Protein AF-A0A926F1U9-F1 (afdb_monomer)

Foldseek 3Di:
DDDDDPDDPPVPDDPPDDDDDDDPPDDDDDPLWFLEKEFEFEWPDPDLFAAPDPDDDDDGDDQAAKKKKWAPWDWDPDDQQGFTDDHTHIWMWGWDDDPRGTMTITSDYGHFDKMKMKPRRPQDFDPDVRRWTKGFQDLEAEPVSLSCQMWMWFIFGADDDDPPDPDPPGHRNDYARTYTFGFKAKEKEQEDEPPQCLQQVDPLFDGKDWQKKKWFLLDQQFFRMKTFGFGDAFALLLDDPLDPPVCNVSRPRGGGRPDIHGDPGGHRMGMYRYADPRMHMDIGGADPDQDDSVPGWIWMWTQILQAIFIDIWDPPAALVPAQKAFADPVGDGDSVDRQRYDNSVVSCQRNQQWDADCPTSRRHRGTGGYYTYIYGYTYLLRGQRAANEDAELSSLLSNLSSCVSSVHQDAHEYEHRYDQQEYEHELNSLVSQQVSVVVRHRYEYEHAPPRHAYEDHDQSSALVSCQDPSYFYAHPVRHTAAHAYEYDAPDEHEAPDAQALSHSHQEYEYAYEYEYADYDDQVRLLRHAYAYPALYEYEYNHLEEEHNHYEYEENYEYYYDQSHEYEHQEEYEYYYDPPYPANEDQHYEYEYNYEYEFAAEDEYPPPGNYFYEAQYEYEHPYLRGEYEGAYFAPDDPDDPTFREYEAEDLNYYYAYHDDPGAGEYEYEYEDFADPDESEDDHPPHAHQYYEYEYDNQDLDPGREHHYEYADEHQEYEYYDAHYAYDYPPPDHHAEYHYEQNYAYEDAHWDFYQWYHYPPDIAGGWTFGHDPDSDSDDDGDIDHPPDPDDPDPDPDDDDDD

Secondary structure (DSSP, 8-state):
-------SS-TT-------------S-S----S-S-EEEEEETT-SSSS-----SSS-----TT-EEEEEEEE-B-SSSSS--B-S--EEEEEEEEEETTEEEEE-SS---SEEEEEEESTTS-----TT---EEE--SEE-HHHHTT--EEEPEEEEPPP-TT-SS--SSTTPEEEEEEEE-SEEEEEEEEEETTHHHHTSTTSPPP-EEEEEEE-SSS-EESEEEEE--SSPPGGGSBTTB-TTSGGGGTTEE---EEEE-S-EESEEEE--EETTEEEEEE---SS----TT---EEEEEETTEEEEEE--TT--GGG-SEEEB-TTSSB-SS----SHHHHHHHHHHTTSEE-SS-SSSTTSEE--EEEEEEEEEGGG-B-TTEEESSHHHHHHHHHHHHHTT--SEEEEEE--BTTEEEE-HHHHHHHHHHHHTT-EEEEE--TTT-EEEE-STTS-HHHHTSTT--EE-TT--B-PEEEEE-TTSEEEE-S---TT-SEEEEEESSEEEE-----HHHHTT-EEEE-TT-EEEE-SSEEEESEEEE-TT-EEE--TT-EEEE-SEEEE---TT---S--TT-EEEE-SEEEESSEE-PPTT---EEEESSEEEE-STT-EEEESEE----TTS----EEEE-STT-EEEE--SSSB-EEEEEE--S--SSEEEE--SS---SEEEEEE-S--SSTT--EEEEESS--SEEEEEESEEEEEE--SS---EEEE-TT-EEBSS--EEEEEEEETTEEEEEEEEE-B--SS----PEEEETT----TTS--------

Structure (mmCIF, N/CA/C/O backbone):
data_AF-A0A926F1U9-F1
#
_entry.id   AF-A0A926F1U9-F1
#
loop_
_atom_site.group_PDB
_atom_site.id
_atom_site.type_symbol
_atom_site.label_atom_id
_atom_site.label_alt_id
_atom_site.label_comp_id
_atom_site.label_asym_id
_atom_site.label_entity_id
_atom_site.label_seq_id
_atom_site.pdbx_PDB_ins_code
_atom_site.Cartn_x
_atom_site.Cartn_y
_atom_site.Cartn_z
_atom_site.occupancy
_atom_site.B_iso_or_equiv
_atom_site.auth_seq_id
_atom_site.auth_comp_id
_atom_site.auth_asym_id
_atom_site.auth_atom_id
_atom_site.pdbx_PDB_model_num
ATOM 1 N N . MET A 1 1 ? -15.123 -8.268 -37.821 1.00 22.34 1 MET A N 1
ATOM 2 C CA . MET A 1 1 ? -14.239 -8.517 -36.659 1.00 22.34 1 MET A CA 1
ATOM 3 C C . MET A 1 1 ? -14.011 -7.196 -35.948 1.00 22.34 1 MET A C 1
ATOM 5 O O . MET A 1 1 ? -13.869 -6.186 -36.620 1.00 22.34 1 MET A O 1
ATOM 9 N N . LYS A 1 2 ? -14.105 -7.194 -34.615 1.00 19.97 2 LYS A N 1
ATOM 10 C CA . LYS A 1 2 ? -14.099 -5.996 -33.763 1.00 19.97 2 LYS A CA 1
ATOM 11 C C . LYS A 1 2 ? -12.686 -5.401 -33.692 1.00 19.97 2 LYS A C 1
ATOM 13 O O . LYS A 1 2 ? -11.794 -6.048 -33.156 1.00 19.97 2 LYS A O 1
ATOM 18 N N . THR A 1 3 ? -12.511 -4.185 -34.198 1.00 22.20 3 THR A N 1
ATOM 19 C CA . THR A 1 3 ? -11.358 -3.314 -33.938 1.00 22.20 3 THR A CA 1
ATOM 20 C C . THR A 1 3 ? -11.268 -3.055 -32.436 1.00 22.20 3 THR A C 1
ATOM 22 O O . THR A 1 3 ? -12.198 -2.532 -31.823 1.00 22.20 3 THR A O 1
ATOM 25 N N . LYS A 1 4 ? -10.170 -3.489 -31.821 1.00 24.67 4 LYS A N 1
ATOM 26 C CA . LYS A 1 4 ? -9.893 -3.345 -30.392 1.00 24.67 4 LYS A CA 1
ATOM 27 C C . LYS A 1 4 ? -8.600 -2.534 -30.255 1.00 24.67 4 LYS A C 1
ATOM 29 O O . LYS A 1 4 ? -7.585 -2.949 -30.794 1.00 24.67 4 LYS A O 1
ATOM 34 N N . TYR A 1 5 ? -8.692 -1.438 -29.495 1.00 25.11 5 TYR A N 1
ATOM 35 C CA . TYR A 1 5 ? -7.615 -0.596 -28.942 1.00 25.11 5 TYR A CA 1
ATOM 36 C C . TYR A 1 5 ? -6.998 0.500 -29.834 1.00 25.11 5 TYR A C 1
ATOM 38 O O . TYR A 1 5 ? -5.871 0.379 -30.289 1.00 25.11 5 TYR A O 1
ATOM 46 N N . LEU A 1 6 ? -7.694 1.640 -29.937 1.00 25.38 6 LEU A N 1
ATOM 47 C CA . LEU A 1 6 ? -7.049 2.960 -29.848 1.00 25.38 6 LEU A CA 1
ATOM 48 C C . LEU A 1 6 ? -7.058 3.367 -28.359 1.00 25.38 6 LEU A C 1
ATOM 50 O O . LEU A 1 6 ? -8.098 3.281 -27.705 1.00 25.38 6 LEU A O 1
ATOM 54 N N . LEU A 1 7 ? -5.896 3.703 -27.795 1.00 32.50 7 LEU A N 1
ATOM 55 C CA . LEU A 1 7 ? -5.699 3.991 -26.364 1.00 32.50 7 LEU A CA 1
ATOM 56 C C . LEU A 1 7 ? -6.335 5.332 -25.916 1.00 32.50 7 LEU A C 1
ATOM 58 O O . LEU A 1 7 ? -6.249 6.311 -26.652 1.00 32.50 7 LEU A O 1
ATOM 62 N N . PRO A 1 8 ? -6.863 5.429 -24.674 1.00 24.23 8 PRO A N 1
ATOM 63 C CA . PRO A 1 8 ? -7.375 6.661 -24.068 1.00 24.23 8 PRO A CA 1
ATOM 64 C C . PRO A 1 8 ? -6.384 7.303 -23.065 1.00 24.23 8 PRO A C 1
ATOM 66 O O . PRO A 1 8 ? -6.744 7.523 -21.913 1.00 24.23 8 PRO A O 1
ATOM 69 N N . VAL A 1 9 ? -5.127 7.579 -23.456 1.00 26.19 9 VAL A N 1
ATOM 70 C CA . VAL A 1 9 ? -4.147 8.322 -22.604 1.00 26.19 9 VAL A CA 1
ATOM 71 C C . VAL A 1 9 ? -3.348 9.396 -23.381 1.00 26.19 9 VAL A C 1
ATOM 73 O O . VAL A 1 9 ? -2.421 10.005 -22.868 1.00 26.19 9 VAL A O 1
ATOM 76 N N . LEU A 1 10 ? -3.767 9.733 -24.602 1.00 30.61 10 LEU A N 1
ATOM 77 C CA . LEU A 1 10 ? -3.365 10.958 -25.315 1.00 30.61 10 LEU A CA 1
ATOM 78 C C . LEU A 1 10 ? -4.591 11.872 -25.467 1.00 30.61 10 LEU A C 1
ATOM 80 O O . LEU A 1 10 ? -4.971 12.286 -26.557 1.00 30.61 10 LEU A O 1
ATOM 84 N N . ALA A 1 11 ? -5.267 12.152 -24.351 1.00 24.62 11 ALA A N 1
ATOM 85 C CA . ALA A 1 11 ? -6.354 13.124 -24.317 1.00 24.62 11 ALA A CA 1
ATOM 86 C C . ALA A 1 11 ? -5.760 14.540 -24.413 1.00 24.62 11 ALA A C 1
ATOM 88 O O . ALA A 1 11 ? -5.504 15.191 -23.406 1.00 24.62 11 ALA A O 1
ATOM 89 N N . GLY A 1 12 ? -5.473 14.986 -25.637 1.00 24.75 12 GLY A N 1
ATOM 90 C CA . GLY A 1 12 ? -4.988 16.343 -25.898 1.00 24.75 12 GLY A CA 1
ATOM 91 C C . GLY A 1 12 ? -4.547 16.636 -27.332 1.00 24.75 12 GLY A C 1
ATOM 92 O O . GLY A 1 12 ? -4.402 17.802 -27.676 1.00 24.75 12 GLY A O 1
ATOM 93 N N . LEU A 1 13 ? -4.364 15.628 -28.189 1.00 28.86 13 LEU A N 1
ATOM 94 C CA . LEU A 1 13 ? -3.944 15.841 -29.576 1.00 28.86 13 LEU A CA 1
ATOM 95 C C . LEU A 1 13 ? -5.006 15.265 -30.506 1.00 28.86 13 LEU A C 1
ATOM 97 O O . LEU A 1 13 ? -5.148 14.053 -30.642 1.00 28.86 13 LEU A O 1
ATOM 101 N N . ALA A 1 14 ? -5.801 16.153 -31.097 1.00 24.64 14 ALA A N 1
ATOM 102 C CA . ALA A 1 14 ? -6.729 15.794 -32.151 1.00 24.64 14 ALA A CA 1
ATOM 103 C C . ALA A 1 14 ? -5.938 15.166 -33.310 1.00 24.64 14 ALA A C 1
ATOM 105 O O . ALA A 1 14 ? -5.190 15.854 -34.001 1.00 24.64 14 ALA A O 1
ATOM 106 N N . LEU A 1 15 ? -6.108 13.859 -33.524 1.00 28.20 15 LEU A N 1
ATOM 107 C CA . LEU A 1 15 ? -5.896 13.248 -34.831 1.00 28.20 15 LEU A CA 1
ATOM 108 C C . LEU A 1 15 ? -6.886 13.944 -35.768 1.00 28.20 15 LEU A C 1
ATOM 110 O O . LEU A 1 15 ? -8.079 13.647 -35.726 1.00 28.20 15 LEU A O 1
ATOM 114 N N . ALA A 1 16 ? -6.420 14.936 -36.528 1.00 25.41 16 ALA A N 1
ATOM 115 C CA . ALA A 1 16 ? -7.222 15.575 -37.558 1.00 25.41 16 ALA A CA 1
ATOM 116 C C . ALA A 1 16 ? -7.579 14.499 -38.590 1.00 25.41 16 ALA A C 1
ATOM 118 O O . ALA A 1 16 ? -6.766 14.096 -39.417 1.00 25.41 16 ALA A O 1
ATOM 119 N N . SER A 1 17 ? -8.787 13.962 -38.460 1.00 25.89 17 SER A N 1
ATOM 120 C CA . SER A 1 17 ? -9.386 13.067 -39.429 1.00 25.89 17 SER A CA 1
ATOM 121 C C . SER A 1 17 ? -9.550 13.807 -40.754 1.00 25.89 17 SER A C 1
ATOM 123 O O . SER A 1 17 ? -10.155 14.877 -40.783 1.00 25.89 17 SER A O 1
ATOM 125 N N . CYS A 1 18 ? -8.999 13.205 -41.808 1.00 26.70 18 CYS A N 1
ATOM 126 C CA . CYS A 1 18 ? -9.353 13.333 -43.223 1.00 26.70 18 CYS A CA 1
ATOM 127 C C . CYS A 1 18 ? -10.647 14.126 -43.486 1.00 26.70 18 CYS A C 1
ATOM 129 O O . CYS A 1 18 ? -11.728 13.648 -43.150 1.00 26.70 18 CYS A O 1
ATOM 131 N N . ASN A 1 19 ? -10.535 15.276 -44.152 1.00 26.28 19 ASN A N 1
ATOM 132 C CA . ASN A 1 19 ? -11.652 15.934 -44.820 1.00 26.28 19 ASN A CA 1
ATOM 133 C C . ASN A 1 19 ? -11.210 16.321 -46.234 1.00 26.28 19 ASN A C 1
ATOM 135 O O . ASN A 1 19 ? -10.621 17.381 -46.395 1.00 26.28 19 ASN A O 1
ATOM 139 N N . THR A 1 20 ? -11.558 15.502 -47.224 1.00 27.61 20 THR A N 1
ATOM 140 C CA . THR A 1 20 ? -11.947 15.950 -48.572 1.00 27.61 20 THR A CA 1
ATOM 141 C C . THR A 1 20 ? -12.699 14.806 -49.255 1.00 27.61 20 THR A C 1
ATOM 143 O O . THR A 1 20 ? -12.123 13.841 -49.750 1.00 27.61 20 THR A O 1
ATOM 146 N N . GLU A 1 21 ? -14.031 14.888 -49.218 1.00 28.94 21 GLU A N 1
ATOM 147 C CA . GLU A 1 21 ? -14.873 14.266 -50.236 1.00 28.94 21 GLU A CA 1
ATOM 148 C C . GLU A 1 21 ? -14.605 15.014 -51.548 1.00 28.94 21 GLU A C 1
ATOM 150 O O . GLU A 1 21 ? -14.962 16.184 -51.644 1.00 28.94 21 GLU A O 1
ATOM 155 N N . ASP A 1 22 ? -13.987 14.361 -52.534 1.00 29.52 22 ASP A N 1
ATOM 156 C CA . ASP A 1 22 ? -14.018 14.825 -53.923 1.00 29.52 22 ASP A CA 1
ATOM 157 C C . ASP A 1 22 ? -14.629 13.747 -54.833 1.00 29.52 22 ASP A C 1
ATOM 159 O O . ASP A 1 22 ? -14.384 12.541 -54.724 1.00 29.52 22 ASP A O 1
ATOM 163 N N . ASP A 1 23 ? -15.521 14.236 -55.685 1.00 26.66 23 ASP A N 1
ATOM 164 C CA . ASP A 1 23 ? -16.615 13.563 -56.375 1.00 26.66 23 ASP A CA 1
ATOM 165 C C . ASP A 1 23 ? -16.130 12.715 -57.574 1.00 26.66 23 ASP A C 1
ATOM 167 O O . ASP A 1 23 ? -15.757 13.234 -58.627 1.00 26.66 23 ASP A O 1
ATOM 171 N N . PHE A 1 24 ? -16.152 11.382 -57.449 1.00 31.17 24 PHE A N 1
ATOM 172 C CA . PHE A 1 24 ? -15.875 10.455 -58.558 1.00 31.17 24 PHE A CA 1
ATOM 173 C C . PHE A 1 24 ? -17.135 10.224 -59.411 1.00 31.17 24 PHE A C 1
ATOM 175 O O . PHE A 1 24 ? -17.800 9.188 -59.317 1.00 31.17 24 PHE A O 1
ATOM 182 N N . SER A 1 25 ? -17.451 11.161 -60.306 1.00 31.47 25 SER A N 1
ATOM 183 C CA . SER A 1 25 ? -18.409 10.924 -61.396 1.00 31.47 25 SER A CA 1
ATOM 184 C C . SER A 1 25 ? -17.703 10.341 -62.631 1.00 31.47 25 SER A C 1
ATOM 186 O O . SER A 1 25 ? -17.497 10.993 -63.648 1.00 31.47 25 SER A O 1
ATOM 188 N N . GLY A 1 26 ? -17.319 9.065 -62.550 1.00 28.59 26 GLY A N 1
ATOM 189 C CA . GLY A 1 26 ? -16.744 8.329 -63.679 1.00 28.59 26 GLY A CA 1
ATOM 190 C C . GLY A 1 26 ? -16.717 6.828 -63.416 1.00 28.59 26 GLY A C 1
ATOM 191 O O . GLY A 1 26 ? -16.069 6.358 -62.490 1.00 28.59 26 GLY A O 1
ATOM 192 N N . THR A 1 27 ? -17.467 6.070 -64.208 1.00 35.28 27 THR A N 1
ATOM 193 C CA . THR A 1 27 ? -17.723 4.631 -64.068 1.00 35.28 27 THR A CA 1
ATOM 194 C C . THR A 1 27 ? -16.455 3.764 -64.072 1.00 35.28 27 THR A C 1
ATOM 196 O O . THR A 1 27 ? -15.927 3.459 -65.137 1.00 35.28 27 THR A O 1
ATOM 199 N N . SER A 1 28 ? -16.030 3.292 -62.896 1.00 29.72 28 SER A N 1
ATOM 200 C CA . SER A 1 28 ? -15.285 2.035 -62.699 1.00 29.72 28 SER A CA 1
ATOM 201 C C . SER A 1 28 ? -15.412 1.592 -61.226 1.00 29.72 28 SER A C 1
ATOM 203 O O . SER A 1 28 ? -15.611 2.448 -60.360 1.00 29.72 28 SER A O 1
ATOM 205 N N . PRO A 1 29 ? -15.409 0.285 -60.898 1.00 34.69 29 PRO A N 1
ATOM 206 C CA . PRO A 1 29 ? -15.807 -0.198 -59.579 1.00 34.69 29 PRO A CA 1
ATOM 207 C C . PRO A 1 29 ? -14.842 0.266 -58.479 1.00 34.69 29 PRO A C 1
ATOM 209 O O . PRO A 1 29 ? -13.628 0.107 -58.578 1.00 34.69 29 PRO A O 1
ATOM 212 N N . LYS A 1 30 ? -15.436 0.816 -57.413 1.00 36.34 30 LYS A N 1
ATOM 213 C CA . LYS A 1 30 ? -14.805 1.255 -56.164 1.00 36.34 30 LYS A CA 1
ATOM 214 C C . LYS A 1 30 ? -13.971 0.131 -55.535 1.00 36.34 30 LYS A C 1
ATOM 216 O O . LYS A 1 30 ? -14.519 -0.721 -54.838 1.00 36.34 30 LYS A O 1
ATOM 221 N N . ASN A 1 31 ? -12.654 0.168 -55.712 1.00 38.78 31 ASN A N 1
ATOM 222 C CA . ASN A 1 31 ? -11.746 -0.348 -54.694 1.00 38.78 31 ASN A CA 1
ATOM 223 C C . ASN A 1 31 ? -11.507 0.798 -53.707 1.00 38.78 31 ASN A C 1
ATOM 225 O O . ASN A 1 31 ? -10.979 1.835 -54.085 1.00 38.78 31 ASN A O 1
ATOM 229 N N . ASN A 1 32 ? -11.932 0.627 -52.455 1.00 45.81 32 ASN A N 1
ATOM 230 C CA . ASN A 1 32 ? -11.875 1.642 -51.390 1.00 45.81 32 ASN A CA 1
ATOM 231 C C . ASN A 1 32 ? -10.440 1.967 -50.903 1.00 45.81 32 ASN A C 1
ATOM 233 O O . ASN A 1 32 ? -10.274 2.423 -49.776 1.00 45.81 32 ASN A O 1
ATOM 237 N N . TYR A 1 33 ? -9.408 1.686 -51.700 1.00 50.62 33 TYR A N 1
ATOM 238 C CA . TYR A 1 33 ? -8.004 1.889 -51.350 1.00 50.62 33 TYR A CA 1
ATOM 239 C C . TYR A 1 33 ? -7.366 2.888 -52.312 1.00 50.62 33 TYR A C 1
ATOM 241 O O . TYR A 1 33 ? -7.624 2.849 -53.514 1.00 50.62 33 TYR A O 1
ATOM 249 N N . SER A 1 34 ? -6.520 3.762 -51.770 1.00 56.34 34 SER A N 1
ATOM 250 C CA . SER A 1 34 ? -5.629 4.614 -52.550 1.00 56.34 34 SER A CA 1
ATOM 251 C C . SER A 1 34 ? -4.808 3.753 -53.515 1.00 56.34 34 SER A C 1
ATOM 253 O O . SER A 1 34 ? -4.370 2.665 -53.135 1.00 56.34 34 SER A O 1
ATOM 255 N N . PRO A 1 35 ? -4.576 4.207 -54.755 1.00 60.00 35 PRO A N 1
ATOM 256 C CA . PRO A 1 35 ? -3.856 3.432 -55.765 1.00 60.00 35 PRO A CA 1
ATOM 257 C C . PRO A 1 35 ? -2.332 3.382 -55.531 1.00 60.00 35 PRO A C 1
ATOM 259 O O . PRO A 1 35 ? -1.623 2.808 -56.349 1.00 60.00 35 PRO A O 1
ATOM 262 N N . ILE A 1 36 ? -1.807 3.969 -54.447 1.00 65.81 36 ILE A N 1
ATOM 263 C CA . ILE A 1 36 ? -0.395 3.840 -54.052 1.00 65.81 36 ILE A CA 1
ATOM 264 C C . ILE A 1 36 ? -0.235 2.676 -53.070 1.00 65.81 36 ILE A C 1
ATOM 266 O O . ILE A 1 36 ? -0.935 2.607 -52.055 1.00 65.81 36 ILE A O 1
ATOM 270 N N . THR A 1 37 ? 0.727 1.794 -53.347 1.00 71.38 37 THR A N 1
ATOM 271 C CA . THR A 1 37 ? 1.109 0.691 -52.458 1.00 71.38 37 THR A CA 1
ATOM 272 C C . THR A 1 37 ? 2.603 0.707 -52.163 1.00 71.38 37 THR A C 1
ATOM 274 O O . THR A 1 37 ? 3.392 1.233 -52.947 1.00 71.38 37 THR A O 1
ATOM 277 N N . PHE A 1 38 ? 2.996 0.108 -51.039 1.00 72.94 38 PHE A N 1
ATOM 278 C CA . PHE A 1 38 ? 4.399 0.030 -50.637 1.00 72.94 38 PHE A CA 1
ATOM 279 C C . PHE A 1 38 ? 4.835 -1.402 -50.356 1.00 72.94 38 PHE A C 1
ATOM 281 O O . PHE A 1 38 ? 4.128 -2.169 -49.694 1.00 72.94 38 PHE A O 1
ATOM 288 N N . SER A 1 39 ? 6.047 -1.716 -50.801 1.00 71.88 39 SER A N 1
ATOM 289 C CA . SER A 1 39 ? 6.828 -2.862 -50.348 1.00 71.88 39 SER A CA 1
ATOM 290 C C . SER A 1 39 ? 7.917 -2.348 -49.414 1.00 71.88 39 SER A C 1
ATOM 292 O O . SER A 1 39 ? 8.691 -1.466 -49.777 1.00 71.88 39 SER A O 1
ATOM 294 N N . VAL A 1 40 ? 7.929 -2.846 -48.178 1.00 70.00 40 VAL A N 1
ATOM 295 C CA . VAL A 1 40 ? 8.737 -2.275 -47.093 1.00 70.00 40 VAL A CA 1
ATOM 296 C C . VAL A 1 40 ? 9.648 -3.341 -46.498 1.00 70.00 40 VAL A C 1
ATOM 298 O O . VAL A 1 40 ? 9.205 -4.458 -46.222 1.00 70.00 40 VAL A O 1
ATOM 301 N N . SER A 1 41 ? 10.911 -2.989 -46.256 1.00 65.75 41 SER A N 1
ATOM 302 C CA . SER A 1 41 ? 11.910 -3.876 -45.644 1.00 65.75 41 SER A CA 1
ATOM 303 C C . SER A 1 41 ? 12.683 -3.168 -44.532 1.00 65.75 41 SER A C 1
ATOM 305 O O . SER A 1 41 ? 13.098 -2.022 -44.705 1.00 65.75 41 SER A O 1
ATOM 307 N N . ARG A 1 42 ? 12.934 -3.847 -43.404 1.00 64.62 42 ARG A N 1
ATOM 308 C CA . ARG A 1 42 ? 13.927 -3.378 -42.421 1.00 64.62 42 ARG A CA 1
ATOM 309 C C . ARG A 1 42 ? 15.327 -3.796 -42.863 1.00 64.62 42 ARG A C 1
ATOM 311 O O . ARG A 1 42 ? 15.494 -4.789 -43.571 1.00 64.62 42 ARG A O 1
ATOM 318 N N . ASP A 1 43 ? 16.314 -3.035 -42.415 1.00 55.97 43 ASP A N 1
ATOM 319 C CA . ASP A 1 43 ? 17.733 -3.334 -42.591 1.00 55.97 43 ASP A CA 1
ATOM 320 C C . ASP A 1 43 ? 18.122 -4.725 -42.029 1.00 55.97 43 ASP A C 1
ATOM 322 O O . ASP A 1 43 ? 17.727 -5.064 -40.910 1.00 55.97 43 ASP A O 1
ATOM 326 N N . GLY A 1 44 ? 18.880 -5.521 -42.801 1.00 49.38 44 GLY A N 1
ATOM 327 C CA . GLY A 1 44 ? 19.383 -6.855 -42.418 1.00 49.38 44 GLY A CA 1
ATOM 328 C C . GLY A 1 44 ? 18.535 -8.077 -42.821 1.00 49.38 44 GLY A C 1
ATOM 329 O O . GLY A 1 44 ? 18.790 -9.178 -42.334 1.00 49.38 44 GLY A O 1
ATOM 330 N N . ALA A 1 45 ? 17.523 -7.923 -43.680 1.00 49.16 45 ALA A N 1
ATOM 331 C CA . ALA A 1 45 ? 16.765 -9.055 -44.222 1.00 49.16 45 ALA A CA 1
ATOM 332 C C . ALA A 1 45 ? 17.450 -9.661 -45.460 1.00 49.16 45 ALA A C 1
ATOM 334 O O . ALA A 1 45 ? 17.854 -8.934 -46.359 1.00 49.16 45 ALA A O 1
ATOM 335 N N . VAL A 1 46 ? 17.538 -10.996 -45.509 1.00 42.19 46 VAL A N 1
ATOM 336 C CA . VAL A 1 46 ? 18.332 -11.774 -46.491 1.00 42.19 46 VAL A CA 1
ATOM 337 C C . VAL A 1 46 ? 17.783 -11.704 -47.934 1.00 42.19 46 VAL A C 1
ATOM 339 O O . VAL A 1 46 ? 18.402 -12.224 -48.852 1.00 42.19 46 VAL A O 1
ATOM 342 N N . ASP A 1 47 ? 16.654 -11.029 -48.162 1.00 47.97 47 ASP A N 1
ATOM 343 C CA . ASP A 1 47 ? 16.160 -10.658 -49.494 1.00 47.97 47 ASP A CA 1
ATOM 344 C C . ASP A 1 47 ? 15.349 -9.346 -49.389 1.00 47.97 47 ASP A C 1
ATOM 346 O O . ASP A 1 47 ? 14.587 -9.181 -48.427 1.00 47.97 47 ASP A O 1
ATOM 350 N N . PRO A 1 48 ? 15.436 -8.417 -50.363 1.00 45.97 48 PRO A N 1
ATOM 351 C CA . PRO A 1 48 ? 14.801 -7.093 -50.305 1.00 45.97 48 PRO A CA 1
ATOM 352 C C . PRO A 1 48 ? 13.281 -7.119 -50.552 1.00 45.97 48 PRO A C 1
ATOM 354 O O . PRO A 1 48 ? 12.681 -6.107 -50.910 1.00 45.97 48 PRO A O 1
ATOM 357 N N . LEU A 1 49 ? 12.631 -8.275 -50.410 1.00 47.44 49 LEU A N 1
ATOM 358 C CA . LEU A 1 49 ? 11.229 -8.467 -50.756 1.00 47.44 49 LEU A CA 1
ATOM 359 C C . LEU A 1 49 ? 10.517 -9.303 -49.701 1.00 47.44 49 LEU A C 1
ATOM 361 O O . LEU A 1 49 ? 11.023 -10.300 -49.191 1.00 47.44 49 LEU A O 1
ATOM 365 N N . THR A 1 50 ? 9.305 -8.869 -49.388 1.00 51.12 50 THR A N 1
ATOM 366 C CA . THR A 1 50 ? 8.389 -9.474 -48.435 1.00 51.12 50 THR A CA 1
ATOM 367 C C . THR A 1 50 ? 8.165 -10.962 -48.706 1.00 51.12 50 THR A C 1
ATOM 369 O O . THR A 1 50 ? 7.288 -11.353 -49.468 1.00 51.12 50 THR A O 1
ATOM 372 N N . ARG A 1 51 ? 8.913 -11.818 -48.002 1.00 38.12 51 ARG A N 1
ATOM 373 C CA . ARG A 1 51 ? 8.496 -13.186 -47.688 1.00 38.12 51 ARG A CA 1
ATOM 374 C C . ARG A 1 51 ? 8.172 -13.272 -46.207 1.00 38.12 51 ARG A C 1
ATOM 376 O O . ARG A 1 51 ? 9.031 -13.068 -45.352 1.00 38.12 51 ARG A O 1
ATOM 383 N N . ALA A 1 52 ? 6.926 -13.620 -45.905 1.00 34.88 52 ALA A N 1
ATOM 384 C CA . ALA A 1 52 ? 6.555 -14.152 -44.603 1.00 34.88 52 ALA A CA 1
ATOM 385 C C . ALA A 1 52 ? 7.146 -15.568 -44.471 1.00 34.88 52 ALA A C 1
ATOM 387 O O . ALA A 1 52 ? 6.432 -16.559 -44.593 1.00 34.88 52 ALA A O 1
ATOM 388 N N . THR A 1 53 ? 8.463 -15.691 -44.302 1.00 29.61 53 THR A N 1
ATOM 389 C CA . THR A 1 53 ? 9.085 -16.988 -44.011 1.00 29.61 53 THR A CA 1
ATOM 390 C C . THR A 1 53 ? 9.144 -17.176 -42.504 1.00 29.61 53 THR A C 1
ATOM 392 O O . THR A 1 53 ? 9.993 -16.622 -41.813 1.00 29.61 53 THR A O 1
ATOM 395 N N . ILE A 1 54 ? 8.199 -17.964 -41.995 1.00 33.69 54 ILE A N 1
ATOM 396 C CA . ILE A 1 54 ? 8.274 -18.574 -40.670 1.00 33.69 54 ILE A CA 1
ATOM 397 C C . ILE A 1 54 ? 9.268 -19.734 -40.789 1.00 33.69 54 ILE A C 1
ATOM 399 O O . ILE A 1 54 ? 8.867 -20.857 -41.058 1.00 33.69 54 ILE A O 1
ATOM 403 N N . ASP A 1 55 ? 10.561 -19.442 -40.682 1.00 27.53 55 ASP A N 1
ATOM 404 C CA . ASP A 1 55 ? 11.565 -20.394 -40.195 1.00 27.53 55 ASP A CA 1
ATOM 405 C C . ASP A 1 55 ? 12.868 -19.639 -39.901 1.00 27.53 55 ASP A C 1
ATOM 407 O O . ASP A 1 55 ? 13.500 -19.089 -40.798 1.00 27.53 55 ASP A O 1
ATOM 411 N N . GLY A 1 56 ? 13.263 -19.583 -38.625 1.00 33.91 56 GLY A N 1
ATOM 412 C CA . GLY A 1 56 ? 14.552 -19.017 -38.208 1.00 33.91 56 GLY A CA 1
ATOM 413 C C . GLY A 1 56 ? 14.605 -17.487 -38.052 1.00 33.91 56 GLY A C 1
ATOM 414 O O . GLY A 1 56 ? 15.216 -16.775 -38.838 1.00 33.91 56 GLY A O 1
ATOM 415 N N . SER A 1 57 ? 14.076 -16.992 -36.931 1.00 34.84 57 SER A N 1
ATOM 416 C CA . SER A 1 57 ? 14.494 -15.765 -36.212 1.00 34.84 57 SER A CA 1
ATOM 417 C C . SER A 1 57 ? 14.359 -14.353 -36.820 1.00 34.84 57 SER A C 1
ATOM 419 O O . SER A 1 57 ? 14.685 -13.415 -36.096 1.00 34.84 57 SER A O 1
ATOM 421 N N . VAL A 1 58 ? 13.815 -14.123 -38.023 1.00 39.34 58 VAL A N 1
ATOM 422 C CA . VAL A 1 58 ? 13.478 -12.741 -38.457 1.00 39.34 58 VAL A CA 1
ATOM 423 C C . VAL A 1 58 ? 12.164 -12.684 -39.247 1.00 39.34 58 VAL A C 1
ATOM 425 O O . VAL A 1 58 ? 12.133 -12.948 -40.444 1.00 39.34 58 VAL A O 1
ATOM 428 N N . VAL A 1 59 ? 11.067 -12.292 -38.589 1.00 43.28 59 VAL A N 1
ATOM 429 C CA . VAL A 1 59 ? 9.858 -11.797 -39.274 1.00 43.28 59 VAL A CA 1
ATOM 430 C C . VAL A 1 59 ? 10.022 -10.286 -39.442 1.00 43.28 59 VAL A C 1
ATOM 432 O O . VAL A 1 59 ? 10.196 -9.578 -38.453 1.00 43.28 59 VAL A O 1
ATOM 435 N N . ASN A 1 60 ? 10.017 -9.799 -40.687 1.00 57.03 60 ASN A N 1
ATOM 436 C CA . ASN A 1 60 ? 10.273 -8.385 -40.990 1.00 57.03 60 ASN A CA 1
ATOM 437 C C . ASN A 1 60 ? 9.040 -7.505 -40.697 1.00 57.03 60 ASN A C 1
ATOM 439 O O . ASN A 1 60 ? 9.161 -6.468 -40.048 1.00 57.03 60 ASN A O 1
ATOM 443 N N . PHE A 1 61 ? 7.860 -7.952 -41.138 1.00 62.91 61 PHE A N 1
ATOM 444 C CA . PHE A 1 61 ? 6.547 -7.348 -40.880 1.00 62.91 61 PHE A CA 1
ATOM 445 C C . PHE A 1 61 ? 5.453 -8.424 -40.973 1.00 62.91 61 PHE A C 1
ATOM 447 O O . PHE A 1 61 ? 5.625 -9.409 -41.698 1.00 62.91 61 PHE A O 1
ATOM 454 N N . ASP A 1 62 ? 4.330 -8.232 -40.283 1.00 64.44 62 ASP A N 1
ATOM 455 C CA . ASP A 1 62 ? 3.136 -9.079 -40.368 1.00 64.44 62 ASP A CA 1
ATOM 456 C C . ASP A 1 62 ? 1.881 -8.310 -40.841 1.00 64.44 62 ASP A C 1
ATOM 458 O O . ASP A 1 62 ? 1.892 -7.096 -41.024 1.00 64.44 62 ASP A O 1
ATOM 462 N N . MET A 1 63 ? 0.771 -9.019 -41.089 1.00 67.94 63 MET A N 1
ATOM 463 C CA . MET A 1 63 ? -0.490 -8.407 -41.560 1.00 67.94 63 MET A CA 1
ATOM 464 C C . MET A 1 63 ? -1.190 -7.521 -40.510 1.00 67.94 63 MET A C 1
ATOM 466 O O . MET A 1 63 ? -2.170 -6.849 -40.826 1.00 67.94 63 MET A O 1
ATOM 470 N N . THR A 1 64 ? -0.744 -7.549 -39.255 1.00 66.31 64 THR A N 1
ATOM 471 C CA . THR A 1 64 ? -1.246 -6.687 -38.178 1.00 66.31 64 THR A CA 1
ATOM 472 C C . THR A 1 64 ? -0.428 -5.409 -38.015 1.00 66.31 64 THR A C 1
ATOM 474 O O . THR A 1 64 ? -0.913 -4.471 -37.379 1.00 66.31 64 THR A O 1
ATOM 477 N N . ASP A 1 65 ? 0.751 -5.333 -38.639 1.00 70.81 65 ASP A N 1
ATOM 478 C CA . ASP A 1 65 ? 1.577 -4.134 -38.664 1.00 70.81 65 ASP A CA 1
ATOM 479 C C . ASP A 1 65 ? 0.922 -2.990 -39.448 1.00 70.81 65 ASP A C 1
ATOM 481 O O . ASP A 1 65 ? 0.239 -3.165 -40.467 1.00 70.81 65 ASP A O 1
ATOM 485 N N . VAL A 1 66 ? 1.179 -1.776 -38.963 1.00 74.44 66 VAL A N 1
ATOM 486 C CA . VAL A 1 66 ? 0.658 -0.530 -39.521 1.00 74.44 66 VAL A CA 1
ATOM 487 C C . VAL A 1 66 ? 1.796 0.481 -39.646 1.00 74.44 66 VAL A C 1
ATOM 489 O O . VAL A 1 66 ? 2.584 0.653 -38.713 1.00 74.44 66 VAL A O 1
ATOM 492 N N . ILE A 1 67 ? 1.867 1.168 -40.787 1.00 76.56 67 ILE A N 1
ATOM 493 C CA . ILE A 1 67 ? 2.873 2.196 -41.097 1.00 76.56 67 ILE A CA 1
ATOM 494 C C . ILE A 1 67 ? 2.172 3.543 -41.296 1.00 76.56 67 ILE A C 1
ATOM 496 O O . ILE A 1 67 ? 1.086 3.603 -41.872 1.00 76.56 67 ILE A O 1
ATOM 500 N N . SER A 1 68 ? 2.782 4.621 -40.805 1.00 77.81 68 SER A N 1
ATOM 501 C CA . SER A 1 68 ? 2.296 5.990 -41.006 1.00 77.81 68 SER A CA 1
ATOM 502 C C . SER A 1 68 ? 3.112 6.672 -42.093 1.00 77.81 68 SER A C 1
ATOM 504 O O . SER A 1 68 ? 4.330 6.506 -42.128 1.00 77.81 68 SER A O 1
ATOM 506 N N . MET A 1 69 ? 2.469 7.463 -42.947 1.00 78.94 69 MET A N 1
ATOM 507 C CA . MET A 1 69 ? 3.139 8.257 -43.970 1.00 78.94 69 MET A CA 1
ATOM 508 C C . MET A 1 69 ? 2.746 9.720 -43.875 1.00 78.94 69 MET A C 1
ATOM 510 O O . MET A 1 69 ? 1.578 10.055 -44.046 1.00 78.94 69 MET A O 1
ATOM 514 N N . PHE A 1 70 ? 3.740 10.584 -43.726 1.00 77.56 70 PHE A N 1
ATOM 515 C CA . PHE A 1 70 ? 3.577 12.027 -43.861 1.00 77.56 70 PHE A CA 1
ATOM 516 C C . PHE A 1 70 ? 3.852 12.386 -45.308 1.00 77.56 70 PHE A C 1
ATOM 518 O O . PHE A 1 70 ? 4.920 12.044 -45.801 1.00 77.56 70 PHE A O 1
ATOM 525 N N . HIS A 1 71 ? 2.905 13.018 -45.997 1.00 76.62 71 HIS A N 1
ATOM 526 C CA . HIS A 1 71 ? 2.972 13.241 -47.443 1.00 76.62 71 HIS A CA 1
ATOM 527 C C . HIS A 1 71 ? 2.466 14.624 -47.856 1.00 76.62 71 HIS A C 1
ATOM 529 O O . HIS A 1 71 ? 1.812 15.316 -47.080 1.00 76.62 71 HIS A O 1
ATOM 535 N N . GLY A 1 72 ? 2.731 15.020 -49.104 1.00 69.75 72 GLY A N 1
ATOM 536 C CA . GLY A 1 72 ? 2.339 16.333 -49.630 1.00 69.75 72 GLY A CA 1
ATOM 537 C C . GLY A 1 72 ? 3.247 17.481 -49.184 1.00 69.75 72 GLY A C 1
ATOM 538 O O . GLY A 1 72 ? 2.852 18.642 -49.247 1.00 69.75 72 GLY A O 1
ATOM 539 N N . MET A 1 73 ? 4.455 17.178 -48.707 1.00 74.06 73 MET A N 1
ATOM 540 C CA . MET A 1 73 ? 5.389 18.194 -48.224 1.00 74.06 73 MET A CA 1
ATOM 541 C C . MET A 1 73 ? 6.122 18.887 -49.378 1.00 74.06 73 MET A C 1
ATOM 543 O O . MET A 1 73 ? 6.514 18.249 -50.359 1.00 74.06 73 MET A O 1
ATOM 547 N N . THR A 1 74 ? 6.388 20.185 -49.221 1.00 69.06 74 THR A N 1
ATOM 548 C CA . THR A 1 74 ? 7.261 20.966 -50.110 1.00 69.06 74 THR A CA 1
ATOM 549 C C . THR A 1 74 ? 8.542 21.381 -49.392 1.00 69.06 74 THR A C 1
ATOM 551 O O . THR A 1 74 ? 8.514 21.815 -48.238 1.00 69.06 74 THR A O 1
ATOM 554 N N . MET A 1 75 ? 9.674 21.290 -50.090 1.00 63.16 75 MET A N 1
ATOM 555 C CA . MET A 1 75 ? 10.992 21.683 -49.581 1.00 63.16 75 MET A CA 1
ATOM 556 C C . MET A 1 75 ? 11.330 23.098 -50.048 1.00 63.16 75 MET A C 1
ATOM 558 O O . MET A 1 75 ? 11.200 23.399 -51.235 1.00 63.16 75 MET A O 1
ATOM 562 N N . GLY A 1 76 ? 11.767 23.970 -49.137 1.00 57.44 76 GLY A N 1
ATOM 563 C CA . GLY A 1 76 ? 12.262 25.295 -49.512 1.00 57.44 76 GLY A CA 1
ATOM 564 C C . GLY A 1 76 ? 13.562 25.199 -50.321 1.00 57.44 76 GLY A C 1
ATOM 565 O O . GLY A 1 76 ? 14.551 24.657 -49.838 1.00 57.44 76 GLY A O 1
ATOM 566 N N . ASN A 1 77 ? 13.586 25.740 -51.542 1.00 47.53 77 ASN A N 1
ATOM 567 C CA . ASN A 1 77 ? 14.816 25.866 -52.331 1.00 47.53 77 ASN A CA 1
ATOM 568 C C . ASN A 1 77 ? 15.630 27.075 -51.831 1.00 47.53 77 ASN A C 1
ATOM 570 O O . ASN A 1 77 ? 15.192 28.208 -52.031 1.00 47.53 77 ASN A O 1
ATOM 574 N N . GLY A 1 78 ? 16.822 26.864 -51.249 1.00 45.78 78 GLY A N 1
ATOM 575 C CA . GLY A 1 78 ? 17.845 27.928 -51.196 1.00 45.78 78 GLY A CA 1
ATOM 576 C C . GLY A 1 78 ? 18.648 28.176 -49.909 1.00 45.78 78 GLY A C 1
ATOM 577 O O . GLY A 1 78 ? 19.303 29.211 -49.842 1.00 45.78 78 GLY A O 1
ATOM 578 N N . SER A 1 79 ? 18.667 27.288 -48.914 1.00 40.78 79 SER A N 1
ATOM 579 C CA . SER A 1 79 ? 19.573 27.390 -47.747 1.00 40.78 79 SER A CA 1
ATOM 580 C C . SER A 1 79 ? 20.038 25.982 -47.343 1.00 40.78 79 SER A C 1
ATOM 582 O O . SER A 1 79 ? 19.296 25.042 -47.628 1.00 40.78 79 SER A O 1
ATOM 584 N N . PRO A 1 80 ? 21.214 25.780 -46.704 1.00 44.53 80 PRO A N 1
ATOM 585 C CA . PRO A 1 80 ? 21.596 24.472 -46.146 1.00 44.53 80 PRO A CA 1
ATOM 586 C C . PRO A 1 80 ? 20.527 23.875 -45.211 1.00 44.53 80 PRO A C 1
ATOM 588 O O . PRO A 1 80 ? 20.457 22.658 -45.071 1.00 44.53 80 PRO A O 1
ATOM 591 N N . ASP A 1 81 ? 19.649 24.721 -44.663 1.00 45.56 81 ASP A N 1
ATOM 592 C CA . ASP A 1 81 ? 18.473 24.333 -43.888 1.00 45.56 81 ASP A CA 1
ATOM 593 C C . ASP A 1 81 ? 17.265 24.073 -44.802 1.00 45.56 81 ASP A C 1
ATOM 595 O O . ASP A 1 81 ? 16.434 24.946 -45.080 1.00 45.56 81 ASP A O 1
ATOM 599 N N . TYR A 1 82 ? 17.165 22.836 -45.273 1.00 52.16 82 TYR A N 1
ATOM 600 C CA . TYR A 1 82 ? 15.996 22.289 -45.951 1.00 52.16 82 TYR A CA 1
ATOM 601 C C . TYR A 1 82 ? 14.786 22.245 -44.994 1.00 52.16 82 TYR A C 1
ATOM 603 O O . TYR A 1 82 ? 14.552 21.258 -44.301 1.00 52.16 82 TYR A O 1
ATOM 611 N N . SER A 1 83 ? 14.006 23.329 -44.936 1.00 54.06 83 SER A N 1
ATOM 612 C CA . SER A 1 83 ? 12.785 23.417 -44.118 1.00 54.06 83 SER A CA 1
ATOM 613 C C . SER A 1 83 ? 11.540 22.963 -44.889 1.00 54.06 83 SER A C 1
ATOM 615 O O . SER A 1 83 ? 11.398 23.218 -46.092 1.00 54.06 83 SER A O 1
ATOM 617 N N . ILE A 1 84 ? 10.628 22.276 -44.194 1.00 57.38 84 ILE A N 1
ATOM 618 C CA . ILE A 1 84 ? 9.323 21.871 -44.731 1.00 57.38 84 ILE A CA 1
ATOM 619 C C . ILE A 1 84 ? 8.425 23.115 -44.733 1.00 57.38 84 ILE A C 1
ATOM 621 O O . ILE A 1 84 ? 8.199 23.737 -43.699 1.00 57.38 84 ILE A O 1
ATOM 625 N N . THR A 1 85 ? 7.949 23.511 -45.913 1.00 53.88 85 THR A N 1
ATOM 626 C CA . THR A 1 85 ? 7.308 24.824 -46.144 1.00 53.88 85 THR A CA 1
ATOM 627 C C . THR A 1 85 ? 5.779 24.775 -46.255 1.00 53.88 85 THR A C 1
ATOM 629 O O . THR A 1 85 ? 5.148 25.830 -46.284 1.00 53.88 85 THR A O 1
ATOM 632 N N . ALA A 1 86 ? 5.169 23.583 -46.287 1.00 55.22 86 ALA A N 1
ATOM 633 C CA . ALA A 1 86 ? 3.718 23.394 -46.405 1.00 55.22 86 ALA A CA 1
ATOM 634 C C . ALA A 1 86 ? 3.189 22.256 -45.513 1.00 55.22 86 ALA A C 1
ATOM 636 O O . ALA A 1 86 ? 3.936 21.359 -45.117 1.00 55.22 86 ALA A O 1
ATOM 637 N N . VAL A 1 87 ? 1.885 22.306 -45.212 1.00 55.69 87 VAL A N 1
ATOM 638 C CA . VAL A 1 87 ? 1.163 21.332 -44.376 1.00 55.69 87 VAL A CA 1
ATOM 639 C C . VAL A 1 87 ? 1.069 19.992 -45.110 1.00 55.69 87 VAL A C 1
ATOM 641 O O . VAL A 1 87 ? 0.330 19.873 -46.083 1.00 55.69 87 VAL A O 1
ATOM 644 N N . GLY A 1 88 ? 1.819 18.993 -44.641 1.00 59.00 88 GLY A N 1
ATOM 645 C CA . GLY A 1 88 ? 1.647 17.604 -45.063 1.00 59.00 88 GLY A CA 1
ATOM 646 C C . GLY A 1 88 ? 0.488 16.922 -44.330 1.00 59.00 88 GLY A C 1
ATOM 647 O O . GLY A 1 88 ? 0.163 17.275 -43.196 1.00 59.00 88 GLY A O 1
ATOM 648 N N . GLU A 1 89 ? -0.122 15.929 -44.966 1.00 66.88 89 GLU A N 1
ATOM 649 C CA . GLU A 1 89 ? -1.165 15.077 -44.383 1.00 66.88 89 GLU A CA 1
ATOM 650 C C . GLU A 1 89 ? -0.573 13.740 -43.922 1.00 66.88 89 GLU A C 1
ATOM 652 O O . GLU A 1 89 ? 0.496 13.334 -44.384 1.00 66.88 89 GLU A O 1
ATOM 657 N N . ASN A 1 90 ? -1.259 13.065 -42.993 1.00 71.69 90 ASN A N 1
ATOM 658 C CA . ASN A 1 90 ? -0.860 11.743 -42.522 1.00 71.69 90 ASN A CA 1
ATOM 659 C C . ASN A 1 90 ? -1.799 10.655 -43.058 1.00 71.69 90 ASN A C 1
ATOM 661 O O . ASN A 1 90 ? -3.004 10.694 -42.804 1.00 71.69 90 ASN A O 1
ATOM 665 N N . ALA A 1 91 ? -1.232 9.641 -43.705 1.00 73.50 91 ALA A N 1
ATOM 666 C CA . ALA A 1 91 ? -1.940 8.456 -44.170 1.00 73.50 91 ALA A CA 1
ATOM 667 C C . ALA A 1 91 ? -1.482 7.208 -43.406 1.00 73.50 91 ALA A C 1
ATOM 669 O O . ALA A 1 91 ? -0.296 7.012 -43.146 1.00 73.50 91 ALA A O 1
ATOM 670 N N . ILE A 1 92 ? -2.433 6.335 -43.073 1.00 75.75 92 ILE A N 1
ATOM 671 C CA . ILE A 1 92 ? -2.177 5.085 -42.352 1.00 75.75 92 ILE A CA 1
ATOM 672 C C . ILE A 1 92 ? -2.274 3.907 -43.319 1.00 75.75 92 ILE A C 1
ATOM 674 O O . ILE A 1 92 ? -3.299 3.732 -43.984 1.00 75.75 92 ILE A O 1
ATOM 678 N N . PHE A 1 93 ? -1.233 3.082 -43.365 1.00 75.31 93 PHE A N 1
ATOM 679 C CA . PHE A 1 93 ? -1.138 1.906 -44.221 1.00 75.31 93 PHE A CA 1
ATOM 680 C C . PHE A 1 93 ? -1.188 0.626 -43.403 1.00 75.31 93 PHE A C 1
ATOM 682 O O . PHE A 1 93 ? -0.500 0.506 -42.393 1.00 75.31 93 PHE A O 1
ATOM 689 N N . LYS A 1 94 ? -1.966 -0.351 -43.864 1.00 74.94 94 LYS A N 1
ATOM 690 C CA . LYS A 1 94 ? -2.099 -1.671 -43.239 1.00 74.94 94 LYS A CA 1
ATOM 691 C C . LYS A 1 94 ? -1.498 -2.737 -44.142 1.00 74.94 94 LYS A C 1
ATOM 693 O O . LYS A 1 94 ? -1.645 -2.647 -45.363 1.00 74.94 94 LYS A O 1
ATOM 698 N N . GLY A 1 95 ? -0.839 -3.722 -43.542 1.00 72.62 95 GLY A N 1
ATOM 699 C CA . GLY A 1 95 ? -0.305 -4.868 -44.269 1.00 72.62 95 GLY A CA 1
ATOM 700 C C . GLY A 1 95 ? -1.418 -5.763 -44.824 1.00 72.62 95 GLY A C 1
ATOM 701 O O . GLY A 1 95 ? -2.325 -6.169 -44.101 1.00 72.62 95 GLY A O 1
ATOM 702 N N . GLU A 1 96 ? -1.340 -6.103 -46.107 1.00 69.00 96 GLU A N 1
ATOM 703 C CA . GLU A 1 96 ? -2.216 -7.064 -46.778 1.00 69.00 96 GLU A CA 1
ATOM 704 C C . GLU A 1 96 ? -1.373 -8.102 -47.525 1.00 69.00 96 GLU A C 1
ATOM 706 O O . GLU A 1 96 ? -0.425 -7.757 -48.231 1.00 69.00 96 GLU A O 1
ATOM 711 N N . GLY A 1 97 ? -1.717 -9.384 -47.384 1.00 63.94 97 GLY A N 1
ATOM 712 C CA . GLY A 1 97 ? -1.110 -10.446 -48.186 1.00 63.94 97 GLY A CA 1
ATOM 713 C C . GLY A 1 97 ? -1.655 -10.426 -49.616 1.00 63.94 97 GLY A C 1
ATOM 714 O O . GLY A 1 97 ? -2.855 -10.612 -49.814 1.00 63.94 97 GLY A O 1
ATOM 715 N N . VAL A 1 98 ? -0.786 -10.226 -50.606 1.00 60.31 98 VAL A N 1
ATOM 716 C CA . VAL A 1 98 ? -1.107 -10.254 -52.041 1.00 60.31 98 VAL A CA 1
ATOM 717 C C . VAL A 1 98 ? -0.069 -11.129 -52.745 1.00 60.31 98 VAL A C 1
ATOM 719 O O . VAL A 1 98 ? 1.126 -10.897 -52.604 1.00 60.31 98 VAL A O 1
ATOM 722 N N . ASP A 1 99 ? -0.512 -12.166 -53.461 1.00 55.19 99 ASP A N 1
ATOM 723 C CA . ASP A 1 99 ? 0.340 -13.043 -54.286 1.00 55.19 99 ASP A CA 1
ATOM 724 C C . ASP A 1 99 ? 1.581 -13.635 -53.577 1.00 55.19 99 ASP A C 1
ATOM 726 O O . ASP A 1 99 ? 2.629 -13.853 -54.179 1.00 55.19 99 ASP A O 1
ATOM 730 N N . GLY A 1 100 ? 1.466 -13.926 -52.276 1.00 53.09 100 GLY A N 1
ATOM 731 C CA . GLY A 1 100 ? 2.559 -14.485 -51.467 1.00 53.09 100 GLY A CA 1
ATOM 732 C C . GLY A 1 100 ? 3.542 -13.451 -50.904 1.00 53.09 100 GLY A C 1
ATOM 733 O O . GLY A 1 100 ? 4.479 -13.843 -50.208 1.00 53.09 100 GLY A O 1
ATOM 734 N N . ALA A 1 101 ? 3.300 -12.159 -51.144 1.00 57.97 101 ALA A N 1
ATOM 735 C CA . ALA A 1 101 ? 4.031 -11.026 -50.585 1.00 57.97 101 ALA A CA 1
ATOM 736 C C . ALA A 1 101 ? 3.141 -10.191 -49.644 1.00 57.97 101 ALA A C 1
ATOM 738 O O . ALA A 1 101 ? 1.917 -10.171 -49.762 1.00 57.97 101 ALA A O 1
ATOM 739 N N . LEU A 1 102 ? 3.755 -9.498 -48.685 1.00 66.06 102 LEU A N 1
ATOM 740 C CA . LEU A 1 102 ? 3.084 -8.504 -47.841 1.00 66.06 102 LEU A CA 1
ATOM 741 C C . LEU A 1 102 ? 3.221 -7.127 -48.504 1.00 66.06 102 LEU A C 1
ATOM 743 O O . LEU A 1 102 ? 4.332 -6.709 -48.825 1.00 66.06 102 LEU A O 1
ATOM 747 N N . VAL A 1 103 ? 2.104 -6.433 -48.709 1.00 70.75 103 VAL A N 1
ATOM 748 C CA . VAL A 1 103 ? 2.049 -5.091 -49.306 1.00 70.75 103 VAL A CA 1
ATOM 749 C C . VAL A 1 103 ? 1.262 -4.171 -48.382 1.00 70.75 103 VAL A C 1
ATOM 751 O O . VAL A 1 103 ? 0.214 -4.551 -47.864 1.00 70.75 103 VAL A O 1
ATOM 754 N N . PHE A 1 104 ? 1.742 -2.949 -48.181 1.00 74.88 104 PHE A N 1
ATOM 755 C CA . PHE A 1 104 ? 1.068 -1.952 -47.355 1.00 74.88 104 PHE A CA 1
ATOM 756 C C . PHE A 1 104 ? 0.125 -1.095 -48.208 1.00 74.88 104 PHE A C 1
ATOM 758 O O . PHE A 1 104 ? 0.556 -0.474 -49.182 1.00 74.88 104 PHE A O 1
ATOM 765 N N . LYS A 1 105 ? -1.164 -1.049 -47.837 1.00 71.50 105 LYS A N 1
ATOM 766 C CA . LYS A 1 105 ? -2.207 -0.260 -48.524 1.00 71.50 105 LYS A CA 1
ATOM 767 C C . LYS A 1 105 ? -2.903 0.716 -47.582 1.00 71.50 105 LYS A C 1
ATOM 769 O O . LYS A 1 105 ? -3.081 0.422 -46.401 1.00 71.50 105 LYS A O 1
ATOM 774 N N . THR A 1 106 ? -3.355 1.852 -48.112 1.00 70.19 106 THR A N 1
ATOM 775 C CA . THR A 1 106 ? -4.141 2.851 -47.370 1.00 70.19 106 THR A CA 1
ATOM 776 C C . THR A 1 106 ? -5.484 3.120 -48.044 1.00 70.19 106 THR A C 1
ATOM 778 O O . THR A 1 106 ? -5.632 2.930 -49.247 1.00 70.19 106 THR A O 1
ATOM 781 N N . GLN A 1 107 ? -6.467 3.571 -47.268 1.00 65.00 107 GLN A N 1
ATOM 782 C CA . GLN A 1 107 ? -7.738 4.097 -47.781 1.00 65.00 107 GLN A CA 1
ATOM 783 C C . GLN A 1 107 ? -7.718 5.630 -47.910 1.00 65.00 107 GLN A C 1
ATOM 785 O O . GLN A 1 107 ? -8.638 6.204 -48.482 1.00 65.00 107 GLN A O 1
ATOM 790 N N . SER A 1 108 ? -6.671 6.289 -47.398 1.00 61.84 108 SER A N 1
ATOM 791 C CA . SER A 1 108 ? -6.486 7.741 -47.461 1.00 61.84 108 SER A CA 1
ATOM 792 C C . SER A 1 108 ? -5.858 8.161 -48.786 1.00 61.84 108 SER A C 1
ATOM 794 O O . SER A 1 108 ? -4.927 7.514 -49.268 1.00 61.84 108 SER A O 1
ATOM 796 N N . MET A 1 109 ? -6.318 9.269 -49.367 1.00 66.75 109 MET A N 1
ATOM 797 C CA . MET A 1 109 ? -5.601 9.875 -50.485 1.00 66.75 109 MET A CA 1
ATOM 798 C C . MET A 1 109 ? -4.216 10.336 -50.031 1.00 66.75 109 MET A C 1
ATOM 800 O O . MET A 1 109 ? -4.056 10.897 -48.955 1.00 66.75 109 MET A O 1
ATOM 804 N N . VAL A 1 110 ? -3.217 10.072 -50.868 1.00 70.81 110 VAL A N 1
ATOM 805 C CA . VAL A 1 110 ? -1.836 10.508 -50.657 1.00 70.81 110 VAL A CA 1
ATOM 806 C C . VAL A 1 110 ? -1.572 11.654 -51.612 1.00 70.81 110 VAL A C 1
ATOM 808 O O . VAL A 1 110 ? -1.702 11.457 -52.812 1.00 70.81 110 VAL A O 1
ATOM 811 N N . ASN A 1 111 ? -1.200 12.825 -51.112 1.00 72.31 111 ASN A N 1
ATOM 812 C CA . ASN A 1 111 ? -0.893 13.990 -51.944 1.00 72.31 111 ASN A CA 1
ATOM 813 C C . ASN A 1 111 ? 0.498 13.871 -52.596 1.00 72.31 111 ASN A C 1
ATOM 815 O O . ASN A 1 111 ? 1.429 13.383 -51.944 1.00 72.31 111 ASN A O 1
ATOM 819 N N . PRO A 1 112 ? 0.665 14.340 -53.848 1.00 72.12 112 PRO A N 1
ATOM 820 C CA . PRO A 1 112 ? 1.968 14.385 -54.506 1.00 72.12 112 PRO A CA 1
ATOM 821 C C . PRO A 1 112 ? 2.915 15.366 -53.798 1.00 72.12 112 PRO A C 1
ATOM 823 O O . PRO A 1 112 ? 2.472 16.320 -53.159 1.00 72.12 112 PRO A O 1
ATOM 826 N N . GLY A 1 113 ? 4.222 15.147 -53.929 1.00 75.69 113 GLY A N 1
ATOM 827 C CA . GLY A 1 113 ? 5.268 15.912 -53.245 1.00 75.69 113 GLY A CA 1
ATOM 828 C C . GLY A 1 113 ? 6.202 15.014 -52.437 1.00 75.69 113 GLY A C 1
ATOM 829 O O . GLY A 1 113 ? 6.325 13.822 -52.717 1.00 75.69 113 GLY A O 1
ATOM 830 N N . LYS A 1 114 ? 6.868 15.577 -51.424 1.00 77.94 114 LYS A N 1
ATOM 831 C CA . LYS A 1 114 ? 7.748 14.801 -50.543 1.00 77.94 114 LYS A CA 1
ATOM 832 C C . LYS A 1 114 ? 6.947 14.008 -49.511 1.00 77.94 114 LYS A C 1
ATOM 834 O O . LYS A 1 114 ? 5.938 14.502 -48.994 1.00 77.94 114 LYS A O 1
ATOM 839 N N . ALA A 1 115 ? 7.423 12.809 -49.180 1.00 78.25 115 ALA A N 1
ATOM 840 C CA . ALA A 1 115 ? 6.820 11.943 -48.175 1.00 78.25 115 ALA A CA 1
ATOM 841 C C . ALA A 1 115 ? 7.851 11.193 -47.311 1.00 78.25 115 ALA A C 1
ATOM 843 O O . ALA A 1 115 ? 8.969 10.953 -47.747 1.00 78.25 115 ALA A O 1
ATOM 844 N N . ILE A 1 116 ? 7.484 10.814 -46.086 1.00 79.31 116 ILE A N 1
ATOM 845 C CA . ILE A 1 116 ? 8.305 9.990 -45.180 1.00 79.31 116 ILE A CA 1
ATOM 846 C C . ILE A 1 116 ? 7.410 8.929 -44.537 1.00 79.31 116 ILE A C 1
ATOM 848 O O . ILE A 1 116 ? 6.352 9.259 -43.997 1.00 79.31 116 ILE A O 1
ATOM 852 N N . LEU A 1 117 ? 7.843 7.668 -44.574 1.00 80.56 117 LEU A N 1
ATOM 853 C CA . LEU A 1 117 ? 7.213 6.550 -43.870 1.00 80.56 117 LEU A CA 1
ATOM 854 C C . LEU A 1 117 ? 7.865 6.348 -42.507 1.00 80.56 117 LEU A C 1
ATOM 856 O O . LEU A 1 117 ? 9.085 6.423 -42.383 1.00 80.56 117 LEU A O 1
ATOM 860 N N . VAL A 1 118 ? 7.063 6.032 -41.493 1.00 77.06 118 VAL A N 1
ATOM 861 C CA . VAL A 1 118 ? 7.540 5.677 -40.154 1.00 77.06 118 VAL A CA 1
ATOM 862 C C . VAL A 1 118 ? 6.806 4.462 -39.618 1.00 77.06 118 VAL A C 1
ATOM 864 O O . VAL A 1 118 ? 5.588 4.319 -39.759 1.00 77.06 118 VAL A O 1
ATOM 867 N N . TYR A 1 119 ? 7.578 3.596 -38.970 1.00 74.06 119 TYR A N 1
ATOM 868 C CA . TYR A 1 119 ? 7.093 2.402 -38.307 1.00 74.06 119 TYR A CA 1
ATOM 869 C C . TYR A 1 119 ? 7.544 2.362 -36.836 1.00 74.06 119 TYR A C 1
ATOM 871 O O . TYR A 1 119 ? 8.719 2.624 -36.559 1.00 74.06 119 TYR A O 1
ATOM 879 N N . PRO A 1 120 ? 6.651 1.966 -35.909 1.00 67.62 120 PRO A N 1
ATOM 880 C CA . PRO A 1 120 ? 5.229 1.673 -36.131 1.00 67.62 120 PRO A CA 1
ATOM 881 C C . PRO A 1 120 ? 4.392 2.950 -36.283 1.00 67.62 120 PRO A C 1
ATOM 883 O O . PRO A 1 120 ? 4.833 4.045 -35.932 1.00 67.62 120 PRO A O 1
ATOM 886 N N . ALA A 1 121 ? 3.166 2.825 -36.790 1.00 58.03 121 ALA A N 1
ATOM 887 C CA . ALA A 1 121 ? 2.300 3.980 -37.035 1.00 58.03 121 ALA A CA 1
ATOM 888 C C . ALA A 1 121 ? 1.934 4.797 -35.779 1.00 58.03 121 ALA A C 1
ATOM 890 O O . ALA A 1 121 ? 1.605 5.974 -35.893 1.00 58.03 121 ALA A O 1
ATOM 891 N N . ASP A 1 122 ? 2.040 4.199 -34.588 1.00 52.12 122 ASP A N 1
ATOM 892 C CA . ASP A 1 122 ? 1.769 4.848 -33.296 1.00 52.12 122 ASP A CA 1
ATOM 893 C C . ASP A 1 122 ? 2.896 5.796 -32.831 1.00 52.12 122 ASP A C 1
ATOM 895 O O . ASP A 1 122 ? 2.814 6.398 -31.756 1.00 52.12 122 ASP A O 1
ATOM 899 N N . THR A 1 123 ? 3.961 5.952 -33.623 1.00 54.41 123 THR A N 1
ATOM 900 C CA . THR A 1 123 ? 5.016 6.939 -33.361 1.00 54.41 123 THR A CA 1
ATOM 901 C C . THR A 1 123 ? 4.421 8.344 -33.527 1.00 54.41 123 THR A C 1
ATOM 903 O O . THR A 1 123 ? 4.081 8.750 -34.632 1.00 54.41 123 THR A O 1
ATOM 906 N N . ALA A 1 124 ? 4.226 9.083 -32.429 1.00 48.12 124 ALA A N 1
ATOM 907 C CA . ALA A 1 124 ? 3.492 10.350 -32.447 1.00 48.12 124 ALA A CA 1
ATOM 908 C C . ALA A 1 124 ? 4.244 11.457 -33.210 1.00 48.12 124 ALA A C 1
ATOM 910 O O . ALA A 1 124 ? 5.247 11.981 -32.721 1.00 48.12 124 ALA A O 1
ATOM 911 N N . PHE A 1 125 ? 3.707 11.871 -34.357 1.00 51.72 125 PHE A N 1
ATOM 912 C CA . PHE A 1 125 ? 4.102 13.103 -35.029 1.00 51.72 125 PHE A CA 1
ATOM 913 C C . PHE A 1 125 ? 3.242 14.249 -34.514 1.00 51.72 125 PHE A C 1
ATOM 915 O O . PHE A 1 125 ? 2.032 14.281 -34.727 1.00 51.72 125 PHE A O 1
ATOM 922 N N . ASN A 1 126 ? 3.879 15.225 -33.877 1.00 49.03 126 ASN A N 1
ATOM 923 C CA . ASN A 1 126 ? 3.261 16.529 -33.700 1.00 49.03 126 ASN A CA 1
ATOM 924 C C . ASN A 1 126 ? 3.757 17.433 -34.819 1.00 49.03 126 ASN A C 1
ATOM 926 O O . ASN A 1 126 ? 4.945 17.755 -34.852 1.00 49.03 126 ASN A O 1
ATOM 930 N N . TYR A 1 127 ? 2.845 17.887 -35.679 1.00 44.06 127 TYR A N 1
ATOM 931 C CA . TYR A 1 127 ? 3.055 19.145 -36.381 1.00 44.06 127 TYR A CA 1
ATOM 932 C C . TYR A 1 127 ? 2.981 20.244 -35.321 1.00 44.06 127 TYR A C 1
ATOM 934 O O . TYR A 1 127 ? 1.905 20.684 -34.917 1.00 44.06 127 TYR A O 1
ATOM 942 N N . VAL A 1 128 ? 4.134 20.618 -34.774 1.00 43.97 128 VAL A N 1
ATOM 943 C CA . VAL A 1 128 ? 4.235 21.880 -34.043 1.00 43.97 128 VAL A CA 1
ATOM 944 C C . VAL A 1 128 ? 4.122 22.977 -35.099 1.00 43.97 128 VAL A C 1
ATOM 946 O O . VAL A 1 128 ? 4.587 22.795 -36.223 1.00 43.97 128 VAL A O 1
ATOM 949 N N . THR A 1 129 ? 3.518 24.108 -34.751 1.00 44.69 129 THR A N 1
ATOM 950 C CA . THR A 1 129 ? 3.351 25.323 -35.575 1.00 44.69 129 THR A CA 1
ATOM 951 C C . THR A 1 129 ? 4.614 25.826 -36.298 1.00 44.69 129 THR A C 1
ATOM 953 O O . THR A 1 129 ? 4.515 26.733 -37.118 1.00 44.69 129 THR A O 1
ATOM 956 N N . ASP A 1 130 ? 5.769 25.211 -36.041 1.00 50.59 130 ASP A N 1
ATOM 957 C CA . ASP A 1 130 ? 7.102 25.564 -36.519 1.00 50.59 130 ASP A CA 1
ATOM 958 C C . ASP A 1 130 ? 7.568 24.717 -37.729 1.00 50.59 130 ASP A C 1
ATOM 960 O O . ASP A 1 130 ? 8.729 24.802 -38.119 1.00 50.59 130 ASP A O 1
ATOM 964 N N . GLY A 1 131 ? 6.702 23.876 -38.318 1.00 53.12 131 GLY A N 1
ATOM 965 C CA . GLY A 1 131 ? 6.954 23.231 -39.620 1.00 53.12 131 GLY A CA 1
ATOM 966 C C . GLY A 1 131 ? 7.965 22.073 -39.628 1.00 53.12 131 GLY A C 1
ATOM 967 O O . GLY A 1 131 ? 8.566 21.809 -40.661 1.00 53.12 131 GLY A O 1
ATOM 968 N N . ASN A 1 132 ? 8.177 21.367 -38.510 1.00 57.59 132 ASN A N 1
ATOM 969 C CA . ASN A 1 132 ? 9.186 20.299 -38.405 1.00 57.59 132 ASN A CA 1
ATOM 970 C C . ASN A 1 132 ? 8.589 18.916 -38.087 1.00 57.59 132 ASN A C 1
ATOM 972 O O . ASN A 1 132 ? 7.697 18.795 -37.247 1.00 57.59 132 ASN A O 1
ATOM 976 N N . ILE A 1 133 ? 9.144 17.861 -38.698 1.00 68.19 133 ILE A N 1
ATOM 977 C CA . ILE A 1 133 ? 8.824 16.458 -38.388 1.00 68.19 133 ILE A CA 1
ATOM 978 C C . ILE A 1 133 ? 9.637 15.999 -37.174 1.00 68.19 133 ILE A C 1
ATOM 980 O O . ILE A 1 133 ? 10.857 16.155 -37.157 1.00 68.19 133 ILE A O 1
ATOM 984 N N . SER A 1 134 ? 8.982 15.402 -36.170 1.00 71.56 134 SER A N 1
ATOM 985 C CA . SER A 1 134 ? 9.663 14.835 -34.998 1.00 71.56 134 SER A CA 1
ATOM 986 C C . SER A 1 134 ? 9.223 13.406 -34.689 1.00 71.56 134 SER A C 1
ATOM 988 O O . SER A 1 134 ? 8.039 13.088 -34.751 1.00 71.56 134 SER A O 1
ATOM 990 N N . ILE A 1 135 ? 10.191 12.568 -34.316 1.00 76.69 135 ILE A N 1
ATOM 991 C CA . ILE A 1 135 ? 10.001 11.201 -33.818 1.00 76.69 135 ILE A CA 1
ATOM 992 C C . ILE A 1 135 ? 10.049 11.259 -32.295 1.00 76.69 135 ILE A C 1
ATOM 994 O O . ILE A 1 135 ? 10.952 11.887 -31.744 1.00 76.69 135 ILE A O 1
ATOM 998 N N . ARG A 1 136 ? 9.098 10.618 -31.605 1.00 77.12 136 ARG A N 1
ATOM 999 C CA . ARG A 1 136 ? 8.974 10.665 -30.139 1.00 77.12 136 ARG A CA 1
ATOM 1000 C C . ARG A 1 136 ? 8.935 9.279 -29.514 1.00 77.12 136 ARG A C 1
ATOM 1002 O O . ARG A 1 136 ? 8.347 8.361 -30.07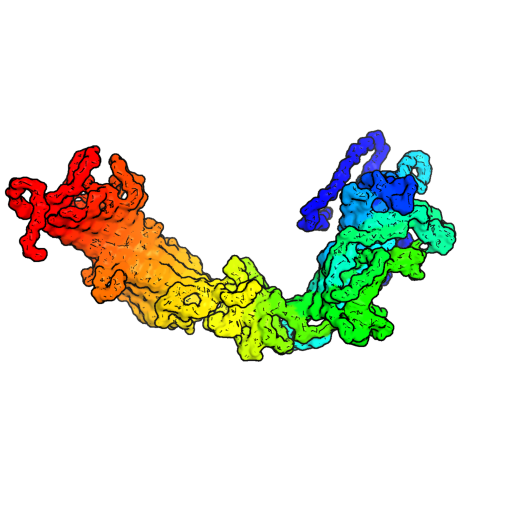6 1.00 77.12 136 ARG A O 1
ATOM 1009 N N . VAL A 1 137 ? 9.497 9.164 -28.314 1.00 77.38 137 VAL A N 1
ATOM 1010 C CA . VAL A 1 137 ? 9.421 7.965 -27.466 1.00 77.38 137 VAL A CA 1
ATOM 1011 C C . VAL A 1 137 ? 8.964 8.393 -26.068 1.00 77.38 137 VAL A C 1
ATOM 1013 O O . VAL A 1 137 ? 9.469 9.392 -25.546 1.00 77.38 137 VAL A O 1
ATOM 1016 N N . PRO A 1 138 ? 7.996 7.690 -25.450 1.00 80.38 138 PRO A N 1
ATOM 1017 C CA . PRO A 1 138 ? 7.535 8.036 -24.114 1.00 80.38 138 PRO A CA 1
ATOM 1018 C C . PRO A 1 138 ? 8.621 7.795 -23.060 1.00 80.38 138 PRO A C 1
ATOM 1020 O O . PRO A 1 138 ? 9.414 6.857 -23.147 1.00 80.38 138 PRO A O 1
ATOM 1023 N N . VAL A 1 139 ? 8.600 8.628 -22.018 1.00 86.44 139 VAL A N 1
ATOM 1024 C CA . VAL A 1 139 ? 9.478 8.499 -20.843 1.00 86.44 139 VAL A CA 1
ATOM 1025 C C . VAL A 1 139 ? 9.257 7.168 -20.126 1.00 86.44 139 VAL A C 1
ATOM 1027 O O . VAL A 1 139 ? 10.212 6.550 -19.668 1.00 86.44 139 VAL A O 1
ATOM 1030 N N . SER A 1 140 ? 8.001 6.724 -20.045 1.00 89.62 140 SER A N 1
ATOM 1031 C CA . SER A 1 140 ? 7.619 5.449 -19.445 1.00 89.62 140 SER A CA 1
ATOM 1032 C C . SER A 1 140 ? 7.236 4.447 -20.518 1.00 89.62 140 SER A C 1
ATOM 1034 O O . SER A 1 140 ? 6.317 4.675 -21.306 1.00 89.62 140 SER A O 1
ATOM 1036 N N . GLN A 1 141 ? 7.956 3.335 -20.522 1.00 86.38 141 GLN A N 1
ATOM 1037 C CA . GLN A 1 141 ? 7.894 2.302 -21.539 1.00 86.38 141 GLN A CA 1
ATOM 1038 C C . GLN A 1 141 ? 7.378 0.979 -20.952 1.00 86.38 141 GLN A C 1
ATOM 1040 O O . GLN A 1 141 ? 7.387 0.755 -19.743 1.00 86.38 141 GLN A O 1
ATOM 1045 N N . ASN A 1 142 ? 6.878 0.103 -21.811 1.00 82.88 142 ASN A N 1
ATOM 1046 C CA . ASN A 1 142 ? 6.413 -1.245 -21.511 1.00 82.88 142 ASN A CA 1
ATOM 1047 C C . ASN A 1 142 ? 6.572 -2.130 -22.762 1.00 82.88 142 ASN A C 1
ATOM 1049 O O . ASN A 1 142 ? 7.036 -1.664 -23.804 1.00 82.88 142 ASN A O 1
ATOM 1053 N N . GLU A 1 143 ? 6.167 -3.399 -22.680 1.00 75.06 143 GLU A N 1
ATOM 1054 C CA . GLU A 1 143 ? 6.291 -4.361 -23.788 1.00 75.06 143 GLU A CA 1
ATOM 1055 C C . GLU A 1 143 ? 5.687 -3.822 -25.098 1.00 75.06 143 GLU A C 1
ATOM 1057 O O . GLU A 1 143 ? 6.273 -3.954 -26.173 1.00 75.06 143 GLU A O 1
ATOM 1062 N N . LYS A 1 144 ? 4.557 -3.109 -25.008 1.00 64.88 144 LYS A N 1
ATOM 1063 C CA . LYS A 1 144 ? 3.875 -2.527 -26.170 1.00 64.88 144 LYS A CA 1
ATOM 1064 C C . LYS A 1 144 ? 4.624 -1.335 -26.751 1.00 64.88 144 LYS A C 1
ATOM 1066 O O . LYS A 1 144 ? 4.619 -1.172 -27.962 1.00 64.88 144 LYS A O 1
ATOM 1071 N N . THR A 1 145 ? 5.287 -0.521 -25.926 1.00 59.44 145 THR A N 1
ATOM 1072 C CA . THR A 1 145 ? 6.110 0.597 -26.420 1.00 59.44 145 THR A CA 1
ATOM 1073 C C . THR A 1 145 ? 7.493 0.145 -26.907 1.00 59.44 145 THR A C 1
ATOM 1075 O O . THR A 1 145 ? 8.174 0.910 -27.576 1.00 59.44 145 THR A O 1
ATOM 1078 N N . LYS A 1 146 ? 7.949 -1.075 -26.594 1.00 51.59 146 LYS A N 1
ATOM 1079 C CA . LYS A 1 146 ? 9.194 -1.649 -27.143 1.00 51.59 146 LYS A CA 1
ATOM 1080 C C . LYS A 1 146 ? 9.035 -2.176 -28.564 1.00 51.59 146 LYS A C 1
ATOM 1082 O O . LYS A 1 146 ? 9.979 -2.087 -29.347 1.00 51.59 146 LYS A O 1
ATOM 1087 N N . LEU A 1 147 ? 7.843 -2.660 -28.921 1.00 50.66 147 LEU A N 1
ATOM 1088 C CA . LEU A 1 147 ? 7.477 -2.928 -30.321 1.00 50.66 147 LEU A CA 1
ATOM 1089 C C . LEU A 1 147 ? 7.577 -1.657 -31.203 1.00 50.66 147 LEU A C 1
ATOM 1091 O O . LEU A 1 147 ? 7.487 -1.739 -32.421 1.00 50.66 147 LEU A O 1
ATOM 1095 N N . VAL A 1 148 ? 7.840 -0.496 -30.587 1.00 53.34 148 VAL A N 1
ATOM 1096 C CA . VAL A 1 148 ? 8.006 0.837 -31.177 1.00 53.34 148 VAL A CA 1
ATOM 1097 C C . VAL A 1 148 ? 9.476 1.250 -31.272 1.00 53.34 148 VAL A C 1
ATOM 1099 O O . VAL A 1 148 ? 9.773 2.426 -31.124 1.00 53.34 148 VAL A O 1
ATOM 1102 N N . GLN A 1 149 ? 10.438 0.342 -31.486 1.00 70.19 149 GLN A N 1
ATOM 1103 C CA . GLN A 1 149 ? 11.761 0.802 -31.935 1.00 70.19 149 GLN A CA 1
ATOM 1104 C C . GLN A 1 149 ? 11.536 1.557 -33.260 1.00 70.19 149 GLN A C 1
ATOM 1106 O O . GLN A 1 149 ? 11.142 0.907 -34.225 1.00 70.19 149 GLN A O 1
ATOM 1111 N N . PRO A 1 150 ? 11.702 2.893 -33.328 1.00 77.44 150 PRO A N 1
ATOM 1112 C CA . PRO A 1 150 ? 11.241 3.643 -34.481 1.00 77.44 150 PRO A CA 1
ATOM 1113 C C . PRO A 1 150 ? 12.160 3.396 -35.674 1.00 77.44 150 PRO A C 1
ATOM 1115 O O . PRO A 1 150 ? 13.392 3.463 -35.563 1.00 77.44 150 PRO A O 1
ATOM 1118 N N . TYR A 1 151 ? 11.537 3.135 -36.814 1.00 78.75 151 TYR A N 1
ATOM 1119 C CA . TYR A 1 151 ? 12.162 3.082 -38.126 1.00 78.75 151 TYR A CA 1
ATOM 1120 C C . TYR A 1 151 ? 11.547 4.167 -39.008 1.00 78.75 151 TYR A C 1
ATOM 1122 O O . TYR A 1 151 ? 10.356 4.453 -38.887 1.00 78.75 151 TYR A O 1
ATOM 1130 N N . MET A 1 152 ? 12.338 4.750 -39.902 1.00 80.31 152 MET A N 1
ATOM 1131 C CA . MET A 1 152 ? 11.866 5.742 -40.868 1.00 80.31 152 MET A CA 1
ATOM 1132 C C . MET A 1 152 ? 12.417 5.454 -42.258 1.00 80.31 152 MET A C 1
ATOM 1134 O O . MET A 1 152 ? 13.507 4.904 -42.381 1.00 80.31 152 MET A O 1
ATOM 1138 N N . SER A 1 153 ? 11.696 5.840 -43.301 1.00 78.25 153 SER A N 1
ATOM 1139 C CA . SER A 1 153 ? 12.269 5.909 -44.641 1.00 78.25 153 SER A CA 1
ATOM 1140 C C . SER A 1 153 ? 13.154 7.143 -44.780 1.00 78.25 153 SER A C 1
ATOM 1142 O O . SER A 1 153 ? 13.016 8.117 -44.035 1.00 78.25 153 SER A O 1
ATOM 1144 N N . ASP A 1 154 ? 13.996 7.139 -45.805 1.00 78.12 154 ASP A N 1
ATOM 1145 C CA . ASP A 1 154 ? 14.475 8.393 -46.375 1.00 78.12 154 ASP A CA 1
ATOM 1146 C C . ASP A 1 154 ? 13.316 9.178 -47.028 1.00 78.12 154 ASP A C 1
ATOM 1148 O O . ASP A 1 154 ? 12.177 8.697 -47.105 1.00 78.12 154 ASP A O 1
ATOM 1152 N N . VAL A 1 155 ? 13.564 10.418 -47.448 1.00 78.25 155 VAL A N 1
ATOM 1153 C CA . VAL A 1 155 ? 12.523 11.281 -48.019 1.00 78.25 155 VAL A CA 1
ATOM 1154 C C . VAL A 1 155 ? 12.164 10.799 -49.418 1.00 78.25 155 VAL A C 1
ATOM 1156 O O . VAL A 1 155 ? 12.993 10.796 -50.318 1.00 78.25 155 VAL A O 1
ATOM 1159 N N . MET A 1 156 ? 10.910 10.422 -49.615 1.00 78.62 156 MET A N 1
ATOM 1160 C CA . MET A 1 156 ? 10.390 9.907 -50.875 1.00 78.62 156 MET A CA 1
ATOM 1161 C C . MET A 1 156 ? 9.821 11.022 -51.750 1.00 78.62 156 MET A C 1
ATOM 1163 O O . MET A 1 156 ? 9.186 11.950 -51.247 1.00 78.62 156 MET A O 1
ATOM 1167 N N . ASP A 1 157 ? 9.972 10.880 -53.061 1.00 77.75 157 ASP A N 1
ATOM 1168 C CA . ASP A 1 157 ? 9.313 11.678 -54.090 1.00 77.75 157 ASP A CA 1
ATOM 1169 C C . ASP A 1 157 ? 8.061 10.969 -54.623 1.00 77.75 157 ASP A C 1
ATOM 1171 O O . ASP A 1 157 ? 8.135 9.980 -55.357 1.00 77.75 157 ASP A O 1
ATOM 1175 N N . ILE A 1 158 ? 6.886 11.500 -54.280 1.00 76.19 158 ILE A N 1
ATOM 1176 C CA . ILE A 1 158 ? 5.599 11.036 -54.804 1.00 76.19 158 ILE A CA 1
ATOM 1177 C C . ILE A 1 158 ? 5.206 11.914 -55.994 1.00 76.19 158 ILE A C 1
ATOM 1179 O O . ILE A 1 158 ? 4.895 13.098 -55.843 1.00 76.19 158 ILE A O 1
ATOM 1183 N N . ALA A 1 159 ? 5.217 11.329 -57.192 1.00 71.75 159 ALA A N 1
ATOM 1184 C CA . ALA A 1 159 ? 4.863 12.022 -58.427 1.00 71.75 159 ALA A CA 1
ATOM 1185 C C . ALA A 1 159 ? 3.352 12.319 -58.521 1.00 71.75 159 ALA A C 1
ATOM 1187 O O . ALA A 1 159 ? 2.522 11.623 -57.933 1.00 71.75 159 ALA A O 1
ATOM 1188 N N . THR A 1 160 ? 2.988 13.343 -59.300 1.00 68.19 160 THR A N 1
ATOM 1189 C CA . THR A 1 160 ? 1.591 13.650 -59.651 1.00 68.19 160 THR A CA 1
ATOM 1190 C C . THR A 1 160 ? 0.941 12.512 -60.435 1.00 68.19 160 THR A C 1
ATOM 1192 O O . THR A 1 160 ? 1.617 11.796 -61.168 1.00 68.19 160 THR A O 1
ATOM 1195 N N . TYR A 1 161 ? -0.382 12.367 -60.311 1.00 61.38 161 TYR A N 1
ATOM 1196 C CA . TYR A 1 161 ? -1.146 11.403 -61.104 1.00 61.38 161 TYR A CA 1
ATOM 1197 C C . TYR A 1 161 ? -1.001 11.663 -62.602 1.00 61.38 161 TYR A C 1
ATOM 1199 O O . TYR A 1 161 ? -1.301 12.767 -63.059 1.00 61.38 161 TYR A O 1
ATOM 1207 N N . ASP A 1 162 ? -0.631 10.631 -63.357 1.00 58.16 162 ASP A N 1
ATOM 1208 C CA . ASP A 1 162 ? -0.740 10.616 -64.811 1.00 58.16 162 ASP A CA 1
ATOM 1209 C C . ASP A 1 162 ? -1.711 9.511 -65.245 1.00 58.16 162 ASP A C 1
ATOM 1211 O O . ASP A 1 162 ? -1.350 8.344 -65.369 1.00 58.16 162 ASP A O 1
ATOM 1215 N N . GLY A 1 163 ? -2.968 9.888 -65.488 1.00 53.34 163 GLY A N 1
ATOM 1216 C CA . GLY A 1 163 ? -4.007 8.970 -65.965 1.00 53.34 163 GLY A CA 1
ATOM 1217 C C . GLY A 1 163 ? -3.858 8.533 -67.428 1.00 53.34 163 GLY A C 1
ATOM 1218 O O . GLY A 1 163 ? -4.766 7.884 -67.948 1.00 53.34 163 GLY A O 1
ATOM 1219 N N . THR A 1 164 ? -2.776 8.922 -68.114 1.00 53.62 164 THR A N 1
ATOM 1220 C CA . THR A 1 164 ? -2.533 8.628 -69.537 1.00 53.62 164 THR A CA 1
ATOM 1221 C C . THR A 1 164 ? -1.328 7.720 -69.796 1.00 53.62 164 THR A C 1
ATOM 1223 O O . THR A 1 164 ? -1.173 7.235 -70.920 1.00 53.62 164 THR A O 1
ATOM 1226 N N . ALA A 1 165 ? -0.506 7.439 -68.781 1.00 55.34 165 ALA A N 1
ATOM 1227 C CA . ALA A 1 165 ? 0.633 6.536 -68.899 1.00 55.34 165 ALA A CA 1
ATOM 1228 C C . ALA A 1 165 ? 0.172 5.070 -69.035 1.00 55.34 165 ALA A C 1
ATOM 1230 O O . ALA A 1 165 ? -0.633 4.578 -68.249 1.00 55.34 165 ALA A O 1
ATOM 1231 N N . ALA A 1 166 ? 0.683 4.364 -70.051 1.00 49.56 166 ALA A N 1
ATOM 1232 C CA . ALA A 1 166 ? 0.349 2.958 -70.317 1.00 49.56 166 ALA A CA 1
ATOM 1233 C C . ALA A 1 166 ? 0.972 1.979 -69.301 1.00 49.56 166 ALA A C 1
ATOM 1235 O O . ALA A 1 166 ? 0.492 0.857 -69.167 1.00 49.56 166 ALA A O 1
ATOM 1236 N N . ASP A 1 167 ? 1.992 2.433 -68.572 1.00 50.97 167 ASP A N 1
ATOM 1237 C CA . ASP A 1 167 ? 2.615 1.735 -67.456 1.00 50.97 167 ASP A CA 1
ATOM 1238 C C . ASP A 1 167 ? 2.550 2.650 -66.233 1.00 50.97 167 ASP A C 1
ATOM 1240 O O . ASP A 1 167 ? 2.989 3.800 -66.304 1.00 50.97 167 ASP A O 1
ATOM 1244 N N . ASN A 1 168 ? 2.048 2.134 -65.108 1.00 48.66 168 ASN A N 1
ATOM 1245 C CA . ASN A 1 168 ? 2.017 2.777 -63.786 1.00 48.66 168 ASN A CA 1
ATOM 1246 C C . ASN A 1 168 ? 3.439 3.008 -63.205 1.00 48.66 168 ASN A C 1
ATOM 1248 O O . ASN A 1 168 ? 3.746 2.609 -62.082 1.00 48.66 168 ASN A O 1
ATOM 1252 N N . SER A 1 169 ? 4.347 3.601 -63.979 1.00 49.53 169 SER A N 1
ATOM 1253 C CA . SER A 1 169 ? 5.772 3.766 -63.669 1.00 49.53 169 SER A CA 1
ATOM 1254 C C . SER A 1 169 ? 6.075 5.006 -62.811 1.00 49.53 169 SER A C 1
ATOM 1256 O O . SER A 1 169 ? 7.164 5.113 -62.241 1.00 49.53 169 SER A O 1
ATOM 1258 N N . ALA A 1 170 ? 5.106 5.913 -62.632 1.00 49.88 170 ALA A N 1
ATOM 1259 C CA . ALA A 1 170 ? 5.198 7.076 -61.747 1.00 49.88 170 ALA A CA 1
ATOM 1260 C C . ALA A 1 170 ? 3.821 7.457 -61.159 1.00 49.88 170 ALA A C 1
ATOM 1262 O O . ALA A 1 170 ? 2.825 7.497 -61.876 1.00 49.88 170 ALA A O 1
ATOM 1263 N N . GLY A 1 171 ? 3.764 7.763 -59.856 1.00 60.12 171 GLY A N 1
ATOM 1264 C CA . GLY A 1 171 ? 2.571 8.306 -59.190 1.00 60.12 171 GLY A CA 1
ATOM 1265 C C . GLY A 1 171 ? 1.549 7.255 -58.728 1.00 60.12 171 GLY A C 1
ATOM 1266 O O . GLY A 1 171 ? 1.901 6.176 -58.249 1.00 60.12 171 GLY A O 1
ATOM 1267 N N . TYR A 1 172 ? 0.260 7.590 -58.821 1.00 55.59 172 TYR A N 1
ATOM 1268 C CA . TYR A 1 172 ? -0.856 6.754 -58.358 1.00 55.59 172 TYR A CA 1
ATOM 1269 C C . TYR A 1 172 ? -0.992 5.485 -59.221 1.00 55.59 172 TYR A C 1
ATOM 1271 O O . TYR A 1 172 ? -1.374 5.562 -60.384 1.00 55.59 172 TYR A O 1
ATOM 1279 N N . GLY A 1 173 ? -0.680 4.320 -58.644 1.00 55.56 173 GLY A N 1
ATOM 1280 C CA . GLY A 1 173 ? -0.633 3.016 -59.319 1.00 55.56 173 GLY A CA 1
ATOM 1281 C C . GLY A 1 173 ? 0.723 2.306 -59.207 1.00 55.56 173 GLY A C 1
ATOM 1282 O O . GLY A 1 173 ? 0.789 1.103 -59.473 1.00 55.56 173 GLY A O 1
ATOM 1283 N N . ARG A 1 174 ? 1.792 3.026 -58.818 1.00 68.69 174 ARG A N 1
ATOM 1284 C CA . ARG A 1 174 ? 3.140 2.478 -58.584 1.00 68.69 174 ARG A CA 1
ATOM 1285 C C . ARG A 1 174 ? 3.211 1.787 -57.218 1.00 68.69 174 ARG A C 1
ATOM 1287 O O . ARG A 1 174 ? 2.694 2.296 -56.222 1.00 68.69 174 ARG A O 1
ATOM 1294 N N . ASN A 1 175 ? 3.908 0.654 -57.174 1.00 70.88 175 ASN A N 1
ATOM 1295 C CA . ASN A 1 175 ? 4.407 0.081 -55.930 1.00 70.88 175 ASN A CA 1
ATOM 1296 C C . ASN A 1 175 ? 5.791 0.672 -55.639 1.00 70.88 175 ASN A C 1
ATOM 1298 O O . ASN A 1 175 ? 6.695 0.542 -56.464 1.00 70.88 175 ASN A O 1
ATOM 1302 N N . TYR A 1 176 ? 5.944 1.339 -54.499 1.00 75.00 176 TYR A N 1
ATOM 1303 C CA . TYR A 1 176 ? 7.216 1.927 -54.082 1.00 75.00 176 TYR A CA 1
ATOM 1304 C C . TYR A 1 176 ? 7.965 0.971 -53.154 1.00 75.00 176 TYR A C 1
ATOM 1306 O O . TYR A 1 176 ? 7.393 0.450 -52.192 1.00 75.00 176 TYR A O 1
ATOM 1314 N N . ASP A 1 177 ? 9.246 0.757 -53.438 1.00 74.31 177 ASP A N 1
ATOM 1315 C CA . ASP A 1 177 ? 10.135 -0.067 -52.626 1.00 74.31 177 ASP A CA 1
ATOM 1316 C C . ASP A 1 177 ? 10.897 0.802 -51.634 1.00 74.31 177 ASP A C 1
ATOM 1318 O O . ASP A 1 177 ? 11.734 1.614 -52.026 1.00 74.31 177 ASP A O 1
ATOM 1322 N N . VAL A 1 178 ? 10.612 0.625 -50.344 1.00 75.62 178 VAL A N 1
ATOM 1323 C CA . VAL A 1 178 ? 11.097 1.536 -49.307 1.00 75.62 178 VAL A CA 1
ATOM 1324 C C . VAL A 1 178 ? 11.843 0.772 -48.214 1.00 75.62 178 VAL A C 1
ATOM 1326 O O . VAL A 1 178 ? 11.214 0.102 -47.383 1.00 75.62 178 VAL A O 1
ATOM 1329 N N . PRO A 1 179 ? 13.182 0.879 -48.157 1.00 75.00 179 PRO A N 1
ATOM 1330 C CA . PRO A 1 179 ? 13.932 0.402 -47.011 1.00 75.00 179 PRO A CA 1
ATOM 1331 C C . PRO A 1 179 ? 13.713 1.360 -45.832 1.00 75.00 179 PRO A C 1
ATOM 1333 O O . PRO A 1 179 ? 13.779 2.581 -45.983 1.00 75.00 179 PRO A O 1
ATOM 1336 N N . LEU A 1 180 ? 13.453 0.818 -44.640 1.00 76.62 180 LEU A N 1
ATOM 1337 C CA . LEU A 1 180 ? 13.359 1.626 -43.427 1.00 76.62 180 LEU A CA 1
ATOM 1338 C C . LEU A 1 180 ? 14.665 1.591 -42.634 1.00 76.62 180 LEU A C 1
ATOM 1340 O O . LEU A 1 180 ? 15.121 0.536 -42.178 1.00 76.62 180 LEU A O 1
ATOM 1344 N N . LYS A 1 181 ? 15.208 2.784 -42.407 1.00 77.38 181 LYS A N 1
ATOM 1345 C CA . LYS A 1 181 ? 16.359 3.070 -41.561 1.00 77.38 181 LYS A CA 1
ATOM 1346 C C . LYS A 1 181 ? 15.959 2.998 -40.096 1.00 77.38 181 LYS A C 1
ATOM 1348 O O . LYS A 1 181 ? 14.967 3.587 -39.663 1.00 77.38 181 LYS A O 1
ATOM 1353 N N . LYS A 1 182 ? 16.750 2.280 -39.305 1.00 79.81 182 LYS A N 1
ATOM 1354 C CA . LYS A 1 182 ? 16.596 2.225 -37.850 1.00 79.81 182 LYS A CA 1
ATOM 1355 C C . LYS A 1 182 ? 16.950 3.586 -37.249 1.00 79.81 182 LYS A C 1
ATOM 1357 O O . LYS A 1 182 ? 18.091 4.015 -37.384 1.00 79.81 182 LYS A O 1
ATOM 1362 N N . VAL A 1 183 ? 16.004 4.232 -36.565 1.00 80.75 183 VAL A N 1
ATOM 1363 C CA . VAL A 1 183 ? 16.213 5.540 -35.916 1.00 80.75 183 VAL A CA 1
ATOM 1364 C C . VAL A 1 183 ? 16.493 5.380 -34.433 1.00 80.75 183 VAL A C 1
ATOM 1366 O O . VAL A 1 183 ? 17.487 5.884 -33.927 1.00 80.75 183 VAL A O 1
ATOM 1369 N N . GLY A 1 184 ? 15.631 4.666 -33.713 1.00 80.50 184 GLY A N 1
ATOM 1370 C CA . GLY A 1 184 ? 15.826 4.469 -32.281 1.00 80.50 184 GLY A CA 1
ATOM 1371 C C . GLY A 1 184 ? 16.781 3.322 -31.998 1.00 80.50 184 GLY A C 1
ATOM 1372 O O . GLY A 1 184 ? 16.792 2.301 -32.688 1.00 80.50 184 GLY A O 1
ATOM 1373 N N . SER A 1 185 ? 17.560 3.483 -30.939 1.00 85.12 185 SER A N 1
ATOM 1374 C CA . SER A 1 185 ? 18.425 2.443 -30.406 1.00 85.12 185 SER A CA 1
ATOM 1375 C C . SER A 1 185 ? 17.691 1.601 -29.372 1.00 85.12 185 SER A C 1
ATOM 1377 O O . SER A 1 185 ? 16.859 2.110 -28.625 1.00 85.12 185 SER A O 1
ATOM 1379 N N . LEU A 1 186 ? 18.017 0.313 -29.297 1.00 85.12 186 LEU A N 1
ATOM 1380 C CA . LEU A 1 186 ? 17.471 -0.581 -28.276 1.00 85.12 186 LEU A CA 1
ATOM 1381 C C . LEU A 1 186 ? 18.553 -0.903 -27.248 1.00 85.12 186 LEU A C 1
ATOM 1383 O O . LEU A 1 186 ? 19.589 -1.462 -27.601 1.00 85.12 186 LEU A O 1
ATOM 1387 N N . LEU A 1 187 ? 18.299 -0.591 -25.982 1.00 90.56 187 LEU A N 1
ATOM 1388 C CA . LEU A 1 187 ? 19.123 -0.996 -24.852 1.00 90.56 187 LEU A CA 1
ATOM 1389 C C . LEU A 1 187 ? 18.465 -2.184 -24.146 1.00 90.56 187 LEU A C 1
ATOM 1391 O O . LEU A 1 187 ? 17.353 -2.075 -23.631 1.00 90.56 187 LEU A O 1
ATOM 1395 N N . ARG A 1 188 ? 19.164 -3.320 -24.111 1.00 90.94 188 ARG A N 1
ATOM 1396 C CA . ARG A 1 188 ? 18.782 -4.514 -23.350 1.00 90.94 188 ARG A CA 1
ATOM 1397 C C . ARG A 1 188 ? 19.721 -4.687 -22.169 1.00 90.94 188 ARG A C 1
ATOM 1399 O O . ARG A 1 188 ? 20.920 -4.903 -22.353 1.00 90.94 188 ARG A O 1
ATOM 1406 N N . ILE A 1 189 ? 19.167 -4.620 -20.967 1.00 94.56 189 ILE A N 1
ATOM 1407 C CA . ILE A 1 189 ? 19.888 -4.804 -19.712 1.00 94.56 189 ILE A CA 1
ATOM 1408 C C . ILE A 1 189 ? 19.500 -6.164 -19.139 1.00 94.56 189 ILE A C 1
ATOM 1410 O O . ILE A 1 189 ? 18.369 -6.363 -18.704 1.00 94.56 189 ILE A O 1
ATOM 1414 N N . HIS A 1 190 ? 20.448 -7.093 -19.135 1.00 94.56 190 HIS A N 1
ATOM 1415 C CA . HIS A 1 190 ? 20.325 -8.379 -18.461 1.00 94.56 190 HIS A CA 1
ATOM 1416 C C . HIS A 1 190 ? 20.625 -8.166 -16.982 1.00 94.56 190 HIS A C 1
ATOM 1418 O O . HIS A 1 190 ? 21.725 -7.747 -16.627 1.00 94.56 190 HIS A O 1
ATOM 1424 N N . ILE A 1 191 ? 19.644 -8.416 -16.128 1.00 95.81 191 ILE A N 1
ATOM 1425 C CA . ILE A 1 191 ? 19.773 -8.222 -14.689 1.00 95.81 191 ILE A CA 1
ATOM 1426 C C . ILE A 1 191 ? 20.407 -9.481 -14.101 1.00 95.81 191 ILE A C 1
ATOM 1428 O O . ILE A 1 191 ? 19.793 -10.549 -14.080 1.00 95.81 191 ILE A O 1
ATOM 1432 N N . ASP A 1 192 ? 21.637 -9.341 -13.616 1.00 93.31 192 ASP A N 1
ATOM 1433 C CA . ASP A 1 192 ? 22.338 -10.379 -12.875 1.00 93.31 192 ASP A CA 1
ATOM 1434 C C . ASP A 1 192 ? 22.304 -10.043 -11.383 1.00 93.31 192 ASP A C 1
ATOM 1436 O O . ASP A 1 192 ? 22.881 -9.053 -10.934 1.00 93.31 192 ASP A O 1
ATOM 1440 N N . ALA A 1 193 ? 21.567 -10.841 -10.617 1.00 94.19 193 ALA A N 1
ATOM 1441 C CA . ALA A 1 193 ? 21.310 -10.583 -9.209 1.00 94.19 193 ALA A CA 1
ATOM 1442 C C . ALA A 1 193 ? 22.052 -11.584 -8.326 1.00 94.19 193 ALA A C 1
ATOM 1444 O O . ALA A 1 193 ? 21.670 -12.756 -8.243 1.00 94.19 193 ALA A O 1
ATOM 1445 N N . ALA A 1 194 ? 23.079 -11.094 -7.635 1.00 93.88 194 ALA A N 1
ATOM 1446 C CA . ALA A 1 194 ? 23.763 -11.829 -6.584 1.00 93.88 194 ALA A CA 1
ATOM 1447 C C . ALA A 1 194 ? 22.852 -11.992 -5.359 1.00 93.88 194 ALA A C 1
ATOM 1449 O O . ALA A 1 194 ? 22.022 -11.126 -5.067 1.00 93.88 194 ALA A O 1
ATOM 1450 N N . ASN A 1 195 ? 23.032 -13.091 -4.623 1.00 94.12 195 ASN A N 1
ATOM 1451 C CA . ASN A 1 195 ? 22.306 -13.406 -3.391 1.00 94.12 195 ASN A CA 1
ATOM 1452 C C . ASN A 1 195 ? 20.782 -13.583 -3.560 1.00 94.12 195 ASN A C 1
ATOM 1454 O O . ASN A 1 195 ? 20.041 -13.577 -2.576 1.00 94.12 195 ASN A O 1
ATOM 1458 N N . LYS A 1 196 ? 20.274 -13.747 -4.791 1.00 93.12 196 LYS A N 1
ATOM 1459 C CA . LYS A 1 196 ? 18.834 -13.952 -5.048 1.00 93.12 196 LYS A CA 1
ATOM 1460 C C . LYS A 1 196 ? 18.307 -15.262 -4.460 1.00 93.12 196 LYS A C 1
ATOM 1462 O O . LYS A 1 196 ? 17.125 -15.373 -4.151 1.00 93.12 196 LYS A O 1
ATOM 1467 N N . GLU A 1 197 ? 19.179 -16.246 -4.276 1.00 94.12 197 GLU A N 1
ATOM 1468 C CA . GLU A 1 197 ? 18.889 -17.525 -3.634 1.00 94.12 197 GLU A CA 1
ATOM 1469 C C . GLU A 1 197 ? 18.505 -17.385 -2.156 1.00 94.12 197 GLU A C 1
ATOM 1471 O O . GLU A 1 197 ? 17.750 -18.218 -1.661 1.00 94.12 197 GLU A O 1
ATOM 1476 N N . LEU A 1 198 ? 18.928 -16.311 -1.471 1.00 94.44 198 LEU A N 1
ATOM 1477 C CA . LEU A 1 198 ? 18.478 -16.013 -0.103 1.00 94.44 198 LEU A CA 1
ATOM 1478 C C . LEU A 1 198 ? 16.965 -15.782 -0.030 1.00 94.44 198 LEU A C 1
ATOM 1480 O O . LEU A 1 198 ? 16.355 -16.044 1.002 1.00 94.44 198 LEU A O 1
ATOM 1484 N N . VAL A 1 199 ? 16.368 -15.309 -1.128 1.00 93.75 199 VAL A N 1
ATOM 1485 C CA . VAL A 1 199 ? 14.922 -15.109 -1.256 1.00 93.75 199 VAL A CA 1
ATOM 1486 C C . VAL A 1 199 ? 14.264 -16.304 -1.939 1.00 93.75 199 VAL A C 1
ATOM 1488 O O . VAL A 1 199 ? 13.290 -16.848 -1.431 1.00 93.75 199 VAL A O 1
ATOM 1491 N N . ASN A 1 200 ? 14.814 -16.758 -3.066 1.00 94.38 200 ASN A N 1
ATOM 1492 C CA . ASN A 1 200 ? 14.189 -17.795 -3.892 1.00 94.38 200 ASN A CA 1
ATOM 1493 C C . ASN A 1 200 ? 14.123 -19.176 -3.220 1.00 94.38 200 ASN A C 1
ATOM 1495 O O . ASN A 1 200 ? 13.340 -20.014 -3.658 1.00 94.38 200 ASN A O 1
ATOM 1499 N N . ASN A 1 201 ? 14.933 -19.424 -2.186 1.00 94.81 201 ASN A N 1
ATOM 1500 C CA . ASN A 1 201 ? 14.919 -20.683 -1.438 1.00 94.81 201 ASN A CA 1
ATOM 1501 C C . ASN A 1 201 ? 13.985 -20.653 -0.214 1.00 94.81 201 ASN A C 1
ATOM 1503 O O . ASN A 1 201 ? 13.915 -21.645 0.514 1.00 94.81 201 ASN A O 1
ATOM 1507 N N . ILE A 1 202 ? 13.290 -19.539 0.053 1.00 95.38 202 ILE A N 1
ATOM 1508 C CA . ILE A 1 202 ? 12.323 -19.464 1.151 1.00 95.38 202 ILE A CA 1
ATOM 1509 C C . ILE A 1 202 ? 11.071 -20.255 0.757 1.00 95.38 202 ILE A C 1
ATOM 1511 O O . ILE A 1 202 ? 10.470 -20.022 -0.289 1.00 95.38 202 ILE A O 1
ATOM 1515 N N . GLN A 1 203 ? 10.668 -21.198 1.609 1.00 92.38 203 GLN A N 1
ATOM 1516 C CA . GLN A 1 203 ? 9.482 -22.017 1.373 1.00 92.38 203 GLN A CA 1
ATOM 1517 C C . GLN A 1 203 ? 8.198 -21.170 1.403 1.00 92.38 203 GLN A C 1
ATOM 1519 O O . GLN A 1 203 ? 8.028 -20.318 2.282 1.00 92.38 203 GLN A O 1
ATOM 1524 N N . ASP A 1 204 ? 7.281 -21.462 0.475 1.00 91.38 204 ASP A N 1
ATOM 1525 C CA . ASP A 1 204 ? 5.958 -20.835 0.366 1.00 91.38 204 ASP A CA 1
ATOM 1526 C C . ASP A 1 204 ? 6.020 -19.302 0.224 1.00 91.38 204 ASP A C 1
ATOM 1528 O O . ASP A 1 204 ? 5.141 -18.603 0.715 1.00 91.38 204 ASP A O 1
ATOM 1532 N N . VAL A 1 205 ? 7.080 -18.790 -0.413 1.00 94.69 205 VAL A N 1
ATOM 1533 C CA . VAL A 1 205 ? 7.275 -17.374 -0.761 1.00 94.69 205 VAL A CA 1
ATOM 1534 C C . VAL A 1 205 ? 7.531 -17.280 -2.259 1.00 94.69 205 VAL A C 1
ATOM 1536 O O . VAL A 1 205 ? 8.289 -18.078 -2.816 1.00 94.69 205 VAL A O 1
ATOM 1539 N N . ALA A 1 206 ? 6.908 -16.315 -2.939 1.00 92.69 206 ALA A N 1
ATOM 1540 C CA . ALA A 1 206 ? 7.128 -16.155 -4.374 1.00 92.69 206 ALA A CA 1
ATOM 1541 C C . ALA A 1 206 ? 8.600 -15.777 -4.674 1.00 92.69 206 ALA A C 1
ATOM 1543 O O . ALA A 1 206 ? 9.169 -14.930 -3.979 1.00 92.69 206 ALA A O 1
ATOM 1544 N N . PRO A 1 207 ? 9.238 -16.348 -5.714 1.00 93.25 207 PRO A N 1
ATOM 1545 C CA . PRO A 1 207 ? 10.607 -15.984 -6.069 1.00 93.25 207 PRO A CA 1
ATOM 1546 C C . PRO A 1 207 ? 10.701 -14.516 -6.507 1.00 93.25 207 PRO A C 1
ATOM 1548 O O . PRO A 1 207 ? 9.708 -13.900 -6.906 1.00 93.25 207 PRO A O 1
ATOM 1551 N N . ILE A 1 208 ? 11.914 -13.959 -6.469 1.00 93.88 208 ILE A N 1
ATOM 1552 C CA . ILE A 1 208 ? 12.191 -12.617 -6.984 1.00 93.88 208 ILE A CA 1
ATOM 1553 C C . ILE A 1 208 ? 11.770 -12.535 -8.446 1.00 93.88 208 ILE A C 1
ATOM 1555 O O . ILE A 1 208 ? 12.263 -13.275 -9.301 1.00 93.88 208 ILE A O 1
ATOM 1559 N N . LYS A 1 209 ? 10.891 -11.575 -8.727 1.00 94.56 209 LYS A N 1
ATOM 1560 C CA . LYS A 1 209 ? 10.490 -11.189 -10.072 1.00 94.56 209 LYS A CA 1
ATOM 1561 C C . LYS A 1 209 ? 10.867 -9.735 -10.297 1.00 94.56 209 LYS A C 1
ATOM 1563 O O . LYS A 1 209 ? 10.405 -8.854 -9.575 1.00 94.56 209 LYS A O 1
ATOM 1568 N N . PHE A 1 210 ? 11.662 -9.481 -11.328 1.00 95.44 210 PHE A N 1
ATOM 1569 C CA . PHE A 1 210 ? 11.921 -8.127 -11.803 1.00 95.44 210 PHE A CA 1
ATOM 1570 C C . PHE A 1 210 ? 10.704 -7.617 -12.573 1.00 95.44 210 PHE A C 1
ATOM 1572 O O . PHE A 1 210 ? 10.162 -8.315 -13.429 1.00 95.44 210 PHE A O 1
ATOM 1579 N N . GLN A 1 211 ? 10.250 -6.418 -12.227 1.00 94.44 211 GLN A N 1
ATOM 1580 C CA . GLN A 1 211 ? 9.006 -5.833 -12.736 1.00 94.44 211 GLN A CA 1
ATOM 1581 C C . GLN A 1 211 ? 9.239 -4.541 -13.521 1.00 94.44 211 GLN A C 1
ATOM 1583 O O . GLN A 1 211 ? 8.359 -4.102 -14.257 1.00 94.44 211 GLN A O 1
ATOM 1588 N N . GLY A 1 212 ? 10.412 -3.925 -13.374 1.00 95.75 212 GLY A N 1
ATOM 1589 C CA . GLY A 1 212 ? 10.752 -2.727 -14.120 1.00 95.75 212 GLY A CA 1
ATOM 1590 C C . GLY A 1 212 ? 12.153 -2.211 -13.841 1.00 95.75 212 GLY A C 1
ATOM 1591 O O . GLY A 1 212 ? 12.855 -2.692 -12.950 1.00 95.75 212 GLY A O 1
ATOM 1592 N N . ILE A 1 213 ? 12.543 -1.211 -14.620 1.00 96.94 213 ILE A N 1
ATOM 1593 C CA . ILE A 1 213 ? 13.807 -0.498 -14.507 1.00 96.94 213 ILE A CA 1
ATOM 1594 C C . ILE A 1 213 ? 13.580 1.004 -14.671 1.00 96.94 213 ILE A C 1
ATOM 1596 O O . ILE A 1 213 ? 12.772 1.439 -15.492 1.00 96.94 213 ILE A O 1
ATOM 1600 N N . THR A 1 214 ? 14.336 1.793 -13.922 1.00 97.88 214 THR A N 1
ATOM 1601 C CA . THR A 1 214 ? 14.461 3.242 -14.088 1.00 97.88 214 THR A CA 1
ATOM 1602 C C . THR A 1 214 ? 15.926 3.559 -14.314 1.00 97.88 214 THR A C 1
ATOM 1604 O O . THR A 1 214 ? 16.759 3.215 -13.476 1.00 97.88 214 THR A O 1
ATOM 1607 N N . ILE A 1 215 ? 16.240 4.212 -15.429 1.00 97.50 215 ILE A N 1
ATOM 1608 C CA . ILE A 1 215 ? 17.583 4.696 -15.751 1.00 97.50 215 ILE A CA 1
ATOM 1609 C C . ILE A 1 215 ? 17.573 6.211 -15.568 1.00 97.50 215 ILE A C 1
ATOM 1611 O O . ILE A 1 215 ? 16.808 6.914 -16.225 1.00 97.50 215 ILE A O 1
ATOM 1615 N N . ASP A 1 216 ? 18.409 6.701 -14.662 1.00 97.75 216 ASP A N 1
ATOM 1616 C CA . ASP A 1 216 ? 18.582 8.107 -14.318 1.00 97.75 216 ASP A CA 1
ATOM 1617 C C . ASP A 1 216 ? 19.994 8.542 -14.719 1.00 97.75 216 ASP A C 1
ATOM 1619 O O . ASP A 1 216 ? 20.979 8.002 -14.215 1.00 97.75 216 ASP A O 1
ATOM 1623 N N . ALA A 1 217 ? 20.101 9.512 -15.626 1.00 95.12 217 ALA A N 1
ATOM 1624 C CA . ALA A 1 217 ? 21.386 10.060 -16.064 1.00 95.12 217 ALA A CA 1
ATOM 1625 C C . ALA A 1 217 ? 21.928 11.155 -15.122 1.00 95.12 217 ALA A C 1
ATOM 1627 O O . ALA A 1 217 ? 22.929 11.798 -15.428 1.00 95.12 217 ALA A O 1
ATOM 1628 N N . GLY A 1 218 ? 21.238 11.449 -14.015 1.00 93.44 218 GLY A N 1
ATOM 1629 C CA . GLY A 1 218 ? 21.565 12.510 -13.059 1.00 93.44 218 GLY A CA 1
ATOM 1630 C C . GLY A 1 218 ? 21.372 13.935 -13.596 1.00 93.44 218 GLY A C 1
ATOM 1631 O O . GLY A 1 218 ? 21.614 14.899 -12.875 1.00 93.44 218 GLY A O 1
ATOM 1632 N N . ALA A 1 219 ? 20.964 14.080 -14.860 1.00 91.12 219 ALA A N 1
ATOM 1633 C CA . ALA A 1 219 ? 20.702 15.337 -15.553 1.00 91.12 219 ALA A CA 1
ATOM 1634 C C . ALA A 1 219 ? 19.782 15.092 -16.762 1.00 91.12 219 ALA A C 1
ATOM 1636 O O . ALA A 1 219 ? 19.697 13.969 -17.252 1.00 91.12 219 ALA A O 1
ATOM 1637 N N . ASN A 1 220 ? 19.144 16.146 -17.288 1.00 93.00 220 ASN A N 1
ATOM 1638 C CA . ASN A 1 220 ? 18.265 16.080 -18.466 1.00 93.00 220 ASN A CA 1
ATOM 1639 C C . ASN A 1 220 ? 19.037 15.730 -19.747 1.00 93.00 220 ASN A C 1
ATOM 1641 O O . ASN A 1 220 ? 19.444 16.615 -20.504 1.00 93.00 220 ASN A O 1
ATOM 1645 N N . LYS A 1 221 ? 19.265 14.435 -19.968 1.00 92.56 221 LYS A N 1
ATOM 1646 C CA . LYS A 1 221 ? 20.159 13.925 -21.008 1.00 92.56 221 LYS A CA 1
ATOM 1647 C C . LYS A 1 221 ? 19.501 12.947 -21.956 1.00 92.56 221 LYS A C 1
ATOM 1649 O O . LYS A 1 221 ? 20.043 12.785 -23.028 1.00 92.56 221 LYS A O 1
ATOM 1654 N N . PHE A 1 222 ? 18.354 12.361 -21.634 1.00 92.62 222 PHE A N 1
ATOM 1655 C CA . PHE A 1 222 ? 17.657 11.489 -22.571 1.00 92.62 222 PHE A CA 1
ATOM 1656 C C . PHE A 1 222 ? 16.781 12.295 -23.532 1.00 92.62 222 PHE A C 1
ATOM 1658 O O . PHE A 1 222 ?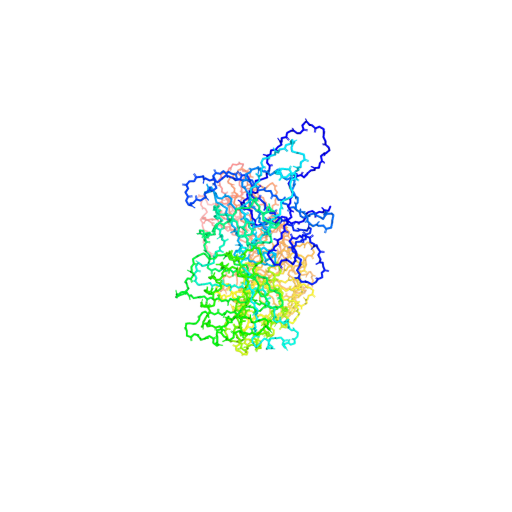 15.917 13.060 -23.093 1.00 92.62 222 PHE A O 1
ATOM 1665 N N . ASN A 1 223 ? 16.960 12.093 -24.836 1.00 89.62 223 ASN A N 1
ATOM 1666 C CA . ASN A 1 223 ? 16.064 12.654 -25.844 1.00 89.62 223 ASN A CA 1
ATOM 1667 C C . ASN A 1 223 ? 14.705 11.927 -25.818 1.00 89.62 223 ASN A C 1
ATOM 1669 O O . ASN A 1 223 ? 14.639 10.706 -25.944 1.00 89.62 223 ASN A O 1
ATOM 1673 N N . THR A 1 224 ? 13.607 12.677 -25.679 1.00 84.69 224 THR A N 1
ATOM 1674 C CA . THR A 1 224 ? 12.225 12.155 -25.831 1.00 84.69 224 THR A CA 1
ATOM 1675 C C . THR A 1 224 ? 11.623 12.480 -27.191 1.00 84.69 224 THR A C 1
ATOM 1677 O O . THR A 1 224 ? 10.576 11.948 -27.566 1.00 84.69 224 THR A O 1
ATOM 1680 N N . SER A 1 225 ? 12.305 13.340 -27.946 1.00 82.38 225 SER A N 1
ATOM 1681 C CA . SER A 1 225 ? 12.012 13.640 -29.337 1.00 82.38 225 SER A CA 1
ATOM 1682 C C . SER A 1 225 ? 13.305 13.880 -30.110 1.00 82.38 225 SER A C 1
ATOM 1684 O O . SER A 1 225 ? 14.288 14.330 -29.524 1.00 82.38 225 SER A O 1
ATOM 1686 N N . VAL A 1 226 ? 13.296 13.591 -31.407 1.00 81.94 226 VAL A N 1
ATOM 1687 C CA . VAL A 1 226 ? 14.335 14.000 -32.364 1.00 81.94 226 VAL A CA 1
ATOM 1688 C C . VAL A 1 226 ? 13.658 14.572 -33.595 1.00 81.94 226 VAL A C 1
ATOM 1690 O O . VAL A 1 226 ? 12.597 14.088 -33.996 1.00 81.94 226 VAL A O 1
ATOM 1693 N N . LYS A 1 227 ? 14.235 15.625 -34.165 1.00 79.31 227 LYS A N 1
ATOM 1694 C CA . LYS A 1 227 ? 13.712 16.265 -35.371 1.00 79.31 227 LYS A CA 1
ATOM 1695 C C . LYS A 1 227 ? 14.394 15.676 -36.602 1.00 79.31 227 LYS A C 1
ATOM 1697 O O . LYS A 1 227 ? 15.594 15.421 -36.589 1.00 79.31 227 LYS A O 1
ATOM 1702 N N . VAL A 1 228 ? 13.612 15.459 -37.653 1.00 76.06 228 VAL A N 1
ATOM 1703 C CA . VAL A 1 228 ? 14.089 14.956 -38.943 1.00 76.06 228 VAL A CA 1
ATOM 1704 C C . VAL A 1 228 ? 14.463 16.141 -39.829 1.00 76.06 228 VAL A C 1
ATOM 1706 O O . VAL A 1 228 ? 13.630 17.027 -40.035 1.00 76.06 228 VAL A O 1
ATOM 1709 N N . VAL A 1 229 ? 15.692 16.149 -40.355 1.00 73.06 229 VAL A N 1
ATOM 1710 C CA . VAL A 1 229 ? 16.182 17.167 -41.295 1.00 73.06 229 VAL A CA 1
ATOM 1711 C C . VAL A 1 229 ? 16.436 16.513 -42.659 1.00 73.06 229 VAL A C 1
ATOM 1713 O O . VAL A 1 229 ? 17.397 15.755 -42.818 1.00 73.06 229 VAL A O 1
ATOM 1716 N N . PRO A 1 230 ? 15.570 16.759 -43.658 1.00 66.06 230 PRO A N 1
ATOM 1717 C CA . PRO A 1 230 ? 15.769 16.264 -45.017 1.00 66.06 230 PRO A CA 1
ATOM 1718 C C . PRO A 1 230 ? 17.093 16.733 -45.630 1.00 66.06 230 PRO A C 1
ATOM 1720 O O . PRO A 1 230 ? 17.518 17.864 -45.414 1.00 66.06 230 PRO A O 1
ATOM 1723 N N . GLY A 1 231 ? 17.725 15.877 -46.430 1.00 62.78 231 GLY A N 1
ATOM 1724 C CA . GLY A 1 231 ? 18.953 16.196 -47.151 1.00 62.78 231 GLY A CA 1
ATOM 1725 C C . GLY A 1 231 ? 18.754 16.540 -48.622 1.00 62.78 231 GLY A C 1
ATOM 1726 O O . GLY A 1 231 ? 17.659 16.441 -49.168 1.00 62.78 231 GLY A O 1
ATOM 1727 N N . ALA A 1 232 ? 19.856 16.938 -49.266 1.00 58.00 232 ALA A N 1
ATOM 1728 C CA . ALA A 1 232 ? 19.938 17.197 -50.709 1.00 58.00 232 ALA A CA 1
ATOM 1729 C C . ALA A 1 232 ? 20.501 16.018 -51.516 1.00 58.00 232 ALA A C 1
ATOM 1731 O O . ALA A 1 232 ? 20.352 15.970 -52.736 1.00 58.00 232 ALA A O 1
ATOM 1732 N N . ALA A 1 233 ? 21.238 15.129 -50.847 1.00 65.25 233 ALA A N 1
ATOM 1733 C CA . ALA A 1 233 ? 21.944 14.025 -51.479 1.00 65.25 233 ALA A CA 1
ATOM 1734 C C . ALA A 1 233 ? 21.008 12.831 -51.681 1.00 65.25 233 ALA A C 1
ATOM 1736 O O . ALA A 1 233 ? 20.075 12.618 -50.904 1.00 65.25 233 ALA A O 1
ATOM 1737 N N . LYS A 1 234 ? 21.282 12.023 -52.705 1.00 67.06 234 LYS A N 1
ATOM 1738 C CA . LYS A 1 234 ? 20.679 10.694 -52.808 1.00 67.06 234 LYS A CA 1
ATOM 1739 C C . LYS A 1 234 ? 21.177 9.824 -51.642 1.00 67.06 234 LYS A C 1
ATOM 1741 O O . LYS A 1 234 ? 22.302 10.033 -51.182 1.00 67.06 234 LYS A O 1
ATOM 1746 N N . PRO A 1 235 ? 20.358 8.900 -51.113 1.00 67.12 235 PRO A N 1
ATOM 1747 C CA . PRO A 1 235 ? 20.853 7.923 -50.148 1.00 67.12 235 PRO A CA 1
ATOM 1748 C C . PRO A 1 235 ? 21.903 7.032 -50.822 1.00 67.12 235 PRO A C 1
ATOM 1750 O O . PRO A 1 235 ? 21.869 6.855 -52.041 1.00 67.12 235 PRO A O 1
ATOM 1753 N N . LYS A 1 236 ? 22.835 6.457 -50.053 1.00 65.31 236 LYS A N 1
ATOM 1754 C CA . LYS A 1 236 ? 23.975 5.708 -50.631 1.00 65.31 236 LYS A CA 1
ATOM 1755 C C . LYS A 1 236 ? 23.548 4.503 -51.471 1.00 65.31 236 LYS A C 1
ATOM 1757 O O . LYS A 1 236 ? 24.194 4.166 -52.458 1.00 65.31 236 LYS A O 1
ATOM 1762 N N . LEU A 1 237 ? 22.424 3.891 -51.114 1.00 62.88 237 LEU A N 1
ATOM 1763 C CA . LEU A 1 237 ? 21.764 2.829 -51.879 1.00 62.88 237 LEU A CA 1
ATOM 1764 C C . LEU A 1 237 ? 21.294 3.252 -53.289 1.00 62.88 237 LEU A C 1
ATOM 1766 O O . LEU A 1 237 ? 21.051 2.392 -54.128 1.00 62.88 237 LEU A O 1
ATOM 1770 N N . ALA A 1 238 ? 21.195 4.555 -53.567 1.00 58.53 238 ALA A N 1
ATOM 1771 C CA . ALA A 1 238 ? 20.838 5.121 -54.870 1.00 58.53 238 ALA A CA 1
ATOM 1772 C C . ALA A 1 238 ? 22.056 5.699 -55.637 1.00 58.53 238 ALA A C 1
ATOM 1774 O O . ALA A 1 238 ? 21.876 6.453 -56.600 1.00 58.53 238 ALA A O 1
ATOM 1775 N N . GLU A 1 239 ? 23.288 5.359 -55.224 1.00 62.97 239 GLU A N 1
ATOM 1776 C CA . GLU A 1 239 ? 24.554 5.715 -55.890 1.00 62.97 239 GLU A CA 1
ATOM 1777 C C . GLU A 1 239 ? 25.206 4.493 -56.584 1.00 62.97 239 GLU A C 1
ATOM 1779 O O . GLU A 1 239 ? 25.121 3.361 -56.097 1.00 62.97 239 GLU A O 1
ATOM 1784 N N . GLU A 1 240 ? 25.897 4.704 -57.717 1.00 52.47 240 GLU A N 1
ATOM 1785 C CA . GLU A 1 240 ? 26.664 3.648 -58.407 1.00 52.47 240 GLU A CA 1
ATOM 1786 C C . GLU A 1 240 ? 27.787 3.120 -57.489 1.00 52.47 240 GLU A C 1
ATOM 1788 O O . GLU A 1 240 ? 28.777 3.806 -57.233 1.00 52.47 240 GLU A O 1
ATOM 1793 N N . GLY A 1 241 ? 27.626 1.890 -56.985 1.00 53.81 241 GLY A N 1
ATOM 1794 C CA . GLY A 1 241 ? 28.551 1.240 -56.044 1.00 53.81 241 GLY A CA 1
ATOM 1795 C C . GLY A 1 241 ? 27.963 0.910 -54.664 1.00 53.81 241 GLY A C 1
ATOM 1796 O O . GLY A 1 241 ? 28.635 0.228 -53.889 1.00 53.81 241 GLY A O 1
ATOM 1797 N N . GLY A 1 242 ? 26.734 1.354 -54.364 1.00 51.53 242 GLY A N 1
ATOM 1798 C CA . GLY A 1 242 ? 26.008 1.030 -53.125 1.00 51.53 242 GLY A CA 1
ATOM 1799 C C . GLY A 1 242 ? 25.184 -0.266 -53.180 1.00 51.53 242 GLY A C 1
ATOM 1800 O O . GLY A 1 242 ? 24.989 -0.906 -52.153 1.00 51.53 242 GLY A O 1
ATOM 1801 N N . VAL A 1 243 ? 24.757 -0.683 -54.376 1.00 54.12 243 VAL A N 1
ATOM 1802 C CA . VAL A 1 243 ? 23.999 -1.918 -54.673 1.00 54.12 243 VAL A CA 1
ATOM 1803 C C . VAL A 1 243 ? 24.428 -2.480 -56.040 1.00 54.12 243 VAL A C 1
ATOM 1805 O O . VAL A 1 243 ? 25.208 -1.846 -56.756 1.00 54.12 243 VAL A O 1
ATOM 1808 N N . ALA A 1 244 ? 23.957 -3.672 -56.431 1.00 54.22 244 ALA A N 1
ATOM 1809 C CA . ALA A 1 244 ? 24.176 -4.177 -57.790 1.00 54.22 244 ALA A CA 1
ATOM 1810 C C . ALA A 1 244 ? 23.613 -3.177 -58.823 1.00 54.22 244 ALA A C 1
ATOM 1812 O O . ALA A 1 244 ? 22.499 -2.689 -58.659 1.00 54.22 244 ALA A O 1
ATOM 1813 N N . ASN A 1 245 ? 24.360 -2.882 -59.897 1.00 51.41 245 ASN A N 1
ATOM 1814 C CA . ASN A 1 245 ? 24.017 -1.840 -60.886 1.00 51.41 245 ASN A CA 1
ATOM 1815 C C . ASN A 1 245 ? 22.593 -1.936 -61.482 1.00 51.41 245 ASN A C 1
ATOM 1817 O O . ASN A 1 245 ? 22.108 -0.946 -62.017 1.00 51.41 245 ASN A O 1
ATOM 1821 N N . SER A 1 246 ? 21.930 -3.097 -61.424 1.00 54.97 246 SER A N 1
ATOM 1822 C CA . SER A 1 246 ? 20.548 -3.285 -61.891 1.00 54.97 246 SER A CA 1
ATOM 1823 C C . SER A 1 246 ? 19.478 -2.667 -60.985 1.00 54.97 246 SER A C 1
ATOM 1825 O O . SER A 1 246 ? 18.343 -2.520 -61.428 1.00 54.97 246 SER A O 1
ATOM 1827 N N . ASP A 1 247 ? 19.821 -2.313 -59.743 1.00 60.12 247 ASP A N 1
ATOM 1828 C CA . ASP A 1 247 ? 18.846 -1.978 -58.697 1.00 60.12 247 ASP A CA 1
ATOM 1829 C C . ASP A 1 247 ? 18.856 -0.483 -58.323 1.00 60.12 247 ASP A C 1
ATOM 1831 O O . ASP A 1 247 ? 18.010 -0.033 -57.555 1.00 60.12 247 ASP A O 1
ATOM 1835 N N . VAL A 1 248 ? 19.773 0.313 -58.889 1.00 62.09 248 VAL A N 1
ATOM 1836 C CA . VAL A 1 248 ? 19.916 1.757 -58.603 1.00 62.09 248 VAL A CA 1
ATOM 1837 C C . VAL A 1 248 ? 18.660 2.542 -59.007 1.00 62.09 248 VAL A C 1
ATOM 1839 O O . VAL A 1 248 ? 18.193 3.399 -58.255 1.00 62.09 248 VAL A O 1
ATOM 1842 N N . ASP A 1 249 ? 18.055 2.199 -60.148 1.00 66.81 249 ASP A N 1
ATOM 1843 C CA . ASP A 1 249 ? 16.826 2.837 -60.644 1.00 66.81 249 ASP A CA 1
ATOM 1844 C C . ASP A 1 249 ? 15.603 2.527 -59.762 1.00 66.81 249 ASP A C 1
ATOM 1846 O O . ASP A 1 249 ? 14.626 3.272 -59.763 1.00 66.81 249 ASP A O 1
ATOM 1850 N N . ARG A 1 250 ? 15.646 1.455 -58.957 1.00 68.31 250 ARG A N 1
ATOM 1851 C CA . ARG A 1 250 ? 14.554 1.073 -58.046 1.00 68.31 250 ARG A CA 1
ATOM 1852 C C . ARG A 1 250 ? 14.357 2.095 -56.925 1.00 68.31 250 ARG A C 1
ATOM 1854 O O . ARG A 1 250 ? 13.231 2.299 -56.472 1.00 68.31 250 ARG A O 1
ATOM 1861 N N . TYR A 1 251 ? 15.439 2.751 -56.509 1.00 71.50 251 TYR A N 1
ATOM 1862 C CA . TYR A 1 251 ? 15.491 3.682 -55.377 1.00 71.50 251 TYR A CA 1
ATOM 1863 C C . TYR A 1 251 ? 15.666 5.147 -55.806 1.00 71.50 251 TYR A C 1
ATOM 1865 O O . TYR A 1 251 ? 15.966 6.014 -54.987 1.00 71.50 251 TYR A O 1
ATOM 1873 N N . ASP A 1 252 ? 15.442 5.439 -57.089 1.00 69.62 252 ASP A N 1
ATOM 1874 C CA . ASP A 1 252 ? 15.542 6.772 -57.695 1.00 69.62 252 ASP A CA 1
ATOM 1875 C C . ASP A 1 252 ? 14.626 7.832 -57.059 1.00 69.62 252 ASP A C 1
ATOM 1877 O O . ASP A 1 252 ? 14.923 9.026 -57.095 1.00 69.62 252 ASP A O 1
ATOM 1881 N N . HIS A 1 253 ? 13.533 7.369 -56.459 1.00 69.19 253 HIS A N 1
ATOM 1882 C CA . HIS A 1 253 ? 12.508 8.138 -55.772 1.00 69.19 253 HIS A CA 1
ATOM 1883 C C . HIS A 1 253 ? 12.878 8.515 -54.329 1.00 69.19 253 HIS A C 1
ATOM 1885 O O . HIS A 1 253 ? 12.045 9.098 -53.638 1.00 69.19 253 HIS A O 1
ATOM 1891 N N . LEU A 1 254 ? 14.075 8.165 -53.846 1.00 72.06 254 LEU A N 1
ATOM 1892 C CA . LEU A 1 254 ? 14.530 8.453 -52.485 1.00 72.06 254 LEU A CA 1
ATOM 1893 C C . LEU A 1 254 ? 15.584 9.569 -52.463 1.00 72.06 254 LEU A C 1
ATOM 1895 O O . LEU A 1 254 ? 16.519 9.607 -53.263 1.00 72.06 254 LEU A O 1
ATOM 1899 N N . VAL A 1 255 ? 15.463 10.450 -51.477 1.00 69.44 255 VAL A N 1
ATOM 1900 C CA . VAL A 1 255 ? 16.422 11.496 -51.116 1.00 69.44 255 VAL A CA 1
ATOM 1901 C C . VAL A 1 255 ? 16.789 11.304 -49.652 1.00 69.44 255 VAL A C 1
ATOM 1903 O O . VAL A 1 255 ? 15.907 11.178 -48.805 1.00 69.44 255 VAL A O 1
ATOM 1906 N N . ASN A 1 256 ? 18.085 11.288 -49.345 1.00 67.81 256 ASN A N 1
ATOM 1907 C CA . ASN A 1 256 ? 18.578 10.987 -48.008 1.00 67.81 256 ASN A CA 1
ATOM 1908 C C . ASN A 1 256 ? 18.004 11.964 -46.973 1.00 67.81 256 ASN A C 1
ATOM 1910 O O . ASN A 1 256 ? 17.912 13.170 -47.219 1.00 67.81 256 ASN A O 1
ATOM 1914 N N . VAL A 1 257 ? 17.677 11.469 -45.784 1.00 65.56 257 VAL A N 1
ATOM 1915 C CA . VAL A 1 257 ? 17.577 12.331 -44.602 1.00 65.56 257 VAL A CA 1
ATOM 1916 C C . VAL A 1 257 ? 19.000 12.727 -44.202 1.00 65.56 257 VAL A C 1
ATOM 1918 O O . VAL A 1 257 ? 19.751 11.887 -43.711 1.00 65.56 257 VAL A O 1
ATOM 1921 N N . ALA A 1 258 ? 19.377 13.992 -44.434 1.00 57.69 258 ALA A N 1
ATOM 1922 C CA . ALA A 1 258 ? 20.739 14.472 -44.196 1.00 57.69 258 ALA A CA 1
ATOM 1923 C C . ALA A 1 258 ? 21.162 14.284 -42.741 1.00 57.69 258 ALA A C 1
ATOM 1925 O O . ALA A 1 258 ? 22.242 13.753 -42.495 1.00 57.69 258 ALA A O 1
ATOM 1926 N N . GLU A 1 259 ? 20.322 14.711 -41.793 1.00 69.19 259 GLU A N 1
ATOM 1927 C CA . GLU A 1 259 ? 20.655 14.703 -40.369 1.00 69.19 259 GLU A CA 1
ATOM 1928 C C . GLU A 1 259 ? 19.412 14.510 -39.484 1.00 69.19 259 GLU A C 1
ATOM 1930 O O . GLU A 1 259 ? 18.261 14.702 -39.891 1.00 69.19 259 GLU A O 1
ATOM 1935 N N . LEU A 1 260 ? 19.661 14.113 -38.237 1.00 77.75 260 LEU A N 1
ATOM 1936 C CA . LEU A 1 260 ? 18.703 14.247 -37.146 1.00 77.75 260 LEU A CA 1
ATOM 1937 C C . LEU A 1 260 ? 19.175 15.389 -36.252 1.00 77.75 260 LEU A C 1
ATOM 1939 O O . LEU A 1 260 ? 20.370 15.571 -36.055 1.00 77.75 260 LEU A O 1
ATOM 1943 N N . GLU A 1 261 ? 18.243 16.127 -35.672 1.00 78.19 261 GLU A N 1
ATOM 1944 C CA . GLU A 1 261 ? 18.546 17.111 -34.637 1.00 78.19 261 GLU A CA 1
ATOM 1945 C C . GLU A 1 261 ? 18.054 16.597 -33.282 1.00 78.19 261 GLU A C 1
ATOM 1947 O O . GLU A 1 261 ? 16.966 16.015 -33.169 1.00 78.19 261 GLU A O 1
ATOM 1952 N N . ASP A 1 262 ? 18.848 16.847 -32.238 1.00 76.75 262 ASP A N 1
ATOM 1953 C CA . ASP A 1 262 ? 18.423 16.652 -30.853 1.00 76.75 262 ASP A CA 1
ATOM 1954 C C . ASP A 1 262 ? 17.104 17.408 -30.616 1.00 76.75 262 ASP A C 1
ATOM 1956 O O . ASP A 1 262 ? 16.966 18.583 -30.965 1.00 76.75 262 ASP A O 1
ATOM 1960 N N . GLY A 1 263 ? 16.120 16.753 -29.999 1.00 67.06 263 GLY A N 1
ATOM 1961 C CA . GLY A 1 263 ? 14.858 17.411 -29.682 1.00 67.06 263 GLY A CA 1
ATOM 1962 C C . GLY A 1 263 ? 15.020 18.543 -28.667 1.00 67.06 263 GLY A C 1
ATOM 1963 O O . GLY A 1 263 ? 15.900 18.529 -27.806 1.00 67.06 263 GLY A O 1
ATOM 1964 N N . ALA A 1 264 ? 14.089 19.498 -28.705 1.00 64.06 264 ALA A N 1
ATOM 1965 C CA . ALA A 1 264 ? 14.074 20.645 -27.795 1.00 64.06 264 ALA A CA 1
ATOM 1966 C C . ALA A 1 264 ? 13.872 20.263 -26.311 1.00 64.06 264 ALA A C 1
ATOM 1968 O O . ALA A 1 264 ? 14.139 21.069 -25.422 1.00 64.06 264 ALA A O 1
ATOM 1969 N N . THR A 1 265 ? 13.377 19.053 -26.019 1.00 74.88 265 THR A N 1
ATOM 1970 C CA . THR A 1 265 ? 13.084 18.587 -24.655 1.00 74.88 265 THR A CA 1
ATOM 1971 C C . THR A 1 265 ? 13.856 17.310 -24.333 1.00 74.88 265 THR A C 1
ATOM 1973 O O . THR A 1 265 ? 13.655 16.272 -24.964 1.00 74.88 265 THR A O 1
ATOM 1976 N N . LYS A 1 266 ? 14.700 17.391 -23.300 1.00 88.75 266 LYS A N 1
ATOM 1977 C CA . LYS A 1 266 ? 15.443 16.267 -22.720 1.00 88.75 266 LYS A CA 1
ATOM 1978 C C . LYS A 1 266 ? 14.926 15.977 -21.318 1.00 88.75 266 LYS A C 1
ATOM 1980 O O . LYS A 1 266 ? 14.543 16.902 -20.602 1.00 88.75 266 LYS A O 1
ATOM 1985 N N . VAL A 1 267 ? 14.933 14.711 -20.921 1.00 92.62 267 VAL A N 1
ATOM 1986 C CA . VAL A 1 267 ? 14.498 14.272 -19.587 1.00 92.62 267 VAL A CA 1
ATOM 1987 C C . VAL A 1 267 ? 15.639 13.621 -18.827 1.00 92.62 267 VAL A C 1
ATOM 1989 O O . VAL A 1 267 ? 16.599 13.121 -19.415 1.00 92.62 267 VAL A O 1
ATOM 1992 N N . GLN A 1 268 ? 15.546 13.657 -17.503 1.00 95.38 268 GLN A N 1
ATOM 1993 C CA . GLN A 1 268 ? 16.546 13.064 -16.626 1.00 95.38 268 GLN A CA 1
ATOM 1994 C C . GLN A 1 268 ? 16.444 11.541 -16.554 1.00 95.38 268 GLN A C 1
ATOM 1996 O O . GLN A 1 268 ? 17.466 10.862 -16.466 1.00 95.38 268 GLN A O 1
ATOM 2001 N N . THR A 1 269 ? 15.222 11.012 -16.593 1.00 96.19 269 THR A N 1
ATOM 2002 C CA . THR A 1 269 ? 14.945 9.596 -16.369 1.00 96.19 269 THR A CA 1
ATOM 2003 C C . THR A 1 269 ? 14.166 8.992 -17.526 1.00 96.19 269 THR A C 1
ATOM 2005 O O . THR A 1 269 ? 13.337 9.660 -18.138 1.00 96.19 269 THR A O 1
ATOM 2008 N N . ILE A 1 270 ? 14.414 7.713 -17.801 1.00 93.00 270 ILE A N 1
ATOM 2009 C CA . ILE A 1 270 ? 13.541 6.853 -18.606 1.00 93.00 270 ILE A CA 1
ATOM 2010 C C . ILE A 1 270 ? 13.207 5.616 -17.775 1.00 93.00 270 ILE A C 1
ATOM 2012 O O . ILE A 1 270 ? 14.069 5.072 -17.081 1.00 93.00 270 ILE A O 1
ATOM 2016 N N . THR A 1 271 ? 11.957 5.166 -17.843 1.00 94.81 271 THR A N 1
ATOM 2017 C CA . THR A 1 271 ? 11.479 3.981 -17.128 1.00 94.81 271 THR A CA 1
ATOM 2018 C C . THR A 1 271 ? 10.926 2.940 -18.089 1.00 94.81 271 THR A C 1
ATOM 2020 O O . THR A 1 271 ? 10.405 3.273 -19.151 1.00 94.81 271 THR A O 1
ATOM 2023 N N . SER A 1 272 ? 11.024 1.665 -17.720 1.00 92.06 272 SER A N 1
ATOM 2024 C CA . SER A 1 272 ? 10.405 0.569 -18.461 1.00 92.06 272 SER A CA 1
ATOM 2025 C C . SER A 1 272 ? 9.877 -0.504 -17.519 1.00 92.06 272 SER A C 1
ATOM 2027 O O . SER A 1 272 ? 10.581 -0.919 -16.602 1.00 92.06 272 SER A O 1
ATOM 2029 N N . THR A 1 273 ? 8.652 -0.972 -17.752 1.00 94.44 273 THR A N 1
ATOM 2030 C CA . THR A 1 273 ? 8.096 -2.181 -17.117 1.00 94.44 273 THR A CA 1
ATOM 2031 C C . THR A 1 273 ? 8.244 -3.424 -17.995 1.00 94.44 273 THR A C 1
ATOM 2033 O O . THR A 1 273 ? 7.779 -4.500 -17.624 1.00 94.44 273 THR A O 1
ATOM 2036 N N . ASP A 1 274 ? 8.887 -3.298 -19.162 1.00 86.94 274 ASP A N 1
ATOM 2037 C CA . ASP A 1 274 ? 9.179 -4.443 -20.019 1.00 86.94 274 ASP A CA 1
ATOM 2038 C C . ASP A 1 274 ? 10.368 -5.231 -19.482 1.00 86.94 274 ASP A C 1
ATOM 2040 O O . ASP A 1 274 ? 11.528 -4.925 -19.783 1.00 86.94 274 ASP A O 1
ATOM 2044 N N . VAL A 1 275 ? 10.064 -6.239 -18.671 1.00 90.19 275 VAL A N 1
ATOM 2045 C CA . VAL A 1 275 ? 11.048 -7.183 -18.159 1.00 90.19 275 VAL A CA 1
ATOM 2046 C C . VAL A 1 275 ? 10.580 -8.601 -18.452 1.00 90.19 275 VAL A C 1
ATOM 2048 O O . VAL A 1 275 ? 9.585 -9.069 -17.900 1.00 90.19 275 VAL A O 1
ATOM 2051 N N . GLN A 1 276 ? 11.323 -9.288 -19.316 1.00 88.69 276 GLN A N 1
ATOM 2052 C CA . GLN A 1 276 ? 11.088 -10.682 -19.690 1.00 88.69 276 GLN A CA 1
ATOM 2053 C C . GLN A 1 276 ? 12.383 -11.461 -19.496 1.00 88.69 276 GLN A C 1
ATOM 2055 O O . GLN A 1 276 ? 13.444 -10.987 -19.893 1.00 88.69 276 GLN A O 1
ATOM 2060 N N . ASP A 1 277 ? 12.314 -12.613 -18.828 1.00 88.69 277 ASP A N 1
ATOM 2061 C CA . ASP A 1 277 ? 13.472 -13.476 -18.552 1.00 88.69 277 ASP A CA 1
ATOM 2062 C C . ASP A 1 277 ? 14.681 -12.730 -17.950 1.00 88.69 277 ASP A C 1
ATOM 2064 O O . ASP A 1 277 ? 15.836 -12.961 -18.304 1.00 88.69 277 ASP A O 1
ATOM 2068 N N . ASN A 1 278 ? 14.405 -11.816 -17.009 1.00 91.25 278 ASN A N 1
ATOM 2069 C CA . ASN A 1 278 ? 15.382 -10.926 -16.361 1.00 91.25 278 ASN A CA 1
ATOM 2070 C C . ASN A 1 278 ? 16.063 -9.917 -17.304 1.00 91.25 278 ASN A C 1
ATOM 2072 O O . ASN A 1 278 ? 17.081 -9.328 -16.944 1.00 91.25 278 ASN A O 1
ATOM 2076 N N . VAL A 1 279 ? 15.509 -9.683 -18.492 1.00 91.62 279 VAL A N 1
ATOM 2077 C CA . VAL A 1 279 ? 15.998 -8.688 -19.447 1.00 91.62 279 VAL A CA 1
ATOM 2078 C C . VAL A 1 279 ? 15.049 -7.504 -19.475 1.00 91.62 279 VAL A C 1
ATOM 2080 O O . VAL A 1 279 ? 13.931 -7.598 -19.979 1.00 91.62 279 VAL A O 1
ATOM 2083 N N . ALA A 1 280 ? 15.518 -6.370 -18.962 1.00 92.50 280 ALA A N 1
ATOM 2084 C CA . ALA A 1 280 ? 14.827 -5.101 -19.105 1.00 92.50 280 ALA A CA 1
ATOM 2085 C C . ALA A 1 280 ? 15.173 -4.472 -20.457 1.00 92.50 280 ALA A C 1
ATOM 2087 O O . ALA A 1 280 ? 16.335 -4.469 -20.872 1.00 92.50 280 ALA A O 1
ATOM 2088 N N . SER A 1 281 ? 14.177 -3.946 -21.161 1.00 88.19 281 SER A N 1
ATOM 2089 C CA . SER A 1 281 ? 14.379 -3.337 -22.478 1.00 88.19 281 SER A CA 1
ATOM 2090 C C . SER A 1 281 ? 13.877 -1.901 -22.523 1.00 88.19 281 SER A C 1
ATOM 2092 O O . SER A 1 281 ? 12.793 -1.593 -22.028 1.00 88.19 281 SER A O 1
ATOM 2094 N N . VAL A 1 282 ? 14.683 -1.032 -23.132 1.00 89.31 282 VAL A N 1
ATOM 2095 C CA . VAL A 1 282 ? 14.426 0.406 -23.241 1.00 89.31 282 VAL A CA 1
ATOM 2096 C C . VAL A 1 282 ? 14.794 0.884 -24.643 1.00 89.31 282 VAL A C 1
ATOM 2098 O O . VAL A 1 282 ? 15.894 0.618 -25.126 1.00 89.31 282 VAL A O 1
ATOM 2101 N N . THR A 1 283 ? 13.892 1.614 -25.288 1.00 86.75 283 THR A N 1
ATOM 2102 C CA . THR A 1 283 ? 14.165 2.333 -26.536 1.00 86.75 283 THR A CA 1
ATOM 2103 C C . THR A 1 283 ? 14.739 3.711 -26.212 1.00 86.75 283 THR A C 1
ATOM 2105 O O . THR A 1 283 ? 14.173 4.452 -25.406 1.00 86.75 283 THR A O 1
ATOM 2108 N N . LEU A 1 284 ? 15.852 4.060 -26.856 1.00 88.56 284 LEU A N 1
ATOM 2109 C CA . LEU A 1 284 ? 16.546 5.341 -26.738 1.00 88.56 284 LEU A CA 1
ATOM 2110 C C . LEU A 1 284 ? 16.517 6.067 -28.083 1.00 88.56 284 LEU A C 1
ATOM 2112 O O . LEU A 1 284 ? 16.724 5.448 -29.128 1.00 88.56 284 LEU A O 1
ATOM 2116 N N . LEU A 1 285 ? 16.281 7.377 -28.062 1.00 88.31 285 LEU A N 1
ATOM 2117 C CA . LEU A 1 285 ? 16.392 8.195 -29.266 1.00 88.31 285 LEU A CA 1
ATOM 2118 C C . LEU A 1 285 ? 17.841 8.660 -29.504 1.00 88.31 285 LEU A C 1
ATOM 2120 O O . LEU A 1 285 ? 18.589 8.800 -28.535 1.00 88.31 285 LEU A O 1
ATOM 2124 N N . PRO A 1 286 ? 18.219 8.897 -30.775 1.00 88.00 286 PRO A N 1
ATOM 2125 C CA . PRO A 1 286 ? 19.520 9.422 -31.191 1.00 88.00 286 PRO A CA 1
ATOM 2126 C C . PRO A 1 286 ? 20.003 10.631 -30.398 1.00 88.00 286 PRO A C 1
ATOM 2128 O O . PRO A 1 286 ? 19.218 11.545 -30.167 1.00 88.00 286 PRO A O 1
ATOM 2131 N N . HIS A 1 287 ? 21.297 10.663 -30.086 1.00 87.44 287 HIS A N 1
ATOM 2132 C CA . HIS A 1 287 ? 22.055 11.850 -29.696 1.00 87.44 287 HIS A CA 1
ATOM 2133 C C . HIS A 1 287 ? 23.000 12.253 -30.822 1.00 87.44 287 HIS A C 1
ATOM 2135 O O . HIS A 1 287 ? 23.844 11.455 -31.226 1.00 87.44 287 HIS A O 1
ATOM 2141 N N . VAL A 1 288 ? 22.870 13.487 -31.313 1.00 76.06 288 VAL A N 1
ATOM 2142 C CA . VAL A 1 288 ? 23.739 13.995 -32.394 1.00 76.06 288 VAL A CA 1
ATOM 2143 C C . VAL A 1 288 ? 24.964 14.755 -31.895 1.00 76.06 288 VAL A C 1
ATOM 2145 O O . VAL A 1 288 ? 25.971 14.824 -32.594 1.00 76.06 288 VAL A O 1
ATOM 2148 N N . ALA A 1 289 ? 24.908 15.269 -30.667 1.00 81.69 289 ALA A N 1
ATOM 2149 C CA . ALA A 1 289 ? 26.057 15.825 -29.964 1.00 81.69 289 ALA A CA 1
ATOM 2150 C C . ALA A 1 289 ? 26.525 14.868 -28.862 1.00 81.69 289 ALA A C 1
ATOM 2152 O O . ALA A 1 289 ? 25.705 14.198 -28.228 1.00 81.69 289 ALA A O 1
ATOM 2153 N N . ASP A 1 290 ? 27.834 14.856 -28.596 1.00 86.62 290 ASP A N 1
ATOM 2154 C CA . ASP A 1 290 ? 28.396 14.059 -27.509 1.00 86.62 290 ASP A CA 1
ATOM 2155 C C . ASP A 1 290 ? 27.802 14.486 -26.156 1.00 86.62 290 ASP A C 1
ATOM 2157 O O . ASP A 1 290 ? 27.792 15.656 -25.759 1.00 86.62 290 ASP A O 1
ATOM 2161 N N . VAL A 1 291 ? 27.300 13.498 -25.429 1.00 90.88 291 VAL A N 1
ATOM 2162 C CA . VAL A 1 291 ? 26.761 13.619 -24.085 1.00 90.88 291 VAL A CA 1
ATOM 2163 C C . VAL A 1 291 ? 27.899 13.623 -23.073 1.00 90.88 291 VAL A C 1
ATOM 2165 O O . VAL A 1 291 ? 28.692 12.688 -22.997 1.00 90.88 291 VAL A O 1
ATOM 2168 N N . ASP A 1 292 ? 27.917 14.658 -22.235 1.00 91.62 292 ASP A N 1
ATOM 2169 C CA . ASP A 1 292 ? 28.758 14.738 -21.041 1.00 91.62 292 ASP A CA 1
ATOM 2170 C C . ASP A 1 292 ? 27.926 14.514 -19.766 1.00 91.62 292 ASP A C 1
ATOM 2172 O O . ASP A 1 292 ? 26.917 15.200 -19.544 1.00 91.62 292 ASP A O 1
ATOM 2176 N N . LEU A 1 293 ? 28.363 13.557 -18.940 1.00 92.19 293 LEU A N 1
ATOM 2177 C CA . LEU A 1 293 ? 27.820 13.235 -17.611 1.00 92.19 293 LEU A CA 1
ATOM 2178 C C . LEU A 1 293 ? 28.813 13.557 -16.476 1.00 92.19 293 LEU A C 1
ATOM 2180 O O . LEU A 1 293 ? 28.695 13.031 -15.366 1.00 92.19 293 LEU A O 1
ATOM 2184 N N . THR A 1 294 ? 29.815 14.400 -16.722 1.00 89.56 294 THR A N 1
ATOM 2185 C CA . THR A 1 294 ? 30.762 14.837 -15.691 1.00 89.56 294 THR A CA 1
ATOM 2186 C C . THR A 1 294 ? 30.022 15.533 -14.547 1.00 89.56 294 THR A C 1
ATOM 2188 O O . THR A 1 294 ? 29.247 16.463 -14.756 1.00 89.56 294 THR A O 1
ATOM 2191 N N . GLY A 1 295 ? 30.242 15.061 -13.316 1.00 86.44 295 GLY A N 1
ATOM 2192 C CA . GLY A 1 295 ? 29.572 15.577 -12.116 1.00 86.44 295 GLY A CA 1
ATOM 2193 C C . GLY A 1 295 ? 28.119 15.117 -11.921 1.00 86.44 295 GLY A C 1
ATOM 2194 O O . GLY A 1 295 ? 27.515 15.489 -10.918 1.00 86.44 295 GLY A O 1
ATOM 2195 N N . ALA A 1 296 ? 27.557 14.304 -12.823 1.00 92.44 296 ALA A N 1
ATOM 2196 C CA . ALA A 1 296 ? 26.199 13.781 -12.686 1.00 92.44 296 ALA A CA 1
ATOM 2197 C C . ALA A 1 296 ? 26.126 12.612 -11.688 1.00 92.44 296 ALA A C 1
ATOM 2199 O O . ALA A 1 296 ? 27.023 11.768 -11.630 1.00 92.44 296 ALA A O 1
ATOM 2200 N N . THR A 1 297 ? 25.025 12.521 -10.941 1.00 93.69 297 THR A N 1
ATOM 2201 C CA . THR A 1 297 ? 24.754 11.444 -9.973 1.00 93.69 297 THR A CA 1
ATOM 2202 C C . THR A 1 297 ? 23.852 10.368 -10.578 1.00 93.69 297 THR A C 1
ATOM 2204 O O . THR A 1 297 ? 22.745 10.139 -10.087 1.00 93.69 297 THR A O 1
ATOM 2207 N N . SER A 1 298 ? 24.288 9.744 -11.676 1.00 96.06 298 SER A N 1
ATOM 2208 C CA . SER A 1 298 ? 23.476 8.744 -12.381 1.00 96.06 298 SER A CA 1
ATOM 2209 C C . SER A 1 298 ? 23.117 7.559 -11.487 1.00 96.06 298 SER A C 1
ATOM 2211 O O . SER A 1 298 ? 23.861 7.199 -10.571 1.00 96.06 298 SER A O 1
ATOM 2213 N N . ALA A 1 299 ? 21.992 6.914 -11.772 1.00 97.75 299 ALA A N 1
ATOM 2214 C CA . ALA A 1 299 ? 21.573 5.707 -11.081 1.00 97.75 299 ALA A CA 1
ATOM 2215 C C . ALA A 1 299 ? 20.719 4.807 -11.975 1.00 97.75 299 ALA A C 1
ATOM 2217 O O . ALA A 1 299 ? 20.011 5.268 -12.865 1.00 97.75 299 ALA A O 1
ATOM 2218 N N . ILE A 1 300 ? 20.736 3.510 -11.692 1.00 98.06 300 ILE A N 1
ATOM 2219 C CA . ILE A 1 300 ? 19.797 2.545 -12.255 1.00 98.06 300 ILE A CA 1
ATOM 2220 C C . ILE A 1 300 ? 19.062 1.879 -11.100 1.00 98.06 300 ILE A C 1
ATOM 2222 O O . ILE A 1 300 ? 19.685 1.323 -10.199 1.00 98.06 300 ILE A O 1
ATOM 2226 N N . THR A 1 301 ? 17.735 1.948 -11.114 1.00 98.12 301 THR A N 1
ATOM 2227 C CA . THR A 1 301 ? 16.878 1.315 -10.104 1.00 98.12 301 THR A CA 1
ATOM 2228 C C . THR A 1 301 ? 16.119 0.166 -10.742 1.00 98.12 301 THR A C 1
ATOM 2230 O O . THR A 1 301 ? 15.426 0.369 -11.735 1.00 98.12 301 THR A O 1
ATOM 2233 N N . VAL A 1 302 ? 16.244 -1.031 -10.178 1.00 97.88 302 VAL A N 1
ATOM 2234 C CA . VAL A 1 302 ? 15.515 -2.228 -10.606 1.00 97.88 302 VAL A CA 1
ATOM 2235 C C . VAL A 1 302 ? 14.373 -2.476 -9.630 1.00 97.88 302 VAL A C 1
ATOM 2237 O O . VAL A 1 302 ? 14.608 -2.678 -8.440 1.00 97.88 302 VAL A O 1
ATOM 2240 N N . GLN A 1 303 ? 13.140 -2.471 -10.131 1.00 96.44 303 GLN A N 1
ATOM 2241 C CA . GLN A 1 303 ? 11.944 -2.763 -9.347 1.00 96.44 303 GLN A CA 1
ATOM 2242 C C . GLN A 1 303 ? 11.701 -4.274 -9.290 1.00 96.44 303 GLN A C 1
ATOM 2244 O O . GLN A 1 303 ? 11.771 -4.971 -10.306 1.00 96.44 303 GLN A O 1
ATOM 2249 N N . THR A 1 304 ? 11.361 -4.768 -8.104 1.00 95.62 304 THR A N 1
ATOM 2250 C CA . THR A 1 304 ? 10.991 -6.160 -7.830 1.00 95.62 304 THR A CA 1
ATOM 2251 C C . THR A 1 304 ? 9.602 -6.235 -7.194 1.00 95.62 304 THR A C 1
ATOM 2253 O O . THR A 1 304 ? 9.016 -5.212 -6.835 1.00 95.62 304 THR A O 1
ATOM 2256 N N . ASN A 1 305 ? 9.095 -7.453 -7.000 1.00 93.12 305 ASN A N 1
ATOM 2257 C CA . ASN A 1 305 ? 7.889 -7.717 -6.211 1.00 93.12 305 ASN A CA 1
ATOM 2258 C C . ASN A 1 305 ? 8.024 -7.432 -4.700 1.00 93.12 305 ASN A C 1
ATOM 2260 O O . ASN A 1 305 ? 7.007 -7.435 -4.018 1.00 93.12 305 ASN A O 1
ATOM 2264 N N . TYR A 1 306 ? 9.227 -7.166 -4.178 1.00 94.56 306 TYR A N 1
ATOM 2265 C CA . TYR A 1 306 ? 9.469 -6.934 -2.743 1.00 94.56 306 TYR A CA 1
ATOM 2266 C C . TYR A 1 306 ? 10.157 -5.596 -2.438 1.00 94.56 306 TYR A C 1
ATOM 2268 O O . TYR A 1 306 ? 10.740 -5.436 -1.370 1.00 94.56 306 TYR A O 1
ATOM 2276 N N . GLY A 1 307 ? 10.145 -4.658 -3.388 1.00 94.38 307 GLY A N 1
ATOM 2277 C CA . GLY A 1 307 ? 10.860 -3.386 -3.281 1.00 94.38 307 GLY A CA 1
ATOM 2278 C C . GLY A 1 307 ? 11.794 -3.164 -4.464 1.00 94.38 307 GLY A C 1
ATOM 2279 O O . GLY A 1 307 ? 11.554 -3.687 -5.554 1.00 94.38 307 GLY A O 1
ATOM 2280 N N . SER A 1 308 ? 12.871 -2.409 -4.278 1.00 96.25 308 SER A N 1
ATOM 2281 C CA . SER A 1 308 ? 13.778 -2.045 -5.373 1.00 96.25 308 SER A CA 1
ATOM 2282 C C . SER A 1 308 ? 15.251 -2.151 -4.996 1.00 96.25 308 SER A C 1
ATOM 2284 O O . SER A 1 308 ? 15.619 -2.056 -3.830 1.00 96.25 308 SER A O 1
ATOM 2286 N N . VAL A 1 309 ? 16.117 -2.352 -5.988 1.00 97.00 309 VAL A N 1
ATOM 2287 C CA . VAL A 1 309 ? 17.574 -2.282 -5.810 1.00 97.00 309 VAL A CA 1
ATOM 2288 C C . VAL A 1 309 ? 18.103 -1.121 -6.640 1.00 97.00 309 VAL A C 1
ATOM 2290 O O . VAL A 1 309 ? 17.918 -1.093 -7.858 1.00 97.00 309 VAL A O 1
ATOM 2293 N N . LYS A 1 310 ? 18.771 -0.164 -5.989 1.00 96.44 310 LYS A N 1
ATOM 2294 C CA . LYS A 1 310 ? 19.372 1.002 -6.644 1.00 96.44 310 LYS A CA 1
ATOM 2295 C C . LYS A 1 310 ? 20.884 0.848 -6.761 1.00 96.44 310 LYS A C 1
ATOM 2297 O O . LYS A 1 310 ? 21.599 0.713 -5.771 1.00 96.44 310 LYS A O 1
ATOM 2302 N N . VAL A 1 311 ? 21.376 0.963 -7.985 1.00 96.12 311 VAL A N 1
ATOM 2303 C CA . VAL A 1 311 ? 22.792 1.072 -8.323 1.00 96.12 311 VAL A CA 1
ATOM 2304 C C . VAL A 1 311 ? 23.085 2.536 -8.626 1.00 96.12 311 VAL A C 1
ATOM 2306 O O . VAL A 1 311 ? 22.562 3.074 -9.595 1.00 96.12 311 VAL A O 1
ATOM 2309 N N . SER A 1 312 ? 23.892 3.193 -7.796 1.00 95.31 312 SER A N 1
ATOM 2310 C CA . SER A 1 312 ? 24.243 4.610 -7.976 1.00 95.31 312 SER A CA 1
ATOM 2311 C C . SER A 1 312 ? 25.662 4.763 -8.512 1.00 95.31 312 SER A C 1
ATOM 2313 O O . SER A 1 312 ? 26.508 3.898 -8.291 1.00 95.31 312 SER A O 1
ATOM 2315 N N . TYR A 1 313 ? 25.913 5.876 -9.194 1.00 94.12 313 TYR A N 1
ATOM 2316 C CA . TYR A 1 313 ? 27.242 6.289 -9.617 1.00 94.12 313 TYR A CA 1
ATOM 2317 C C . TYR A 1 313 ? 28.209 6.376 -8.427 1.00 94.12 313 TYR A C 1
ATOM 2319 O O . TYR A 1 313 ? 27.891 6.966 -7.394 1.00 94.12 313 TYR A O 1
ATOM 2327 N N . ASP A 1 314 ? 29.405 5.821 -8.615 1.00 92.06 314 ASP A N 1
ATOM 2328 C CA . ASP A 1 314 ? 30.536 5.925 -7.699 1.00 92.06 314 ASP A CA 1
ATOM 2329 C C . ASP A 1 314 ? 31.765 6.409 -8.482 1.00 92.06 314 ASP A C 1
ATOM 2331 O O . ASP A 1 314 ? 32.234 5.752 -9.412 1.00 92.06 314 ASP A O 1
ATOM 2335 N N . ALA A 1 315 ? 32.286 7.579 -8.105 1.00 88.00 315 ALA A N 1
ATOM 2336 C CA . ALA A 1 315 ? 33.440 8.194 -8.755 1.00 88.00 315 ALA A CA 1
ATOM 2337 C C . ALA A 1 315 ? 34.743 7.400 -8.550 1.00 88.00 315 ALA A C 1
ATOM 2339 O O . ALA A 1 315 ? 35.654 7.516 -9.367 1.00 88.00 315 ALA A O 1
ATOM 2340 N N . GLY A 1 316 ? 34.840 6.615 -7.470 1.00 86.62 316 GLY A N 1
ATOM 2341 C CA . GLY A 1 316 ? 35.993 5.763 -7.168 1.00 86.62 316 GLY A CA 1
ATOM 2342 C C . GLY A 1 316 ? 35.920 4.374 -7.804 1.00 86.62 316 GLY A C 1
ATOM 2343 O O . GLY A 1 316 ? 36.846 3.577 -7.644 1.00 86.62 316 GLY A O 1
ATOM 2344 N N . GLN A 1 317 ? 34.830 4.069 -8.510 1.00 89.00 317 GLN A N 1
ATOM 2345 C CA . GLN A 1 317 ? 34.629 2.780 -9.150 1.00 89.00 317 GLN A CA 1
ATOM 2346 C C . GLN A 1 317 ? 35.618 2.548 -10.294 1.00 89.00 317 GLN A C 1
ATOM 2348 O O . GLN A 1 317 ? 35.978 3.459 -11.040 1.00 89.00 317 GLN A O 1
ATOM 2353 N N . VAL A 1 318 ? 36.051 1.295 -10.423 1.00 85.19 318 VAL A N 1
ATOM 2354 C CA . VAL A 1 318 ? 36.966 0.835 -11.469 1.00 85.19 318 VAL A CA 1
ATOM 2355 C C . VAL A 1 318 ? 36.241 -0.121 -12.411 1.00 85.19 318 VAL A C 1
ATOM 2357 O O . VAL A 1 318 ? 35.286 -0.789 -12.016 1.00 85.19 318 VAL A O 1
ATOM 2360 N N . ALA A 1 319 ? 36.737 -0.265 -13.643 1.00 83.38 319 ALA A N 1
ATOM 2361 C CA . ALA A 1 319 ? 36.053 -1.027 -14.694 1.00 83.38 319 ALA A CA 1
ATOM 2362 C C . ALA A 1 319 ? 35.695 -2.472 -14.290 1.00 83.38 319 ALA A C 1
ATOM 2364 O O . ALA A 1 319 ? 34.599 -2.957 -14.567 1.00 83.38 319 ALA A O 1
ATOM 2365 N N . ALA A 1 320 ? 36.580 -3.149 -13.548 1.00 80.19 320 ALA A N 1
ATOM 2366 C CA . ALA A 1 320 ? 36.350 -4.516 -13.077 1.00 80.19 320 ALA A CA 1
ATOM 2367 C C . ALA A 1 320 ? 35.114 -4.653 -12.166 1.00 80.19 320 ALA A C 1
ATOM 2369 O O . ALA A 1 320 ? 34.487 -5.715 -12.143 1.00 80.19 320 ALA A O 1
ATOM 2370 N N . THR A 1 321 ? 34.747 -3.593 -11.442 1.00 84.81 321 THR A N 1
ATOM 2371 C CA . THR A 1 321 ? 33.637 -3.565 -10.479 1.00 84.81 321 THR A CA 1
ATOM 2372 C C . THR A 1 321 ? 32.474 -2.685 -10.929 1.00 84.81 321 THR A C 1
ATOM 2374 O O . THR A 1 321 ? 31.538 -2.489 -10.153 1.00 84.81 321 THR A O 1
ATOM 2377 N N . ASN A 1 322 ? 32.503 -2.172 -12.164 1.00 87.56 322 ASN A N 1
ATOM 2378 C CA . ASN A 1 322 ? 31.386 -1.435 -12.741 1.00 87.56 322 ASN A CA 1
ATOM 2379 C C . ASN A 1 322 ? 30.130 -2.329 -12.775 1.00 87.56 322 ASN A C 1
ATOM 2381 O O . ASN A 1 322 ? 30.206 -3.457 -13.266 1.00 87.56 322 ASN A O 1
ATOM 2385 N N . PRO A 1 323 ? 28.982 -1.874 -12.249 1.00 89.69 323 PRO A N 1
ATOM 2386 C CA . PRO A 1 323 ? 27.758 -2.650 -12.212 1.00 89.69 323 PRO A CA 1
ATOM 2387 C C . PRO A 1 323 ? 27.129 -2.810 -13.591 1.00 89.69 323 PRO A C 1
ATOM 2389 O O . PRO A 1 323 ? 26.395 -3.768 -13.772 1.00 89.69 323 PRO A O 1
ATOM 2392 N N . LEU A 1 324 ? 27.381 -1.909 -14.546 1.00 93.69 324 LEU A N 1
ATOM 2393 C CA . LEU A 1 324 ? 26.816 -1.979 -15.891 1.00 93.69 324 LEU A CA 1
ATOM 2394 C C . LEU A 1 324 ? 27.933 -2.254 -16.897 1.00 93.69 324 LEU A C 1
ATOM 2396 O O . LEU A 1 324 ? 28.702 -1.355 -17.222 1.00 93.69 324 LEU A O 1
ATOM 2400 N N . LYS A 1 325 ? 28.005 -3.491 -17.389 1.00 91.44 325 LYS A N 1
ATOM 2401 C CA . LYS A 1 325 ? 29.050 -3.945 -18.317 1.00 91.44 325 LYS A CA 1
ATOM 2402 C C . LYS A 1 325 ? 28.465 -4.312 -19.666 1.00 91.44 325 LYS A C 1
ATOM 2404 O O . LYS A 1 325 ? 27.335 -4.796 -19.746 1.00 91.44 325 LYS A O 1
ATOM 2409 N N . ARG A 1 326 ? 29.246 -4.149 -20.730 1.00 90.75 326 ARG A N 1
ATOM 2410 C CA . ARG A 1 326 ? 28.981 -4.778 -22.033 1.00 90.75 326 ARG A CA 1
ATOM 2411 C C . ARG A 1 326 ? 28.772 -6.291 -21.891 1.00 90.75 326 ARG A C 1
ATOM 2413 O O . ARG A 1 326 ? 29.389 -6.940 -21.049 1.00 90.75 326 ARG A O 1
ATOM 2420 N N . ARG A 1 327 ? 27.873 -6.840 -22.707 1.00 88.62 327 ARG A N 1
ATOM 2421 C CA . ARG A 1 327 ? 27.593 -8.279 -22.787 1.00 88.62 327 ARG A CA 1
ATOM 2422 C C . ARG A 1 327 ? 28.143 -8.829 -24.099 1.00 88.62 327 ARG A C 1
ATOM 2424 O O . ARG A 1 327 ? 27.794 -8.300 -25.151 1.00 88.62 327 ARG A O 1
ATOM 2431 N N . ASN A 1 328 ? 28.954 -9.877 -24.016 1.00 84.69 328 ASN A N 1
ATOM 2432 C CA . ASN A 1 328 ? 29.436 -10.643 -25.163 1.00 84.69 328 ASN A CA 1
ATOM 2433 C C . ASN A 1 328 ? 28.323 -11.521 -25.759 1.00 84.69 328 ASN A C 1
ATOM 2435 O O . ASN A 1 328 ? 27.331 -11.822 -25.090 1.00 84.69 328 ASN A O 1
ATOM 2439 N N . ASP A 1 329 ? 28.515 -11.999 -26.991 1.00 80.25 329 ASP A N 1
ATOM 2440 C CA . ASP A 1 329 ? 27.566 -12.900 -27.665 1.00 80.25 329 ASP A CA 1
ATOM 2441 C C . ASP A 1 329 ? 27.378 -14.236 -26.923 1.00 80.25 329 ASP A C 1
ATOM 2443 O O . ASP A 1 329 ? 26.290 -14.811 -26.943 1.00 80.25 329 ASP A O 1
ATOM 2447 N N . ASP A 1 330 ? 28.406 -14.698 -26.200 1.00 81.06 330 ASP A N 1
ATOM 2448 C CA . ASP A 1 330 ? 28.347 -15.880 -25.325 1.00 81.06 330 ASP A CA 1
ATOM 2449 C C . ASP A 1 330 ? 27.578 -15.636 -24.009 1.00 81.06 330 ASP A C 1
ATOM 2451 O O . ASP A 1 330 ? 27.378 -16.547 -23.205 1.00 81.06 330 ASP A O 1
ATOM 2455 N N . GLY A 1 331 ? 27.121 -14.401 -23.793 1.00 81.88 331 GLY A N 1
ATOM 2456 C CA . GLY A 1 331 ? 26.341 -13.976 -22.646 1.00 81.88 331 GLY A CA 1
ATOM 2457 C C . GLY A 1 331 ? 27.140 -13.593 -21.407 1.00 81.88 331 GLY A C 1
ATOM 2458 O O . GLY A 1 331 ? 26.519 -13.260 -20.397 1.00 81.88 331 GLY A O 1
ATOM 2459 N N . THR A 1 332 ? 28.471 -13.600 -21.474 1.00 85.31 332 THR A N 1
ATOM 2460 C CA . THR A 1 332 ? 29.351 -13.179 -20.379 1.00 85.31 332 THR A CA 1
ATOM 2461 C C . THR A 1 332 ? 29.599 -11.663 -20.380 1.00 85.31 332 THR A C 1
ATOM 2463 O O . THR A 1 332 ? 29.411 -11.001 -21.407 1.00 85.31 332 THR A O 1
ATOM 2466 N N . PRO A 1 333 ? 30.007 -11.067 -19.241 1.00 83.75 333 PRO A N 1
ATOM 2467 C CA . PRO A 1 333 ? 30.456 -9.681 -19.218 1.00 83.75 333 PRO A CA 1
ATOM 2468 C C . PRO A 1 333 ? 31.742 -9.502 -20.028 1.00 83.75 333 PRO A C 1
ATOM 2470 O O . PRO A 1 333 ? 32.732 -10.200 -19.799 1.00 83.75 333 PRO A O 1
ATOM 2473 N N . ASP A 1 334 ? 31.751 -8.517 -20.919 1.00 81.94 334 ASP A N 1
ATOM 2474 C CA . ASP A 1 334 ? 32.959 -8.092 -21.613 1.00 81.94 334 ASP A CA 1
ATOM 2475 C C . ASP A 1 334 ? 33.859 -7.318 -20.643 1.00 81.94 334 ASP A C 1
ATOM 2477 O O . ASP A 1 334 ? 33.586 -6.182 -20.251 1.00 81.94 334 ASP A O 1
ATOM 2481 N N . VAL A 1 335 ? 34.940 -7.972 -20.230 1.00 68.06 335 VAL A N 1
ATOM 2482 C CA . VAL A 1 335 ? 35.971 -7.411 -19.350 1.00 68.06 335 VAL A CA 1
ATOM 2483 C C . VAL A 1 335 ? 37.053 -6.638 -20.111 1.00 68.06 335 VAL A C 1
ATOM 2485 O O . VAL A 1 335 ? 37.910 -6.032 -19.471 1.00 68.06 335 VAL A O 1
ATOM 2488 N N . ALA A 1 336 ? 37.026 -6.635 -21.449 1.00 59.56 336 ALA A N 1
ATOM 2489 C CA . ALA A 1 336 ? 37.938 -5.839 -22.269 1.00 59.56 336 ALA A CA 1
ATOM 2490 C C . ALA A 1 336 ? 37.473 -4.375 -22.419 1.00 59.56 336 ALA A C 1
ATOM 2492 O O . ALA A 1 336 ? 38.264 -3.516 -22.812 1.00 59.56 336 ALA A O 1
ATOM 2493 N N . GLY A 1 337 ? 36.211 -4.077 -22.083 1.00 58.38 337 GLY A N 1
ATOM 2494 C CA . GLY A 1 337 ? 35.637 -2.732 -22.109 1.00 58.38 337 GLY A CA 1
ATOM 2495 C C . GLY A 1 337 ? 36.208 -1.803 -21.029 1.00 58.38 337 GLY A C 1
ATOM 2496 O O . GLY A 1 337 ? 36.235 -2.126 -19.844 1.00 58.38 337 GLY A O 1
ATOM 2497 N N . SER A 1 338 ? 36.628 -0.603 -21.431 1.00 58.66 338 SER A N 1
ATOM 2498 C CA . SER A 1 338 ? 37.215 0.448 -20.583 1.00 58.66 338 SER A CA 1
ATOM 2499 C C . SER A 1 338 ? 36.199 1.237 -19.732 1.00 58.66 338 SER A C 1
ATOM 2501 O O . SER A 1 338 ? 36.512 2.335 -19.268 1.00 58.66 338 SER A O 1
ATOM 2503 N N . GLU A 1 339 ? 34.970 0.742 -19.557 1.00 79.19 339 GLU A N 1
ATOM 2504 C CA . GLU A 1 339 ? 33.890 1.444 -18.847 1.00 79.19 339 GLU A CA 1
ATOM 2505 C C . GLU A 1 339 ? 34.180 1.466 -17.333 1.00 79.19 339 GLU A C 1
ATOM 2507 O O . GLU A 1 339 ? 33.835 0.535 -16.609 1.00 79.19 339 GLU A O 1
ATOM 2512 N N . ALA A 1 340 ? 34.830 2.525 -16.837 1.00 80.62 340 ALA A N 1
ATOM 2513 C CA . ALA A 1 340 ? 35.292 2.599 -15.447 1.00 80.62 340 ALA A CA 1
ATOM 2514 C C . ALA A 1 340 ? 34.157 2.670 -14.408 1.00 80.62 340 ALA A C 1
ATOM 2516 O O . ALA A 1 340 ? 34.309 2.141 -13.311 1.00 80.62 340 ALA A O 1
ATOM 2517 N N . ASN A 1 341 ? 33.032 3.305 -14.745 1.00 90.38 341 ASN A N 1
ATOM 2518 C CA . ASN A 1 341 ? 31.888 3.504 -13.854 1.00 90.38 341 ASN A CA 1
ATOM 2519 C C . ASN A 1 341 ? 30.572 3.669 -14.640 1.00 90.38 341 ASN A C 1
ATOM 2521 O O . ASN A 1 341 ? 30.561 3.714 -15.875 1.00 90.38 341 ASN A O 1
ATOM 2525 N N . LEU A 1 342 ? 29.462 3.811 -13.906 1.00 93.12 342 LEU A N 1
ATOM 2526 C CA . LEU A 1 342 ? 28.120 3.953 -14.477 1.00 93.12 342 LEU A CA 1
ATOM 2527 C C . LEU A 1 342 ? 27.982 5.135 -15.456 1.00 93.12 342 LEU A C 1
ATOM 2529 O O . LEU A 1 342 ? 27.360 4.973 -16.504 1.00 93.12 342 LEU A O 1
ATOM 2533 N N . ASN A 1 343 ? 28.572 6.301 -15.161 1.00 93.69 343 ASN A N 1
ATOM 2534 C CA . ASN A 1 343 ? 28.494 7.461 -16.059 1.00 93.69 343 ASN A CA 1
ATOM 2535 C C . ASN A 1 343 ? 29.221 7.175 -17.375 1.00 93.69 343 ASN A C 1
ATOM 2537 O O . ASN A 1 343 ? 28.686 7.487 -18.432 1.00 93.69 343 ASN A O 1
ATOM 2541 N N . THR A 1 344 ? 30.402 6.548 -17.332 1.00 91.62 344 THR A N 1
ATOM 2542 C CA . THR A 1 344 ? 31.142 6.169 -18.546 1.00 91.62 344 THR A CA 1
ATOM 2543 C C . THR A 1 344 ? 30.337 5.205 -19.418 1.00 91.62 344 THR A C 1
ATOM 2545 O O . THR A 1 344 ? 30.243 5.419 -20.624 1.00 91.62 344 THR A O 1
ATOM 2548 N N . ALA A 1 345 ? 29.706 4.192 -18.816 1.00 92.19 345 ALA A N 1
ATOM 2549 C CA . ALA A 1 345 ? 28.866 3.244 -19.549 1.00 92.19 345 ALA A CA 1
ATOM 2550 C C . ALA A 1 345 ? 27.628 3.922 -20.171 1.00 92.19 345 ALA A C 1
ATOM 2552 O O . ALA A 1 345 ? 27.293 3.665 -21.326 1.00 92.19 345 ALA A O 1
ATOM 2553 N N . LEU A 1 346 ? 26.960 4.823 -19.439 1.00 94.81 346 LEU A N 1
ATOM 2554 C CA . LEU A 1 346 ? 25.813 5.575 -19.963 1.00 94.81 346 LEU A CA 1
ATOM 2555 C C . LEU A 1 346 ? 26.212 6.553 -21.075 1.00 94.81 346 LEU A C 1
ATOM 2557 O O . LEU A 1 346 ? 25.500 6.633 -22.071 1.00 94.81 346 LEU A O 1
ATOM 2561 N N . VAL A 1 347 ? 27.341 7.257 -20.945 1.00 94.06 347 VAL A N 1
ATOM 2562 C CA . VAL A 1 347 ? 27.881 8.131 -22.004 1.00 94.06 347 VAL A CA 1
ATOM 2563 C C . VAL A 1 347 ? 28.145 7.332 -23.275 1.00 94.06 347 VAL A C 1
ATOM 2565 O O . VAL A 1 347 ? 27.756 7.767 -24.354 1.00 94.06 347 VAL A O 1
ATOM 2568 N N . GLU A 1 348 ? 28.750 6.149 -23.163 1.00 91.81 348 GLU A N 1
ATOM 2569 C CA . GLU A 1 348 ? 28.984 5.284 -24.317 1.00 91.81 348 GLU A CA 1
ATOM 2570 C C . GLU A 1 348 ? 27.675 4.872 -25.003 1.00 91.81 348 GLU A C 1
ATOM 2572 O O . GLU A 1 348 ? 27.564 4.970 -26.225 1.00 91.81 348 GLU A O 1
ATOM 2577 N N . ILE A 1 349 ? 26.675 4.442 -24.226 1.00 93.19 349 ILE A N 1
ATOM 2578 C CA . ILE A 1 349 ? 25.362 4.060 -24.757 1.00 93.19 349 ILE A CA 1
ATOM 2579 C C . ILE A 1 349 ? 24.710 5.251 -25.461 1.00 93.19 349 ILE A C 1
ATOM 2581 O O . ILE A 1 349 ? 24.288 5.119 -26.607 1.00 93.19 349 ILE A O 1
ATOM 2585 N N . LEU A 1 350 ? 24.640 6.409 -24.795 1.00 93.69 350 LEU A N 1
ATOM 2586 C CA . LEU A 1 350 ? 23.981 7.604 -25.321 1.00 93.69 350 LEU A CA 1
ATOM 2587 C C . LEU A 1 350 ? 24.681 8.117 -26.581 1.00 93.69 350 LEU A C 1
ATOM 2589 O O . LEU A 1 350 ? 24.015 8.312 -27.595 1.00 93.69 350 LEU A O 1
ATOM 2593 N N . ASN A 1 351 ? 26.009 8.231 -26.573 1.00 92.31 351 ASN A N 1
ATOM 2594 C CA . ASN A 1 351 ? 26.774 8.682 -27.741 1.00 92.31 351 ASN A CA 1
ATOM 2595 C C . ASN A 1 351 ? 26.781 7.645 -28.862 1.00 92.31 351 ASN A C 1
ATOM 2597 O O . ASN A 1 351 ? 26.968 7.997 -30.020 1.00 92.31 351 ASN A O 1
ATOM 2601 N N . GLY A 1 352 ? 26.568 6.366 -28.553 1.00 90.06 352 GLY A N 1
ATOM 2602 C CA . GLY A 1 352 ? 26.437 5.312 -29.551 1.00 90.06 352 GLY A CA 1
ATOM 2603 C C . GLY A 1 352 ? 25.061 5.252 -30.219 1.00 90.06 352 GLY A C 1
ATOM 2604 O O . GLY A 1 352 ? 24.895 4.467 -31.150 1.00 90.06 352 GLY A O 1
ATOM 2605 N N . THR A 1 353 ? 24.056 5.999 -29.738 1.00 89.00 353 THR A N 1
ATOM 2606 C CA . THR A 1 353 ? 22.669 5.862 -30.229 1.00 89.00 353 THR A CA 1
ATOM 2607 C C . THR A 1 353 ? 22.483 6.270 -31.692 1.00 89.00 353 THR A C 1
ATOM 2609 O O . THR A 1 353 ? 21.455 5.927 -32.280 1.00 89.00 353 THR A O 1
ATOM 2612 N N . TRP A 1 354 ? 23.453 6.985 -32.271 1.00 88.19 354 TRP A N 1
ATOM 2613 C CA . TRP A 1 354 ? 23.457 7.430 -33.663 1.00 88.19 354 TRP A CA 1
ATOM 2614 C C . TRP A 1 354 ? 24.879 7.439 -34.228 1.00 88.19 354 TRP A C 1
ATOM 2616 O O . TRP A 1 354 ? 25.628 8.405 -34.080 1.00 88.19 354 TRP A O 1
ATOM 2626 N N . LYS A 1 355 ? 25.283 6.326 -34.841 1.00 84.38 355 LYS A N 1
ATOM 2627 C CA . LYS A 1 355 ? 26.633 6.149 -35.393 1.00 84.38 355 LYS A CA 1
ATOM 2628 C C . LYS A 1 355 ? 26.583 5.484 -36.756 1.00 84.38 355 LYS A C 1
ATOM 2630 O O . LYS A 1 355 ? 25.608 4.811 -37.091 1.00 84.38 355 LYS A O 1
ATOM 2635 N N . GLU A 1 356 ? 27.656 5.684 -37.511 1.00 84.94 356 GLU A N 1
ATOM 2636 C CA . GLU A 1 356 ? 27.820 5.144 -38.853 1.00 84.94 356 GLU A CA 1
ATOM 2637 C C . GLU A 1 356 ? 27.714 3.616 -38.828 1.00 84.94 356 GLU A C 1
ATOM 2639 O O . GLU A 1 356 ? 28.433 2.929 -38.097 1.00 84.94 356 GLU A O 1
ATOM 2644 N N . ASN A 1 357 ? 26.802 3.079 -39.630 1.00 75.94 357 ASN A N 1
ATOM 2645 C CA . ASN A 1 357 ? 26.596 1.653 -39.774 1.00 75.94 357 ASN A CA 1
ATOM 2646 C C . ASN A 1 357 ? 27.563 1.102 -40.818 1.00 75.94 357 ASN A C 1
ATOM 2648 O O . ASN A 1 357 ? 27.476 1.419 -41.999 1.00 75.94 357 ASN A O 1
ATOM 2652 N N . THR A 1 358 ? 28.492 0.254 -40.396 1.00 78.62 358 THR A N 1
ATOM 2653 C CA . THR A 1 358 ? 29.534 -0.280 -41.285 1.00 78.62 358 THR A CA 1
ATOM 2654 C C . THR A 1 358 ? 29.170 -1.634 -41.895 1.00 78.62 358 THR A C 1
ATOM 2656 O O . THR A 1 358 ? 29.874 -2.109 -42.789 1.00 78.62 358 THR A O 1
ATOM 2659 N N . THR A 1 359 ? 28.075 -2.246 -41.436 1.00 68.88 359 THR A N 1
ATOM 2660 C CA . THR A 1 359 ? 27.712 -3.641 -41.726 1.00 68.88 359 THR A CA 1
ATOM 2661 C C . THR A 1 359 ? 26.373 -3.806 -42.439 1.00 68.88 359 THR A C 1
ATOM 2663 O O . THR A 1 359 ? 26.096 -4.901 -42.906 1.00 68.88 359 THR A O 1
ATOM 2666 N N . SER A 1 360 ? 25.538 -2.767 -42.494 1.00 68.69 360 SER A N 1
ATOM 2667 C CA . SER A 1 360 ? 24.260 -2.781 -43.215 1.00 68.69 360 SER A CA 1
ATOM 2668 C C . SER A 1 360 ? 24.458 -2.980 -44.717 1.00 68.69 360 SER A C 1
ATOM 2670 O O . SER A 1 360 ? 25.407 -2.441 -45.280 1.00 68.69 360 SER A O 1
ATOM 2672 N N . ASP A 1 361 ? 23.538 -3.698 -45.364 1.00 64.31 361 ASP A N 1
ATOM 2673 C CA . ASP A 1 361 ? 23.509 -3.835 -46.825 1.00 64.31 361 ASP A CA 1
ATOM 2674 C C . ASP A 1 361 ? 22.837 -2.627 -47.506 1.00 64.31 361 ASP A C 1
ATOM 2676 O O . ASP A 1 361 ? 23.208 -2.269 -48.618 1.00 64.31 361 ASP A O 1
ATOM 2680 N N . ASN A 1 362 ? 21.891 -1.959 -46.827 1.00 65.38 362 ASN A N 1
ATOM 2681 C CA . ASN A 1 362 ? 21.103 -0.851 -47.390 1.00 65.38 362 ASN A CA 1
ATOM 2682 C C . ASN A 1 362 ? 21.595 0.540 -46.949 1.00 65.38 362 ASN A C 1
ATOM 2684 O O . ASN A 1 362 ? 21.532 1.489 -47.715 1.00 65.38 362 ASN A O 1
ATOM 2688 N N . PHE A 1 363 ? 22.099 0.680 -45.724 1.00 71.38 363 PHE A N 1
ATOM 2689 C CA . PHE A 1 363 ? 22.457 1.958 -45.091 1.00 71.38 363 PHE A CA 1
ATOM 2690 C C . PHE A 1 363 ? 23.942 2.017 -44.711 1.00 71.38 363 PHE A C 1
ATOM 2692 O O . PHE A 1 363 ? 24.335 2.679 -43.745 1.00 71.38 363 PHE A O 1
ATOM 2699 N N . LYS A 1 364 ? 24.794 1.288 -45.441 1.00 74.06 364 LYS A N 1
ATOM 2700 C CA . LYS A 1 364 ? 26.234 1.253 -45.178 1.00 74.06 364 LYS A CA 1
ATOM 2701 C C . LYS A 1 364 ? 26.853 2.642 -45.281 1.00 74.06 364 LYS A C 1
ATOM 2703 O O . LYS A 1 364 ? 26.773 3.311 -46.308 1.00 74.06 364 LYS A O 1
ATOM 2708 N N . GLY A 1 365 ? 27.564 3.045 -44.241 1.00 74.00 365 GLY A N 1
ATOM 2709 C CA . GLY A 1 365 ? 28.202 4.347 -44.158 1.00 74.00 365 GLY A CA 1
ATOM 2710 C C . GLY A 1 365 ? 27.225 5.500 -43.911 1.00 74.00 365 GLY A C 1
ATOM 2711 O O . GLY A 1 365 ? 27.605 6.651 -44.122 1.00 74.00 365 GLY A O 1
ATOM 2712 N N . GLU A 1 366 ? 25.984 5.212 -43.517 1.00 77.75 366 GLU A N 1
ATOM 2713 C CA . GLU A 1 366 ? 25.041 6.181 -42.955 1.00 77.75 366 GLU A CA 1
ATOM 2714 C C . GLU A 1 366 ? 24.889 5.957 -41.449 1.00 77.75 366 GLU A C 1
ATOM 2716 O O . GLU A 1 366 ? 25.111 4.853 -40.947 1.00 77.75 366 GLU A O 1
ATOM 2721 N N . ASN A 1 367 ? 24.486 6.989 -40.706 1.00 82.50 367 ASN A N 1
ATOM 2722 C CA . ASN A 1 367 ? 24.194 6.830 -39.285 1.00 82.50 367 ASN A CA 1
ATOM 2723 C C . ASN A 1 367 ? 22.875 6.073 -39.085 1.00 82.50 367 ASN A C 1
ATOM 2725 O O . ASN A 1 367 ? 21.863 6.408 -39.698 1.00 82.50 367 ASN A O 1
ATOM 2729 N N . THR A 1 368 ? 22.877 5.075 -38.201 1.00 79.19 368 THR A N 1
ATOM 2730 C CA . THR A 1 368 ? 21.668 4.326 -37.823 1.00 79.19 368 THR A CA 1
ATOM 2731 C C . THR A 1 368 ? 21.625 4.096 -36.314 1.00 79.19 368 THR A C 1
ATOM 2733 O O . THR A 1 368 ? 22.648 4.177 -35.628 1.00 79.19 368 THR A O 1
ATOM 2736 N N . GLY A 1 369 ? 20.438 3.799 -35.783 1.00 79.56 369 GLY A N 1
ATOM 2737 C CA . GLY A 1 369 ? 20.277 3.409 -34.388 1.00 79.56 369 GLY A CA 1
ATOM 2738 C C . GLY A 1 369 ? 20.955 2.069 -34.091 1.00 79.56 369 GLY A C 1
ATOM 2739 O O . GLY A 1 369 ? 20.918 1.136 -34.892 1.00 79.56 369 GLY A O 1
ATOM 2740 N N . ALA A 1 370 ? 21.524 1.937 -32.899 1.00 81.12 370 ALA A N 1
ATOM 2741 C CA . ALA A 1 370 ? 22.286 0.769 -32.480 1.00 81.12 370 ALA A CA 1
ATOM 2742 C C . ALA A 1 370 ? 21.453 -0.235 -31.658 1.00 81.12 370 ALA A C 1
ATOM 2744 O O . ALA A 1 370 ? 20.270 -0.049 -31.345 1.00 81.12 370 ALA A O 1
ATOM 2745 N N . SER A 1 371 ? 22.078 -1.357 -31.310 1.00 82.88 371 SER A N 1
ATOM 2746 C CA . SER A 1 371 ? 21.571 -2.285 -30.302 1.00 82.88 371 SER A CA 1
ATOM 2747 C C . SER A 1 371 ? 22.633 -2.461 -29.230 1.00 82.88 371 SER A C 1
ATOM 2749 O O . SER A 1 371 ? 23.735 -2.917 -29.516 1.00 82.88 371 SER A O 1
ATOM 2751 N N . PHE A 1 372 ? 22.290 -2.138 -27.991 1.00 88.00 372 PHE A N 1
ATOM 2752 C CA . PHE A 1 372 ? 23.177 -2.273 -26.848 1.00 88.00 372 PHE A CA 1
ATOM 2753 C C . PHE A 1 372 ? 22.742 -3.453 -26.004 1.00 88.00 372 PHE A C 1
ATOM 2755 O O . PHE A 1 372 ? 21.593 -3.529 -25.568 1.00 88.00 372 PHE A O 1
ATOM 2762 N N . GLN A 1 373 ? 23.679 -4.353 -25.732 1.00 89.81 373 GLN A N 1
ATOM 2763 C CA . GLN A 1 373 ? 23.504 -5.364 -24.704 1.00 89.81 373 GLN A CA 1
ATOM 2764 C C . GLN A 1 373 ? 24.400 -5.035 -23.520 1.00 89.81 373 GLN A C 1
ATOM 2766 O O . GLN A 1 373 ? 25.599 -4.778 -23.671 1.00 89.81 373 GLN A O 1
ATOM 2771 N N . ARG A 1 374 ? 23.790 -5.008 -22.339 1.00 92.06 374 ARG A N 1
ATOM 2772 C CA . ARG A 1 374 ? 24.470 -4.795 -21.069 1.00 92.06 374 ARG A CA 1
ATOM 2773 C C . ARG A 1 374 ? 24.072 -5.871 -20.068 1.00 92.06 374 ARG A C 1
ATOM 2775 O O . ARG A 1 374 ? 22.972 -6.418 -20.154 1.00 92.06 374 ARG A O 1
ATOM 2782 N N . ILE A 1 375 ? 24.965 -6.156 -19.131 1.00 93.56 375 ILE A N 1
ATOM 2783 C CA . ILE A 1 375 ? 24.689 -6.886 -17.895 1.00 93.56 375 ILE A CA 1
ATOM 2784 C C . ILE A 1 375 ? 24.736 -5.870 -16.762 1.00 93.56 375 ILE A C 1
ATOM 2786 O O . ILE A 1 375 ? 25.720 -5.143 -16.630 1.00 93.56 375 ILE A O 1
ATOM 2790 N N . LEU A 1 376 ? 23.666 -5.816 -15.974 1.00 95.81 376 LEU A N 1
ATOM 2791 C CA . LEU A 1 376 ? 23.593 -5.041 -14.746 1.00 95.81 376 LEU A CA 1
ATOM 2792 C C . LEU A 1 376 ? 23.725 -5.985 -13.554 1.00 95.81 376 LEU A C 1
ATOM 2794 O O . LEU A 1 376 ? 22.803 -6.746 -13.269 1.00 95.81 376 LEU A O 1
ATOM 2798 N N . SER A 1 377 ? 24.847 -5.902 -12.848 1.00 93.50 377 SER A N 1
ATOM 2799 C CA . SER A 1 377 ? 25.062 -6.607 -11.591 1.00 93.50 377 SER A CA 1
ATOM 2800 C C . SER A 1 377 ? 24.391 -5.858 -10.440 1.00 93.50 377 SER A C 1
ATOM 2802 O O . SER A 1 377 ? 24.736 -4.711 -10.144 1.00 93.50 377 SER A O 1
ATOM 2804 N N . ILE A 1 378 ? 23.455 -6.524 -9.769 1.00 95.62 378 ILE A N 1
ATOM 2805 C CA . ILE A 1 378 ? 22.797 -6.048 -8.550 1.00 95.62 378 ILE A CA 1
ATOM 2806 C C . ILE A 1 378 ? 23.016 -7.033 -7.398 1.00 95.62 378 ILE A C 1
ATOM 2808 O O . ILE A 1 378 ? 23.264 -8.218 -7.610 1.00 95.62 378 ILE A O 1
ATOM 2812 N N . ASP A 1 379 ? 22.906 -6.543 -6.166 1.00 93.62 379 ASP A N 1
ATOM 2813 C CA . ASP A 1 379 ? 23.035 -7.350 -4.952 1.00 93.62 379 ASP A CA 1
ATOM 2814 C C . ASP A 1 379 ? 21.725 -7.305 -4.163 1.00 93.62 379 ASP A C 1
ATOM 2816 O O . ASP A 1 379 ? 21.307 -6.241 -3.699 1.00 93.62 379 ASP A O 1
ATOM 2820 N N . MET A 1 380 ? 21.083 -8.462 -3.998 1.00 93.81 380 MET A N 1
ATOM 2821 C CA . MET A 1 380 ? 19.796 -8.564 -3.311 1.00 93.81 380 MET A CA 1
ATOM 2822 C C . MET A 1 380 ? 19.881 -8.276 -1.809 1.00 93.81 380 MET A C 1
ATOM 2824 O O . MET A 1 380 ? 18.869 -7.929 -1.204 1.00 93.81 380 MET A O 1
ATOM 2828 N N . THR A 1 381 ? 21.070 -8.313 -1.198 1.00 92.94 381 THR A N 1
ATOM 2829 C CA . THR A 1 381 ? 21.237 -7.856 0.195 1.00 92.94 381 THR A CA 1
ATOM 2830 C C . THR A 1 381 ? 20.970 -6.353 0.343 1.00 92.94 381 THR A C 1
ATOM 2832 O O . THR A 1 381 ? 20.608 -5.880 1.422 1.00 92.94 381 THR A O 1
ATOM 2835 N N . LYS A 1 382 ? 21.044 -5.592 -0.758 1.00 93.75 382 LYS A N 1
ATOM 2836 C CA . LYS A 1 382 ? 20.728 -4.157 -0.836 1.00 93.75 382 LYS A CA 1
ATOM 2837 C C . LYS A 1 382 ? 19.294 -3.870 -1.289 1.00 93.75 382 LYS A C 1
ATOM 2839 O O . LYS A 1 382 ? 19.004 -2.749 -1.685 1.00 93.75 382 LYS A O 1
ATOM 2844 N N . LEU A 1 383 ? 18.400 -4.861 -1.245 1.00 95.62 383 LEU A N 1
ATOM 2845 C CA . LEU A 1 383 ? 16.982 -4.650 -1.536 1.00 95.62 383 LEU A CA 1
ATOM 2846 C C . LEU A 1 383 ? 16.380 -3.637 -0.555 1.00 95.62 383 LEU A C 1
ATOM 2848 O O . LEU A 1 383 ? 16.332 -3.897 0.647 1.00 95.62 383 LEU A O 1
ATOM 2852 N N . GLU A 1 384 ? 15.941 -2.497 -1.072 1.00 95.25 384 GLU A N 1
ATOM 2853 C CA . GLU A 1 384 ? 15.197 -1.482 -0.336 1.00 95.25 384 GLU A CA 1
ATOM 2854 C C . GLU A 1 384 ? 13.721 -1.862 -0.365 1.00 95.25 384 GLU A C 1
ATOM 2856 O O . GLU A 1 384 ? 13.095 -1.888 -1.428 1.00 95.25 384 GLU A O 1
ATOM 2861 N N . MET A 1 385 ? 13.185 -2.195 0.807 1.00 95.06 385 MET A N 1
ATOM 2862 C CA . MET A 1 385 ? 11.810 -2.674 0.971 1.00 95.06 385 MET A CA 1
ATOM 2863 C C . MET A 1 385 ? 10.869 -1.567 1.473 1.00 95.06 385 MET A C 1
ATOM 2865 O O . MET A 1 385 ? 9.665 -1.799 1.597 1.00 95.06 385 MET A O 1
ATOM 2869 N N . ASP A 1 386 ? 11.397 -0.374 1.770 1.00 93.00 386 ASP A N 1
ATOM 2870 C CA . ASP A 1 386 ? 10.604 0.775 2.217 1.00 93.00 386 ASP A CA 1
ATOM 2871 C C . ASP A 1 386 ? 9.649 1.240 1.112 1.00 93.00 386 ASP A C 1
ATOM 2873 O O . ASP A 1 386 ? 10.032 1.365 -0.052 1.00 93.00 386 ASP A O 1
ATOM 2877 N N . GLY A 1 387 ? 8.385 1.452 1.472 1.00 90.56 387 GLY A N 1
ATOM 2878 C CA . GLY A 1 387 ? 7.321 1.782 0.529 1.00 90.56 387 GLY A CA 1
ATOM 2879 C C . GLY A 1 387 ? 6.778 0.586 -0.262 1.00 90.56 387 GLY A C 1
ATOM 2880 O O . GLY A 1 387 ? 6.008 0.788 -1.202 1.00 90.56 387 GLY A O 1
ATOM 2881 N N . THR A 1 388 ? 7.153 -0.656 0.078 1.00 93.19 388 THR A N 1
ATOM 2882 C CA . THR A 1 388 ? 6.590 -1.847 -0.584 1.00 93.19 388 THR A CA 1
ATOM 2883 C C . THR A 1 388 ? 5.084 -1.904 -0.358 1.00 93.19 388 THR A C 1
ATOM 2885 O O . THR A 1 388 ? 4.623 -1.874 0.782 1.00 93.19 388 THR A O 1
ATOM 2888 N N . ILE A 1 389 ? 4.327 -2.005 -1.451 1.00 92.06 389 ILE A N 1
ATOM 2889 C CA . ILE A 1 389 ? 2.866 -2.075 -1.429 1.00 92.06 389 ILE A CA 1
ATOM 2890 C C . ILE A 1 389 ? 2.431 -3.531 -1.337 1.00 92.06 389 ILE A C 1
ATOM 2892 O O . ILE A 1 389 ? 2.793 -4.339 -2.189 1.00 92.06 389 ILE A O 1
ATOM 2896 N N . VAL A 1 390 ? 1.613 -3.839 -0.335 1.00 93.19 390 VAL A N 1
ATOM 2897 C CA . VAL A 1 390 ? 0.958 -5.140 -0.169 1.00 93.19 390 VAL A CA 1
ATOM 2898 C C . VAL A 1 390 ? -0.553 -4.958 -0.179 1.00 93.19 390 VAL A C 1
ATOM 2900 O O . VAL A 1 390 ? -1.087 -3.997 0.373 1.00 93.19 390 VAL A O 1
ATOM 2903 N N . THR A 1 391 ? -1.263 -5.886 -0.804 1.00 92.31 391 THR A N 1
ATOM 2904 C CA . THR A 1 391 ? -2.719 -5.822 -1.002 1.00 92.31 391 THR A CA 1
ATOM 2905 C C . THR A 1 391 ? -3.492 -6.788 -0.112 1.00 92.31 391 THR A C 1
ATOM 2907 O O . THR A 1 391 ? -4.700 -6.637 0.079 1.00 92.31 391 THR A O 1
ATOM 2910 N N . ASN A 1 392 ? -2.801 -7.777 0.455 1.00 92.62 392 ASN A N 1
ATOM 2911 C CA . ASN A 1 392 ? -3.375 -8.813 1.304 1.00 92.62 392 ASN A CA 1
ATOM 2912 C C . ASN A 1 392 ? -2.339 -9.370 2.297 1.00 92.62 392 ASN A C 1
ATOM 2914 O O . ASN A 1 392 ? -1.138 -9.111 2.194 1.00 92.62 392 ASN A O 1
ATOM 2918 N N . SER A 1 393 ? -2.808 -10.169 3.258 1.00 94.94 393 SER A N 1
ATOM 2919 C CA . SER A 1 393 ? -1.948 -10.783 4.278 1.00 94.94 393 SER A CA 1
ATOM 2920 C C . SER A 1 393 ? -0.903 -11.754 3.736 1.00 94.94 393 SER A C 1
ATOM 2922 O O . SER A 1 393 ? 0.159 -11.858 4.338 1.00 94.94 393 SER A O 1
ATOM 2924 N N . SER A 1 394 ? -1.167 -12.459 2.631 1.00 94.81 394 SER A N 1
ATOM 2925 C CA . SER A 1 394 ? -0.185 -13.388 2.055 1.00 94.81 394 SER A CA 1
ATOM 2926 C C . SER A 1 394 ? 1.034 -12.627 1.541 1.00 94.81 394 SER A C 1
ATOM 2928 O O . SER A 1 394 ? 2.162 -12.995 1.841 1.00 94.81 394 SER A O 1
ATOM 2930 N N . GLU A 1 395 ? 0.807 -11.515 0.839 1.00 94.94 395 GLU A N 1
ATOM 2931 C CA . GLU A 1 395 ? 1.881 -10.631 0.376 1.00 94.94 395 GLU A CA 1
ATOM 2932 C C . GLU A 1 395 ? 2.643 -10.004 1.548 1.00 94.94 395 GLU A C 1
ATOM 2934 O O . GLU A 1 395 ? 3.869 -9.924 1.513 1.00 94.94 395 GLU A O 1
ATOM 2939 N N . LEU A 1 396 ? 1.941 -9.610 2.618 1.00 95.62 396 LEU A N 1
ATOM 2940 C CA . LEU A 1 396 ? 2.595 -9.133 3.836 1.00 95.62 396 LEU A CA 1
ATOM 2941 C C . LEU A 1 396 ? 3.476 -10.224 4.465 1.00 95.62 396 LEU A C 1
ATOM 2943 O O . LEU A 1 396 ? 4.616 -9.944 4.821 1.00 95.62 396 LEU A O 1
ATOM 2947 N N . ILE A 1 397 ? 2.990 -11.463 4.575 1.00 96.81 397 ILE A N 1
ATOM 2948 C CA . ILE A 1 397 ? 3.770 -12.595 5.099 1.00 96.81 397 ILE A CA 1
ATOM 2949 C C . ILE A 1 397 ? 5.037 -12.819 4.266 1.00 96.81 397 ILE A C 1
ATOM 2951 O O . ILE A 1 397 ? 6.120 -12.948 4.842 1.00 96.81 397 ILE A O 1
ATOM 2955 N N . ASP A 1 398 ? 4.925 -12.814 2.937 1.00 97.06 398 ASP A N 1
ATOM 2956 C CA . ASP A 1 398 ? 6.067 -12.971 2.032 1.00 97.06 398 ASP A CA 1
ATOM 2957 C C . ASP A 1 398 ? 7.105 -11.866 2.256 1.00 97.06 398 ASP A C 1
ATOM 2959 O O . ASP A 1 398 ? 8.277 -12.154 2.503 1.00 97.06 398 ASP A O 1
ATOM 2963 N N . VAL A 1 399 ? 6.670 -10.603 2.281 1.00 96.38 399 VAL A N 1
ATOM 2964 C CA . VAL A 1 399 ? 7.529 -9.440 2.555 1.00 96.38 399 VAL A CA 1
ATOM 2965 C C . VAL A 1 399 ? 8.238 -9.569 3.907 1.00 96.38 399 VAL A C 1
ATOM 2967 O O . VAL A 1 399 ? 9.445 -9.341 3.993 1.00 96.38 399 VAL A O 1
ATOM 2970 N N . LEU A 1 400 ? 7.533 -9.981 4.965 1.00 96.50 400 LEU A N 1
ATOM 2971 C CA . LEU A 1 400 ? 8.117 -10.169 6.298 1.00 96.50 400 LEU A CA 1
ATOM 2972 C C . LEU A 1 400 ? 9.164 -11.296 6.318 1.00 96.50 400 LEU A C 1
ATOM 2974 O O . LEU A 1 400 ? 10.231 -11.146 6.923 1.00 96.50 400 LEU A O 1
ATOM 2978 N N . LYS A 1 401 ? 8.893 -12.418 5.638 1.00 96.00 401 LYS A N 1
ATOM 2979 C CA . LYS A 1 401 ? 9.849 -13.528 5.498 1.00 96.00 401 LYS A CA 1
ATOM 2980 C C . LYS A 1 401 ? 11.101 -13.084 4.737 1.00 96.00 401 LYS A C 1
ATOM 2982 O O . LYS A 1 401 ? 12.206 -13.392 5.182 1.00 96.00 401 LYS A O 1
ATOM 2987 N N . VAL A 1 402 ? 10.941 -12.331 3.647 1.00 96.06 402 VAL A N 1
ATOM 2988 C CA . VAL A 1 402 ? 12.053 -11.780 2.854 1.00 96.06 402 VAL A CA 1
ATOM 2989 C C . VAL A 1 402 ? 12.887 -10.801 3.676 1.00 96.06 402 VAL A C 1
ATOM 2991 O O . VAL A 1 402 ? 14.107 -10.947 3.734 1.00 96.06 402 VAL A O 1
ATOM 2994 N N . TYR A 1 403 ? 12.247 -9.865 4.381 1.00 95.38 403 TYR A N 1
ATOM 2995 C CA . TYR A 1 403 ? 12.926 -8.911 5.261 1.00 95.38 403 TYR A CA 1
ATOM 2996 C C . TYR A 1 403 ? 13.811 -9.629 6.289 1.00 95.38 403 TYR A C 1
ATOM 2998 O O . TYR A 1 403 ? 14.986 -9.296 6.470 1.00 95.38 403 TYR A O 1
ATOM 3006 N N . LYS A 1 404 ? 13.262 -10.673 6.923 1.00 93.31 404 LYS A N 1
ATOM 3007 C CA . LYS A 1 404 ? 13.982 -11.491 7.901 1.00 93.31 404 LYS A CA 1
ATOM 3008 C C . LYS A 1 404 ? 15.127 -12.285 7.267 1.00 93.31 404 LYS A C 1
ATOM 3010 O O . LYS A 1 404 ? 16.212 -12.325 7.840 1.00 93.31 404 LYS A O 1
ATOM 3015 N N . ALA A 1 405 ? 14.906 -12.909 6.109 1.00 93.19 405 ALA A N 1
ATOM 3016 C CA . ALA A 1 405 ? 15.925 -13.697 5.412 1.00 93.19 405 ALA A CA 1
ATOM 3017 C C . ALA A 1 405 ? 17.119 -12.844 4.958 1.00 93.19 405 ALA A C 1
ATOM 3019 O O . ALA A 1 405 ? 18.259 -13.301 5.011 1.00 93.19 405 ALA A O 1
ATOM 3020 N N . LEU A 1 406 ? 16.867 -11.590 4.577 1.00 92.81 406 LEU A N 1
ATOM 3021 C CA . LEU A 1 406 ? 17.902 -10.621 4.215 1.00 92.81 406 LEU A CA 1
ATOM 3022 C C . LEU A 1 406 ? 18.576 -9.958 5.429 1.00 92.81 406 LEU A C 1
ATOM 3024 O O . LEU A 1 406 ? 19.488 -9.154 5.245 1.00 92.81 406 LEU A O 1
ATOM 3028 N N . GLY A 1 407 ? 18.152 -10.271 6.660 1.00 90.56 407 GLY A N 1
ATOM 3029 C CA . GLY A 1 407 ? 18.750 -9.728 7.884 1.00 90.56 407 GLY A CA 1
ATOM 3030 C C . GLY A 1 407 ? 18.609 -8.210 8.016 1.00 90.56 407 GLY A C 1
ATOM 3031 O O . GLY A 1 407 ? 19.493 -7.551 8.567 1.00 90.56 407 GLY A O 1
ATOM 3032 N N . LYS A 1 408 ? 17.527 -7.645 7.473 1.00 89.88 408 LYS A N 1
ATOM 3033 C CA . LYS A 1 408 ? 17.275 -6.203 7.466 1.00 89.88 408 LYS A CA 1
ATOM 3034 C C . LYS A 1 408 ? 16.993 -5.684 8.880 1.00 89.88 408 LYS A C 1
ATOM 3036 O O . LYS A 1 408 ? 16.425 -6.382 9.718 1.00 89.88 408 LYS A O 1
ATOM 3041 N N . THR A 1 409 ? 17.442 -4.460 9.154 1.00 88.25 409 THR A N 1
ATOM 3042 C CA . THR A 1 409 ? 17.334 -3.806 10.483 1.00 88.25 409 THR A CA 1
ATOM 3043 C C . THR A 1 409 ? 16.993 -2.316 10.400 1.00 88.25 409 THR A C 1
ATOM 3045 O O . THR A 1 409 ? 16.799 -1.642 11.419 1.00 88.25 409 THR A O 1
ATOM 3048 N N . ASP A 1 410 ? 16.932 -1.792 9.181 1.00 88.56 410 ASP A N 1
ATOM 3049 C CA . ASP A 1 410 ? 16.450 -0.468 8.838 1.00 88.56 410 ASP A CA 1
ATOM 3050 C C . ASP A 1 410 ? 14.952 -0.332 9.135 1.00 88.56 410 ASP A C 1
ATOM 3052 O O . ASP A 1 410 ? 14.210 -1.315 9.216 1.00 88.56 410 ASP A O 1
ATOM 3056 N N . VAL A 1 411 ? 14.521 0.911 9.368 1.00 90.25 411 VAL A N 1
ATOM 3057 C CA . VAL A 1 411 ? 13.099 1.217 9.539 1.00 90.25 411 VAL A CA 1
ATOM 3058 C C . VAL A 1 411 ? 12.442 1.111 8.174 1.00 90.25 411 VAL A C 1
ATOM 3060 O O . VAL A 1 411 ? 12.763 1.895 7.288 1.00 90.25 411 VAL A O 1
ATOM 3063 N N . THR A 1 412 ? 11.507 0.180 8.039 1.00 93.94 412 THR A N 1
ATOM 3064 C CA . THR A 1 412 ? 10.830 -0.106 6.773 1.00 93.94 412 THR A CA 1
ATOM 3065 C C . THR A 1 412 ? 9.338 0.096 6.945 1.00 93.94 412 THR A C 1
ATOM 3067 O O . THR A 1 412 ? 8.712 -0.517 7.812 1.00 93.94 412 THR A O 1
ATOM 3070 N N . LYS A 1 413 ? 8.756 0.956 6.121 1.00 93.88 413 LYS A N 1
ATOM 3071 C CA . LYS A 1 413 ? 7.320 1.187 6.047 1.00 93.88 413 LYS A CA 1
ATOM 3072 C C . LYS A 1 413 ? 6.745 0.316 4.940 1.00 93.88 413 LYS A C 1
ATOM 3074 O O . LYS A 1 413 ? 7.184 0.392 3.796 1.00 93.88 413 LYS A O 1
ATOM 3079 N N . ILE A 1 414 ? 5.765 -0.505 5.286 1.00 94.69 414 ILE A N 1
ATOM 3080 C CA . ILE A 1 414 ? 5.021 -1.321 4.327 1.00 94.69 414 ILE A CA 1
ATOM 3081 C C . ILE A 1 414 ? 3.672 -0.656 4.081 1.00 94.69 414 ILE A C 1
ATOM 3083 O O . ILE A 1 414 ? 2.909 -0.435 5.021 1.00 94.69 414 ILE A O 1
ATOM 3087 N N . GLU A 1 415 ? 3.391 -0.326 2.825 1.00 93.06 415 GLU A N 1
ATOM 3088 C CA . GLU A 1 415 ? 2.153 0.319 2.397 1.00 93.06 415 GLU A CA 1
ATOM 3089 C C . GLU A 1 415 ? 1.032 -0.718 2.319 1.00 93.06 415 GLU A C 1
ATOM 3091 O O . GLU A 1 415 ? 1.048 -1.615 1.473 1.00 93.06 415 GLU A O 1
ATOM 3096 N N . LEU A 1 416 ? 0.038 -0.595 3.198 1.00 93.19 416 LEU A N 1
ATOM 3097 C CA . LEU A 1 416 ? -1.134 -1.463 3.174 1.00 93.19 416 LEU A CA 1
ATOM 3098 C C . LEU A 1 416 ? -2.152 -0.907 2.178 1.00 93.19 416 LEU A C 1
ATOM 3100 O O . LEU A 1 416 ? -2.739 0.139 2.427 1.00 93.19 416 LEU A O 1
ATOM 3104 N N . ASN A 1 417 ? -2.396 -1.595 1.066 1.00 90.25 417 ASN A N 1
ATOM 3105 C CA . ASN A 1 417 ? -3.338 -1.164 0.031 1.00 90.25 417 ASN A CA 1
ATOM 3106 C C . ASN A 1 417 ? -4.422 -2.221 -0.197 1.00 90.25 417 ASN A C 1
ATOM 3108 O O . ASN A 1 417 ? -4.438 -2.938 -1.199 1.00 90.25 417 ASN A O 1
ATOM 3112 N N . GLY A 1 418 ? -5.302 -2.352 0.794 1.00 86.88 418 GLY A N 1
ATOM 3113 C CA . GLY A 1 418 ? -6.382 -3.331 0.777 1.00 86.88 418 GLY A CA 1
ATOM 3114 C C . GLY A 1 418 ? -7.494 -3.002 -0.224 1.00 86.88 418 GLY A C 1
ATOM 3115 O O . GLY A 1 418 ? -7.626 -1.885 -0.724 1.00 86.88 418 GLY A O 1
ATOM 3116 N N . THR A 1 419 ? -8.358 -3.979 -0.495 1.00 88.44 419 THR A N 1
ATOM 3117 C CA . THR A 1 419 ? -9.487 -3.796 -1.422 1.00 88.44 419 THR A CA 1
ATOM 3118 C C . THR A 1 419 ? -10.548 -2.884 -0.804 1.00 88.44 419 THR A C 1
ATOM 3120 O O . THR A 1 419 ? -10.923 -3.065 0.351 1.00 88.44 419 THR A O 1
ATOM 3123 N N . ASN A 1 420 ? -11.059 -1.906 -1.564 1.00 87.12 420 ASN A N 1
ATOM 3124 C CA . ASN A 1 420 ? -12.037 -0.911 -1.089 1.00 87.12 420 ASN A CA 1
ATOM 3125 C C . ASN A 1 420 ? -11.591 -0.175 0.187 1.00 87.12 420 ASN A C 1
ATOM 3127 O O . ASN A 1 420 ? -12.417 0.174 1.031 1.00 87.12 420 ASN A O 1
ATOM 3131 N N . GLY A 1 421 ? -10.279 0.011 0.354 1.00 87.00 421 GLY A N 1
ATOM 3132 C CA . GLY A 1 421 ? -9.733 0.643 1.544 1.00 87.00 421 GLY A CA 1
ATOM 3133 C C . GLY A 1 421 ? -9.824 -0.200 2.818 1.00 87.00 421 GLY A C 1
ATOM 3134 O O . GLY A 1 421 ? -9.816 0.327 3.929 1.00 87.00 421 GLY A O 1
ATOM 3135 N N . ARG A 1 422 ? -9.957 -1.523 2.679 1.00 90.38 422 ARG A N 1
ATOM 3136 C CA . ARG A 1 422 ? -9.978 -2.490 3.778 1.00 90.38 422 ARG A CA 1
ATOM 3137 C C . ARG A 1 422 ? -8.857 -3.504 3.580 1.00 90.38 422 ARG A C 1
ATOM 3139 O O . ARG A 1 422 ? -8.884 -4.286 2.630 1.00 90.38 422 ARG A O 1
ATOM 3146 N N . PHE A 1 423 ? -7.863 -3.489 4.461 1.00 93.56 423 PHE A N 1
ATOM 3147 C CA . PHE A 1 423 ? -6.761 -4.447 4.442 1.00 93.56 423 PHE A CA 1
ATOM 3148 C C . PHE A 1 423 ? -7.071 -5.620 5.372 1.00 93.56 423 PHE A C 1
ATOM 3150 O O . PHE A 1 423 ? -7.177 -5.438 6.584 1.00 93.56 423 PHE A O 1
ATOM 3157 N N . GLU A 1 424 ? -7.224 -6.820 4.810 1.00 93.00 424 GLU A N 1
ATOM 3158 C CA . GLU A 1 424 ? -7.449 -8.038 5.592 1.00 93.00 424 GLU A CA 1
ATOM 3159 C C . GLU A 1 424 ? -6.139 -8.533 6.215 1.00 93.00 424 GLU A C 1
ATOM 3161 O O . GLU A 1 424 ? -5.197 -8.885 5.500 1.00 93.00 424 GLU A O 1
ATOM 3166 N N . LEU A 1 425 ? -6.104 -8.576 7.547 1.00 94.19 425 LEU A N 1
ATOM 3167 C CA . LEU A 1 425 ? -4.966 -8.973 8.365 1.00 94.19 425 LEU A CA 1
ATOM 3168 C C . LEU A 1 425 ? -5.241 -10.304 9.083 1.00 94.19 425 LEU A C 1
ATOM 3170 O O . LEU A 1 425 ? -6.176 -10.402 9.881 1.00 94.19 425 LEU A O 1
ATOM 3174 N N . THR A 1 426 ? -4.432 -11.325 8.802 1.00 95.56 426 THR A N 1
ATOM 3175 C CA . THR A 1 426 ? -4.529 -12.661 9.414 1.00 95.56 426 THR A CA 1
ATOM 3176 C C . THR A 1 426 ? -3.742 -12.760 10.719 1.00 95.56 426 THR A C 1
ATOM 3178 O O . THR A 1 426 ? -2.834 -11.966 10.994 1.00 95.56 426 THR A O 1
ATOM 3181 N N . GLY A 1 427 ? -4.062 -13.773 11.529 1.00 94.88 427 GLY A N 1
ATOM 3182 C CA . GLY A 1 427 ? -3.341 -14.043 12.773 1.00 94.88 427 GLY A CA 1
ATOM 3183 C C . GLY A 1 427 ? -1.872 -14.385 12.541 1.00 94.88 427 GLY A C 1
ATOM 3184 O O . GLY A 1 427 ? -1.015 -13.935 13.298 1.00 94.88 427 GLY A O 1
ATOM 3185 N N . GLU A 1 428 ? -1.584 -15.117 11.463 1.00 96.31 428 GLU A N 1
ATOM 3186 C CA . GLU A 1 428 ? -0.224 -15.484 11.056 1.00 96.31 428 GLU A CA 1
ATOM 3187 C C . GLU A 1 428 ? 0.615 -14.259 10.672 1.00 96.31 428 GLU A C 1
ATOM 3189 O O . GLU A 1 428 ? 1.754 -14.130 11.122 1.00 96.31 428 GLU A O 1
ATOM 3194 N N . ALA A 1 429 ? 0.052 -13.328 9.892 1.00 96.75 429 ALA A N 1
ATOM 3195 C CA . ALA A 1 429 ? 0.752 -12.107 9.500 1.00 96.75 429 ALA A CA 1
ATOM 3196 C C . ALA A 1 429 ? 1.119 -11.252 10.724 1.00 96.75 429 ALA A C 1
ATOM 3198 O O . ALA A 1 429 ? 2.239 -10.745 10.818 1.00 96.75 429 ALA A O 1
ATOM 3199 N N . LEU A 1 430 ? 0.202 -11.138 11.692 1.00 95.94 430 LEU A N 1
ATOM 3200 C CA . LEU A 1 430 ? 0.448 -10.452 12.962 1.00 95.94 430 LEU A CA 1
ATOM 3201 C C . LEU A 1 430 ? 1.541 -11.133 13.789 1.00 95.94 430 LEU A C 1
ATOM 3203 O O . LEU A 1 430 ? 2.453 -10.456 14.263 1.00 95.94 430 LEU A O 1
ATOM 3207 N N . ASP A 1 431 ? 1.477 -12.456 13.947 1.00 96.75 431 ASP A N 1
ATOM 3208 C CA . ASP A 1 431 ? 2.485 -13.209 14.701 1.00 96.75 431 ASP A CA 1
ATOM 3209 C C . ASP A 1 431 ? 3.873 -13.059 14.078 1.00 96.75 431 ASP A C 1
ATOM 3211 O O . ASP A 1 431 ? 4.858 -12.819 14.784 1.00 96.75 431 ASP A O 1
ATOM 3215 N N . LEU A 1 432 ? 3.956 -13.135 12.748 1.00 96.81 432 LEU A N 1
ATOM 3216 C CA . LEU A 1 432 ? 5.210 -12.972 12.030 1.00 96.81 432 LEU A CA 1
ATOM 3217 C C . LEU A 1 432 ? 5.750 -11.540 12.134 1.00 96.81 432 LEU A C 1
ATOM 3219 O O . LEU A 1 432 ? 6.955 -11.367 12.332 1.00 96.81 432 LEU A O 1
ATOM 3223 N N . LEU A 1 433 ? 4.893 -10.519 12.050 1.00 97.25 433 LEU A N 1
ATOM 3224 C CA . LEU A 1 433 ? 5.287 -9.119 12.236 1.00 97.25 433 LEU A CA 1
ATOM 3225 C C . LEU A 1 433 ? 5.859 -8.895 13.641 1.00 97.25 433 LEU A C 1
ATOM 3227 O O . LEU A 1 433 ? 6.958 -8.354 13.785 1.00 97.25 433 LEU A O 1
ATOM 3231 N N . ILE A 1 434 ? 5.154 -9.367 14.674 1.00 96.38 434 ILE A N 1
ATOM 3232 C CA . ILE A 1 434 ? 5.590 -9.265 16.072 1.00 96.38 434 ILE A CA 1
ATOM 3233 C C . ILE A 1 434 ? 6.928 -9.986 16.264 1.00 96.38 434 ILE A C 1
ATOM 3235 O O . ILE A 1 434 ? 7.851 -9.422 16.856 1.00 96.38 434 ILE A O 1
ATOM 3239 N N . ALA A 1 435 ? 7.069 -11.207 15.742 1.00 96.38 435 ALA A N 1
ATOM 3240 C CA . ALA A 1 435 ? 8.305 -11.979 15.842 1.00 96.38 435 ALA A CA 1
ATOM 3241 C C . ALA A 1 435 ? 9.477 -11.292 15.123 1.00 96.38 435 ALA A C 1
ATOM 3243 O O . ALA A 1 435 ? 10.589 -11.251 15.652 1.00 96.38 435 ALA A O 1
ATOM 3244 N N . THR A 1 436 ? 9.229 -10.718 13.945 1.00 95.56 436 THR A N 1
ATOM 3245 C CA . THR A 1 436 ? 10.237 -10.001 13.148 1.00 95.56 436 THR A CA 1
ATOM 3246 C C . THR A 1 436 ? 10.731 -8.755 13.878 1.00 95.56 436 THR A C 1
ATOM 3248 O O . THR A 1 436 ? 11.936 -8.578 14.056 1.00 95.56 436 THR A O 1
ATOM 3251 N N . ASN A 1 437 ? 9.811 -7.944 14.402 1.00 94.94 437 ASN A N 1
ATOM 3252 C CA . ASN A 1 437 ? 10.155 -6.739 15.158 1.00 94.94 437 ASN A CA 1
ATOM 3253 C C . ASN A 1 437 ? 10.761 -7.044 16.539 1.00 94.94 437 ASN A C 1
ATOM 3255 O O . ASN A 1 437 ? 11.563 -6.272 17.060 1.00 94.94 437 ASN A O 1
ATOM 3259 N N . THR A 1 438 ? 10.442 -8.196 17.134 1.00 92.75 438 THR A N 1
ATOM 3260 C CA . THR A 1 438 ? 11.118 -8.672 18.354 1.00 92.75 438 THR A CA 1
ATOM 3261 C C . THR A 1 438 ? 12.564 -9.084 18.072 1.00 92.75 438 THR A C 1
ATOM 3263 O O . THR A 1 438 ? 13.443 -8.838 18.894 1.00 92.75 438 THR A O 1
ATOM 3266 N N . GLY A 1 439 ? 12.834 -9.657 16.896 1.00 86.38 439 GLY A N 1
ATOM 3267 C CA . GLY A 1 439 ? 14.172 -10.053 16.447 1.00 86.38 439 GLY A CA 1
ATOM 3268 C C . GLY A 1 439 ? 15.090 -8.902 16.015 1.00 86.38 439 GLY A C 1
ATOM 3269 O O . GLY A 1 439 ? 16.144 -9.173 15.450 1.00 86.38 439 GLY A O 1
ATOM 3270 N N . GLY A 1 440 ? 14.711 -7.640 16.253 1.00 86.00 440 GLY A N 1
ATOM 3271 C CA . GLY A 1 440 ? 15.492 -6.453 15.880 1.00 86.00 440 GLY A CA 1
ATOM 3272 C C . GLY A 1 440 ? 15.031 -5.750 14.599 1.00 86.00 440 GLY A C 1
ATOM 3273 O O . GLY A 1 440 ? 15.563 -4.684 14.287 1.00 86.00 440 GLY A O 1
ATOM 3274 N N . GLY A 1 441 ? 14.036 -6.300 13.894 1.00 88.88 441 GLY A N 1
ATOM 3275 C CA . GLY A 1 441 ? 13.380 -5.623 12.775 1.00 88.88 441 GLY A CA 1
ATOM 3276 C C . GLY A 1 441 ? 12.650 -4.350 13.213 1.00 88.88 441 GLY A C 1
ATOM 3277 O O . GLY A 1 441 ? 12.268 -4.201 14.377 1.00 88.88 441 GLY A O 1
ATOM 3278 N N . LYS A 1 442 ? 12.470 -3.411 12.280 1.00 90.81 442 LYS A N 1
ATOM 3279 C CA . LYS A 1 442 ? 11.804 -2.122 12.538 1.00 90.81 442 LYS A CA 1
ATOM 3280 C C . LYS A 1 442 ? 10.728 -1.826 11.499 1.00 90.81 442 LYS A C 1
ATOM 3282 O O . LYS A 1 442 ? 10.703 -0.757 10.891 1.00 90.81 442 LYS A O 1
ATOM 3287 N N . ILE A 1 443 ? 9.845 -2.796 11.295 1.00 95.69 443 ILE A N 1
ATOM 3288 C CA . ILE A 1 443 ? 8.773 -2.709 10.310 1.00 95.69 443 ILE A CA 1
ATOM 3289 C C . ILE A 1 443 ? 7.596 -1.933 10.889 1.00 95.69 443 ILE A C 1
ATOM 3291 O O . ILE A 1 443 ? 7.104 -2.254 11.974 1.00 95.69 443 ILE A O 1
ATOM 3295 N N . LYS A 1 444 ? 7.128 -0.939 10.137 1.00 94.88 444 LYS A N 1
ATOM 3296 C CA . LYS A 1 444 ? 5.924 -0.159 10.425 1.00 94.88 444 LYS A CA 1
ATOM 3297 C C . LYS A 1 444 ? 4.905 -0.359 9.312 1.00 94.88 444 LYS A C 1
ATOM 3299 O O . LYS A 1 444 ? 5.271 -0.485 8.146 1.00 94.88 444 LYS A O 1
ATOM 3304 N N . LEU A 1 445 ? 3.627 -0.370 9.666 1.00 94.62 445 LEU A N 1
ATOM 3305 C CA . LEU A 1 445 ? 2.532 -0.514 8.713 1.00 94.62 445 LEU A CA 1
ATOM 3306 C C . LEU A 1 445 ? 2.002 0.874 8.359 1.00 94.62 445 LEU A C 1
ATOM 3308 O O . LEU A 1 445 ? 1.464 1.565 9.224 1.00 94.62 445 LEU A O 1
ATOM 3312 N N . ASN A 1 446 ? 2.168 1.300 7.111 1.00 92.81 446 ASN A N 1
ATOM 3313 C CA . ASN A 1 446 ? 1.635 2.578 6.666 1.00 92.81 446 ASN A CA 1
ATOM 3314 C C . ASN A 1 446 ? 0.151 2.433 6.308 1.00 92.81 446 ASN A C 1
ATOM 3316 O O . ASN A 1 446 ? -0.228 1.650 5.432 1.00 92.81 446 ASN A O 1
ATOM 3320 N N . ILE A 1 447 ? -0.684 3.194 7.012 1.00 86.56 447 ILE A N 1
ATOM 3321 C CA . ILE A 1 447 ? -2.115 3.312 6.767 1.00 86.56 447 ILE A CA 1
ATOM 3322 C C . ILE A 1 447 ? -2.457 4.766 6.449 1.00 86.56 447 ILE A C 1
ATOM 3324 O O . ILE A 1 447 ? -2.262 5.688 7.242 1.00 86.56 447 ILE A O 1
ATOM 3328 N N . ALA A 1 448 ? -3.036 4.992 5.272 1.00 70.69 448 ALA A N 1
ATOM 3329 C CA . ALA A 1 448 ? -3.627 6.279 4.965 1.00 70.69 448 ALA A CA 1
ATOM 3330 C C . ALA A 1 448 ? -4.841 6.496 5.882 1.00 70.69 448 ALA A C 1
ATOM 3332 O O . ALA A 1 448 ? -5.825 5.757 5.802 1.00 70.69 448 ALA A O 1
ATOM 3333 N N . LYS A 1 449 ? -4.780 7.546 6.714 1.00 58.00 449 LYS A N 1
ATOM 3334 C CA . LYS A 1 449 ? -5.788 7.924 7.727 1.00 58.00 449 LYS A CA 1
ATOM 3335 C C . LYS A 1 449 ? -7.242 7.909 7.223 1.00 58.00 449 LYS A C 1
ATOM 3337 O O . LYS A 1 449 ? -8.156 7.701 8.009 1.00 58.00 449 LYS A O 1
ATOM 3342 N N . ASN A 1 450 ? -7.448 8.115 5.920 1.00 55.75 450 ASN A N 1
ATOM 3343 C CA . ASN A 1 450 ? -8.768 8.284 5.306 1.00 55.75 450 ASN A CA 1
ATOM 3344 C C . ASN A 1 450 ? -9.128 7.177 4.305 1.00 55.75 450 ASN A C 1
ATOM 3346 O O . ASN A 1 450 ? -10.136 7.293 3.609 1.00 55.75 450 ASN A O 1
ATOM 3350 N N . SER A 1 451 ? -8.288 6.152 4.151 1.00 63.59 451 SER A N 1
ATOM 3351 C CA . SER A 1 451 ? -8.475 5.175 3.074 1.00 63.59 451 SER A CA 1
ATOM 3352 C C . SER A 1 451 ? -8.178 3.741 3.463 1.00 63.59 451 SER A C 1
ATOM 3354 O O . SER A 1 451 ? -8.585 2.891 2.699 1.00 63.59 451 SER A O 1
ATOM 3356 N N . ASN A 1 452 ? -7.558 3.444 4.614 1.00 77.31 452 ASN A N 1
ATOM 3357 C CA . ASN A 1 452 ? -7.241 2.062 4.993 1.00 77.31 452 ASN A CA 1
ATOM 3358 C C . ASN A 1 452 ? -7.736 1.706 6.404 1.00 77.31 452 ASN A C 1
ATOM 3360 O O . ASN A 1 452 ? -7.179 2.158 7.401 1.00 77.31 452 ASN A O 1
ATOM 3364 N N . SER A 1 453 ? -8.766 0.859 6.480 1.00 88.88 453 SER A N 1
ATOM 3365 C CA . SER A 1 453 ? -9.195 0.158 7.700 1.00 88.88 453 SER A CA 1
ATOM 3366 C C . SER A 1 453 ? -8.574 -1.239 7.757 1.00 88.88 453 SER A C 1
ATOM 3368 O O . SER A 1 453 ? -8.408 -1.884 6.721 1.00 88.88 453 SER A O 1
ATOM 3370 N N . ILE A 1 454 ? -8.267 -1.733 8.954 1.00 92.69 454 ILE A N 1
ATOM 3371 C CA . ILE A 1 454 ? -7.737 -3.081 9.178 1.00 92.69 454 ILE A CA 1
ATOM 3372 C C . ILE A 1 454 ? -8.891 -4.032 9.472 1.00 92.69 454 ILE A C 1
ATOM 3374 O O . ILE A 1 454 ? -9.581 -3.883 10.475 1.00 92.69 454 ILE A O 1
ATOM 3378 N N . VAL A 1 455 ? -9.099 -5.028 8.618 1.00 92.50 455 VAL A N 1
ATOM 3379 C CA . VAL A 1 455 ? -10.080 -6.093 8.845 1.00 92.50 455 VAL A CA 1
ATOM 3380 C C . VAL A 1 455 ? -9.360 -7.284 9.456 1.00 92.50 455 VAL A C 1
ATOM 3382 O O . VAL A 1 455 ? -8.457 -7.834 8.833 1.00 92.50 455 VAL A O 1
ATOM 3385 N N . LEU A 1 456 ? -9.759 -7.722 10.645 1.00 92.88 456 LEU A N 1
ATOM 3386 C CA . LEU A 1 456 ? -9.231 -8.958 11.221 1.00 92.88 456 LEU A CA 1
ATOM 3387 C C . LEU A 1 456 ? -9.868 -10.147 10.495 1.00 92.88 456 LEU A C 1
ATOM 3389 O O . LEU A 1 456 ? -11.088 -10.307 10.492 1.00 92.88 456 LEU A O 1
ATOM 3393 N N . ALA A 1 457 ? -9.040 -10.936 9.811 1.00 89.94 457 ALA A N 1
ATOM 3394 C CA . ALA A 1 457 ? -9.499 -11.895 8.808 1.00 89.94 457 ALA A CA 1
ATOM 3395 C C . ALA A 1 457 ? -9.902 -13.262 9.385 1.00 89.94 457 ALA A C 1
ATOM 3397 O O . ALA A 1 457 ? -10.666 -13.989 8.750 1.00 89.94 457 ALA A O 1
ATOM 3398 N N . ASP A 1 458 ? -9.394 -13.613 10.569 1.00 89.50 458 ASP A N 1
ATOM 3399 C CA . ASP A 1 458 ? -9.584 -14.912 11.215 1.00 89.50 458 ASP A CA 1
ATOM 3400 C C . ASP A 1 458 ? -9.560 -14.797 12.752 1.00 89.50 458 ASP A C 1
ATOM 3402 O O . ASP A 1 458 ? -9.117 -13.795 13.308 1.00 89.50 458 ASP A O 1
ATOM 3406 N N . ALA A 1 459 ? -9.999 -15.844 13.458 1.00 84.50 459 ALA A N 1
ATOM 3407 C CA . ALA A 1 459 ? -10.052 -15.853 14.924 1.00 84.50 459 ALA A CA 1
ATOM 3408 C C . ALA A 1 459 ? -8.670 -15.760 15.612 1.00 84.50 459 ALA A C 1
ATOM 3410 O O . ALA A 1 459 ? -8.596 -15.424 16.795 1.00 84.50 459 ALA A O 1
ATOM 3411 N N . ALA A 1 460 ? -7.575 -16.064 14.905 1.00 89.38 460 ALA A N 1
ATOM 3412 C CA . ALA A 1 460 ? -6.215 -15.931 15.423 1.00 89.38 460 ALA A CA 1
ATOM 3413 C C . ALA A 1 460 ? -5.674 -14.494 15.286 1.00 89.38 460 ALA A C 1
ATOM 3415 O O . ALA A 1 460 ? -4.720 -14.138 15.988 1.00 89.38 460 ALA A O 1
ATOM 3416 N N . ALA A 1 461 ? -6.274 -13.667 14.425 1.00 89.00 461 ALA A N 1
ATOM 3417 C CA . ALA A 1 461 ? -6.029 -12.236 14.287 1.00 89.00 461 ALA A CA 1
ATOM 3418 C C . ALA A 1 461 ? -6.705 -11.472 15.433 1.00 89.00 461 ALA A C 1
ATOM 3420 O O . ALA A 1 461 ? -7.727 -10.823 15.256 1.00 89.00 461 ALA A O 1
ATOM 3421 N N . THR A 1 462 ? -6.175 -11.581 16.649 1.00 86.06 462 THR A N 1
ATOM 3422 C CA . THR A 1 462 ? -6.815 -10.975 17.823 1.00 86.06 462 THR A CA 1
ATOM 3423 C C . THR A 1 462 ? -6.463 -9.496 17.979 1.00 86.06 462 THR A C 1
ATOM 3425 O O . THR A 1 462 ? -5.360 -9.051 17.654 1.00 86.06 462 THR A O 1
ATOM 3428 N N . LEU A 1 463 ? -7.375 -8.730 18.582 1.00 82.81 463 LEU A N 1
ATOM 3429 C CA . LEU A 1 463 ? -7.128 -7.331 18.954 1.00 82.81 463 LEU A CA 1
ATOM 3430 C C . LEU A 1 463 ? -5.941 -7.181 19.925 1.00 82.81 463 LEU A C 1
ATOM 3432 O O . LEU A 1 463 ? -5.210 -6.198 19.852 1.00 82.81 463 LEU A O 1
ATOM 3436 N N . VAL A 1 464 ? -5.684 -8.197 20.759 1.00 82.75 464 VAL A N 1
ATOM 3437 C CA . VAL A 1 464 ? -4.505 -8.265 21.641 1.00 82.75 464 VAL A CA 1
ATOM 3438 C C . VAL A 1 464 ? -3.204 -8.204 20.839 1.00 82.75 464 VAL A C 1
ATOM 3440 O O . VAL A 1 464 ? -2.289 -7.466 21.201 1.00 82.75 464 VAL A O 1
ATOM 3443 N N . LYS A 1 465 ? -3.114 -8.961 19.737 1.00 88.88 465 LYS A N 1
ATOM 3444 C CA . LYS A 1 465 ? -1.939 -8.938 18.855 1.00 88.88 465 LYS A CA 1
ATOM 3445 C C . LYS A 1 465 ? -1.811 -7.597 18.144 1.00 88.88 465 LYS A C 1
ATOM 3447 O O . LYS A 1 465 ? -0.711 -7.064 18.056 1.00 88.88 465 LYS A O 1
ATOM 3452 N N . LEU A 1 466 ? -2.928 -7.034 17.686 1.00 88.62 466 LEU A N 1
ATOM 3453 C CA . LEU A 1 466 ? -2.944 -5.737 17.010 1.00 88.62 466 LEU A CA 1
ATOM 3454 C C . LEU A 1 466 ? -2.458 -4.594 17.920 1.00 88.62 466 LEU A C 1
ATOM 3456 O O . LEU A 1 466 ? -1.739 -3.708 17.470 1.00 88.62 466 LEU A O 1
ATOM 3460 N N . ASN A 1 467 ? -2.799 -4.648 19.210 1.00 83.69 467 ASN A N 1
ATOM 3461 C CA . ASN A 1 467 ? -2.347 -3.697 20.227 1.00 83.69 467 ASN A CA 1
ATOM 3462 C C . ASN A 1 467 ? -0.938 -3.977 20.773 1.00 83.69 467 ASN A C 1
ATOM 3464 O O . ASN A 1 467 ? -0.469 -3.250 21.649 1.00 83.69 467 ASN A O 1
ATOM 3468 N N . ASN A 1 468 ? -0.241 -5.009 20.293 1.00 88.19 468 ASN A N 1
ATOM 3469 C CA . ASN A 1 468 ? 1.117 -5.293 20.738 1.00 88.19 468 ASN A CA 1
ATOM 3470 C C . ASN A 1 468 ? 2.043 -4.088 20.466 1.00 88.19 468 ASN A C 1
ATOM 3472 O O . ASN A 1 468 ? 1.951 -3.412 19.436 1.00 88.19 468 ASN A O 1
ATOM 3476 N N . GLU A 1 469 ? 2.982 -3.812 21.374 1.00 87.69 469 GLU A N 1
ATOM 3477 C CA . GLU A 1 469 ? 3.940 -2.711 21.219 1.00 87.69 469 GLU A CA 1
ATOM 3478 C C . GLU A 1 469 ? 4.752 -2.800 19.913 1.00 87.69 469 GLU A C 1
ATOM 3480 O O . GLU A 1 469 ? 5.090 -1.762 19.347 1.00 87.69 469 GLU A O 1
ATOM 3485 N N . LYS A 1 470 ? 4.975 -4.015 19.390 1.00 92.19 470 LYS A N 1
ATOM 3486 C CA . LYS A 1 470 ? 5.710 -4.294 18.149 1.00 92.19 470 LYS A CA 1
ATOM 3487 C C . LYS A 1 470 ? 4.908 -4.069 16.866 1.00 92.19 470 LYS A C 1
ATOM 3489 O O . LYS A 1 470 ? 5.498 -4.133 15.791 1.00 92.19 470 LYS A O 1
ATOM 3494 N N . VAL A 1 471 ? 3.603 -3.815 16.949 1.00 92.69 471 VAL A N 1
ATOM 3495 C CA . VAL A 1 471 ? 2.759 -3.486 15.789 1.00 92.69 471 VAL A CA 1
ATOM 3496 C C . VAL A 1 471 ? 2.542 -1.981 15.767 1.00 92.69 471 VAL A C 1
ATOM 3498 O O . VAL A 1 471 ? 1.814 -1.451 16.598 1.00 92.69 471 VAL A O 1
ATOM 3501 N N . GLU A 1 472 ? 3.203 -1.255 14.871 1.00 91.81 472 GLU A N 1
ATOM 3502 C CA . GLU A 1 472 ? 3.081 0.205 14.779 1.00 91.81 472 GLU A CA 1
ATOM 3503 C C . GLU A 1 472 ? 2.438 0.609 13.454 1.00 91.81 472 GLU A C 1
ATOM 3505 O O . GLU A 1 472 ? 2.914 0.222 12.385 1.00 91.81 472 GLU A O 1
ATOM 3510 N N . PHE A 1 473 ? 1.379 1.412 13.546 1.00 91.44 473 PHE A N 1
ATOM 3511 C CA . PHE A 1 473 ? 0.735 2.044 12.405 1.00 91.44 473 PHE A CA 1
ATOM 3512 C C . PHE A 1 473 ? 1.253 3.467 12.241 1.00 91.44 473 PHE A C 1
ATOM 3514 O O . PHE A 1 473 ? 1.310 4.227 13.211 1.00 91.44 473 PHE A O 1
ATOM 3521 N N . VAL A 1 474 ? 1.617 3.832 11.018 1.00 91.81 474 VAL A N 1
ATOM 3522 C CA . VAL A 1 474 ? 2.081 5.178 10.671 1.00 91.81 474 VAL A CA 1
ATOM 3523 C C . VAL A 1 474 ? 1.315 5.732 9.482 1.00 91.81 474 VAL A C 1
ATOM 3525 O O . VAL A 1 474 ? 0.696 4.976 8.745 1.00 91.81 474 VAL A O 1
ATOM 3528 N N . ASP A 1 475 ? 1.343 7.047 9.303 1.00 88.44 475 ASP A N 1
ATOM 3529 C CA . ASP A 1 475 ? 0.945 7.673 8.043 1.00 88.44 475 ASP A CA 1
ATOM 3530 C C . ASP A 1 475 ? 2.125 7.764 7.053 1.00 88.44 475 ASP A C 1
ATOM 3532 O O . ASP A 1 475 ? 3.262 7.389 7.360 1.00 88.44 475 ASP A O 1
ATOM 3536 N N . ALA A 1 476 ? 1.876 8.347 5.875 1.00 83.56 476 ALA A N 1
ATOM 3537 C CA . ALA A 1 476 ? 2.896 8.583 4.849 1.00 83.56 476 ALA A CA 1
ATOM 3538 C C . ALA A 1 476 ? 4.102 9.406 5.343 1.00 83.56 476 ALA A C 1
ATOM 3540 O O . ALA A 1 476 ? 5.224 9.213 4.870 1.00 83.56 476 ALA A O 1
ATOM 3541 N N . SER A 1 477 ? 3.915 10.285 6.334 1.00 84.12 477 SER A N 1
ATOM 3542 C CA . SER A 1 477 ? 5.015 11.046 6.941 1.00 84.12 477 SER A CA 1
ATOM 3543 C C . SER A 1 477 ? 5.853 10.205 7.916 1.00 84.12 477 SER A C 1
ATOM 3545 O O . SER A 1 477 ? 6.974 10.575 8.257 1.00 84.12 477 SER A O 1
ATOM 3547 N N . GLY A 1 478 ? 5.366 9.025 8.312 1.00 86.00 478 GLY A N 1
ATOM 3548 C CA . GLY A 1 478 ? 5.963 8.172 9.338 1.00 86.00 478 GLY A CA 1
ATOM 3549 C C . GLY A 1 478 ? 5.516 8.514 10.759 1.00 86.00 478 GLY A C 1
ATOM 3550 O O . GLY A 1 478 ? 6.114 8.008 11.710 1.00 86.00 478 GLY A O 1
ATOM 3551 N N . THR A 1 479 ? 4.496 9.359 10.911 1.00 89.38 479 THR A N 1
ATOM 3552 C CA . THR A 1 479 ? 3.930 9.716 12.214 1.00 89.38 479 THR A CA 1
ATOM 3553 C C . THR A 1 479 ? 3.030 8.590 12.693 1.00 89.38 479 THR A C 1
ATOM 3555 O O . THR A 1 479 ? 2.241 8.069 11.911 1.00 89.38 479 THR A O 1
ATOM 3558 N N . ALA A 1 480 ? 3.135 8.218 13.970 1.00 88.50 480 ALA A N 1
ATOM 3559 C CA . ALA A 1 480 ? 2.276 7.199 14.557 1.00 88.50 480 ALA A CA 1
ATOM 3560 C C . ALA A 1 480 ? 0.803 7.621 14.474 1.00 88.50 480 ALA A C 1
ATOM 3562 O O . ALA A 1 480 ? 0.430 8.722 14.889 1.00 88.50 480 ALA A O 1
ATOM 3563 N N . VAL A 1 481 ? -0.033 6.731 13.954 1.00 87.31 481 VAL A N 1
ATOM 3564 C CA . VAL A 1 481 ? -1.476 6.935 13.828 1.00 87.31 481 VAL A CA 1
ATOM 3565 C C . VAL A 1 481 ? -2.225 5.762 14.437 1.00 87.31 481 VAL A C 1
ATOM 3567 O O . VAL A 1 481 ? -1.681 4.677 14.630 1.00 87.31 481 VAL A O 1
ATOM 3570 N N . LYS A 1 482 ? -3.495 5.994 14.755 1.00 85.00 482 LYS A N 1
ATOM 3571 C CA . LYS A 1 482 ? -4.403 4.948 15.211 1.00 85.00 482 LYS A CA 1
ATOM 3572 C C . LYS A 1 482 ? -5.139 4.343 14.014 1.00 85.00 482 LYS A C 1
ATOM 3574 O O . LYS A 1 482 ? -5.548 5.075 13.113 1.00 85.00 482 LYS A O 1
ATOM 3579 N N . ALA A 1 483 ? -5.302 3.024 14.010 1.00 86.69 483 ALA A N 1
ATOM 3580 C CA . ALA A 1 483 ? -6.007 2.300 12.958 1.00 86.69 483 ALA A CA 1
ATOM 3581 C C . ALA A 1 483 ? -7.516 2.212 13.232 1.00 86.69 483 ALA A C 1
ATOM 3583 O O . ALA A 1 483 ? -7.937 2.052 14.377 1.00 86.69 483 ALA A O 1
ATOM 3584 N N . ASN A 1 484 ? -8.329 2.246 12.177 1.00 88.44 484 ASN A N 1
ATOM 3585 C CA . ASN A 1 484 ? -9.732 1.837 12.258 1.00 88.44 484 ASN A CA 1
ATOM 3586 C C . ASN A 1 484 ? -9.804 0.333 12.023 1.00 88.44 484 ASN A C 1
ATOM 3588 O O . ASN A 1 484 ? -9.231 -0.158 11.050 1.00 88.44 484 ASN A O 1
ATOM 3592 N N . VAL A 1 485 ? -10.476 -0.397 12.909 1.00 90.38 485 VAL A N 1
ATOM 3593 C CA . VAL A 1 485 ? -10.470 -1.862 12.911 1.00 90.38 485 VAL A CA 1
ATOM 3594 C C . VAL A 1 485 ? -11.863 -2.403 12.656 1.00 90.38 485 VAL A C 1
ATOM 3596 O O . VAL A 1 485 ? -12.845 -1.882 13.170 1.00 90.38 485 VAL A O 1
ATOM 3599 N N . ILE A 1 486 ? -11.953 -3.463 11.863 1.00 91.62 486 ILE A N 1
ATOM 3600 C CA . ILE A 1 486 ? -13.198 -4.130 11.504 1.00 91.62 486 ILE A CA 1
ATOM 3601 C C . ILE A 1 486 ? -13.074 -5.605 11.882 1.00 91.62 486 ILE A C 1
ATOM 3603 O O . ILE A 1 486 ? -12.125 -6.286 11.492 1.00 91.62 486 ILE A O 1
ATOM 3607 N N . LEU A 1 487 ? -14.045 -6.104 12.635 1.00 90.44 487 LEU A N 1
ATOM 3608 C CA . LEU A 1 487 ? -14.159 -7.507 13.003 1.00 90.44 487 LEU A CA 1
ATOM 3609 C C . LEU A 1 487 ? -15.065 -8.201 11.988 1.00 90.44 487 LEU A C 1
ATOM 3611 O O . LEU A 1 487 ? -16.252 -7.882 11.893 1.00 90.44 487 LEU A O 1
ATOM 3615 N N . LYS A 1 488 ? -14.494 -9.122 11.208 1.00 87.69 488 LYS A N 1
ATOM 3616 C CA . LYS A 1 488 ? -15.172 -9.773 10.081 1.00 87.69 488 LYS A CA 1
ATOM 3617 C C . LYS A 1 488 ? -16.390 -10.584 10.536 1.00 87.69 488 LYS A C 1
ATOM 3619 O O . LYS A 1 488 ? -16.359 -11.250 11.573 1.00 87.69 488 LYS A O 1
ATOM 3624 N N . THR A 1 489 ? -17.457 -10.545 9.739 1.00 86.38 489 THR A N 1
ATOM 3625 C CA . THR A 1 489 ? -18.685 -11.311 9.998 1.00 86.38 489 THR A CA 1
ATOM 3626 C C . THR A 1 489 ? -18.462 -12.830 9.947 1.00 86.38 489 THR A C 1
ATOM 3628 O O . THR A 1 489 ? -17.523 -13.316 9.316 1.00 86.38 489 THR A O 1
ATOM 3631 N N . GLY A 1 490 ? -19.339 -13.594 10.605 1.00 84.75 490 GLY A N 1
ATOM 3632 C CA . GLY A 1 490 ? -19.274 -15.062 10.658 1.00 84.75 490 GLY A CA 1
ATOM 3633 C C . GLY A 1 490 ? -18.221 -15.637 11.614 1.00 84.75 490 GLY A C 1
ATOM 3634 O O . GLY A 1 490 ? -18.060 -16.855 11.670 1.00 84.75 490 GLY A O 1
ATOM 3635 N N . ILE A 1 491 ? -17.524 -14.783 12.369 1.00 84.25 491 ILE A N 1
ATOM 3636 C CA . ILE A 1 491 ? -16.539 -15.164 13.384 1.00 84.25 491 ILE A CA 1
ATOM 3637 C C . ILE A 1 491 ? -17.004 -14.631 14.742 1.00 84.25 491 ILE A C 1
ATOM 3639 O O . ILE A 1 491 ? -17.428 -13.479 14.858 1.00 84.25 491 ILE A O 1
ATOM 3643 N N . ASP A 1 492 ? -16.914 -15.477 15.768 1.00 84.25 492 ASP A N 1
ATOM 3644 C CA . ASP A 1 492 ? -17.092 -15.064 17.157 1.00 84.25 492 ASP A CA 1
ATOM 3645 C C . ASP A 1 492 ? -15.779 -14.459 17.667 1.00 84.25 492 ASP A C 1
ATOM 3647 O O . ASP A 1 492 ? -14.779 -15.150 17.877 1.00 84.25 492 ASP A O 1
ATOM 3651 N N . TRP A 1 493 ? -15.783 -13.151 17.879 1.00 84.94 493 TRP A N 1
ATOM 3652 C CA . TRP A 1 493 ? -14.645 -12.397 18.377 1.00 84.94 493 TRP A CA 1
ATOM 3653 C C . TRP A 1 493 ? -14.674 -12.338 19.895 1.00 84.94 493 TRP A C 1
ATOM 3655 O O . TRP A 1 493 ? -15.724 -12.142 20.501 1.00 84.94 493 TRP A O 1
ATOM 3665 N N . THR A 1 494 ? -13.514 -12.470 20.531 1.00 80.44 494 THR A N 1
ATOM 3666 C CA . THR A 1 494 ? -13.371 -12.225 21.969 1.00 80.44 494 THR A CA 1
ATOM 3667 C C . THR A 1 494 ? -12.320 -11.152 22.203 1.00 80.44 494 THR A C 1
ATOM 3669 O O . THR A 1 494 ? -11.209 -11.230 21.682 1.00 80.44 494 THR A O 1
ATOM 3672 N N . ILE A 1 495 ? -12.680 -10.156 23.003 1.00 74.94 495 ILE A N 1
ATOM 3673 C CA . ILE A 1 495 ? -11.800 -9.099 23.484 1.00 74.94 495 ILE A CA 1
ATOM 3674 C C . ILE A 1 495 ? -11.534 -9.355 24.953 1.00 74.94 495 ILE A C 1
ATOM 3676 O O . ILE A 1 495 ? -12.405 -9.119 25.788 1.00 74.94 495 ILE A O 1
ATOM 3680 N N . ASP A 1 496 ? -10.314 -9.795 25.242 1.00 70.25 496 ASP A N 1
ATOM 3681 C CA . ASP A 1 496 ? -9.804 -9.992 26.597 1.00 70.25 496 ASP A CA 1
ATOM 3682 C C . ASP A 1 496 ? -8.643 -9.039 26.892 1.00 70.25 496 ASP A C 1
ATOM 3684 O O . ASP A 1 496 ? -7.556 -9.443 27.296 1.00 70.25 496 ASP A O 1
ATOM 3688 N N . GLN A 1 497 ? -8.838 -7.754 26.593 1.00 65.81 497 GLN A N 1
ATOM 3689 C CA . GLN A 1 497 ? -7.820 -6.732 26.804 1.00 65.81 497 GLN A CA 1
ATOM 3690 C C . GLN A 1 497 ? -8.423 -5.497 27.454 1.00 65.81 497 GLN A C 1
ATOM 3692 O O . GLN A 1 497 ? -9.471 -5.016 27.028 1.00 65.81 497 GLN A O 1
ATOM 3697 N N . THR A 1 498 ? -7.720 -4.955 28.445 1.00 63.00 498 THR A N 1
ATOM 3698 C CA . THR A 1 498 ? -7.993 -3.616 28.958 1.00 63.00 498 THR A CA 1
ATOM 3699 C C . THR A 1 498 ? -7.630 -2.600 27.882 1.00 63.00 498 THR A C 1
ATOM 3701 O O . THR A 1 498 ? -6.467 -2.491 27.496 1.00 63.00 498 THR A O 1
ATOM 3704 N N . PHE A 1 499 ? -8.622 -1.864 27.388 1.00 63.59 499 PHE A N 1
ATOM 3705 C CA . PHE A 1 499 ? -8.378 -0.691 26.561 1.00 63.59 499 PHE A CA 1
ATOM 3706 C C . PHE A 1 499 ? -7.804 0.413 27.447 1.00 63.59 499 PHE A C 1
ATOM 3708 O O . PHE A 1 499 ? -8.516 0.954 28.292 1.00 63.59 499 PHE A O 1
ATOM 3715 N N . ASP A 1 500 ? -6.512 0.691 27.297 1.00 55.06 500 ASP A N 1
ATOM 3716 C CA . ASP A 1 500 ? -5.857 1.836 27.922 1.00 55.06 500 ASP A CA 1
ATOM 3717 C C . ASP A 1 500 ? -5.830 3.040 26.953 1.00 55.06 500 ASP A C 1
ATOM 3719 O O . ASP A 1 500 ? -6.052 2.904 25.745 1.00 55.06 500 ASP A O 1
ATOM 3723 N N . GLY A 1 501 ? -5.558 4.247 27.455 1.00 50.28 501 GLY A N 1
ATOM 3724 C CA . GLY A 1 501 ? -5.488 5.466 26.646 1.00 50.28 501 GLY A CA 1
ATOM 3725 C C . GLY A 1 501 ? -4.382 5.461 25.578 1.00 50.28 501 GLY A C 1
ATOM 3726 O O . GLY A 1 501 ? -4.326 6.384 24.761 1.00 50.28 501 GLY A O 1
ATOM 3727 N N . SER A 1 502 ? -3.521 4.434 25.547 1.00 57.38 502 SER A N 1
ATOM 3728 C CA . SER A 1 502 ? -2.483 4.220 24.532 1.00 57.38 502 SER A CA 1
ATOM 3729 C C . SER A 1 502 ? -2.940 3.342 23.360 1.00 57.38 502 SER A C 1
ATOM 3731 O O . SER A 1 502 ? -2.157 3.112 22.435 1.00 57.38 502 SER A O 1
ATOM 3733 N N . ALA A 1 503 ? -4.206 2.897 23.356 1.00 66.44 503 ALA A N 1
ATOM 3734 C CA . ALA A 1 503 ? -4.761 2.043 22.314 1.00 66.44 503 ALA A CA 1
ATOM 3735 C C . ALA A 1 503 ? -4.445 2.572 20.905 1.00 66.44 503 ALA A C 1
ATOM 3737 O O . ALA A 1 503 ? -4.784 3.707 20.540 1.00 66.44 503 ALA A O 1
ATOM 3738 N N . LYS A 1 504 ? -3.816 1.709 20.095 1.00 75.62 504 LYS A N 1
ATOM 3739 C CA . LYS A 1 504 ? -3.390 1.986 18.711 1.00 75.62 504 LYS A CA 1
ATOM 3740 C C . LYS A 1 504 ? -4.556 1.951 17.714 1.00 75.62 504 LYS A C 1
ATOM 3742 O O . LYS A 1 504 ? -4.339 1.948 16.505 1.00 75.62 504 LYS A O 1
ATOM 3747 N N . MET A 1 505 ? -5.788 1.930 18.214 1.00 81.31 505 MET A N 1
ATOM 3748 C CA . MET A 1 505 ? -7.023 1.834 17.443 1.00 81.31 505 MET A CA 1
ATOM 3749 C C . MET A 1 505 ? -7.920 3.025 17.771 1.00 81.31 505 MET A C 1
ATOM 3751 O O . MET A 1 505 ? -8.013 3.418 18.935 1.00 81.31 505 MET A O 1
ATOM 3755 N N . THR A 1 506 ? -8.549 3.610 16.754 1.00 79.81 506 THR A N 1
ATOM 3756 C CA . THR A 1 506 ? -9.501 4.720 16.933 1.00 79.81 506 THR A CA 1
ATOM 3757 C C . THR A 1 506 ? -10.901 4.160 17.140 1.00 79.81 506 THR A C 1
ATOM 3759 O O . THR A 1 506 ? -11.510 4.383 18.186 1.00 79.81 506 THR A O 1
ATOM 3762 N N . ASP A 1 507 ? -11.338 3.341 16.179 1.00 83.50 507 ASP A N 1
ATOM 3763 C CA . ASP A 1 507 ? -12.692 2.804 16.095 1.00 83.50 507 ASP A CA 1
ATOM 3764 C C . ASP A 1 507 ? -12.647 1.288 15.868 1.00 83.50 507 ASP A C 1
ATOM 3766 O O . ASP A 1 507 ? -11.771 0.783 15.156 1.00 83.50 507 ASP A O 1
ATOM 3770 N N . ILE A 1 508 ? -13.607 0.561 16.441 1.00 87.00 508 ILE A N 1
ATOM 3771 C CA . ILE A 1 508 ? -13.825 -0.869 16.199 1.00 87.00 508 ILE A CA 1
ATOM 3772 C C . ILE A 1 508 ? -15.225 -1.053 15.621 1.00 87.00 508 ILE A C 1
ATOM 3774 O O . ILE A 1 508 ? -16.208 -0.882 16.335 1.00 87.00 508 ILE A 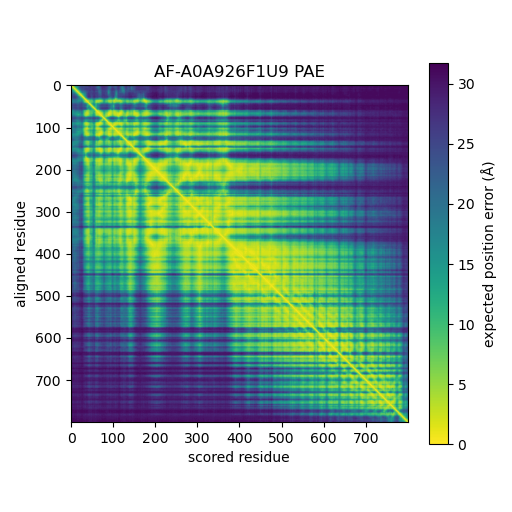O 1
ATOM 3778 N N . ALA A 1 509 ? -15.328 -1.458 14.358 1.00 89.25 509 ALA A N 1
ATOM 3779 C CA . ALA A 1 509 ? -16.580 -1.880 13.747 1.00 89.25 509 ALA A CA 1
ATOM 3780 C C . ALA A 1 509 ? -16.759 -3.399 13.895 1.00 89.25 509 ALA A C 1
ATOM 3782 O O . ALA A 1 509 ? -15.968 -4.178 13.366 1.00 89.25 509 ALA A O 1
ATOM 3783 N N . ASN A 1 510 ? -17.794 -3.842 14.603 1.00 88.75 510 ASN A N 1
ATOM 3784 C CA . ASN A 1 510 ? -18.138 -5.254 14.730 1.00 88.75 510 ASN A CA 1
ATOM 3785 C C . ASN A 1 510 ? -19.205 -5.649 13.703 1.00 88.75 510 ASN A C 1
ATOM 3787 O O . ASN A 1 510 ? -20.330 -5.172 13.799 1.00 88.75 510 ASN A O 1
ATOM 3791 N N . GLU A 1 511 ? -18.882 -6.542 12.764 1.00 88.38 511 GLU A N 1
ATOM 3792 C CA . GLU A 1 511 ? -19.838 -7.103 11.791 1.00 88.38 511 GLU A CA 1
ATOM 3793 C C . GLU A 1 511 ? -20.316 -8.528 12.176 1.00 88.38 511 GLU A C 1
ATOM 3795 O O . GLU A 1 511 ? -21.049 -9.165 11.417 1.00 88.38 511 GLU A O 1
ATOM 3800 N N . GLY A 1 512 ? -19.895 -9.060 13.335 1.00 84.19 512 GLY A N 1
ATOM 3801 C CA . GLY A 1 512 ? -20.192 -10.422 13.808 1.00 84.19 512 GLY A CA 1
ATOM 3802 C C . GLY A 1 512 ? -20.665 -10.488 15.267 1.00 84.19 512 GLY A C 1
ATOM 3803 O O . GLY A 1 512 ? -21.334 -9.578 15.760 1.00 84.19 512 GLY A O 1
ATOM 3804 N N . THR A 1 513 ? -20.322 -11.568 15.979 1.00 83.12 513 THR A N 1
ATOM 3805 C CA . THR A 1 513 ? -20.547 -11.658 17.433 1.00 83.12 513 THR A CA 1
ATOM 3806 C C . THR A 1 513 ? -19.286 -11.226 18.164 1.00 83.12 513 THR A C 1
ATOM 3808 O O . THR A 1 513 ? -18.247 -11.864 18.023 1.00 83.12 513 THR A O 1
ATOM 3811 N N . LEU A 1 514 ? -19.368 -10.203 19.005 1.00 85.19 514 LEU A N 1
ATOM 3812 C CA . LEU A 1 514 ? -18.261 -9.740 19.828 1.00 85.19 514 LEU A CA 1
ATOM 3813 C C . LEU A 1 514 ? -18.508 -10.046 21.307 1.00 85.19 514 LEU A C 1
ATOM 3815 O O . LEU A 1 514 ? -19.496 -9.596 21.872 1.00 85.19 514 LEU A O 1
ATOM 3819 N N . LYS A 1 515 ? -17.586 -10.750 21.966 1.00 84.81 515 LYS A N 1
ATOM 3820 C CA . LYS A 1 515 ? -17.566 -10.972 23.415 1.00 84.81 515 LYS A CA 1
ATOM 3821 C C . LYS A 1 515 ? -16.522 -10.082 24.096 1.00 84.81 515 LYS A C 1
ATOM 3823 O O . LYS A 1 515 ? -15.349 -10.180 23.766 1.00 84.81 515 LYS A O 1
ATOM 3828 N N . ILE A 1 516 ? -16.907 -9.283 25.091 1.00 80.00 516 ILE A N 1
ATOM 3829 C CA . ILE A 1 516 ? -15.990 -8.388 25.832 1.00 80.00 516 ILE A CA 1
ATOM 3830 C C . ILE A 1 516 ? -15.767 -8.915 27.256 1.00 80.00 516 ILE A C 1
ATOM 3832 O O . ILE A 1 516 ? -16.703 -8.948 28.056 1.00 80.00 516 ILE A O 1
ATOM 3836 N N . THR A 1 517 ? -14.548 -9.339 27.594 1.00 73.25 517 THR A N 1
ATOM 3837 C CA . THR A 1 517 ? -14.211 -9.995 28.873 1.00 73.25 517 THR A CA 1
ATOM 3838 C C . THR A 1 517 ? -13.358 -9.166 29.832 1.00 73.25 517 THR A C 1
ATOM 3840 O O . THR A 1 517 ? -13.235 -9.587 30.979 1.00 73.25 517 THR A O 1
ATOM 3843 N N . ASN A 1 518 ? -12.855 -7.983 29.453 1.00 64.50 518 ASN A N 1
ATOM 3844 C CA . ASN A 1 518 ? -12.059 -7.145 30.362 1.00 64.50 518 ASN A CA 1
ATOM 3845 C C . ASN A 1 518 ? -12.166 -5.633 30.058 1.00 64.50 518 ASN A C 1
ATOM 3847 O O . ASN A 1 518 ? -12.006 -5.247 28.907 1.00 64.50 518 ASN A O 1
ATOM 3851 N N . THR A 1 519 ? -12.411 -4.786 31.073 1.00 61.50 519 THR A N 1
ATOM 3852 C CA . THR A 1 519 ? -12.222 -3.315 31.029 1.00 61.50 519 THR A CA 1
ATOM 3853 C C . THR A 1 519 ? -12.077 -2.767 32.460 1.00 61.50 519 THR A C 1
ATOM 3855 O O . THR A 1 519 ? -13.014 -2.876 33.257 1.00 61.50 519 THR A O 1
ATOM 3858 N N . GLU A 1 520 ? -10.950 -2.146 32.805 1.00 56.25 520 GLU A N 1
ATOM 3859 C CA . GLU A 1 520 ? -10.685 -1.747 34.201 1.00 56.25 520 GLU A CA 1
ATOM 3860 C C . GLU A 1 520 ? -10.708 -0.225 34.462 1.00 56.25 520 GLU A C 1
ATOM 3862 O O . GLU A 1 520 ? -10.791 0.176 35.623 1.00 56.25 520 GLU A O 1
ATOM 3867 N N . SER A 1 521 ? -10.741 0.640 33.434 1.00 64.44 521 SER A N 1
ATOM 3868 C CA . SER A 1 521 ? -10.641 2.106 33.603 1.00 64.44 521 SER A CA 1
ATOM 3869 C C . SER A 1 521 ? -11.627 2.908 32.742 1.00 64.44 521 SER A C 1
ATOM 3871 O O . SER A 1 521 ? -11.730 2.711 31.533 1.00 64.44 521 SER A O 1
ATOM 3873 N N . ALA A 1 522 ? -12.339 3.858 33.365 1.00 57.84 522 ALA A N 1
ATOM 3874 C CA . ALA A 1 522 ? -13.288 4.749 32.689 1.00 57.84 522 ALA A CA 1
ATOM 3875 C C . ALA A 1 522 ? -12.616 5.893 31.911 1.00 57.84 522 ALA A C 1
ATOM 3877 O O . ALA A 1 522 ? -13.175 6.353 30.921 1.00 57.84 522 ALA A O 1
ATOM 3878 N N . ALA A 1 523 ? -11.434 6.352 32.339 1.00 63.12 523 ALA A N 1
ATOM 3879 C CA . ALA A 1 523 ? -10.712 7.428 31.656 1.00 63.12 523 ALA A CA 1
ATOM 3880 C C . ALA A 1 523 ? -10.163 6.963 30.299 1.00 63.12 523 ALA A C 1
ATOM 3882 O O . ALA A 1 523 ? -10.202 7.706 29.322 1.00 63.12 523 ALA A O 1
ATOM 3883 N N . ASP A 1 524 ? -9.716 5.711 30.240 1.00 61.56 524 ASP A N 1
ATOM 3884 C CA . ASP A 1 524 ? -9.139 5.109 29.045 1.00 61.56 524 ASP A CA 1
ATOM 3885 C C . ASP A 1 524 ? -10.204 4.640 28.044 1.00 61.56 524 ASP A C 1
ATOM 3887 O O . ASP A 1 524 ? -10.061 4.837 26.837 1.00 61.56 524 ASP A O 1
ATOM 3891 N N . ALA A 1 525 ? -11.326 4.107 28.543 1.00 61.59 525 ALA A N 1
ATOM 3892 C CA . ALA A 1 525 ? -12.445 3.665 27.713 1.00 61.59 525 ALA A CA 1
ATOM 3893 C C . ALA A 1 525 ? -13.041 4.796 26.852 1.00 61.59 525 ALA A C 1
ATOM 3895 O O . ALA A 1 525 ? -13.533 4.530 25.758 1.00 61.59 525 ALA A O 1
ATOM 3896 N N . LEU A 1 526 ? -12.979 6.054 27.312 1.00 66.69 526 LEU A N 1
ATOM 3897 C CA . LEU A 1 526 ? -13.477 7.236 26.588 1.00 66.69 526 LEU A CA 1
ATOM 3898 C C . LEU A 1 526 ? -12.737 7.522 25.271 1.00 66.69 526 LEU A C 1
ATOM 3900 O O . LEU A 1 526 ? -13.277 8.232 24.424 1.00 66.69 526 LEU A O 1
ATOM 3904 N N . ALA A 1 527 ? -11.521 6.996 25.093 1.00 67.12 527 ALA A N 1
ATOM 3905 C CA . ALA A 1 527 ? -10.689 7.269 23.922 1.00 67.12 527 ALA A CA 1
ATOM 3906 C C . ALA A 1 527 ? -11.017 6.399 22.696 1.00 67.12 527 ALA A C 1
ATOM 3908 O O . ALA A 1 527 ? -10.482 6.674 21.621 1.00 67.12 527 ALA A O 1
ATOM 3909 N N . MET A 1 528 ? -11.856 5.369 22.849 1.00 73.81 528 MET A N 1
ATOM 3910 C CA . MET A 1 528 ? -12.202 4.419 21.790 1.00 73.81 528 MET A CA 1
ATOM 3911 C C . MET A 1 528 ? -13.698 4.402 21.498 1.00 73.81 528 MET A C 1
ATOM 3913 O O . MET A 1 528 ? -14.524 4.498 22.411 1.00 73.81 528 MET A O 1
ATOM 3917 N N . GLU A 1 529 ? -14.034 4.219 20.222 1.00 83.06 529 GLU A N 1
ATOM 3918 C CA . GLU A 1 529 ? -15.407 4.043 19.761 1.00 83.06 529 GLU A CA 1
ATOM 3919 C C . GLU A 1 529 ? -15.661 2.609 19.292 1.00 83.06 529 GLU A C 1
ATOM 3921 O O . GLU A 1 529 ? -14.987 2.089 18.403 1.00 83.06 529 GLU A O 1
ATOM 3926 N N . LEU A 1 530 ? -16.649 1.952 19.901 1.00 85.69 530 LEU A N 1
ATOM 3927 C CA . LEU A 1 530 ? -17.149 0.658 19.450 1.00 85.69 530 LEU A CA 1
ATOM 3928 C C . LEU A 1 530 ? -18.422 0.865 18.628 1.00 85.69 530 LEU A C 1
ATOM 3930 O O . LEU A 1 530 ? -19.425 1.346 19.148 1.00 85.69 530 LEU A O 1
ATOM 3934 N N . ILE A 1 531 ? -18.403 0.443 17.369 1.00 88.06 531 ILE A N 1
ATOM 3935 C CA . ILE A 1 531 ? -19.512 0.549 16.425 1.00 88.06 531 ILE A CA 1
ATOM 3936 C C . ILE A 1 531 ? -19.991 -0.862 16.097 1.00 88.06 531 ILE A C 1
ATOM 3938 O O . ILE A 1 531 ? -19.298 -1.647 15.461 1.00 88.06 531 ILE A O 1
ATOM 3942 N N . ASN A 1 532 ? -21.195 -1.210 16.512 1.00 86.62 532 ASN A N 1
ATOM 3943 C CA . ASN A 1 532 ? -21.829 -2.458 16.130 1.00 86.62 532 ASN A CA 1
ATOM 3944 C C . ASN A 1 532 ? -22.511 -2.255 14.772 1.00 86.62 532 ASN A C 1
ATOM 3946 O O . ASN A 1 532 ? -23.428 -1.439 14.661 1.00 86.62 532 ASN A O 1
ATOM 3950 N N . ALA A 1 533 ? -22.051 -2.946 13.730 1.00 86.69 533 ALA A N 1
ATOM 3951 C CA . ALA A 1 533 ? -22.673 -2.902 12.410 1.00 86.69 533 ALA A CA 1
ATOM 3952 C C . ALA A 1 533 ? -24.075 -3.528 12.448 1.00 86.69 533 ALA A C 1
ATOM 3954 O O . ALA A 1 533 ? -24.467 -4.149 13.440 1.00 86.69 533 ALA A O 1
ATOM 3955 N N . GLU A 1 534 ? -24.843 -3.355 11.375 1.00 84.19 534 GLU A N 1
ATOM 3956 C CA . GLU A 1 534 ? -26.198 -3.900 11.297 1.00 84.19 534 GLU A CA 1
ATOM 3957 C C . GLU A 1 534 ? -26.214 -5.417 11.535 1.00 84.19 534 GLU A C 1
ATOM 3959 O O . GLU A 1 534 ? -25.381 -6.148 11.001 1.00 84.19 534 GLU A O 1
ATOM 3964 N N . ASN A 1 535 ? -27.177 -5.897 12.325 1.00 79.69 535 ASN A N 1
ATOM 3965 C CA . ASN A 1 535 ? -27.352 -7.318 12.672 1.00 79.69 535 ASN A CA 1
ATOM 3966 C C . ASN A 1 535 ? -26.193 -7.978 13.445 1.00 79.69 535 ASN A C 1
ATOM 3968 O O . ASN A 1 535 ? -26.168 -9.199 13.590 1.00 79.69 535 ASN A O 1
ATOM 3972 N N . ALA A 1 536 ? -25.238 -7.201 13.956 1.00 83.31 536 ALA A N 1
ATOM 3973 C CA . ALA A 1 536 ? -24.141 -7.720 14.763 1.00 83.31 536 ALA A CA 1
ATOM 3974 C C . ALA A 1 536 ? -24.530 -7.857 16.249 1.00 83.31 536 ALA A C 1
ATOM 3976 O O . ALA A 1 536 ? -25.346 -7.098 16.778 1.00 83.31 536 ALA A O 1
ATOM 3977 N N . THR A 1 537 ? -23.926 -8.809 16.960 1.00 82.00 537 THR A N 1
ATOM 3978 C CA . THR A 1 537 ? -24.238 -9.088 18.372 1.00 82.00 537 THR A CA 1
ATOM 3979 C C . THR A 1 537 ? -23.056 -8.726 19.262 1.00 82.00 537 THR A C 1
ATOM 3981 O O . THR A 1 537 ? -21.943 -9.176 19.022 1.00 82.00 537 THR A O 1
ATOM 3984 N N . VAL A 1 538 ? -23.286 -7.993 20.348 1.00 82.62 538 VAL A N 1
ATOM 3985 C CA . VAL A 1 538 ? -22.297 -7.785 21.415 1.00 82.62 538 VAL A CA 1
ATOM 3986 C C . VAL A 1 538 ? -22.741 -8.547 22.658 1.00 82.62 538 VAL A C 1
ATOM 3988 O O . VAL A 1 538 ? -23.880 -8.436 23.098 1.00 82.62 538 VAL A O 1
ATOM 3991 N N . LYS A 1 539 ? -21.835 -9.327 23.241 1.00 81.94 539 LYS A N 1
ATOM 3992 C CA . LYS A 1 539 ? -21.993 -10.060 24.496 1.00 81.94 539 LYS A CA 1
ATOM 3993 C C . LYS A 1 539 ? -20.948 -9.561 25.473 1.00 81.94 539 LYS A C 1
ATOM 3995 O O . LYS A 1 539 ? -19.773 -9.431 25.136 1.00 81.94 539 LYS A O 1
ATOM 4000 N N . PHE A 1 540 ? -21.328 -9.371 26.721 1.00 78.94 540 PHE A N 1
ATOM 4001 C CA . PHE A 1 540 ? -20.339 -9.151 27.765 1.00 78.94 540 PHE A CA 1
ATOM 4002 C C . PHE A 1 540 ? -19.983 -10.501 28.388 1.00 78.94 540 PHE A C 1
ATOM 4004 O O . PHE A 1 540 ? -20.815 -11.396 28.531 1.00 78.94 540 PHE A O 1
ATOM 4011 N N . GLY A 1 541 ? -18.705 -10.706 28.676 1.00 72.94 541 GLY A N 1
ATOM 4012 C CA . GLY A 1 541 ? -18.166 -11.887 29.345 1.00 72.94 541 GLY A CA 1
ATOM 4013 C C . GLY A 1 541 ? -17.572 -11.572 30.718 1.00 72.94 541 GLY A C 1
ATOM 4014 O O . GLY A 1 541 ? -17.500 -12.470 31.551 1.00 72.94 541 GLY A O 1
ATOM 4015 N N . SER A 1 542 ? -17.204 -10.311 30.969 1.00 77.31 542 SER A N 1
ATOM 4016 C CA . SER A 1 542 ? -16.705 -9.837 32.265 1.00 77.31 542 SER A CA 1
ATOM 4017 C C . SER A 1 542 ? -17.843 -9.575 33.256 1.00 77.31 542 SER A C 1
ATOM 4019 O O . SER A 1 542 ? -18.895 -9.089 32.834 1.00 77.31 542 SER A O 1
ATOM 4021 N N . PRO A 1 543 ? -17.637 -9.767 34.574 1.00 79.81 543 PRO A N 1
ATOM 4022 C CA . PRO A 1 543 ? -18.535 -9.246 35.608 1.00 79.81 543 PRO A CA 1
ATOM 4023 C C . PRO A 1 543 ? -18.706 -7.720 35.567 1.00 79.81 543 PRO A C 1
ATOM 4025 O O . PRO A 1 543 ? -19.734 -7.211 36.009 1.00 79.81 543 PRO A O 1
ATOM 4028 N N . LYS A 1 544 ? -17.720 -6.978 35.047 1.00 80.62 544 LYS A N 1
ATOM 4029 C CA . LYS A 1 544 ? -17.779 -5.518 34.911 1.00 80.62 544 LYS A CA 1
ATOM 4030 C C . LYS A 1 544 ? -17.202 -5.069 33.572 1.00 80.62 544 LYS A C 1
ATOM 4032 O O . LYS A 1 544 ? -16.075 -5.435 33.243 1.00 80.62 544 LYS A O 1
ATOM 4037 N N . VAL A 1 545 ? -17.963 -4.260 32.836 1.00 79.44 545 VAL A N 1
ATOM 4038 C CA . VAL A 1 545 ? -17.547 -3.636 31.575 1.00 79.44 545 VAL A CA 1
ATOM 4039 C C . VAL A 1 545 ? -17.808 -2.128 31.599 1.00 79.44 545 VAL A C 1
ATOM 4041 O O . VAL A 1 545 ? -18.829 -1.687 32.119 1.00 79.44 545 VAL A O 1
ATOM 4044 N N . ILE A 1 546 ? -16.896 -1.330 31.050 1.00 79.56 546 ILE A N 1
ATOM 4045 C CA . ILE A 1 546 ? -17.006 0.121 30.893 1.00 79.56 546 ILE A CA 1
ATOM 4046 C C . ILE A 1 546 ? -16.815 0.450 29.414 1.00 79.56 546 ILE A C 1
ATOM 4048 O O . ILE A 1 546 ? -15.798 0.093 28.826 1.00 79.56 546 ILE A O 1
ATOM 4052 N N . LEU A 1 547 ? -17.785 1.140 28.822 1.00 79.75 547 LEU A N 1
ATOM 4053 C CA . LEU A 1 547 ? -17.743 1.608 27.441 1.00 79.75 547 LEU A CA 1
ATOM 4054 C C . LEU A 1 547 ? -17.675 3.134 27.432 1.00 79.75 547 LEU A C 1
ATOM 4056 O O . LEU A 1 547 ? -18.494 3.797 28.071 1.00 79.75 547 LEU A O 1
ATOM 4060 N N . GLY A 1 548 ? -16.700 3.690 26.715 1.00 78.31 548 GLY A N 1
ATOM 4061 C CA . GLY A 1 548 ? -16.611 5.127 26.490 1.00 78.31 548 GLY A CA 1
ATOM 4062 C C . GLY A 1 548 ? -17.600 5.575 25.432 1.00 78.31 548 GLY A C 1
ATOM 4063 O O . GLY A 1 548 ? -18.642 6.126 25.776 1.00 78.31 548 GLY A O 1
ATOM 4064 N N . LYS A 1 549 ? -17.285 5.319 24.157 1.00 85.06 549 LYS A N 1
ATOM 4065 C CA . LYS A 1 549 ? -18.213 5.548 23.048 1.00 85.06 549 LYS A CA 1
ATOM 4066 C C . LYS A 1 549 ? -18.740 4.238 22.478 1.00 85.06 549 LYS A C 1
ATOM 4068 O O . LYS A 1 549 ? -17.965 3.318 22.212 1.00 85.06 549 LYS A O 1
ATOM 4073 N N . PHE A 1 550 ? -20.052 4.156 22.290 1.00 84.62 550 PHE A N 1
ATOM 4074 C CA . PHE A 1 550 ? -20.706 2.960 21.766 1.00 84.62 550 PHE A CA 1
ATOM 4075 C C . PHE A 1 550 ? -21.830 3.316 20.794 1.00 84.62 550 PHE A C 1
ATOM 4077 O O . PHE A 1 550 ? -22.736 4.060 21.144 1.00 84.62 550 PHE A O 1
ATOM 4084 N N . THR A 1 551 ? -21.817 2.738 19.600 1.00 87.25 551 THR A N 1
ATOM 4085 C CA . THR A 1 551 ? -22.870 2.913 18.598 1.00 87.25 551 THR A CA 1
ATOM 4086 C C . THR A 1 551 ? -23.454 1.552 18.239 1.00 87.25 551 THR A C 1
ATOM 4088 O O . THR A 1 551 ? -22.719 0.653 17.847 1.00 87.25 551 THR A O 1
ATOM 4091 N N . SER A 1 552 ? -24.771 1.386 18.346 1.00 84.44 552 SER A N 1
ATOM 4092 C CA . SER A 1 552 ? -25.487 0.185 17.901 1.00 84.44 552 SER A CA 1
ATOM 4093 C C . SER A 1 552 ? -26.378 0.519 16.712 1.00 84.44 552 SER A C 1
ATOM 4095 O O . SER A 1 552 ? -27.250 1.376 16.838 1.00 84.44 552 SER A O 1
ATOM 4097 N N . ASN A 1 553 ? -26.172 -0.155 15.578 1.00 84.44 553 ASN A N 1
ATOM 4098 C CA . ASN A 1 553 ? -26.969 0.036 14.366 1.00 84.44 553 ASN A CA 1
ATOM 4099 C C . ASN A 1 553 ? -28.224 -0.862 14.325 1.00 84.44 553 ASN A C 1
ATOM 4101 O O . ASN A 1 553 ? -28.531 -1.614 15.254 1.00 84.44 553 ASN A O 1
ATOM 4105 N N . ALA A 1 554 ? -28.992 -0.749 13.239 1.00 78.50 554 ALA A N 1
ATOM 4106 C CA . ALA A 1 554 ? -30.233 -1.489 13.043 1.00 78.50 554 ALA A CA 1
ATOM 4107 C C . ALA A 1 554 ? -30.025 -3.015 13.017 1.00 78.50 554 ALA A C 1
ATOM 4109 O O . ALA A 1 554 ? -29.067 -3.514 12.436 1.00 78.50 554 ALA A O 1
ATOM 4110 N N . GLY A 1 555 ? -30.928 -3.778 13.636 1.00 73.75 555 GLY A N 1
ATOM 4111 C CA . GLY A 1 555 ? -30.838 -5.245 13.689 1.00 73.75 555 GLY A CA 1
ATOM 4112 C C . GLY A 1 555 ? -29.833 -5.790 14.712 1.00 73.75 555 GLY A C 1
ATOM 4113 O O . GLY A 1 555 ? -29.825 -6.988 14.981 1.00 73.75 555 GLY A O 1
ATOM 4114 N N . SER A 1 556 ? -28.967 -4.939 15.268 1.00 76.31 556 SER A N 1
ATOM 4115 C CA . SER A 1 556 ? -27.916 -5.345 16.196 1.00 76.31 556 SER A CA 1
ATOM 4116 C C . SER A 1 556 ? -28.453 -5.651 17.601 1.00 76.31 556 SER A C 1
ATOM 4118 O O . SER A 1 556 ? -29.382 -4.998 18.075 1.00 76.31 556 SER A O 1
ATOM 4120 N N . GLU A 1 557 ? -27.826 -6.599 18.301 1.00 74.94 557 GLU A N 1
ATOM 4121 C CA . GLU A 1 557 ? -28.229 -7.034 19.648 1.00 74.94 557 GLU A CA 1
ATOM 4122 C C . GLU A 1 557 ? -27.112 -6.793 20.676 1.00 74.94 557 GLU A C 1
ATOM 4124 O O . GLU A 1 557 ? -25.942 -7.076 20.412 1.00 74.94 557 GLU A O 1
ATOM 4129 N N . VAL A 1 558 ? -27.464 -6.304 21.870 1.00 77.50 558 VAL A N 1
ATOM 4130 C CA . VAL A 1 558 ? -26.526 -6.101 22.988 1.00 77.50 558 VAL A CA 1
ATOM 4131 C C . VAL A 1 558 ? -26.978 -6.920 24.193 1.00 77.50 558 VAL A C 1
ATOM 4133 O O . VAL A 1 558 ? -27.921 -6.561 24.893 1.00 77.50 558 VAL A O 1
ATOM 4136 N N . ILE A 1 559 ? -26.273 -8.017 24.463 1.00 75.06 559 ILE A N 1
ATOM 4137 C CA . ILE A 1 559 ? -26.617 -8.991 25.499 1.00 75.06 559 ILE A CA 1
ATOM 4138 C C . ILE A 1 559 ? -25.742 -8.775 26.737 1.00 75.06 559 ILE A C 1
ATOM 4140 O O . ILE A 1 559 ? -24.534 -9.031 26.723 1.00 75.06 559 ILE A O 1
ATOM 4144 N N . VAL A 1 560 ? -26.373 -8.378 27.845 1.00 75.88 560 VAL A N 1
ATOM 4145 C CA . VAL A 1 560 ? -25.718 -8.198 29.153 1.00 75.88 560 VAL A CA 1
ATOM 4146 C C . VAL A 1 560 ? -26.194 -9.259 30.137 1.00 75.88 560 VAL A C 1
ATOM 4148 O O . VAL A 1 560 ? -27.334 -9.196 30.581 1.00 75.88 560 VAL A O 1
ATOM 4151 N N . ALA A 1 561 ? -25.371 -10.241 30.504 1.00 72.62 561 ALA A N 1
ATOM 4152 C CA . ALA A 1 561 ? -25.798 -11.335 31.382 1.00 72.62 561 ALA A CA 1
ATOM 4153 C C . ALA A 1 561 ? -26.090 -10.876 32.827 1.00 72.62 561 ALA A C 1
ATOM 4155 O O . ALA A 1 561 ? -25.600 -9.854 33.298 1.00 72.62 561 ALA A O 1
ATOM 4156 N N . SER A 1 562 ? -26.856 -11.686 33.562 1.00 69.69 562 SER A N 1
ATOM 4157 C CA . SER A 1 562 ? -27.326 -11.403 34.929 1.00 69.69 562 SER A CA 1
ATOM 4158 C C . SER A 1 562 ? -26.237 -11.085 35.954 1.00 69.69 562 SER A C 1
ATOM 4160 O O . SER A 1 562 ? -26.472 -10.410 36.947 1.00 69.69 562 SER A O 1
ATOM 4162 N N . SER A 1 563 ? -25.042 -11.625 35.745 1.00 73.00 563 SER A N 1
ATOM 4163 C CA . SER A 1 563 ? -23.896 -11.464 36.635 1.00 73.00 563 SER A CA 1
ATOM 4164 C C . SER A 1 563 ? -23.035 -10.248 36.290 1.00 73.00 563 SER A C 1
ATOM 4166 O O . SER A 1 563 ? -21.919 -10.146 36.794 1.00 73.00 563 SER A O 1
ATOM 4168 N N . GLN A 1 564 ? -23.487 -9.388 35.374 1.00 79.00 564 GLN A N 1
ATOM 4169 C CA . GLN A 1 564 ? -22.643 -8.378 34.746 1.00 79.00 564 GLN A CA 1
ATOM 4170 C C . GLN A 1 564 ? -23.136 -6.968 35.029 1.00 79.00 564 GLN A C 1
ATOM 4172 O O . GLN A 1 564 ? -24.336 -6.690 35.080 1.00 79.00 564 GLN A O 1
ATOM 4177 N N . THR A 1 565 ? -22.165 -6.076 35.192 1.00 81.00 565 THR A N 1
ATOM 4178 C CA . THR A 1 565 ? -22.362 -4.637 35.312 1.00 81.00 565 THR A CA 1
ATOM 4179 C C . THR A 1 565 ? -21.774 -3.945 34.089 1.00 81.00 565 THR A C 1
ATOM 4181 O O . THR A 1 565 ? -20.597 -4.143 33.797 1.00 81.00 565 THR A O 1
ATOM 4184 N N . VAL A 1 566 ? -22.553 -3.114 33.399 1.00 82.75 566 VAL A N 1
ATOM 4185 C CA . VAL A 1 566 ? -22.083 -2.303 32.263 1.00 82.75 566 VAL A CA 1
ATOM 4186 C C . VAL A 1 566 ? -22.186 -0.824 32.615 1.00 82.75 566 VAL A C 1
ATOM 4188 O O . VAL A 1 566 ? -23.238 -0.354 33.039 1.00 82.75 566 VAL A O 1
ATOM 4191 N N . GLN A 1 567 ? -21.099 -0.079 32.437 1.00 84.25 567 GLN A N 1
ATOM 4192 C CA . GLN A 1 567 ? -21.064 1.370 32.612 1.00 84.25 567 GLN A CA 1
ATOM 4193 C C . GLN A 1 567 ? -20.905 2.052 31.253 1.00 84.25 567 GLN A C 1
ATOM 4195 O O . GLN A 1 567 ? -19.948 1.777 30.535 1.00 84.25 567 GLN A O 1
ATOM 4200 N N . LEU A 1 568 ? -21.826 2.953 30.915 1.00 85.31 568 LEU A N 1
ATOM 4201 C CA . LEU A 1 568 ? -21.758 3.797 29.721 1.00 85.31 568 LEU A CA 1
ATOM 4202 C C . LEU A 1 568 ? -21.221 5.166 30.149 1.00 85.31 568 LEU A C 1
ATOM 4204 O O . LEU A 1 568 ? -21.936 5.941 30.785 1.00 85.31 568 LEU A O 1
ATOM 4208 N N . ALA A 1 569 ? -19.936 5.420 29.905 1.00 82.25 569 ALA A N 1
ATOM 4209 C CA . ALA A 1 569 ? -19.211 6.563 30.462 1.00 82.25 569 ALA A CA 1
ATOM 4210 C C . ALA A 1 569 ? -19.186 7.798 29.547 1.00 82.25 569 ALA A C 1
ATOM 4212 O O . ALA A 1 569 ? -19.065 8.913 30.050 1.00 82.25 569 ALA A O 1
ATOM 4213 N N . GLY A 1 570 ? -19.285 7.614 28.228 1.00 83.94 570 GLY A N 1
ATOM 4214 C CA . GLY A 1 570 ? -19.255 8.686 27.231 1.00 83.94 570 GLY A CA 1
ATOM 4215 C C . GLY A 1 570 ? -20.539 8.752 26.407 1.00 83.94 570 GLY A C 1
ATOM 4216 O O . GLY A 1 570 ? -21.637 8.780 26.957 1.00 83.94 570 GLY A O 1
ATOM 4217 N N . GLU A 1 571 ? -20.410 8.823 25.085 1.00 88.25 571 GLU A N 1
ATOM 4218 C CA . GLU A 1 571 ? -21.555 8.921 24.178 1.00 88.25 571 GLU A CA 1
ATOM 4219 C C . GLU A 1 571 ? -22.011 7.536 23.708 1.00 88.25 571 GLU A C 1
ATOM 4221 O O . GLU A 1 571 ? -21.216 6.740 23.214 1.00 88.25 571 GLU A O 1
ATOM 4226 N N . THR A 1 572 ? -23.298 7.236 23.850 1.00 87.06 572 THR A N 1
ATOM 4227 C CA . THR A 1 572 ? -23.906 5.996 23.368 1.00 87.06 572 THR A CA 1
ATOM 4228 C C . THR A 1 572 ? -25.009 6.300 22.364 1.00 87.06 572 THR A C 1
ATOM 4230 O O . THR A 1 572 ? -26.009 6.911 22.722 1.00 87.06 572 THR A O 1
ATOM 4233 N N . ASN A 1 573 ? -24.866 5.849 21.123 1.00 87.12 573 ASN A N 1
ATOM 4234 C CA . ASN A 1 573 ? -25.844 6.035 20.056 1.00 87.12 573 ASN A CA 1
ATOM 4235 C C . ASN A 1 573 ? -26.584 4.722 19.774 1.00 87.12 573 ASN A C 1
ATOM 4237 O O . ASN A 1 573 ? -25.961 3.701 19.487 1.00 87.12 573 ASN A O 1
ATOM 4241 N N . LEU A 1 574 ? -27.915 4.729 19.847 1.00 82.19 574 LEU A N 1
ATOM 4242 C CA . LEU A 1 574 ? -28.739 3.530 19.669 1.00 82.19 574 LEU A CA 1
ATOM 4243 C C . LEU A 1 574 ? -29.718 3.720 18.512 1.00 82.19 574 LEU A C 1
ATOM 4245 O O . LEU A 1 574 ? -30.641 4.532 18.603 1.00 82.19 574 LEU A O 1
ATOM 4249 N N . PHE A 1 575 ? -29.539 2.934 17.452 1.00 76.56 575 PHE A N 1
ATOM 4250 C CA . PHE A 1 575 ? -30.395 2.874 16.269 1.00 76.56 575 PHE A CA 1
ATOM 4251 C C . PHE A 1 575 ? -30.992 1.463 16.124 1.00 76.56 575 PHE A C 1
ATOM 4253 O O . PHE A 1 575 ? -30.367 0.476 16.506 1.00 76.56 575 PHE A O 1
ATOM 4260 N N . GLY A 1 576 ? -32.215 1.337 15.598 1.00 62.97 576 GLY A N 1
ATOM 4261 C CA . GLY A 1 576 ? -32.921 0.051 15.564 1.00 62.97 576 GLY A CA 1
ATOM 4262 C C . GLY A 1 576 ? -34.101 -0.029 14.595 1.00 62.97 576 GLY A C 1
ATOM 4263 O O . GLY A 1 576 ? -34.573 0.987 14.090 1.00 62.97 576 GLY A O 1
ATOM 4264 N N . THR A 1 577 ? -34.579 -1.255 14.361 1.00 55.38 577 THR A N 1
ATOM 4265 C CA . THR A 1 577 ? -35.887 -1.586 13.758 1.00 55.38 577 THR A CA 1
ATOM 4266 C C . THR A 1 577 ? -36.766 -2.270 14.816 1.00 55.38 577 THR A C 1
ATOM 4268 O O . THR A 1 577 ? -36.263 -2.681 15.858 1.00 55.38 577 THR A O 1
ATOM 4271 N N . THR A 1 578 ? -38.071 -2.439 14.568 1.00 46.88 578 THR A N 1
ATOM 4272 C CA . THR A 1 578 ? -39.065 -3.007 15.514 1.00 46.88 578 THR A CA 1
ATOM 4273 C C . THR A 1 578 ? -38.766 -4.418 16.052 1.00 46.88 578 THR A C 1
ATOM 4275 O O . THR A 1 578 ? -39.532 -4.930 16.860 1.00 46.88 578 THR A O 1
ATOM 4278 N N . THR A 1 579 ? -37.693 -5.067 15.596 1.00 48.56 579 THR A N 1
ATOM 4279 C CA . THR A 1 579 ? -37.216 -6.386 16.041 1.00 48.56 579 THR A CA 1
ATOM 4280 C C . THR A 1 579 ? -35.953 -6.336 16.909 1.00 48.56 579 THR A C 1
ATOM 4282 O O . THR A 1 579 ? -35.465 -7.395 17.293 1.00 48.56 579 THR A O 1
ATOM 4285 N N . ASN A 1 580 ? -35.406 -5.155 17.224 1.00 50.84 580 ASN A N 1
ATOM 4286 C CA . ASN A 1 580 ? -34.251 -5.060 18.119 1.00 50.84 580 ASN A CA 1
ATOM 4287 C C . ASN A 1 580 ? -34.661 -5.325 19.574 1.00 50.84 580 ASN A C 1
ATOM 4289 O O . ASN A 1 580 ? -35.539 -4.666 20.118 1.00 50.84 580 ASN A O 1
ATOM 4293 N N . ASN A 1 581 ? -33.986 -6.266 20.231 1.00 49.50 581 ASN A N 1
ATOM 4294 C CA . ASN A 1 581 ? -33.983 -6.379 21.687 1.00 49.50 581 ASN A CA 1
ATOM 4295 C C . ASN A 1 581 ? -33.060 -5.261 22.204 1.00 49.50 581 ASN A C 1
ATOM 4297 O O . ASN A 1 581 ? -31.872 -5.323 21.903 1.00 49.50 581 ASN A O 1
ATOM 4301 N N . GLY A 1 582 ? -33.577 -4.230 22.893 1.00 52.59 582 GLY A N 1
ATOM 4302 C CA . GLY A 1 582 ? -32.808 -3.056 23.365 1.00 52.59 582 GLY A CA 1
ATOM 4303 C C . GLY A 1 582 ? -31.572 -3.376 24.234 1.00 52.59 582 GLY A C 1
ATOM 4304 O O . GLY A 1 582 ? -31.119 -4.513 24.308 1.00 52.59 582 GLY A O 1
ATOM 4305 N N . ILE A 1 583 ? -30.999 -2.397 24.950 1.00 60.97 583 ILE A N 1
ATOM 4306 C CA . ILE A 1 583 ? -29.928 -2.682 25.938 1.00 60.97 583 ILE A CA 1
ATOM 4307 C C . ILE A 1 583 ? -30.505 -3.551 27.079 1.00 60.97 583 ILE A C 1
ATOM 4309 O O . ILE A 1 583 ? -30.950 -3.012 28.089 1.00 60.97 583 ILE A O 1
ATOM 4313 N N . ILE A 1 584 ? -30.542 -4.885 26.929 1.00 56.19 584 ILE A N 1
ATOM 4314 C CA . ILE A 1 584 ? -31.160 -5.803 27.899 1.00 56.19 584 ILE A CA 1
ATOM 4315 C C . ILE A 1 584 ? -30.502 -7.189 27.910 1.00 56.19 584 ILE A C 1
ATOM 4317 O O . ILE A 1 584 ? -30.349 -7.844 26.885 1.00 56.19 584 ILE A O 1
ATOM 4321 N N . SER A 1 585 ? -30.283 -7.741 29.108 1.00 50.09 585 SER A N 1
ATOM 4322 C CA . SER A 1 585 ? -30.659 -9.139 29.361 1.00 50.09 585 SER A CA 1
ATOM 4323 C C . SER A 1 585 ? -31.122 -9.323 30.815 1.00 50.09 585 SER A C 1
ATOM 4325 O O . SER A 1 585 ? -30.879 -8.476 31.675 1.00 50.09 585 SER A O 1
ATOM 4327 N N . ALA A 1 586 ? -31.860 -10.405 31.069 1.00 46.78 586 ALA A N 1
ATOM 4328 C CA . ALA A 1 586 ? -32.858 -10.608 32.125 1.00 46.78 586 ALA A CA 1
ATOM 4329 C C . ALA A 1 586 ? -32.444 -10.433 33.611 1.00 46.78 586 ALA A C 1
ATOM 4331 O O . ALA A 1 586 ? -33.268 -10.706 34.484 1.00 46.78 586 ALA A O 1
ATOM 4332 N N . ALA A 1 587 ? -31.237 -9.959 33.942 1.00 50.03 587 ALA A N 1
ATOM 4333 C CA . ALA A 1 587 ? -30.837 -9.673 35.328 1.00 50.03 587 ALA A CA 1
ATOM 4334 C C . ALA A 1 587 ? -29.589 -8.763 35.494 1.00 50.03 587 ALA A C 1
ATOM 4336 O O . ALA A 1 587 ? -28.970 -8.780 36.551 1.00 50.03 587 ALA A O 1
ATOM 4337 N N . ALA A 1 588 ? -29.191 -7.991 34.475 1.00 66.62 588 ALA A N 1
ATOM 4338 C CA . ALA A 1 588 ? -27.970 -7.169 34.503 1.00 66.62 588 ALA A CA 1
ATOM 4339 C C . ALA A 1 588 ? -28.115 -5.808 35.205 1.00 66.62 588 ALA A C 1
ATOM 4341 O O . ALA A 1 588 ? -29.221 -5.278 35.297 1.00 66.62 588 ALA A O 1
ATOM 4342 N N . VAL A 1 589 ? -26.987 -5.211 35.618 1.00 76.38 589 VAL A N 1
ATOM 4343 C CA . VAL A 1 589 ? -26.911 -3.820 36.107 1.00 76.38 589 VAL A CA 1
ATOM 4344 C C . VAL A 1 589 ? -26.280 -2.932 35.034 1.00 76.38 589 VAL A C 1
ATOM 4346 O O . VAL A 1 589 ? -25.125 -3.128 34.664 1.00 76.38 589 VAL A O 1
ATOM 4349 N N . VAL A 1 590 ? -27.002 -1.928 34.548 1.00 82.00 590 VAL A N 1
ATOM 4350 C CA . VAL A 1 590 ? -26.473 -0.922 33.615 1.00 82.00 590 VAL A CA 1
ATOM 4351 C C . VAL A 1 590 ? -26.471 0.443 34.293 1.00 82.00 590 VAL A C 1
ATOM 4353 O O . VAL A 1 590 ? -27.496 0.889 34.808 1.00 82.00 590 VAL A O 1
ATOM 4356 N N . THR A 1 591 ? -25.332 1.132 34.280 1.00 85.44 591 THR A N 1
ATOM 4357 C CA . THR A 1 591 ? -25.206 2.506 34.779 1.00 85.44 591 THR A CA 1
ATOM 4358 C C . THR A 1 591 ? -24.858 3.441 33.627 1.00 85.44 591 THR A C 1
ATOM 4360 O O . THR A 1 591 ? -23.777 3.330 33.049 1.00 85.44 591 THR A O 1
ATOM 4363 N N . ASN A 1 592 ? -25.736 4.396 33.321 1.00 85.81 592 ASN A N 1
ATOM 4364 C CA . ASN A 1 592 ? -25.407 5.493 32.413 1.00 85.81 592 ASN A CA 1
ATOM 4365 C C . ASN A 1 592 ? -24.768 6.647 33.189 1.00 85.81 592 ASN A C 1
ATOM 4367 O O . ASN A 1 592 ? -25.421 7.236 34.051 1.00 85.81 592 ASN A O 1
ATOM 4371 N N . LEU A 1 593 ? -23.522 6.982 32.868 1.00 84.81 593 LEU A N 1
ATOM 4372 C CA . LEU A 1 593 ? -22.796 8.140 33.397 1.00 84.81 593 LEU A CA 1
ATOM 4373 C C . LEU A 1 593 ? -22.638 9.254 32.346 1.00 84.81 593 LEU A C 1
ATOM 4375 O O . LEU A 1 593 ? -22.394 10.397 32.725 1.00 84.81 593 LEU A O 1
ATOM 4379 N N . GLY A 1 594 ? -22.780 8.930 31.056 1.00 84.56 594 GLY A N 1
ATOM 4380 C CA . GLY A 1 594 ? -22.597 9.849 29.933 1.00 84.56 594 GLY A CA 1
ATOM 4381 C C . GLY A 1 594 ? -23.906 10.242 29.239 1.00 84.56 594 GLY A C 1
ATOM 4382 O O . GLY A 1 594 ? -24.921 10.490 29.893 1.00 84.56 594 GLY A O 1
ATOM 4383 N N . THR A 1 595 ? -23.889 10.321 27.909 1.00 89.94 595 THR A N 1
ATOM 4384 C CA . THR A 1 595 ? -25.048 10.711 27.090 1.00 89.94 595 THR A CA 1
ATOM 4385 C C . THR A 1 595 ? -25.504 9.538 26.237 1.00 89.94 595 THR A C 1
ATOM 4387 O O . THR A 1 595 ? -24.720 9.020 25.449 1.00 89.94 595 THR A O 1
ATOM 4390 N N . ILE A 1 596 ? -26.774 9.148 26.340 1.00 88.94 596 ILE A N 1
ATOM 4391 C CA . ILE A 1 596 ? -27.394 8.165 25.449 1.00 88.94 596 ILE A CA 1
ATOM 4392 C C . ILE A 1 596 ? -28.296 8.887 24.453 1.00 88.94 596 ILE A C 1
ATOM 4394 O O . ILE A 1 596 ? -29.263 9.528 24.845 1.00 88.94 596 ILE A O 1
ATOM 4398 N N . ASN A 1 597 ? -28.023 8.735 23.168 1.00 90.19 597 ASN A N 1
ATOM 4399 C CA . ASN A 1 597 ? -28.855 9.183 22.064 1.00 90.19 597 ASN A CA 1
ATOM 4400 C C . ASN A 1 597 ? -29.721 8.008 21.594 1.00 90.19 597 ASN A C 1
ATOM 4402 O O . ASN A 1 597 ? -29.259 7.104 20.896 1.00 90.19 597 ASN A O 1
ATOM 4406 N N . ASN A 1 598 ? -30.977 8.002 22.026 1.00 85.44 598 ASN A N 1
ATOM 4407 C CA . ASN A 1 598 ? -31.923 6.918 21.810 1.00 85.44 598 ASN A CA 1
ATOM 4408 C C . ASN A 1 598 ? -32.861 7.219 20.634 1.00 85.44 598 ASN A C 1
ATOM 4410 O O . ASN A 1 598 ? -33.645 8.168 20.690 1.00 85.44 598 ASN A O 1
ATOM 4414 N N . ASN A 1 599 ? -32.829 6.378 19.599 1.00 81.00 599 ASN A N 1
ATOM 4415 C CA . ASN A 1 599 ? -33.808 6.386 18.505 1.00 81.00 599 ASN A CA 1
ATOM 4416 C C . ASN A 1 599 ? -34.801 5.215 18.555 1.00 81.00 599 ASN A C 1
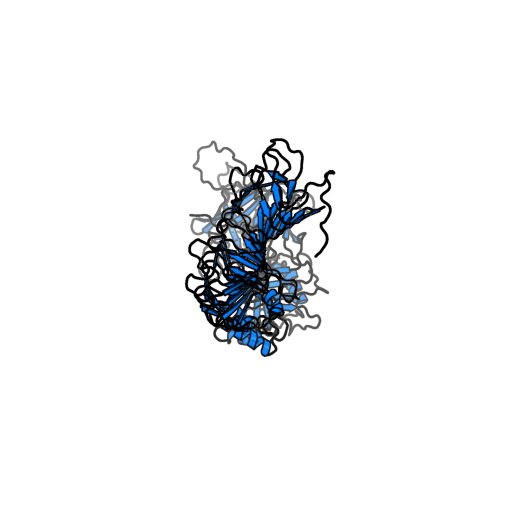ATOM 4418 O O . ASN A 1 599 ? -35.656 5.136 17.673 1.00 81.00 599 ASN A O 1
ATOM 4422 N N . PHE A 1 600 ? -34.674 4.304 19.525 1.00 75.94 600 PHE A N 1
ATOM 4423 C CA . PHE A 1 600 ? -35.434 3.055 19.564 1.00 75.94 600 PHE A CA 1
ATOM 4424 C C . PHE A 1 600 ? -35.848 2.674 20.995 1.00 75.94 600 PHE A C 1
ATOM 4426 O O . PHE A 1 600 ? -36.770 3.267 21.524 1.00 75.94 600 PHE A O 1
ATOM 4433 N N . GLU A 1 601 ? -35.205 1.727 21.675 1.00 77.19 601 GLU A N 1
ATOM 4434 C CA . GLU A 1 601 ? -35.683 1.246 22.976 1.00 77.19 601 GLU A CA 1
ATOM 4435 C C . GLU A 1 601 ? -34.535 1.022 23.963 1.00 77.19 601 GLU A C 1
ATOM 4437 O O . GLU A 1 601 ? -33.567 0.309 23.689 1.00 77.19 601 GLU A O 1
ATOM 4442 N N . ILE A 1 602 ? -34.685 1.606 25.152 1.00 78.88 602 ILE A N 1
ATOM 4443 C CA . ILE A 1 602 ? -33.906 1.289 26.350 1.00 78.88 602 ILE A CA 1
ATOM 4444 C C . ILE A 1 602 ? -34.894 0.685 27.337 1.00 78.88 602 ILE A C 1
ATOM 4446 O O . ILE A 1 602 ? -35.798 1.390 27.774 1.00 78.88 602 ILE A O 1
ATOM 4450 N N . SER A 1 603 ? -34.772 -0.588 27.701 1.00 71.81 603 SER A N 1
ATOM 4451 C CA . SER A 1 603 ? -35.756 -1.195 28.600 1.00 71.81 603 SER A CA 1
ATOM 4452 C C . SER A 1 603 ? -35.188 -2.311 29.465 1.00 71.81 603 SER A C 1
ATOM 4454 O O . SER A 1 603 ? -34.100 -2.822 29.227 1.00 71.81 603 SER A O 1
ATOM 4456 N N . VAL A 1 604 ? -35.919 -2.687 30.514 1.00 65.69 604 VAL A N 1
ATOM 4457 C CA . VAL A 1 604 ? -35.676 -3.935 31.247 1.00 65.69 604 VAL A CA 1
ATOM 4458 C C . VAL A 1 604 ? -36.751 -4.934 30.831 1.00 65.69 604 VAL A C 1
ATOM 4460 O O . VAL A 1 604 ? -37.940 -4.624 30.880 1.00 65.69 604 VAL A O 1
ATOM 4463 N N . LEU A 1 605 ? -36.347 -6.150 30.455 1.00 58.31 605 LEU A N 1
ATOM 4464 C CA . LEU A 1 605 ? -37.263 -7.229 30.075 1.00 58.31 605 LEU A CA 1
ATOM 4465 C C . LEU A 1 605 ? -38.286 -7.489 31.190 1.00 58.31 605 LEU A C 1
ATOM 4467 O O . LEU A 1 605 ? -37.931 -7.697 32.355 1.00 58.31 605 LEU A O 1
ATOM 4471 N N . LYS A 1 606 ? -39.570 -7.512 30.821 1.00 47.31 606 LYS A N 1
ATOM 4472 C CA . LYS A 1 606 ? -40.685 -7.766 31.740 1.00 47.31 606 LYS A CA 1
ATOM 4473 C C . LYS A 1 606 ? -40.485 -9.101 32.474 1.00 47.31 606 LYS A C 1
ATOM 4475 O O . LYS A 1 606 ? -40.426 -10.152 31.846 1.00 47.31 606 LYS A O 1
ATOM 4480 N N . GLY A 1 607 ? -40.415 -9.051 33.807 1.00 51.56 607 GLY A N 1
ATOM 4481 C CA . GLY A 1 607 ? -40.179 -10.221 34.668 1.00 51.56 607 GLY A CA 1
ATOM 4482 C C . GLY A 1 607 ? -38.706 -10.503 34.999 1.00 51.56 607 GLY A C 1
ATOM 4483 O O . GLY A 1 607 ? -38.441 -11.404 35.790 1.00 51.56 607 GLY A O 1
ATOM 4484 N N . GLY A 1 608 ? -37.760 -9.734 34.447 1.00 59.28 608 GLY A N 1
ATOM 4485 C CA . GLY A 1 608 ? -36.343 -9.791 34.812 1.00 59.28 608 GLY A CA 1
ATOM 4486 C C . GLY A 1 608 ? -36.017 -9.027 36.102 1.00 59.28 608 GLY A C 1
ATOM 4487 O O . GLY A 1 608 ? -36.749 -8.121 36.508 1.00 59.28 608 GLY A O 1
ATOM 4488 N N . SER A 1 609 ? -34.893 -9.368 36.741 1.00 62.81 609 SER A N 1
ATOM 4489 C CA . SER A 1 609 ? -34.371 -8.663 37.928 1.00 62.81 609 SER A CA 1
ATOM 4490 C C . SER A 1 609 ? -33.338 -7.582 37.589 1.00 62.81 609 SER A C 1
ATOM 4492 O O . SER A 1 609 ? -32.627 -7.122 38.480 1.00 62.81 609 SER A O 1
ATOM 4494 N N . GLY A 1 610 ? -33.202 -7.224 36.309 1.00 70.69 610 GLY A N 1
ATOM 4495 C CA . GLY A 1 610 ? -32.215 -6.246 35.853 1.00 70.69 610 GLY A CA 1
ATOM 4496 C C . GLY A 1 610 ? -32.502 -4.841 36.379 1.00 70.69 610 GLY A C 1
ATOM 4497 O O . GLY A 1 610 ? -33.643 -4.519 36.722 1.00 70.69 610 GLY A O 1
ATOM 4498 N N . SER A 1 611 ? -31.463 -4.007 36.431 1.00 78.62 611 SER A N 1
ATOM 4499 C CA . SER A 1 611 ? -31.576 -2.602 36.794 1.00 78.62 611 SER A CA 1
ATOM 4500 C C . SER A 1 611 ? -30.843 -1.687 35.818 1.00 78.62 611 SER A C 1
ATOM 4502 O O . SER A 1 611 ? -29.697 -1.929 35.447 1.00 78.62 611 SER A O 1
ATOM 4504 N N . ILE A 1 612 ? -31.507 -0.605 35.412 1.00 81.12 612 ILE A N 1
ATOM 4505 C CA . ILE A 1 612 ? -30.882 0.484 34.652 1.00 81.12 612 ILE A CA 1
ATOM 4506 C C . ILE A 1 612 ? -30.918 1.731 35.527 1.00 81.12 612 ILE A C 1
ATOM 4508 O O . ILE A 1 612 ? -31.997 2.191 35.905 1.00 81.12 612 ILE A O 1
ATOM 4512 N N . THR A 1 613 ? -29.742 2.254 35.869 1.00 84.31 613 THR A N 1
ATOM 4513 C CA . THR A 1 613 ? -29.586 3.494 36.635 1.00 84.31 613 THR A CA 1
ATOM 4514 C C . THR A 1 613 ? -29.049 4.593 35.730 1.00 84.31 613 THR A C 1
ATOM 4516 O O . THR A 1 613 ? -27.919 4.507 35.248 1.00 84.31 613 THR A O 1
ATOM 4519 N N . ASN A 1 614 ? -29.841 5.640 35.518 1.00 84.31 614 ASN A N 1
ATOM 4520 C CA . ASN A 1 614 ? -29.413 6.822 34.784 1.00 84.31 614 ASN A CA 1
ATOM 4521 C C . ASN A 1 614 ? -28.859 7.888 35.734 1.00 84.31 614 ASN A C 1
ATOM 4523 O O . ASN A 1 614 ? -29.581 8.384 36.594 1.00 84.31 614 ASN A O 1
ATOM 4527 N N . ILE A 1 615 ? -27.590 8.249 35.568 1.00 85.38 615 ILE A N 1
ATOM 4528 C CA . ILE A 1 615 ? -26.918 9.352 36.277 1.00 85.38 615 ILE A CA 1
ATOM 4529 C C . ILE A 1 615 ? -26.538 10.472 35.291 1.00 85.38 615 ILE A C 1
ATOM 4531 O O . ILE A 1 615 ? -26.426 11.627 35.697 1.00 85.38 615 ILE A O 1
ATOM 4535 N N . GLY A 1 616 ? -26.368 10.135 34.008 1.00 85.81 616 GLY A N 1
ATOM 4536 C CA . GLY A 1 616 ? -26.099 11.066 32.914 1.00 85.81 616 GLY A CA 1
ATOM 4537 C C . GLY A 1 616 ? -27.362 11.562 32.193 1.00 85.81 616 GLY A C 1
ATOM 4538 O O . GLY A 1 616 ? -28.403 11.793 32.808 1.00 85.81 616 GLY A O 1
ATOM 4539 N N . THR A 1 617 ? -27.271 11.739 30.873 1.00 88.25 617 THR A N 1
ATOM 4540 C CA . THR A 1 617 ? -28.364 12.248 30.023 1.00 88.25 617 THR A CA 1
ATOM 4541 C C . THR A 1 617 ? -28.855 11.180 29.046 1.00 88.25 617 THR A C 1
ATOM 4543 O O . THR A 1 617 ? -28.050 10.451 28.476 1.00 88.25 617 THR A O 1
ATOM 4546 N N . ILE A 1 618 ? -30.166 11.096 28.820 1.00 88.38 618 ILE A N 1
ATOM 4547 C CA . ILE A 1 618 ? -30.785 10.280 27.767 1.00 88.38 618 ILE A CA 1
ATOM 4548 C C . ILE A 1 618 ? -31.587 11.210 26.858 1.00 88.38 618 ILE A C 1
ATOM 4550 O O . ILE A 1 618 ? -32.519 11.853 27.325 1.00 88.38 618 ILE A O 1
ATOM 4554 N N . ASN A 1 619 ? -31.259 11.264 25.573 1.00 89.88 619 ASN A N 1
ATOM 4555 C CA . ASN A 1 619 ? -31.957 12.044 24.557 1.00 89.88 619 ASN A CA 1
ATOM 4556 C C . ASN A 1 619 ? -32.835 11.127 23.711 1.00 89.88 619 ASN A C 1
ATOM 4558 O O . ASN A 1 619 ? -32.337 10.168 23.127 1.00 89.88 619 ASN A O 1
ATOM 4562 N N . HIS A 1 620 ? -34.122 11.436 23.593 1.00 85.94 620 HIS A N 1
ATOM 4563 C CA . HIS A 1 620 ? -34.990 10.827 22.586 1.00 85.94 620 HIS A CA 1
ATOM 4564 C C . HIS A 1 620 ? -34.891 11.623 21.292 1.00 85.94 620 HIS A C 1
ATOM 4566 O O . HIS A 1 620 ? -35.197 12.817 21.263 1.00 85.94 620 HIS A O 1
ATOM 4572 N N . LEU A 1 621 ? -34.451 10.951 20.232 1.00 83.62 621 LEU A N 1
ATOM 4573 C CA . LEU A 1 621 ? -34.199 11.556 18.924 1.00 83.62 621 LEU A CA 1
ATOM 4574 C C . LEU A 1 621 ? -35.281 11.228 17.879 1.00 83.62 621 LEU A C 1
ATOM 4576 O O . LEU A 1 621 ? -35.269 11.798 16.790 1.00 83.62 621 LEU A O 1
ATOM 4580 N N . SER A 1 622 ? -36.228 10.338 18.192 1.00 77.00 622 SER A N 1
ATOM 4581 C CA . SER A 1 622 ? -37.332 9.980 17.296 1.00 77.00 622 SER A CA 1
ATOM 4582 C C . SER A 1 622 ? -38.611 9.645 18.067 1.00 77.00 622 SER A C 1
ATOM 4584 O O . SER A 1 622 ? -38.562 9.331 19.254 1.00 77.00 622 SER A O 1
ATOM 4586 N N . SER A 1 623 ? -39.756 9.632 17.378 1.00 74.56 623 SER A N 1
ATOM 4587 C CA . SER A 1 623 ? -41.042 9.160 17.928 1.00 74.56 623 SER A CA 1
ATOM 4588 C C . SER A 1 623 ? -41.094 7.660 18.239 1.00 74.56 623 SER A C 1
ATOM 4590 O O . SER A 1 623 ? -42.024 7.217 18.906 1.00 74.56 623 SER A O 1
ATOM 4592 N N . ALA A 1 624 ? -40.128 6.879 17.747 1.00 73.31 624 ALA A N 1
ATOM 4593 C CA . ALA A 1 624 ? -39.986 5.460 18.063 1.00 73.31 624 ALA A CA 1
ATOM 4594 C C . ALA A 1 624 ? -39.138 5.228 19.323 1.00 73.31 624 ALA A C 1
ATOM 4596 O O . ALA A 1 624 ? -39.014 4.085 19.752 1.00 73.31 624 ALA A O 1
ATOM 4597 N N . ALA A 1 625 ? -38.556 6.291 19.897 1.00 76.75 625 ALA A N 1
ATOM 4598 C CA . ALA A 1 625 ? -37.752 6.218 21.103 1.00 76.75 625 ALA A CA 1
ATOM 4599 C C . ALA A 1 625 ? -38.618 5.953 22.348 1.00 76.75 625 ALA A C 1
ATOM 4601 O O . ALA A 1 625 ? -39.581 6.673 22.631 1.00 76.75 625 ALA A O 1
ATOM 4602 N N . VAL A 1 626 ? -38.225 4.937 23.111 1.00 76.56 626 VAL A N 1
ATOM 4603 C CA . VAL A 1 626 ? -38.884 4.450 24.318 1.00 76.56 626 VAL A CA 1
ATOM 4604 C C . VAL A 1 626 ? -37.831 4.184 25.398 1.00 76.56 626 VAL A C 1
ATOM 4606 O O . VAL A 1 626 ? -36.726 3.708 25.115 1.00 76.56 626 VAL A O 1
ATOM 4609 N N . THR A 1 627 ? -38.112 4.541 26.653 1.00 79.44 627 THR A N 1
ATOM 4610 C CA . THR A 1 627 ? -37.166 4.366 27.770 1.00 79.44 627 THR A CA 1
ATOM 4611 C C . THR A 1 627 ? -37.845 3.885 29.048 1.00 79.44 627 THR A C 1
ATOM 4613 O O . THR A 1 627 ? -38.529 4.646 29.716 1.00 79.44 627 THR A O 1
ATOM 4616 N N . TYR A 1 628 ? -37.578 2.644 29.449 1.00 78.00 628 TYR A N 1
ATOM 4617 C CA . TYR A 1 628 ? -38.003 2.051 30.716 1.00 78.00 628 TYR A CA 1
ATOM 4618 C C . TYR A 1 628 ? -36.765 1.728 31.568 1.00 78.00 628 TYR A C 1
ATOM 4620 O O . TYR A 1 628 ? -36.024 0.790 31.273 1.00 78.00 628 TYR A O 1
ATOM 4628 N N . ILE A 1 629 ? -36.521 2.486 32.639 1.00 77.50 629 ILE A N 1
ATOM 4629 C CA . ILE A 1 629 ? -35.350 2.287 33.511 1.00 77.50 629 ILE A CA 1
ATOM 4630 C C . ILE A 1 629 ? -35.762 2.051 34.966 1.00 77.50 629 ILE A C 1
ATOM 4632 O O . ILE A 1 629 ? -36.920 2.181 35.351 1.00 77.50 629 ILE A O 1
ATOM 4636 N N . THR A 1 630 ? -34.815 1.640 35.804 1.00 77.81 630 THR A N 1
ATOM 4637 C CA . THR A 1 630 ? -35.103 1.297 37.203 1.00 77.81 630 THR A CA 1
ATOM 4638 C C . THR A 1 630 ? -34.953 2.492 38.123 1.00 77.81 630 THR A C 1
ATOM 4640 O O . THR A 1 630 ? -35.809 2.692 38.973 1.00 77.81 630 THR A O 1
ATOM 4643 N N . ASN A 1 631 ? -33.908 3.294 37.935 1.00 77.00 631 ASN A N 1
ATOM 4644 C CA . ASN A 1 631 ? -33.613 4.461 38.757 1.00 77.00 631 ASN A CA 1
ATOM 4645 C C . ASN A 1 631 ? -33.117 5.611 37.867 1.00 77.00 631 ASN A C 1
ATOM 4647 O O . ASN A 1 631 ? -32.306 5.398 36.965 1.00 77.00 631 ASN A O 1
ATOM 4651 N N . ASN A 1 632 ? -33.579 6.830 38.134 1.00 77.12 632 ASN A N 1
ATOM 4652 C CA . ASN A 1 632 ? -33.080 8.056 37.519 1.00 77.12 632 ASN A CA 1
ATOM 4653 C C . ASN A 1 632 ? -32.531 8.942 38.643 1.00 77.12 632 ASN A C 1
ATOM 4655 O O . ASN A 1 632 ? -33.301 9.398 39.473 1.00 77.12 632 ASN A O 1
ATOM 4659 N N . ALA A 1 633 ? -31.221 9.166 38.721 1.00 75.69 633 ALA A N 1
ATOM 4660 C CA . ALA A 1 633 ? -30.582 9.725 39.913 1.00 75.69 633 ALA A CA 1
ATOM 4661 C C . ALA A 1 633 ? -30.868 11.228 40.127 1.00 75.69 633 ALA A C 1
ATOM 4663 O O . ALA A 1 633 ? -30.708 12.040 39.218 1.00 75.69 633 ALA A O 1
ATOM 4664 N N . GLY A 1 634 ? -31.223 11.612 41.361 1.00 63.88 634 GLY A N 1
ATOM 4665 C CA . GLY A 1 634 ? -31.748 12.944 41.712 1.00 63.88 634 GLY A CA 1
ATOM 4666 C C . GLY A 1 634 ? -30.815 14.001 42.295 1.00 63.88 634 GLY A C 1
ATOM 4667 O O . GLY A 1 634 ? -31.289 15.079 42.640 1.00 63.88 634 GLY A O 1
ATOM 4668 N N . ASN A 1 635 ? -29.509 13.727 42.361 1.00 59.12 635 ASN A N 1
ATOM 4669 C CA . ASN A 1 635 ? -28.479 14.321 43.237 1.00 59.12 635 ASN A CA 1
ATOM 4670 C C . ASN A 1 635 ? -28.326 13.555 44.548 1.00 59.12 635 ASN A C 1
ATOM 4672 O O . ASN A 1 635 ? -29.112 13.716 45.477 1.00 59.12 635 ASN A O 1
ATOM 4676 N N . TYR A 1 636 ? -27.240 12.797 44.648 1.00 40.81 636 TYR A N 1
ATOM 4677 C CA . TYR A 1 636 ? -26.687 12.424 45.941 1.00 40.81 636 TYR A CA 1
ATOM 4678 C C . TYR A 1 636 ? -25.594 13.439 46.287 1.00 40.81 636 TYR A C 1
ATOM 4680 O O . TYR A 1 636 ? -24.775 13.801 45.441 1.00 40.81 636 TYR A O 1
ATOM 4688 N N . SER A 1 637 ? -25.628 13.944 47.515 1.00 44.34 637 SER A N 1
ATOM 4689 C CA . SER A 1 637 ? -24.696 14.917 48.087 1.00 44.34 637 SER A CA 1
ATOM 4690 C C . SER A 1 637 ? -23.232 14.678 47.674 1.00 44.34 637 SER A C 1
ATOM 4692 O O . SER A 1 637 ? -22.607 13.734 48.156 1.00 44.34 637 SER A O 1
ATOM 4694 N N . GLY A 1 638 ? -22.676 15.556 46.826 1.00 44.06 638 GLY A N 1
ATOM 4695 C CA . GLY A 1 638 ? -21.223 15.736 46.692 1.00 44.06 638 GLY A CA 1
ATOM 4696 C C . GLY A 1 638 ? -20.603 15.735 45.287 1.00 44.06 638 GLY A C 1
ATOM 4697 O O . GLY A 1 638 ? -19.472 16.195 45.178 1.00 44.06 638 GLY A O 1
ATOM 4698 N N . THR A 1 639 ? -21.274 15.273 44.219 1.00 46.22 639 THR A N 1
ATOM 4699 C CA . THR A 1 639 ? -20.606 15.101 42.897 1.00 46.22 639 THR A CA 1
ATOM 4700 C C . THR A 1 639 ? -21.248 15.811 41.699 1.00 46.22 639 THR A C 1
ATOM 4702 O O . THR A 1 639 ? -20.656 15.810 40.627 1.00 46.22 639 THR A O 1
ATOM 4705 N N . GLY A 1 640 ? -22.406 16.463 41.847 1.00 53.84 640 GLY A N 1
ATOM 4706 C CA . GLY A 1 640 ? -22.974 17.343 40.809 1.00 53.84 640 GLY A CA 1
ATOM 4707 C C . GLY A 1 640 ? -23.611 16.666 39.582 1.00 53.84 640 GLY A C 1
ATOM 4708 O O . GLY A 1 640 ? -24.120 17.380 38.721 1.00 53.84 640 GLY A O 1
ATOM 4709 N N . TYR A 1 641 ? -23.639 15.330 39.492 1.00 54.94 641 TYR A N 1
ATOM 4710 C CA . TYR A 1 641 ? -24.273 14.609 38.376 1.00 54.94 641 TYR A CA 1
ATOM 4711 C C . TYR A 1 641 ? -25.769 14.334 38.627 1.00 54.94 641 TYR A C 1
ATOM 4713 O O . TYR A 1 641 ? -26.152 13.875 39.707 1.00 54.94 641 TYR A O 1
ATOM 4721 N N . LYS A 1 642 ? -26.610 14.613 37.617 1.00 71.81 642 LYS A N 1
ATOM 4722 C CA . LYS A 1 642 ? -28.083 14.541 37.653 1.00 71.81 642 LYS A CA 1
ATOM 4723 C C . LYS A 1 642 ? -28.609 13.706 36.483 1.00 71.81 642 LYS A C 1
ATOM 4725 O O . LYS A 1 642 ? -28.443 14.111 35.332 1.00 71.81 642 LYS A O 1
ATOM 4730 N N . GLY A 1 643 ? -29.317 12.616 36.782 1.00 79.00 643 GLY A N 1
ATOM 4731 C CA . GLY A 1 643 ? -30.001 11.809 35.775 1.00 79.00 643 GLY A CA 1
ATOM 4732 C C . GLY A 1 643 ? -31.066 12.637 35.059 1.00 79.00 643 GLY A C 1
ATOM 4733 O O . GLY A 1 643 ? -32.011 13.108 35.694 1.00 79.00 643 GLY A O 1
ATOM 4734 N N . THR A 1 644 ? -30.904 12.845 33.753 1.00 84.50 644 THR A N 1
ATOM 4735 C CA . THR A 1 644 ? -31.798 13.666 32.923 1.00 84.50 644 THR A CA 1
ATOM 4736 C C . THR A 1 644 ? -32.290 12.868 31.720 1.00 84.50 644 THR A C 1
ATOM 4738 O O . THR A 1 644 ? -31.493 12.231 31.038 1.00 84.50 644 THR A O 1
ATOM 4741 N N . ILE A 1 645 ? -33.592 12.909 31.438 1.00 84.06 645 ILE A N 1
ATOM 4742 C CA . ILE A 1 645 ? -34.188 12.329 30.227 1.00 84.06 645 ILE A CA 1
ATOM 4743 C C . ILE A 1 645 ? -34.828 13.459 29.422 1.00 84.06 645 ILE A C 1
ATOM 4745 O O . ILE A 1 645 ? -35.694 14.155 29.945 1.00 84.06 645 ILE A O 1
ATOM 4749 N N . ILE A 1 646 ? -34.400 13.660 28.178 1.00 86.06 646 ILE A N 1
ATOM 4750 C CA . ILE A 1 646 ? -34.879 14.707 27.276 1.00 86.06 646 ILE A CA 1
ATOM 4751 C C . ILE A 1 646 ? -35.783 14.088 26.212 1.00 86.06 646 ILE A C 1
ATOM 4753 O O . ILE A 1 646 ? -35.360 13.207 25.465 1.00 86.06 646 ILE A O 1
ATOM 4757 N N . LEU A 1 647 ? -37.016 14.579 26.137 1.00 82.31 647 LEU A N 1
ATOM 4758 C CA . LEU A 1 647 ? -38.057 14.158 25.205 1.00 82.31 647 LEU A CA 1
ATOM 4759 C C . LEU A 1 647 ? -38.332 15.278 24.210 1.00 82.31 647 LEU A C 1
ATOM 4761 O O . LEU A 1 647 ? -38.359 16.447 24.600 1.00 82.31 647 LEU A O 1
ATOM 4765 N N . SER A 1 648 ? -38.513 14.924 22.942 1.00 74.00 648 SER A N 1
ATOM 4766 C CA . SER A 1 648 ? -38.676 15.889 21.847 1.00 74.00 648 SER A CA 1
ATOM 4767 C C . SER A 1 648 ? -39.912 15.626 20.979 1.00 74.00 648 SER A C 1
ATOM 4769 O O . SER A 1 648 ? -40.353 16.522 20.263 1.00 74.00 648 SER A O 1
ATOM 4771 N N . ASP A 1 649 ? -40.522 14.441 21.082 1.00 72.31 649 ASP A N 1
ATOM 4772 C CA . ASP A 1 649 ? -41.718 14.043 20.343 1.00 72.31 649 ASP A CA 1
ATOM 4773 C C . ASP A 1 649 ? -42.872 13.681 21.295 1.00 72.31 649 ASP A C 1
ATOM 4775 O O . ASP A 1 649 ? -42.698 13.074 22.352 1.00 72.31 649 ASP A O 1
ATOM 4779 N N . ARG A 1 650 ? -44.101 14.025 20.899 1.00 67.12 650 ARG A N 1
ATOM 4780 C CA . ARG A 1 650 ? -45.335 13.742 21.655 1.00 67.12 650 ARG A CA 1
ATOM 4781 C C . ARG A 1 650 ? -45.649 12.259 21.851 1.00 67.12 650 ARG A C 1
ATOM 4783 O O . ARG A 1 650 ? -46.494 11.944 22.683 1.00 67.12 650 ARG A O 1
ATOM 4790 N N . LYS A 1 651 ? -45.057 11.375 21.047 1.00 71.06 651 LYS A N 1
ATOM 4791 C CA . LYS A 1 651 ? -45.204 9.918 21.137 1.00 71.06 651 LYS A CA 1
ATOM 4792 C C . LYS A 1 651 ? -44.112 9.263 21.983 1.00 71.06 651 LYS A C 1
ATOM 4794 O O . LYS A 1 651 ? -44.142 8.048 22.124 1.00 71.06 651 LYS A O 1
ATOM 4799 N N . ASN A 1 652 ? -43.155 10.027 22.518 1.00 71.81 652 ASN A N 1
ATOM 4800 C CA . ASN A 1 652 ? -42.110 9.453 23.356 1.00 71.81 652 ASN A CA 1
ATOM 4801 C C . ASN A 1 652 ? -42.689 8.852 24.642 1.00 71.81 652 ASN A C 1
ATOM 4803 O O . ASN A 1 652 ? -43.478 9.489 25.342 1.00 71.81 652 ASN A O 1
ATOM 4807 N N . GLU A 1 653 ? -42.243 7.640 24.970 1.00 69.81 653 GLU A N 1
ATOM 4808 C CA . GLU A 1 653 ? -42.667 6.898 26.157 1.00 69.81 653 GLU A CA 1
ATOM 4809 C C . GLU A 1 653 ? -41.504 6.739 27.143 1.00 69.81 653 GLU A C 1
ATOM 4811 O O . GLU A 1 653 ? -40.396 6.340 26.769 1.00 69.81 653 GLU A O 1
ATOM 4816 N N . VAL A 1 654 ? -41.755 7.042 28.420 1.00 73.25 654 VAL A N 1
ATOM 4817 C CA . VAL A 1 654 ? -40.762 6.939 29.496 1.00 73.25 654 VAL A CA 1
ATOM 4818 C C . VAL A 1 654 ? -41.379 6.337 30.751 1.00 73.25 654 VAL A C 1
ATOM 4820 O O . VAL A 1 654 ? -42.474 6.734 31.129 1.00 73.25 654 VAL A O 1
ATOM 4823 N N . SER A 1 655 ? -40.640 5.454 31.429 1.00 69.94 655 SER A N 1
ATOM 4824 C CA . SER A 1 655 ? -41.015 4.883 32.726 1.00 69.94 655 SER A CA 1
ATOM 4825 C C . SER A 1 655 ? -39.831 4.701 33.678 1.00 69.94 655 SER A C 1
ATOM 4827 O O . SER A 1 655 ? -38.729 4.345 33.243 1.00 69.94 655 SER A O 1
ATOM 4829 N N . VAL A 1 656 ? -40.065 4.902 34.983 1.00 69.62 656 VAL A N 1
ATOM 4830 C CA . VAL A 1 656 ? -39.105 4.639 36.075 1.00 69.62 656 VAL A CA 1
ATOM 4831 C C . VAL A 1 656 ? -39.759 3.891 37.231 1.00 69.62 656 VAL A C 1
ATOM 4833 O O . VAL A 1 656 ? -40.850 4.244 37.670 1.00 69.62 656 VAL A O 1
ATOM 4836 N N . LYS A 1 657 ? -39.062 2.863 37.737 1.00 65.94 657 LYS A N 1
ATOM 4837 C CA . LYS A 1 657 ? -39.583 1.911 38.732 1.00 65.94 657 LYS A CA 1
ATOM 4838 C C . LYS A 1 657 ? -39.323 2.264 40.212 1.00 65.94 657 LYS A C 1
ATOM 4840 O O . LYS A 1 657 ? -40.126 1.852 41.043 1.00 65.94 657 LYS A O 1
ATOM 4845 N N . ASP A 1 658 ? -38.204 2.901 40.572 1.00 62.03 658 ASP A N 1
ATOM 4846 C CA . ASP A 1 658 ? -37.795 3.140 41.976 1.00 62.03 658 ASP A CA 1
ATOM 4847 C C . ASP A 1 658 ? -38.193 4.542 42.485 1.00 62.03 658 ASP A C 1
ATOM 4849 O O . ASP A 1 658 ? -37.873 5.554 41.865 1.00 62.03 658 ASP A O 1
ATOM 4853 N N . ASP A 1 659 ? -38.850 4.581 43.650 1.00 53.91 659 ASP A N 1
ATOM 4854 C CA 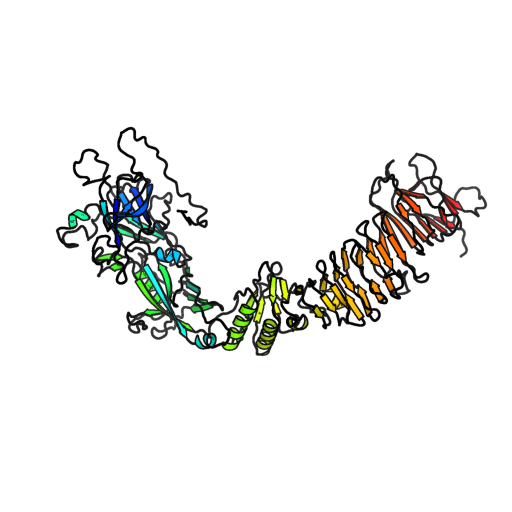. ASP A 1 659 ? -39.476 5.754 44.281 1.00 53.91 659 ASP A CA 1
ATOM 4855 C C . ASP A 1 659 ? -38.487 6.651 45.074 1.00 53.91 659 ASP A C 1
ATOM 4857 O O . ASP A 1 659 ? -38.872 7.725 45.542 1.00 53.91 659 ASP A O 1
ATOM 4861 N N . SER A 1 660 ? -37.235 6.217 45.292 1.00 55.62 660 SER A N 1
ATOM 4862 C CA . SER A 1 660 ? -36.366 6.762 46.359 1.00 55.62 660 SER A CA 1
ATOM 4863 C C . SER A 1 660 ? -35.215 7.693 45.929 1.00 55.62 660 SER A C 1
ATOM 4865 O O . SER A 1 660 ? -34.711 8.451 46.757 1.00 55.62 660 SER A O 1
ATOM 4867 N N . ASN A 1 661 ? -34.809 7.695 44.655 1.00 54.31 661 ASN A N 1
ATOM 4868 C CA . ASN A 1 661 ? -33.726 8.529 44.112 1.00 54.31 661 ASN A CA 1
ATOM 4869 C C . ASN A 1 661 ? -34.222 9.214 42.834 1.00 54.31 661 ASN A C 1
ATOM 4871 O O . ASN A 1 661 ? -34.539 8.511 41.883 1.00 54.31 661 ASN A O 1
ATOM 4875 N N . ILE A 1 662 ? -34.351 10.554 42.812 1.00 62.72 662 ILE A N 1
ATOM 4876 C CA . ILE A 1 662 ? -35.296 11.180 41.864 1.00 62.72 662 ILE A CA 1
ATOM 4877 C C . ILE A 1 662 ? -34.708 12.226 40.903 1.00 62.72 662 ILE A C 1
ATOM 4879 O O . ILE A 1 662 ? -34.534 13.385 41.265 1.00 62.72 662 ILE A O 1
ATOM 4883 N N . GLY A 1 663 ? -34.438 11.814 39.665 1.00 67.75 663 GLY A N 1
ATOM 4884 C CA . GLY A 1 663 ? -33.902 12.619 38.561 1.00 67.75 663 GLY A CA 1
ATOM 4885 C C . GLY A 1 663 ? -34.948 13.435 37.795 1.00 67.75 663 GLY A C 1
ATOM 4886 O O . GLY A 1 663 ? -36.093 13.582 38.221 1.00 67.75 663 GLY A O 1
ATOM 4887 N N . TYR A 1 664 ? -34.542 13.970 36.642 1.00 76.31 664 TYR A N 1
ATOM 4888 C CA . TYR A 1 664 ? -35.289 14.949 35.848 1.00 76.31 664 TYR A CA 1
ATOM 4889 C C . TYR A 1 664 ? -35.814 14.343 34.542 1.00 76.31 664 TYR A C 1
ATOM 4891 O O . TYR A 1 664 ? -35.089 13.620 33.853 1.00 76.31 664 TYR A O 1
ATOM 4899 N N . ILE A 1 665 ? -37.039 14.707 34.159 1.00 79.12 665 ILE A N 1
ATOM 4900 C CA . ILE A 1 665 ? -37.525 14.598 32.776 1.00 79.12 665 ILE A CA 1
ATOM 4901 C C . ILE A 1 665 ? -37.661 16.009 32.218 1.00 79.12 665 ILE A C 1
ATOM 4903 O O . ILE A 1 665 ? -38.332 16.841 32.822 1.00 79.12 665 ILE A O 1
ATOM 4907 N N . LYS A 1 666 ? -37.059 16.280 31.061 1.00 81.50 666 LYS A N 1
ATOM 4908 C CA . LYS A 1 666 ? -37.229 17.517 30.303 1.00 81.50 666 LYS A CA 1
ATOM 4909 C C . LYS A 1 666 ? -37.967 17.223 29.004 1.00 81.50 666 LYS A C 1
ATOM 4911 O O . LYS A 1 666 ? -37.495 16.457 28.178 1.00 81.50 666 LYS A O 1
ATOM 4916 N N . PHE A 1 667 ? -39.100 17.871 28.805 1.00 78.50 667 PHE A N 1
ATOM 4917 C CA . PHE A 1 667 ? -39.855 17.857 27.566 1.00 78.50 667 PHE A CA 1
ATOM 4918 C C . PHE A 1 667 ? -39.535 19.142 26.794 1.00 78.50 667 PHE A C 1
ATOM 4920 O O . PHE A 1 667 ? -39.891 20.235 27.240 1.00 78.50 667 PHE A O 1
ATOM 4927 N N . THR A 1 668 ? -38.815 19.026 25.681 1.00 76.06 668 THR A N 1
ATOM 4928 C CA . THR A 1 668 ? -38.427 20.156 24.829 1.00 76.06 668 THR A CA 1
ATOM 4929 C C . THR A 1 668 ? -39.341 20.202 23.610 1.00 76.06 668 THR A C 1
ATOM 4931 O O . THR A 1 668 ? -39.410 19.241 22.849 1.00 76.06 668 THR A O 1
ATOM 4934 N N . ILE A 1 669 ? -40.049 21.315 23.426 1.00 73.56 669 ILE A N 1
ATOM 4935 C CA . ILE A 1 669 ? -41.054 21.487 22.371 1.00 73.56 669 ILE A CA 1
ATOM 4936 C C . ILE A 1 669 ? -40.586 22.589 21.432 1.00 73.56 669 ILE A C 1
ATOM 4938 O O . ILE A 1 669 ? -40.536 23.750 21.836 1.00 73.56 669 ILE A O 1
ATOM 4942 N N . ASN A 1 670 ? -40.279 22.212 20.188 1.00 68.56 670 ASN A N 1
ATOM 4943 C CA . ASN A 1 670 ? -39.684 23.104 19.184 1.00 68.56 670 ASN A CA 1
ATOM 4944 C C . ASN A 1 670 ? -40.627 23.428 18.011 1.00 68.56 670 ASN A C 1
ATOM 4946 O O . ASN A 1 670 ? -40.216 24.057 17.036 1.00 68.56 670 ASN A O 1
ATOM 4950 N N . GLU A 1 671 ? -41.883 22.983 18.070 1.00 62.91 671 GLU A N 1
ATOM 4951 C CA . GLU A 1 671 ? -42.851 23.138 16.982 1.00 62.91 671 GLU A CA 1
ATOM 4952 C C . GLU A 1 671 ? -43.729 24.383 17.188 1.00 62.91 671 GLU A C 1
ATOM 4954 O O . GLU A 1 671 ? -44.393 24.538 18.214 1.00 62.91 671 GLU A O 1
ATOM 4959 N N . THR A 1 672 ? -43.764 25.265 16.187 1.00 55.47 672 THR A N 1
ATOM 4960 C CA . THR A 1 672 ? -44.689 26.404 16.099 1.00 55.47 672 THR A CA 1
ATOM 4961 C C . THR A 1 672 ? -45.945 25.964 15.346 1.00 55.47 672 THR A C 1
ATOM 4963 O O . THR A 1 672 ? -45.864 25.604 14.174 1.00 55.47 672 THR A O 1
ATOM 4966 N N . LYS A 1 673 ? -47.095 25.997 16.036 1.00 58.12 673 LYS A N 1
ATOM 4967 C CA . LYS A 1 673 ? -48.431 25.461 15.675 1.00 58.12 673 LYS A CA 1
ATOM 4968 C C . LYS A 1 673 ? -48.658 23.984 15.990 1.00 58.12 673 LYS A C 1
ATOM 4970 O O . LYS A 1 673 ? -48.281 23.106 15.218 1.00 58.12 673 LYS A O 1
ATOM 4975 N N . ASN A 1 674 ? -49.416 23.713 17.055 1.00 56.19 674 ASN A N 1
ATOM 4976 C CA . ASN A 1 674 ? -49.989 22.385 17.270 1.00 56.19 674 ASN A CA 1
ATOM 4977 C C . ASN A 1 674 ? -51.444 22.462 17.766 1.00 56.19 674 ASN A C 1
ATOM 4979 O O . ASN A 1 674 ? -51.707 22.756 18.931 1.00 56.19 674 ASN A O 1
ATOM 4983 N N . ASP A 1 675 ? -52.391 22.109 16.892 1.00 57.94 675 ASP A N 1
ATOM 4984 C CA . ASP A 1 675 ? -53.784 21.817 17.275 1.00 57.94 675 ASP A CA 1
ATOM 4985 C C . ASP A 1 675 ? -53.889 20.501 18.077 1.00 57.94 675 ASP A C 1
ATOM 4987 O O . ASP A 1 675 ? -54.964 20.134 18.555 1.00 57.94 675 ASP A O 1
ATOM 4991 N N . GLN A 1 676 ? -52.786 19.752 18.215 1.00 59.19 676 GLN A N 1
ATOM 4992 C CA . GLN A 1 676 ? -52.731 18.490 18.948 1.00 59.19 676 GLN A CA 1
ATOM 4993 C C . GLN A 1 676 ? -52.098 18.659 20.331 1.00 59.19 676 GLN A C 1
ATOM 4995 O O . GLN A 1 676 ? -51.270 19.533 20.578 1.00 59.19 676 GLN A O 1
ATOM 5000 N N . THR A 1 677 ? -52.513 17.800 21.259 1.00 66.44 677 THR A N 1
ATOM 5001 C CA . THR A 1 677 ? -52.111 17.855 22.666 1.00 66.44 677 THR A CA 1
ATOM 5002 C C . THR A 1 677 ? -50.947 16.908 22.949 1.00 66.44 677 THR A C 1
ATOM 5004 O O . THR A 1 677 ? -51.074 15.697 22.756 1.00 66.44 677 THR A O 1
ATOM 5007 N N . TYR A 1 678 ? -49.842 17.437 23.476 1.00 64.69 678 TYR A N 1
ATOM 5008 C CA . TYR A 1 678 ? -48.761 16.645 24.063 1.00 64.69 678 TYR A CA 1
ATOM 5009 C C . TYR A 1 678 ? -49.289 15.987 25.332 1.00 64.69 678 TYR A C 1
ATOM 5011 O O . TYR A 1 678 ? -49.492 16.645 26.351 1.00 64.69 678 TYR A O 1
ATOM 5019 N N . THR A 1 679 ? -49.595 14.696 25.261 1.00 62.50 679 THR A N 1
ATOM 5020 C CA . THR A 1 679 ? -50.144 13.974 26.409 1.00 62.50 679 THR A CA 1
ATOM 5021 C C . THR A 1 679 ? -49.011 13.299 27.158 1.00 62.50 679 THR A C 1
ATOM 5023 O O . THR A 1 679 ? -48.435 12.332 26.675 1.00 62.50 679 THR A O 1
ATOM 5026 N N . TYR A 1 680 ? -48.724 13.785 28.359 1.00 62.19 680 TYR A N 1
ATOM 5027 C CA . TYR A 1 680 ? -47.870 13.080 29.297 1.00 62.19 680 TYR A CA 1
ATOM 5028 C C . TYR A 1 680 ? -48.707 12.002 29.990 1.00 62.19 680 TYR A C 1
ATOM 5030 O O . TYR A 1 680 ? -49.586 12.309 30.809 1.00 62.19 680 TYR A O 1
ATOM 5038 N N . ASN A 1 681 ? -48.472 10.746 29.605 1.00 57.62 681 ASN A N 1
ATOM 5039 C CA . ASN A 1 681 ? -49.159 9.574 30.136 1.00 57.62 681 ASN A CA 1
ATOM 5040 C C . ASN A 1 681 ? -48.188 8.619 30.818 1.00 57.62 681 ASN A C 1
ATOM 5042 O O . ASN A 1 681 ? -47.754 7.660 30.185 1.00 57.62 681 ASN A O 1
ATOM 5046 N N . PRO A 1 682 ? -47.835 8.868 32.088 1.00 54.81 682 PRO A N 1
ATOM 5047 C CA . PRO A 1 682 ? -47.010 7.935 32.814 1.00 54.81 682 PRO A CA 1
ATOM 5048 C C . PRO A 1 682 ? -47.827 6.687 33.131 1.00 54.81 682 PRO A C 1
ATOM 5050 O O . PRO A 1 682 ? -48.676 6.663 34.028 1.00 54.81 682 PRO A O 1
ATOM 5053 N N . THR A 1 683 ? -47.601 5.631 32.368 1.00 46.91 683 THR A N 1
ATOM 5054 C CA . THR A 1 683 ? -48.155 4.317 32.658 1.00 46.91 683 THR A CA 1
ATOM 5055 C C . THR A 1 683 ? -47.365 3.702 33.815 1.00 46.91 683 THR A C 1
ATOM 5057 O O . THR A 1 683 ? -46.437 2.936 33.589 1.00 46.91 683 THR A O 1
ATOM 5060 N N . ASN A 1 684 ? -47.795 4.002 35.050 1.00 46.22 684 ASN A N 1
ATOM 5061 C CA . ASN A 1 684 ? -47.271 3.529 36.351 1.00 46.22 684 ASN A CA 1
ATOM 5062 C C . ASN A 1 684 ? -46.112 4.326 36.998 1.00 46.22 684 ASN A C 1
ATOM 5064 O O . ASN A 1 684 ? -45.507 3.821 37.943 1.00 46.22 684 ASN A O 1
ATOM 5068 N N . ASP A 1 685 ? -45.834 5.561 36.570 1.00 50.41 685 ASP A N 1
ATOM 5069 C CA . ASP A 1 685 ? -44.577 6.250 36.919 1.00 50.41 685 ASP A CA 1
ATOM 5070 C C . ASP A 1 685 ? -44.684 7.288 38.045 1.00 50.41 685 ASP A C 1
ATOM 5072 O O . ASP A 1 685 ? -45.594 8.121 38.065 1.00 50.41 685 ASP A O 1
ATOM 5076 N N . LYS A 1 686 ? -43.683 7.308 38.936 1.00 53.16 686 LYS A N 1
ATOM 5077 C CA . LYS A 1 686 ? -43.423 8.420 39.860 1.00 53.16 686 LYS A CA 1
ATOM 5078 C C . LYS A 1 686 ? -42.086 9.071 39.506 1.00 53.16 686 LYS A C 1
ATOM 5080 O O . LYS A 1 686 ? -41.025 8.560 39.840 1.00 53.16 686 LYS A O 1
ATOM 5085 N N . PHE A 1 687 ? -42.139 10.227 38.851 1.00 59.78 687 PHE A N 1
ATOM 5086 C CA . PHE A 1 687 ? -41.005 11.147 38.768 1.00 59.78 687 PHE A CA 1
ATOM 5087 C C . PHE A 1 687 ? -41.326 12.378 39.601 1.00 59.78 687 PHE A C 1
ATOM 5089 O O . PHE A 1 687 ? -42.436 12.908 39.518 1.00 59.78 687 PHE A O 1
ATOM 5096 N N . ASN A 1 688 ? -40.354 12.866 40.371 1.00 63.12 688 ASN A N 1
ATOM 5097 C CA . ASN A 1 688 ? -40.572 14.072 41.155 1.00 63.12 688 ASN A CA 1
ATOM 5098 C C . ASN A 1 688 ? -40.373 15.330 40.325 1.00 63.12 688 ASN A C 1
ATOM 5100 O O . ASN A 1 688 ? -41.033 16.286 40.658 1.00 63.12 688 ASN A O 1
ATOM 5104 N N . TRP A 1 689 ? -39.542 15.383 39.276 1.00 73.62 689 TRP A N 1
ATOM 5105 C CA . TRP A 1 689 ? -39.284 16.646 38.567 1.00 73.62 689 TRP A CA 1
ATOM 5106 C C . TRP A 1 689 ? -39.532 16.560 37.058 1.00 73.62 689 TRP A C 1
ATOM 5108 O O . TRP A 1 689 ? -38.763 15.934 36.325 1.00 73.62 689 TRP A O 1
ATOM 5118 N N . LEU A 1 690 ? -40.574 17.251 36.591 1.00 78.88 690 LEU A N 1
ATOM 5119 C CA . LEU A 1 690 ? -40.877 17.454 35.172 1.00 78.88 690 LEU A CA 1
ATOM 5120 C C . LEU A 1 690 ? -40.509 18.885 34.762 1.00 78.88 690 LEU A C 1
ATOM 5122 O O . LEU A 1 690 ? -40.948 19.843 35.389 1.00 78.88 690 LEU A O 1
ATOM 5126 N N . ILE A 1 691 ? -39.717 19.041 33.706 1.00 81.12 691 ILE A N 1
ATOM 5127 C CA . ILE A 1 691 ? -39.399 20.322 33.071 1.00 81.12 691 ILE A CA 1
ATOM 5128 C C . ILE A 1 691 ? -40.090 20.345 31.715 1.00 81.12 691 ILE A C 1
ATOM 5130 O O . ILE A 1 691 ? -39.915 19.430 30.920 1.00 81.12 691 ILE A O 1
ATOM 5134 N N . ILE A 1 692 ? -40.833 21.400 31.428 1.00 79.31 692 ILE A N 1
ATOM 5135 C CA . ILE A 1 692 ? -41.424 21.662 30.122 1.00 79.31 692 ILE A CA 1
ATOM 5136 C C . ILE A 1 692 ? -40.771 22.927 29.597 1.00 79.31 692 ILE A C 1
ATOM 5138 O O . ILE A 1 692 ? -40.832 23.967 30.245 1.00 79.31 692 ILE A O 1
ATOM 5142 N N . ASN A 1 693 ? -40.136 22.827 28.438 1.00 80.06 693 ASN A N 1
ATOM 5143 C CA . ASN A 1 693 ? -39.407 23.923 27.828 1.00 80.06 693 ASN A CA 1
ATOM 5144 C C . ASN A 1 693 ? -39.876 24.111 26.387 1.00 80.06 693 ASN A C 1
ATOM 5146 O O . ASN A 1 693 ? -39.705 23.215 25.562 1.00 80.06 693 ASN A O 1
ATOM 5150 N N . THR A 1 694 ? -40.456 25.268 26.085 1.00 74.50 694 THR A N 1
ATOM 5151 C CA . THR A 1 694 ? -40.822 25.632 24.712 1.00 74.50 694 THR A CA 1
ATOM 5152 C C . THR A 1 694 ? -39.735 26.499 24.092 1.00 74.50 694 THR A C 1
ATOM 5154 O O . THR A 1 694 ? -39.547 27.639 24.523 1.00 74.50 694 THR A O 1
ATOM 5157 N N . GLU A 1 695 ? -39.057 25.998 23.064 1.00 71.62 695 GLU A N 1
ATOM 5158 C CA . GLU A 1 695 ? -38.079 26.764 22.284 1.00 71.62 695 GLU A CA 1
ATOM 5159 C C . GLU A 1 695 ? -38.655 27.063 20.891 1.00 71.62 695 GLU A C 1
ATOM 5161 O O . GLU A 1 695 ? -39.434 26.294 20.341 1.00 71.62 695 GLU A O 1
ATOM 5166 N N . GLY A 1 696 ? -38.338 28.224 20.312 1.00 63.03 696 GLY A N 1
ATOM 5167 C CA . GLY A 1 696 ? -38.808 28.593 18.965 1.00 63.03 696 GLY A CA 1
ATOM 5168 C C . GLY A 1 696 ? -40.290 28.989 18.842 1.00 63.03 696 GLY A C 1
ATOM 5169 O O . GLY A 1 696 ? -40.698 29.440 17.775 1.00 63.03 696 GLY A O 1
ATOM 5170 N N . VAL A 1 697 ? -41.080 28.890 19.915 1.00 62.31 697 VAL A N 1
ATOM 5171 C CA . VAL A 1 697 ? -42.481 29.348 19.974 1.00 62.31 697 VAL A CA 1
ATOM 5172 C C . VAL A 1 697 ? -42.544 30.881 19.983 1.00 62.31 697 VAL A C 1
ATOM 5174 O O . VAL A 1 697 ? -41.888 31.528 20.806 1.00 62.31 697 VAL A O 1
ATOM 5177 N N . THR A 1 698 ? -43.305 31.479 19.059 1.00 60.34 698 THR A N 1
ATOM 5178 C CA . THR A 1 698 ? -43.426 32.944 18.944 1.00 60.34 698 THR A CA 1
ATOM 5179 C C . THR A 1 698 ? -44.585 33.497 19.778 1.00 60.34 698 THR A C 1
ATOM 5181 O O . THR A 1 698 ? -45.490 32.768 20.164 1.00 60.34 698 THR A O 1
ATOM 5184 N N . ASP A 1 699 ? -44.588 34.809 20.046 1.00 57.06 699 ASP A N 1
ATOM 5185 C CA . ASP A 1 699 ? -45.658 35.502 20.790 1.00 57.06 699 ASP A CA 1
ATOM 5186 C C . ASP A 1 699 ? -46.990 35.627 19.995 1.00 57.06 699 ASP A C 1
ATOM 5188 O O . ASP A 1 699 ? -47.860 36.426 20.348 1.00 57.06 699 ASP A O 1
ATOM 5192 N N . ALA A 1 700 ? -47.169 34.888 18.896 1.00 57.78 700 ALA A N 1
ATOM 5193 C CA . ALA A 1 700 ? -48.336 35.004 18.027 1.00 57.78 700 ALA A CA 1
ATOM 5194 C C . ALA A 1 700 ? -49.567 34.237 18.558 1.00 57.78 700 ALA A C 1
ATOM 5196 O O . ALA A 1 700 ? -49.466 33.074 18.939 1.00 57.78 700 ALA A O 1
ATOM 5197 N N . GLN A 1 701 ? -50.756 34.862 18.458 1.00 54.03 701 GLN A N 1
ATOM 5198 C CA . GLN A 1 701 ? -52.056 34.263 18.053 1.00 54.03 701 GLN A CA 1
ATOM 5199 C C . GLN A 1 701 ? -52.239 32.731 18.128 1.00 54.03 701 GLN A C 1
ATOM 5201 O O . GLN A 1 701 ? -53.142 32.189 18.761 1.00 54.03 701 GLN A O 1
ATOM 5206 N N . GLN A 1 702 ? -51.449 32.049 17.311 1.00 56.25 702 GLN A N 1
ATOM 5207 C CA . GLN A 1 702 ? -51.711 30.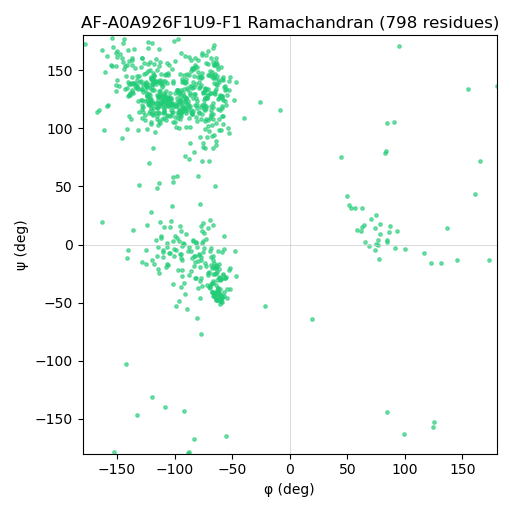696 16.835 1.00 56.25 702 GLN A CA 1
ATOM 5208 C C . GLN A 1 702 ? -50.677 29.681 17.343 1.00 56.25 702 GLN A C 1
ATOM 5210 O O . GLN A 1 702 ? -50.820 28.492 17.073 1.00 56.25 702 GLN A O 1
ATOM 5215 N N . ASP A 1 703 ? -49.668 30.124 18.097 1.00 57.78 703 ASP A N 1
ATOM 5216 C CA . ASP A 1 703 ? -48.544 29.292 18.533 1.00 57.78 703 ASP A CA 1
ATOM 5217 C C . ASP A 1 703 ? -48.723 28.858 20.001 1.00 57.78 703 ASP A C 1
ATOM 5219 O O . ASP A 1 703 ? -47.905 29.154 20.869 1.00 57.78 703 ASP A O 1
ATOM 5223 N N . VAL A 1 704 ? -49.832 28.170 20.302 1.00 62.81 704 VAL A N 1
ATOM 5224 C CA . VAL A 1 704 ? -50.109 27.628 21.645 1.00 62.81 704 VAL A CA 1
ATOM 5225 C C . VAL A 1 704 ? -49.725 26.157 21.712 1.00 62.81 704 VAL A C 1
ATOM 5227 O O . VAL A 1 704 ? -50.223 25.338 20.943 1.00 62.81 704 VAL A O 1
ATOM 5230 N N . VAL A 1 705 ? -48.890 25.801 22.686 1.00 66.69 705 VAL A N 1
ATOM 5231 C CA . VAL A 1 705 ? -48.546 24.406 22.964 1.00 66.69 705 VAL A CA 1
ATOM 5232 C C . VAL A 1 705 ? -49.523 23.826 23.983 1.00 66.69 705 VAL A C 1
ATOM 5234 O O . VAL A 1 705 ? -49.525 24.236 25.140 1.00 66.69 705 VAL A O 1
ATOM 5237 N N . ASN A 1 706 ? -50.353 22.865 23.572 1.00 70.00 706 ASN A N 1
ATOM 5238 C CA . ASN A 1 706 ? -51.293 22.190 24.468 1.00 70.00 706 ASN A CA 1
ATOM 5239 C C . ASN A 1 706 ? -50.636 20.972 25.122 1.00 70.00 706 ASN A C 1
ATOM 5241 O O . ASN A 1 706 ? -50.198 20.059 24.423 1.00 70.00 706 ASN A O 1
ATOM 5245 N N . ILE A 1 707 ? -50.618 20.917 26.452 1.00 71.69 707 ILE A N 1
ATOM 5246 C CA . ILE A 1 707 ? -50.028 19.820 27.222 1.00 71.69 707 ILE A CA 1
ATOM 5247 C C . ILE A 1 707 ? -51.077 19.237 28.150 1.00 71.69 707 ILE A C 1
ATOM 5249 O O . ILE A 1 707 ? -51.694 19.961 28.926 1.00 71.69 707 ILE A O 1
ATOM 5253 N N . LYS A 1 708 ? -51.258 17.919 28.100 1.00 72.31 708 LYS A N 1
ATOM 5254 C CA . LYS A 1 708 ? -52.132 17.189 29.009 1.00 72.31 708 LYS A CA 1
ATOM 5255 C C . LYS A 1 708 ? -51.321 16.354 29.981 1.00 72.31 708 LYS A C 1
ATOM 5257 O O . LYS A 1 708 ? -50.695 15.384 29.568 1.00 72.31 708 LYS A O 1
ATOM 5262 N N . LEU A 1 709 ? -51.384 16.690 31.267 1.00 70.75 709 LEU A N 1
ATOM 5263 C CA . LEU A 1 709 ? -50.805 15.864 32.328 1.00 70.75 709 LEU A CA 1
ATOM 5264 C C . LEU A 1 709 ? -51.880 14.899 32.835 1.00 70.75 709 LEU A C 1
ATOM 5266 O O . LEU A 1 709 ? -52.927 15.329 33.325 1.00 70.75 709 LEU A O 1
ATOM 5270 N N . THR A 1 710 ? -51.650 13.597 32.681 1.00 63.09 710 THR A N 1
ATOM 5271 C CA . THR A 1 710 ? -52.589 12.560 33.153 1.00 63.09 710 THR A CA 1
ATOM 5272 C C . THR A 1 710 ? -52.254 12.030 34.555 1.00 63.09 710 THR A C 1
ATOM 5274 O O . THR A 1 710 ? -53.108 11.398 35.173 1.00 63.09 710 THR A O 1
ATOM 5277 N N . SER A 1 711 ? -51.070 12.353 35.090 1.00 64.94 711 SER A N 1
ATOM 5278 C CA . SER A 1 711 ? -50.701 12.211 36.506 1.00 64.94 711 SER A CA 1
ATOM 5279 C C . SER A 1 711 ? -49.973 13.469 37.012 1.00 64.94 711 SER A C 1
ATOM 5281 O O . SER A 1 711 ? -49.612 14.342 36.217 1.00 64.94 711 SER A O 1
ATOM 5283 N N . VAL A 1 712 ? -49.792 13.583 38.333 1.00 66.69 712 VAL A N 1
ATOM 5284 C CA . VAL A 1 712 ? -49.238 14.779 38.990 1.00 66.69 712 VAL A CA 1
ATOM 5285 C C . VAL A 1 712 ? -47.774 14.539 39.396 1.00 66.69 712 VAL A C 1
ATOM 5287 O O . VAL A 1 712 ? -47.540 13.676 40.244 1.00 66.69 712 VAL A O 1
ATOM 5290 N N . PRO A 1 713 ? -46.788 15.269 38.832 1.00 72.00 713 PRO A N 1
ATOM 5291 C CA . PRO A 1 713 ? -45.413 15.242 39.329 1.00 72.00 713 PRO A CA 1
ATOM 5292 C C . PRO A 1 713 ? -45.299 15.995 40.664 1.00 72.00 713 PRO A C 1
ATOM 5294 O O . PRO A 1 713 ? -46.090 16.893 40.947 1.00 72.00 713 PRO A O 1
ATOM 5297 N N . THR A 1 714 ? -44.286 15.673 41.470 1.00 72.69 714 THR A N 1
ATOM 5298 C CA . THR A 1 714 ? -44.013 16.369 42.747 1.00 72.69 714 THR A CA 1
ATOM 5299 C C . THR A 1 714 ? -43.530 17.811 42.530 1.00 72.69 714 THR A C 1
ATOM 5301 O O . THR A 1 714 ? -43.865 18.707 43.299 1.00 72.69 714 THR A O 1
ATOM 5304 N N . TYR A 1 715 ? -42.791 18.048 41.452 1.00 77.69 715 TYR A N 1
ATOM 5305 C CA . TYR A 1 715 ? -42.182 19.303 41.039 1.00 77.69 715 TYR A CA 1
ATOM 5306 C C . TYR A 1 715 ? -42.388 19.488 39.535 1.00 77.69 715 TYR A C 1
ATOM 5308 O O . TYR A 1 715 ? -42.141 18.580 38.734 1.00 77.69 715 TYR A O 1
ATOM 5316 N N . LEU A 1 716 ? -42.817 20.681 39.142 1.00 79.25 716 LEU A N 1
ATOM 5317 C CA . LEU A 1 716 ? -43.058 21.047 37.752 1.00 79.25 716 LEU A CA 1
ATOM 5318 C C . LEU A 1 716 ? -42.327 22.351 37.459 1.00 79.25 716 LEU A C 1
ATOM 5320 O O . LEU A 1 716 ? -42.550 23.344 38.138 1.00 79.25 716 LEU A O 1
ATOM 5324 N N . SER A 1 717 ? -41.465 22.367 36.450 1.00 80.56 717 SER A N 1
ATOM 5325 C CA . SER A 1 717 ? -40.848 23.583 35.929 1.00 80.56 717 SER A CA 1
ATOM 5326 C C . SER A 1 717 ? -41.356 23.843 34.526 1.00 80.56 717 SER A C 1
ATOM 5328 O O . SER A 1 717 ? -41.337 22.956 33.679 1.00 80.56 717 SER A O 1
ATOM 5330 N N . LEU A 1 718 ? -41.810 25.060 34.286 1.00 78.25 718 LEU A N 1
ATOM 5331 C CA . LEU A 1 718 ? -42.354 25.494 33.019 1.00 78.25 718 LEU A CA 1
ATOM 5332 C C . LEU A 1 718 ? -41.528 26.693 32.521 1.00 78.25 718 LEU A C 1
ATOM 5334 O O . LEU A 1 718 ? -41.368 27.686 33.235 1.00 78.25 718 LEU A O 1
ATOM 5338 N N . GLN A 1 719 ? -40.949 26.562 31.329 1.00 79.31 719 GLN A N 1
ATOM 5339 C CA . GLN A 1 719 ? -39.946 27.464 30.756 1.00 79.31 719 GLN A CA 1
ATOM 5340 C C . GLN A 1 719 ? -40.314 27.824 29.306 1.00 79.31 719 GLN A C 1
ATOM 5342 O O . GLN A 1 719 ? -40.834 26.984 28.565 1.00 79.31 719 GLN A O 1
ATOM 5347 N N . GLY A 1 720 ? -40.017 29.059 28.886 1.00 73.75 720 GLY A N 1
ATOM 5348 C CA . GLY A 1 720 ? -40.295 29.559 27.534 1.00 73.75 720 GLY A CA 1
ATOM 5349 C C . GLY A 1 720 ? -41.563 30.419 27.429 1.00 73.75 720 GLY A C 1
ATOM 5350 O O . GLY A 1 720 ? -42.046 30.952 28.422 1.00 73.75 720 GLY A O 1
ATOM 5351 N N . LYS A 1 721 ? -42.083 30.616 26.206 1.00 66.88 721 LYS A N 1
ATOM 5352 C CA . LYS A 1 721 ? -42.969 31.754 25.891 1.00 66.88 721 LYS A CA 1
ATOM 5353 C C . LYS A 1 721 ? -44.480 31.507 25.990 1.00 66.88 721 LYS A C 1
ATOM 5355 O O . LYS A 1 721 ? -45.202 32.426 26.377 1.00 66.88 721 LYS A O 1
ATOM 5360 N N . THR A 1 722 ? -45.026 30.339 25.628 1.00 64.62 722 THR A N 1
ATOM 5361 C CA . THR A 1 722 ? -46.498 30.116 25.648 1.00 64.62 722 THR A CA 1
ATOM 5362 C C . THR A 1 722 ? -46.876 28.632 25.733 1.00 64.62 722 THR A C 1
ATOM 5364 O O . THR A 1 722 ? -46.569 27.860 24.828 1.00 64.62 722 THR A O 1
ATOM 5367 N N . VAL A 1 723 ? -47.600 28.236 26.791 1.00 63.75 723 VAL A N 1
ATOM 5368 C CA 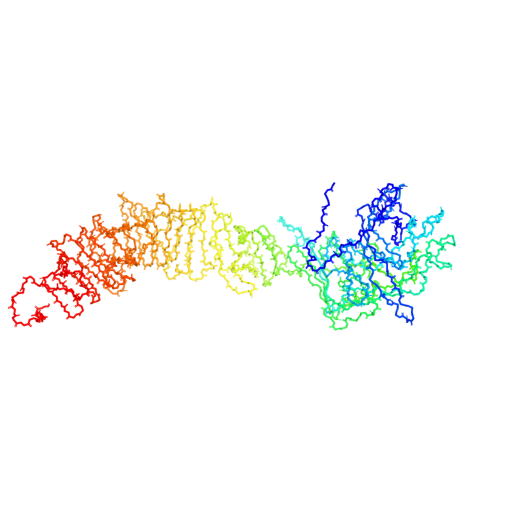. VAL A 1 723 ? -48.080 26.856 27.006 1.00 63.75 723 VAL A CA 1
ATOM 5369 C C . VAL A 1 723 ? -49.491 26.868 27.602 1.00 63.75 723 VAL A C 1
ATOM 5371 O O . VAL A 1 723 ? -49.768 27.573 28.568 1.00 63.75 723 VAL A O 1
ATOM 5374 N N . ASN A 1 724 ? -50.385 26.036 27.074 1.00 64.31 724 ASN A N 1
ATOM 5375 C CA . ASN A 1 724 ? -51.641 25.668 27.719 1.00 64.31 724 ASN A CA 1
ATOM 5376 C C . ASN A 1 724 ? -51.484 24.295 28.386 1.00 64.31 724 ASN A C 1
ATOM 5378 O O . ASN A 1 724 ? -51.467 23.268 27.706 1.00 64.31 724 ASN A O 1
ATOM 5382 N N . VAL A 1 725 ? -51.381 24.261 29.715 1.00 63.09 725 VAL A N 1
ATOM 5383 C CA . VAL A 1 725 ? -51.333 23.007 30.478 1.00 63.09 725 VAL A CA 1
ATOM 5384 C C . VAL A 1 725 ? -52.742 22.664 30.957 1.00 63.09 725 VAL A C 1
ATOM 5386 O O . VAL A 1 725 ? -53.283 23.288 31.864 1.00 63.09 725 VAL A O 1
ATOM 5389 N 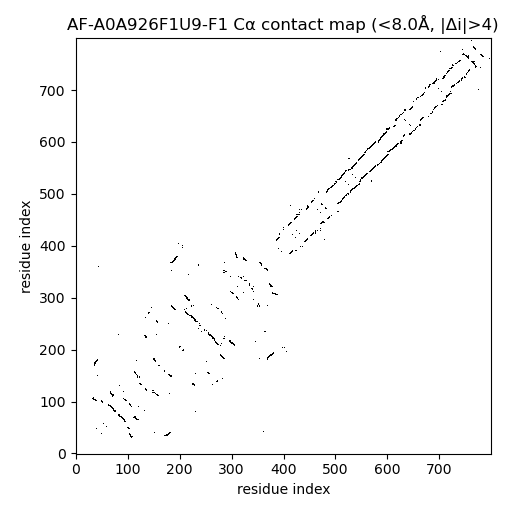N . THR A 1 726 ? -53.344 21.639 30.363 1.00 61.12 726 THR A N 1
ATOM 5390 C CA . THR A 1 726 ? -54.612 21.065 30.812 1.00 61.12 726 THR A CA 1
ATOM 5391 C C . THR A 1 726 ? -54.335 19.848 31.669 1.00 61.12 726 THR A C 1
ATOM 5393 O O . THR A 1 726 ? -53.871 18.819 31.189 1.00 61.12 726 THR A O 1
ATOM 5396 N N . ALA A 1 727 ? -54.639 19.926 32.952 1.00 56.97 727 ALA A N 1
ATOM 5397 C CA . ALA A 1 727 ? -54.351 18.828 33.848 1.00 56.97 727 ALA A CA 1
ATOM 5398 C C . ALA A 1 727 ? -55.495 18.650 34.847 1.00 56.97 727 ALA A C 1
ATOM 5400 O O . ALA A 1 727 ? -56.064 19.620 35.339 1.00 56.97 727 ALA A O 1
ATOM 5401 N N . ASN A 1 728 ? -55.843 17.396 35.138 1.00 55.34 728 ASN A N 1
ATOM 5402 C CA . ASN A 1 728 ? -56.807 17.046 36.185 1.00 55.34 728 ASN A CA 1
ATOM 5403 C C . ASN A 1 728 ? -56.095 17.115 37.554 1.00 55.34 728 ASN A C 1
ATOM 5405 O O . ASN A 1 728 ? -55.954 16.114 38.251 1.00 55.34 728 ASN A O 1
ATOM 5409 N N . ILE A 1 729 ? -55.550 18.283 37.912 1.00 55.47 729 ILE A N 1
ATOM 5410 C CA . ILE A 1 729 ? -54.723 18.465 39.118 1.00 55.47 729 ILE A CA 1
ATOM 5411 C C . ILE A 1 729 ? -55.627 18.875 40.277 1.00 55.47 729 ILE A C 1
ATOM 5413 O O . ILE A 1 729 ? -55.686 20.041 40.656 1.00 55.47 729 ILE A O 1
ATOM 5417 N N . SER A 1 730 ? -56.366 17.929 40.849 1.00 50.97 730 SER A N 1
ATOM 5418 C CA . SER A 1 730 ? -57.177 18.230 42.035 1.00 50.97 730 SER A CA 1
ATOM 5419 C C . SER A 1 730 ? -56.350 18.294 43.332 1.00 50.97 730 SER A C 1
ATOM 5421 O O . SER A 1 730 ? -56.801 18.907 44.294 1.00 50.97 730 SER A O 1
ATOM 5423 N N . SER A 1 731 ? -55.138 17.715 43.372 1.00 53.91 731 SER A N 1
ATOM 5424 C CA . SER A 1 731 ? -54.203 17.767 44.519 1.00 53.91 731 SER A CA 1
ATOM 5425 C C . SER A 1 731 ? -52.909 16.987 44.217 1.00 53.91 731 SER A C 1
ATOM 5427 O O . SER A 1 731 ? -53.019 15.869 43.716 1.00 53.91 731 SER A O 1
ATOM 5429 N N . GLY A 1 732 ? -51.715 17.507 44.554 1.00 63.25 732 GLY A N 1
ATOM 5430 C CA . GLY A 1 732 ? -50.483 16.685 44.605 1.00 63.25 732 GLY A CA 1
ATOM 5431 C C . GLY A 1 732 ? -49.147 17.329 44.191 1.00 63.25 732 GLY A C 1
ATOM 5432 O O . GLY A 1 732 ? -48.108 16.747 44.482 1.00 63.25 732 GLY A O 1
ATOM 5433 N N . LEU A 1 733 ? -49.139 18.501 43.544 1.00 73.62 733 LEU A N 1
ATOM 5434 C CA . LEU A 1 733 ? -47.904 19.195 43.144 1.00 73.62 733 LEU A CA 1
ATOM 5435 C C . LEU A 1 733 ? -47.317 19.955 44.346 1.00 73.62 733 LEU A C 1
ATOM 5437 O O . LEU A 1 733 ? -48.008 20.786 44.936 1.00 73.62 733 LEU A O 1
ATOM 5441 N N . THR A 1 734 ? -46.064 19.676 44.714 1.00 75.69 734 THR A N 1
ATOM 5442 C CA . THR A 1 734 ? -45.370 20.371 45.811 1.00 75.69 734 THR A CA 1
ATOM 5443 C C . THR A 1 734 ? -44.832 21.709 45.330 1.00 75.69 734 THR A C 1
ATOM 5445 O O . THR A 1 734 ? -45.350 22.725 45.776 1.00 75.69 734 THR A O 1
ATOM 5448 N N . ASP A 1 735 ? -43.904 21.734 44.365 1.00 75.12 735 ASP A N 1
ATOM 5449 C CA . ASP A 1 735 ? -43.359 23.000 43.847 1.00 75.12 735 ASP A CA 1
ATOM 5450 C C . ASP A 1 735 ? -43.624 23.187 42.349 1.00 75.12 735 ASP A C 1
ATOM 5452 O O . ASP A 1 735 ? -43.366 22.307 41.526 1.00 75.12 735 ASP A O 1
ATOM 5456 N N . LEU A 1 736 ? -44.099 24.375 41.989 1.00 76.94 736 LEU A N 1
ATOM 5457 C CA . LEU A 1 736 ? -44.267 24.839 40.618 1.00 76.94 736 LEU A CA 1
ATOM 5458 C C . LEU A 1 736 ? -43.286 25.982 40.345 1.00 76.94 736 LEU A C 1
ATOM 5460 O O . LEU A 1 736 ? -43.363 27.019 40.992 1.00 76.94 736 LEU A O 1
ATOM 5464 N N . PHE A 1 737 ? -42.407 25.831 39.361 1.00 78.75 737 PHE A N 1
ATOM 5465 C CA . PHE A 1 737 ? -41.482 26.867 38.905 1.00 78.75 737 PHE A CA 1
ATOM 5466 C C . PHE A 1 737 ? -41.932 27.388 37.546 1.00 78.75 737 PHE A C 1
ATOM 5468 O O . PHE A 1 737 ? -42.084 26.608 36.608 1.00 78.75 737 PHE A O 1
ATOM 5475 N N . VAL A 1 738 ? -42.119 28.696 37.424 1.00 74.06 738 VAL A N 1
ATOM 5476 C CA . VAL A 1 738 ? -42.591 29.341 36.197 1.00 74.06 738 VAL A CA 1
ATOM 5477 C C . VAL A 1 738 ? -41.650 30.473 35.822 1.00 74.06 738 VAL A C 1
ATOM 5479 O O . VAL A 1 738 ? -41.407 31.383 36.616 1.00 74.06 738 VAL A O 1
ATOM 5482 N N . ASP A 1 739 ? -41.128 30.416 34.598 1.00 71.06 739 ASP A N 1
ATOM 5483 C CA . ASP A 1 739 ? -40.373 31.526 34.023 1.00 71.06 739 ASP A CA 1
ATOM 5484 C C . ASP A 1 739 ? -41.274 32.762 33.830 1.00 71.06 739 ASP A C 1
ATOM 5486 O O . ASP A 1 739 ? -42.447 32.644 33.470 1.00 71.06 739 ASP A O 1
ATOM 5490 N N . SER A 1 740 ? -40.728 33.962 34.048 1.00 61.19 740 SER A N 1
ATOM 5491 C CA . SER A 1 740 ? -41.468 35.231 33.934 1.00 61.19 740 SER A CA 1
ATOM 5492 C C . SER A 1 740 ? -41.974 35.500 32.522 1.00 61.19 740 SER A C 1
ATOM 5494 O O . SER A 1 740 ? -42.944 36.235 32.336 1.00 61.19 740 SER A O 1
ATOM 5496 N N . SER A 1 741 ? -41.318 34.900 31.530 1.00 60.94 741 SER A N 1
ATOM 5497 C CA . SER A 1 741 ? -41.686 35.004 30.124 1.00 60.94 741 SER A CA 1
ATOM 5498 C C . SER A 1 741 ? -42.890 34.136 29.739 1.00 60.94 741 SER A C 1
ATOM 5500 O O . SER A 1 741 ? -43.439 34.306 28.647 1.00 60.94 741 SER A O 1
ATOM 5502 N N . MET A 1 742 ? -43.331 33.237 30.625 1.00 66.19 742 MET A N 1
ATOM 5503 C CA . MET A 1 742 ? -44.320 32.233 30.276 1.00 66.19 742 MET A CA 1
ATOM 5504 C C . MET A 1 742 ? -45.764 32.714 30.434 1.00 66.19 742 MET A C 1
ATOM 5506 O O . MET A 1 742 ? -46.162 33.305 31.440 1.00 66.19 742 MET A O 1
ATOM 5510 N N . ARG A 1 743 ? -46.583 32.385 29.431 1.00 64.56 743 ARG A N 1
ATOM 5511 C CA . ARG A 1 743 ? -48.022 32.663 29.392 1.00 64.56 743 ARG A CA 1
ATOM 5512 C C . ARG A 1 743 ? -48.821 31.369 29.534 1.00 64.56 743 ARG A C 1
ATOM 5514 O O . ARG A 1 743 ? -48.688 30.482 28.689 1.00 64.56 743 ARG A O 1
ATOM 5521 N N . LEU A 1 744 ? -49.663 31.289 30.566 1.00 61.97 744 LEU A N 1
ATOM 5522 C CA . LEU A 1 744 ? -50.663 30.230 30.730 1.00 61.97 744 LEU A CA 1
ATOM 5523 C C . LEU A 1 744 ? -51.994 30.657 30.107 1.00 61.97 744 LEU A C 1
ATOM 5525 O O . LEU A 1 744 ? -52.455 31.775 30.335 1.00 61.97 744 LEU A O 1
ATOM 5529 N N . LEU A 1 745 ? -52.615 29.765 29.338 1.00 57.97 745 LEU A N 1
ATOM 5530 C CA . LEU A 1 745 ? -53.867 30.024 28.623 1.00 57.97 745 LEU A CA 1
ATOM 5531 C C . LEU A 1 745 ? -54.974 29.068 29.082 1.00 57.97 745 LEU A C 1
ATOM 5533 O O . LEU A 1 745 ? -54.718 27.888 29.299 1.00 57.97 745 LEU A O 1
ATOM 5537 N N . GLY A 1 746 ? -56.211 29.567 29.171 1.00 56.84 746 GLY A N 1
ATOM 5538 C CA . GLY A 1 746 ? -57.398 28.768 29.501 1.00 56.84 746 GLY A CA 1
ATOM 5539 C C . GLY A 1 746 ? -57.793 28.776 30.985 1.00 56.84 746 GLY A C 1
ATOM 5540 O O . GLY A 1 746 ? -57.083 29.283 31.846 1.00 56.84 746 GLY A O 1
ATOM 5541 N N . SER A 1 747 ? -58.968 28.209 31.285 1.00 52.59 747 SER A N 1
ATOM 5542 C CA . SER A 1 747 ? -59.605 28.238 32.615 1.00 52.59 747 SER A CA 1
ATOM 5543 C C . SER A 1 747 ? -59.123 27.166 33.600 1.00 52.59 747 SER A C 1
ATOM 5545 O O . SER A 1 747 ? -59.693 27.034 34.681 1.00 52.59 747 SER A O 1
ATOM 5547 N N . ASN A 1 748 ? -58.128 26.361 33.228 1.00 56.84 748 ASN A N 1
ATOM 5548 C CA . ASN A 1 748 ? -57.650 25.257 34.055 1.00 56.84 748 ASN A CA 1
ATOM 5549 C C . ASN A 1 748 ? -56.567 25.767 35.012 1.00 56.84 748 ASN A C 1
ATOM 5551 O O . ASN A 1 748 ? -55.464 26.102 34.592 1.00 56.84 748 ASN A O 1
ATOM 5555 N N . ALA A 1 749 ? -56.900 25.850 36.298 1.00 61.56 749 ALA A N 1
ATOM 5556 C CA . ALA A 1 749 ? -55.981 26.291 37.338 1.00 61.56 749 ALA A CA 1
ATOM 5557 C C . ALA A 1 749 ? -54.945 25.197 37.665 1.00 61.56 749 ALA A C 1
ATOM 5559 O O . ALA A 1 749 ? -55.322 24.053 37.922 1.00 61.56 749 ALA A O 1
ATOM 5560 N N . ILE A 1 750 ? -53.654 25.537 37.711 1.00 70.06 750 ILE A N 1
ATOM 5561 C CA . ILE A 1 750 ? -52.602 24.634 38.206 1.00 70.06 750 ILE A CA 1
ATOM 5562 C C . ILE A 1 750 ? -52.454 24.860 39.712 1.00 70.06 750 ILE A C 1
ATOM 5564 O O . ILE A 1 750 ? -52.047 25.942 40.132 1.00 70.06 750 ILE A O 1
ATOM 5568 N N . LYS A 1 751 ? -52.779 23.854 40.530 1.00 72.12 751 LYS A N 1
ATOM 5569 C CA . LYS A 1 751 ? -52.625 23.904 41.994 1.00 72.12 751 LYS A CA 1
ATOM 5570 C C . LYS A 1 751 ? -51.244 23.406 42.425 1.00 72.12 751 LYS A C 1
ATOM 5572 O O . LYS A 1 751 ? -50.855 22.331 41.974 1.00 72.12 751 LYS A O 1
ATOM 5577 N N . ALA A 1 752 ? -50.562 24.113 43.333 1.00 72.25 752 ALA A N 1
ATOM 5578 C CA . ALA A 1 752 ? -49.323 23.648 43.976 1.00 72.25 752 ALA A CA 1
ATOM 5579 C C . ALA A 1 752 ? -49.197 24.110 45.442 1.00 72.25 752 ALA A C 1
ATOM 5581 O O . ALA A 1 752 ? -49.781 25.124 45.833 1.00 72.25 752 ALA A O 1
ATOM 5582 N N . THR A 1 753 ? -48.400 23.395 46.247 1.00 73.31 753 THR A N 1
ATOM 5583 C CA . THR A 1 753 ? -48.051 23.812 47.620 1.00 73.31 753 THR A CA 1
ATOM 5584 C C . THR A 1 753 ? -47.145 25.040 47.635 1.00 73.31 753 THR A C 1
ATOM 5586 O O . THR A 1 753 ? -47.328 25.905 48.479 1.00 73.31 753 THR A O 1
ATOM 5589 N N . ASN A 1 754 ? -46.206 25.162 46.703 1.00 71.00 754 ASN A N 1
ATOM 5590 C CA . ASN A 1 754 ? -45.405 26.357 46.492 1.00 71.00 754 ASN A CA 1
ATOM 5591 C C . ASN A 1 754 ? -45.384 26.693 45.000 1.00 71.00 754 ASN A C 1
ATOM 5593 O O . ASN A 1 754 ? -45.197 25.815 44.159 1.00 71.00 754 ASN A O 1
ATOM 5597 N N . ILE A 1 755 ? -45.551 27.966 44.657 1.00 73.25 755 ILE A N 1
ATOM 5598 C CA . ILE A 1 755 ? -45.401 28.470 43.290 1.00 73.25 755 ILE A CA 1
ATOM 5599 C C . ILE A 1 755 ? -44.314 29.537 43.298 1.00 73.25 755 ILE A C 1
ATOM 5601 O O . ILE A 1 755 ? -44.419 30.514 44.035 1.00 73.25 755 ILE A O 1
ATOM 5605 N N . TYR A 1 756 ? -43.306 29.362 42.454 1.00 72.75 756 TYR A N 1
ATOM 5606 C CA . TYR A 1 756 ? -42.178 30.259 42.258 1.00 72.75 756 TYR A CA 1
ATOM 5607 C C . TYR A 1 756 ? -42.306 30.914 40.881 1.00 72.75 756 TYR A C 1
ATOM 5609 O O . TYR A 1 756 ? -42.183 30.242 39.855 1.00 72.75 756 TYR A O 1
ATOM 5617 N N . VAL A 1 757 ? -42.541 32.224 40.859 1.00 69.94 757 VAL A N 1
ATOM 5618 C CA . VAL A 1 757 ? -42.535 33.066 39.651 1.00 69.94 757 VAL A CA 1
ATOM 5619 C C . VAL A 1 757 ? -41.540 34.188 39.915 1.00 69.94 757 VAL A C 1
ATOM 5621 O O . VAL A 1 757 ? -41.546 34.700 41.021 1.00 69.94 757 VAL A O 1
ATOM 5624 N N . ALA A 1 758 ? -40.693 34.561 38.951 1.00 64.25 758 ALA A N 1
ATOM 5625 C CA . ALA A 1 758 ? -39.526 35.454 39.118 1.00 64.25 758 ALA A CA 1
ATOM 5626 C C . ALA A 1 758 ? -39.508 36.415 40.334 1.00 64.25 758 ALA A C 1
ATOM 5628 O O . ALA A 1 758 ? -38.542 36.395 41.094 1.00 64.25 758 ALA A O 1
ATOM 5629 N N . ASP A 1 759 ? -40.558 37.218 40.539 1.00 57.22 759 ASP A N 1
ATOM 5630 C CA . ASP A 1 759 ? -40.605 38.250 41.583 1.00 57.22 759 ASP A CA 1
ATOM 5631 C C . ASP A 1 759 ? -41.359 37.857 42.876 1.00 57.22 759 ASP A C 1
ATOM 5633 O O . ASP A 1 759 ? -41.389 38.645 43.824 1.00 57.22 759 ASP A O 1
ATOM 5637 N N . TYR A 1 760 ? -42.000 36.682 42.955 1.00 59.72 760 TYR A N 1
ATOM 5638 C CA . TYR A 1 760 ? -42.810 36.282 44.114 1.00 59.72 760 TYR A CA 1
ATOM 5639 C C . TYR A 1 760 ? -42.962 34.759 44.311 1.00 59.72 760 TYR A C 1
ATOM 5641 O O . TYR A 1 760 ? -42.905 33.959 43.378 1.00 59.72 760 TYR A O 1
ATOM 5649 N N . ILE A 1 761 ? -43.210 34.360 45.565 1.00 60.91 761 ILE A N 1
ATOM 5650 C CA . ILE A 1 761 ? -43.496 32.974 45.969 1.00 60.91 761 ILE A CA 1
ATOM 5651 C C . ILE A 1 761 ? -44.902 32.916 46.570 1.00 60.91 761 ILE A C 1
ATOM 5653 O O . ILE A 1 761 ? -45.242 33.742 47.419 1.00 60.91 761 ILE A O 1
ATOM 5657 N N . LEU A 1 762 ? -45.709 31.939 46.161 1.00 65.75 762 LEU A N 1
ATOM 5658 C CA . LEU A 1 762 ? -47.038 31.680 46.723 1.00 65.75 762 LEU A CA 1
ATOM 5659 C C . LEU A 1 762 ? -47.042 30.343 47.447 1.00 65.75 762 LEU A C 1
ATOM 5661 O O . LEU A 1 762 ? -46.687 29.334 46.847 1.00 65.75 762 LEU A O 1
ATOM 5665 N N . HIS A 1 763 ? -47.490 30.333 48.699 1.00 61.56 763 HIS A N 1
ATOM 5666 C CA . HIS A 1 763 ? -47.706 29.110 49.467 1.00 61.56 763 HIS A CA 1
ATOM 5667 C C . HIS A 1 763 ? -49.191 28.714 49.415 1.00 61.56 763 HIS A C 1
ATOM 5669 O O . HIS A 1 763 ? -50.056 29.567 49.608 1.00 61.56 763 HIS A O 1
ATOM 5675 N N . SER A 1 764 ? -49.467 27.440 49.137 1.00 59.94 764 SER A N 1
ATOM 5676 C CA . SER A 1 764 ? -50.778 26.814 48.929 1.00 59.94 764 SER A CA 1
ATOM 5677 C C . SER A 1 764 ? -51.702 27.639 48.031 1.00 59.94 764 SER A C 1
ATOM 5679 O O . SER A 1 764 ? -52.620 28.314 48.497 1.00 59.94 764 SER A O 1
ATOM 5681 N N . GLY A 1 765 ? -51.447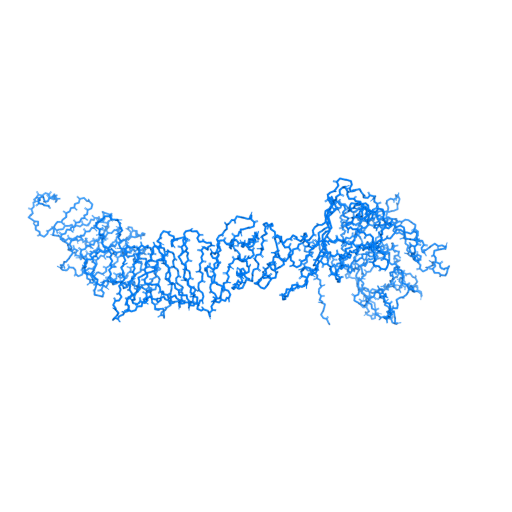 27.621 46.722 1.00 62.81 765 GLY A N 1
ATOM 5682 C CA . GLY A 1 765 ? -52.167 28.465 45.771 1.00 62.81 765 GLY A CA 1
ATOM 5683 C C . GLY A 1 765 ? -52.425 27.817 44.419 1.00 62.81 765 GLY A C 1
ATOM 5684 O O . GLY A 1 765 ? -52.002 26.695 44.132 1.00 62.81 765 GLY A O 1
ATOM 5685 N N . TYR A 1 766 ? -53.135 28.560 43.577 1.00 65.44 766 TYR A N 1
ATOM 5686 C CA . TYR A 1 766 ? -53.420 28.201 42.197 1.00 65.44 766 TYR A CA 1
ATOM 5687 C C . TYR A 1 766 ? -52.866 29.246 41.242 1.00 65.44 766 TYR A C 1
ATOM 5689 O O . TYR A 1 766 ? -52.968 30.445 41.503 1.00 65.44 766 TYR A O 1
ATOM 5697 N N . LEU A 1 767 ? -52.349 28.783 40.110 1.00 65.12 767 LEU A N 1
ATOM 5698 C CA . LEU A 1 767 ? -51.990 29.609 38.968 1.00 65.12 767 LEU A CA 1
ATOM 5699 C C . LEU A 1 767 ? -53.080 29.479 37.899 1.00 65.12 767 LEU A C 1
ATOM 5701 O O . LEU A 1 767 ? -53.347 28.372 37.429 1.00 65.12 767 LEU A O 1
ATOM 5705 N N . THR A 1 768 ? -53.717 30.583 37.515 1.00 60.19 768 THR A N 1
ATOM 5706 C CA . THR A 1 768 ? -54.765 30.602 36.477 1.00 60.19 768 THR A CA 1
ATOM 5707 C C . THR A 1 768 ? -54.337 31.426 35.269 1.00 60.19 768 THR A C 1
ATOM 5709 O O . THR A 1 768 ? -53.747 32.496 35.436 1.00 60.19 768 THR A O 1
ATOM 5712 N N . GLY A 1 769 ? -54.670 30.953 34.064 1.00 57.78 769 GLY A N 1
ATOM 5713 C CA . GLY A 1 769 ? -54.636 31.762 32.844 1.00 57.78 769 GLY A CA 1
ATOM 5714 C C . GLY A 1 769 ? -55.902 32.614 32.705 1.00 57.78 769 GLY A C 1
ATOM 5715 O O . GLY A 1 769 ? -56.959 32.255 33.227 1.00 57.78 769 GLY A O 1
ATOM 5716 N N . ASP A 1 770 ? -55.812 33.751 32.014 1.00 51.88 770 ASP A N 1
ATOM 5717 C CA . ASP A 1 770 ? -56.985 34.586 31.726 1.00 51.88 770 ASP A CA 1
ATOM 5718 C C . ASP A 1 770 ? -57.829 33.951 30.594 1.00 51.88 770 ASP A C 1
ATOM 5720 O O . ASP A 1 770 ? -57.292 33.351 29.660 1.00 51.88 770 ASP A O 1
ATOM 5724 N N . GLN A 1 771 ? -59.164 34.069 30.655 1.00 45.25 771 GLN A N 1
ATOM 5725 C CA . GLN A 1 771 ? -60.070 33.553 29.605 1.00 45.25 771 GLN A CA 1
ATOM 5726 C C . GLN A 1 771 ? -60.082 34.429 28.339 1.00 45.25 771 GLN A C 1
ATOM 5728 O O . GLN A 1 771 ? -60.733 34.090 27.347 1.00 45.25 771 GLN A O 1
ATOM 5733 N N . LYS A 1 772 ? -59.415 35.586 28.364 1.00 43.78 772 LYS A N 1
ATOM 5734 C CA . LYS A 1 772 ? -59.487 36.564 27.280 1.00 43.78 772 LYS A CA 1
ATOM 5735 C C . LYS A 1 772 ? -58.600 36.181 26.101 1.00 43.78 772 LYS A C 1
ATOM 5737 O O . LYS A 1 772 ? -57.415 35.913 26.233 1.00 43.78 772 LYS A O 1
ATOM 5742 N N . THR A 1 773 ? -59.169 36.301 24.907 1.00 42.31 773 THR A N 1
ATOM 5743 C CA . THR A 1 773 ? -58.515 36.186 23.595 1.00 42.31 773 THR A CA 1
ATOM 5744 C C . THR A 1 773 ? -57.494 37.306 23.296 1.00 42.31 773 THR A C 1
ATOM 5746 O O . THR A 1 773 ? -57.150 37.519 22.135 1.00 42.31 773 THR A O 1
ATOM 5749 N N . THR A 1 774 ? -57.025 38.064 24.295 1.00 41.19 774 THR A N 1
ATOM 5750 C CA . THR A 1 774 ? -56.141 39.235 24.139 1.00 41.19 774 THR A CA 1
ATOM 5751 C C . THR A 1 774 ? -54.836 39.047 24.909 1.00 41.19 774 THR A C 1
ATOM 5753 O O . THR A 1 774 ? -54.846 38.730 26.091 1.00 41.19 774 THR A O 1
ATOM 5756 N N . TYR A 1 775 ? -53.718 39.262 24.212 1.00 45.69 775 TYR A N 1
ATOM 5757 C CA . TYR A 1 775 ? -52.339 38.883 24.557 1.00 45.69 775 TYR A CA 1
ATOM 5758 C C . TYR A 1 775 ? -51.664 39.807 25.592 1.00 45.69 775 TYR A C 1
ATOM 5760 O O . TYR A 1 775 ? -50.457 40.051 25.519 1.00 45.69 775 TYR A O 1
ATOM 5768 N N . GLU A 1 776 ? -52.426 40.321 26.554 1.00 41.06 776 GLU A N 1
ATOM 5769 C CA . GLU A 1 776 ? -51.927 41.176 27.636 1.00 41.06 776 GLU A CA 1
ATOM 5770 C C . GLU A 1 776 ? -51.741 40.330 28.910 1.00 41.06 776 GLU A C 1
ATOM 5772 O O . GLU A 1 776 ? -52.561 39.487 29.251 1.00 41.06 776 GLU A O 1
ATOM 5777 N N . SER A 1 777 ? -50.570 40.459 29.525 1.00 39.69 777 SER A N 1
ATOM 5778 C CA . SER A 1 777 ? -49.809 39.413 30.223 1.00 39.69 777 SER A CA 1
ATOM 5779 C C . SER A 1 777 ? -50.162 39.149 31.693 1.00 39.69 777 SER A C 1
ATOM 5781 O O . SER A 1 777 ? -50.372 40.095 32.449 1.00 39.69 777 SER A O 1
ATOM 5783 N N . GLY A 1 778 ? -49.998 37.893 32.135 1.00 50.03 778 GLY A N 1
ATOM 5784 C CA . GLY A 1 778 ? -49.684 37.550 33.529 1.00 50.03 778 GLY A CA 1
ATOM 5785 C C . GLY A 1 778 ? -50.133 36.149 33.944 1.00 50.03 778 GLY A C 1
ATOM 5786 O O . GLY A 1 778 ? -51.267 35.757 33.688 1.00 50.03 778 GLY A O 1
ATOM 5787 N N . CYS A 1 779 ? -49.263 35.393 34.618 1.00 50.19 779 CYS A N 1
ATOM 5788 C CA . CYS A 1 779 ? -49.725 34.298 35.467 1.00 50.19 779 CYS A CA 1
ATOM 5789 C C . CYS A 1 779 ? -50.323 34.922 36.738 1.00 50.19 779 CYS A C 1
ATOM 5791 O O . CYS A 1 779 ? -49.625 35.661 37.433 1.00 50.19 779 CYS A O 1
ATOM 5793 N N . TYR A 1 780 ? -51.599 34.661 37.034 1.00 55.31 780 TYR A N 1
ATOM 5794 C CA . TYR A 1 780 ? -52.244 35.171 38.246 1.00 55.31 780 TYR A CA 1
ATOM 5795 C C . TYR A 1 780 ? -52.258 34.088 39.311 1.00 55.31 780 TYR A C 1
ATOM 5797 O O . TYR A 1 780 ? -52.828 33.014 39.121 1.00 55.31 780 TYR A O 1
ATOM 5805 N N . GLY A 1 781 ? -51.602 34.382 40.426 1.00 55.06 781 GLY A N 1
ATOM 5806 C CA . GLY A 1 781 ? -51.577 33.516 41.583 1.00 55.06 781 GLY A CA 1
ATOM 5807 C C . GLY A 1 781 ? -52.648 33.876 42.601 1.00 55.06 781 GLY A C 1
ATOM 5808 O O . GLY A 1 781 ? -52.727 35.025 43.033 1.00 55.06 781 GLY A O 1
ATOM 5809 N N . VAL A 1 782 ? -53.437 32.891 43.018 1.00 57.06 782 VAL A N 1
ATOM 5810 C CA . VAL A 1 782 ? -54.428 33.035 44.091 1.00 57.06 782 VAL A CA 1
ATOM 5811 C C . VAL A 1 782 ? -54.061 32.065 45.209 1.00 57.06 782 VAL A C 1
ATOM 5813 O O . VAL A 1 782 ? -54.087 30.854 45.000 1.00 57.06 782 VAL A O 1
ATOM 5816 N N . ALA A 1 783 ? -53.687 32.580 46.381 1.00 55.78 783 ALA A N 1
ATOM 5817 C CA . ALA A 1 783 ? -53.438 31.751 47.562 1.00 55.78 783 ALA A CA 1
ATOM 5818 C C . ALA A 1 783 ? -54.770 31.305 48.193 1.00 55.78 783 ALA A C 1
ATOM 5820 O O . ALA A 1 783 ? -55.694 32.110 48.308 1.00 55.78 783 ALA A O 1
ATOM 5821 N N . GLU A 1 784 ? -54.866 30.039 48.606 1.00 56.03 784 GLU A N 1
ATOM 5822 C CA . GLU A 1 784 ? -56.069 29.474 49.240 1.00 56.03 784 GLU A CA 1
ATOM 5823 C C . GLU A 1 784 ? -56.363 30.090 50.607 1.00 56.03 784 GLU A C 1
ATOM 5825 O O . GLU A 1 784 ? -57.526 30.293 50.946 1.00 56.03 784 GLU A O 1
ATOM 5830 N N . ASP A 1 785 ? -55.313 30.461 51.343 1.00 51.19 785 ASP A N 1
ATOM 5831 C CA . ASP A 1 785 ? -55.409 30.985 52.709 1.00 51.19 785 ASP A CA 1
ATOM 5832 C C . ASP A 1 785 ? -55.237 32.516 52.787 1.00 51.19 785 ASP A C 1
ATOM 5834 O O . ASP A 1 785 ? -54.926 33.076 53.843 1.00 51.19 785 ASP A O 1
ATOM 5838 N N . ALA A 1 786 ? -55.428 33.237 51.676 1.00 44.66 786 ALA A N 1
ATOM 5839 C CA . ALA A 1 786 ? -55.307 34.693 51.667 1.00 44.66 786 ALA A CA 1
ATOM 5840 C C . ALA A 1 786 ? -56.460 35.365 52.433 1.00 44.66 786 ALA A C 1
ATOM 5842 O O . ALA A 1 786 ? -57.522 35.658 51.880 1.00 44.66 786 ALA A O 1
ATOM 5843 N N . VAL A 1 787 ? -56.218 35.717 53.698 1.00 39.38 787 VAL A N 1
ATOM 5844 C CA . VAL A 1 787 ? -56.974 36.789 54.356 1.00 39.38 787 VAL A CA 1
ATOM 5845 C C . VAL A 1 787 ? -56.761 38.058 53.530 1.00 39.38 787 VAL A C 1
ATOM 5847 O O . VAL A 1 787 ? -55.633 38.503 53.323 1.00 39.38 787 VAL A O 1
ATOM 5850 N N . THR A 1 788 ? -57.846 38.617 53.000 1.00 34.25 788 THR A N 1
ATOM 5851 C CA . THR A 1 788 ? -57.812 39.772 52.103 1.00 34.25 788 THR A CA 1
ATOM 5852 C C . THR A 1 788 ? -57.256 40.994 52.839 1.00 34.25 788 THR A C 1
ATOM 5854 O O . THR A 1 788 ? -57.957 41.613 53.636 1.00 34.25 788 THR A O 1
ATOM 5857 N N . TYR A 1 789 ? -56.006 41.376 52.567 1.00 37.88 789 TYR A N 1
ATOM 5858 C CA . TYR A 1 789 ? -55.473 42.669 52.995 1.00 37.88 789 TYR A CA 1
ATOM 5859 C C . TYR A 1 789 ? -55.634 43.686 51.862 1.00 37.88 789 TYR A C 1
ATOM 5861 O O . TYR A 1 789 ? -55.169 43.487 50.738 1.00 37.88 789 TYR A O 1
ATOM 5869 N N . ALA A 1 790 ? -56.327 44.785 52.160 1.00 33.28 790 ALA A N 1
ATOM 5870 C CA . ALA A 1 790 ? -56.538 45.896 51.244 1.00 33.28 790 ALA A CA 1
ATOM 5871 C C . ALA A 1 790 ? -55.200 46.590 50.928 1.00 33.28 790 ALA A C 1
ATOM 5873 O O . ALA A 1 790 ? -54.737 47.411 51.714 1.00 33.28 790 ALA A O 1
ATOM 5874 N N . ASN A 1 791 ? -54.564 46.186 49.821 1.00 36.44 791 ASN A N 1
ATOM 5875 C CA . ASN A 1 791 ? -53.746 46.991 48.888 1.00 36.44 791 ASN A CA 1
ATOM 5876 C C . ASN A 1 791 ? -52.816 46.127 48.009 1.00 36.44 791 ASN A C 1
ATOM 5878 O O . ASN A 1 791 ? -51.660 46.479 47.791 1.00 36.44 791 ASN A O 1
ATOM 5882 N N . GLY A 1 792 ? -53.316 45.008 47.472 1.00 40.12 792 GLY A N 1
ATOM 5883 C CA . GLY A 1 792 ? -52.841 44.437 46.199 1.00 40.12 792 GLY A CA 1
ATOM 5884 C C . GLY A 1 792 ? -51.360 44.046 46.067 1.00 40.12 792 GLY A C 1
ATOM 5885 O O . GLY A 1 792 ? -50.921 43.789 44.953 1.00 40.12 792 GLY A O 1
ATOM 5886 N N . GLN A 1 793 ? -50.586 43.983 47.153 1.00 38.28 793 GLN A N 1
ATOM 5887 C CA . GLN A 1 793 ? -49.228 43.436 47.162 1.00 38.28 793 GLN A CA 1
ATOM 5888 C C . GLN A 1 793 ? -49.205 42.184 48.036 1.00 38.28 793 GLN A C 1
ATOM 5890 O O . GLN A 1 793 ? -49.315 42.278 49.258 1.00 38.28 793 GLN A O 1
ATOM 5895 N N . ILE A 1 794 ? -49.026 41.015 47.417 1.00 41.25 794 ILE A N 1
ATOM 5896 C CA . ILE A 1 794 ? -48.642 39.803 48.144 1.00 41.25 794 ILE A CA 1
ATOM 5897 C C . ILE A 1 794 ? -47.162 39.974 48.504 1.00 41.25 794 ILE A C 1
ATOM 5899 O O . ILE A 1 794 ? -46.284 39.822 47.659 1.00 41.25 794 ILE A O 1
ATOM 5903 N N . ARG A 1 795 ? -46.889 40.373 49.750 1.00 37.88 795 ARG A N 1
ATOM 5904 C CA . ARG A 1 795 ? -45.553 40.292 50.352 1.00 37.88 795 ARG A CA 1
ATOM 5905 C C . ARG A 1 795 ? -45.435 38.980 51.115 1.00 37.88 795 ARG A C 1
ATOM 5907 O O . ARG A 1 795 ? -46.389 38.550 51.757 1.00 37.88 795 ARG A O 1
ATOM 5914 N N . THR A 1 796 ? -44.245 38.400 51.026 1.00 38.09 796 THR A N 1
ATOM 5915 C CA . THR A 1 796 ? -43.715 37.268 51.791 1.00 38.09 796 THR A CA 1
ATOM 5916 C C . THR A 1 796 ? -44.369 37.104 53.164 1.00 38.09 796 THR A C 1
ATOM 5918 O O . THR A 1 796 ? -44.285 38.000 54.005 1.00 38.09 796 THR A O 1
ATOM 5921 N N . VAL A 1 797 ? -44.954 35.931 53.423 1.00 33.84 797 VAL A N 1
ATOM 5922 C CA . VAL A 1 797 ? -45.276 35.514 54.791 1.00 33.84 797 VAL A CA 1
ATOM 5923 C C . VAL A 1 797 ? -44.028 34.842 55.355 1.00 33.84 797 VAL A C 1
ATOM 5925 O O . VAL A 1 797 ? -43.699 33.714 55.005 1.00 33.84 797 VAL A O 1
ATOM 5928 N N . GLY A 1 798 ? -43.287 35.580 56.179 1.00 32.25 798 GLY A N 1
ATOM 5929 C CA . GLY A 1 798 ? -42.179 35.037 56.953 1.00 32.25 798 GLY A CA 1
ATOM 5930 C C . GLY A 1 798 ? -42.680 34.194 58.125 1.00 32.25 798 GLY A C 1
ATOM 5931 O O . GLY A 1 798 ? -43.466 34.678 58.937 1.00 32.25 798 GLY A O 1
ATOM 5932 N N . ASN A 1 799 ? -42.231 32.940 58.186 1.00 32.59 799 ASN A N 1
ATOM 5933 C CA . ASN A 1 799 ? -41.501 32.315 59.303 1.00 32.59 799 ASN A CA 1
ATOM 5934 C C . ASN A 1 799 ? -41.492 30.786 59.124 1.00 32.59 799 ASN A C 1
ATOM 5936 O O . ASN A 1 799 ? -42.210 30.070 59.823 1.00 32.59 799 ASN A O 1
ATOM 5940 N N . ASN A 1 800 ? -40.704 30.321 58.149 1.00 28.86 800 ASN A N 1
ATOM 5941 C CA . ASN A 1 800 ? -39.790 29.169 58.195 1.00 28.86 800 ASN A CA 1
ATOM 5942 C C . ASN A 1 800 ? -39.195 28.947 56.807 1.00 28.86 800 ASN A C 1
ATOM 5944 O O . ASN A 1 800 ? -39.989 28.729 55.867 1.00 28.86 800 ASN A O 1
#

Organism: NCBI:txid2763675

Solvent-accessible surface area (backbone atoms only — not comparable to full-atom values): 42659 Å² total; per-residue (Å²): 133,85,90,78,84,84,81,94,82,66,89,84,67,83,79,80,73,89,85,79,94,75,85,82,90,65,98,68,86,84,67,81,50,37,58,47,36,35,39,68,38,56,78,84,57,99,56,97,60,49,61,84,56,91,72,82,97,65,81,84,75,53,64,85,45,42,35,26,32,44,23,30,29,40,73,50,89,85,55,98,69,45,43,50,72,49,85,51,50,79,34,62,25,40,31,40,82,52,98,79,26,53,37,34,40,23,64,47,81,78,54,48,34,35,27,38,42,32,33,38,45,84,53,57,66,56,84,49,100,81,49,50,54,36,52,46,54,71,54,70,37,33,64,78,57,54,72,44,53,34,27,29,38,45,39,29,60,41,45,64,76,57,96,78,59,94,60,54,82,57,26,65,51,22,73,45,65,43,61,31,46,46,45,30,14,42,40,37,36,36,58,42,62,44,64,48,62,62,46,49,68,41,82,97,37,81,56,88,43,67,51,28,40,34,45,32,51,51,42,66,69,45,40,40,29,32,31,63,33,58,37,90,48,63,34,60,44,46,38,100,80,43,50,64,87,87,52,32,76,66,36,64,49,41,28,20,55,64,46,67,41,66,33,98,51,51,35,38,56,42,35,21,47,23,44,56,98,53,30,38,49,45,73,40,48,42,32,74,61,85,61,82,50,84,94,42,68,21,34,41,35,39,33,38,84,65,25,33,36,74,49,67,51,48,93,87,46,44,42,94,72,29,42,56,30,47,42,41,94,90,70,46,73,43,80,86,55,84,39,30,22,52,52,52,38,49,34,52,54,47,41,45,13,43,36,67,28,83,79,47,73,64,49,49,74,36,71,32,29,38,77,45,52,32,34,34,57,44,52,50,76,58,53,40,42,58,67,26,74,30,54,42,35,68,53,45,40,38,48,53,52,44,42,58,61,58,67,55,57,62,78,28,38,35,31,57,54,19,67,97,31,36,26,45,37,34,26,66,39,50,53,50,46,37,51,43,31,71,74,57,29,40,60,32,40,27,34,51,95,88,49,38,32,42,26,33,65,41,86,69,29,38,67,66,61,60,59,31,89,54,52,44,41,16,32,95,90,64,48,81,45,58,41,39,35,33,42,47,58,93,41,78,43,70,43,79,48,65,56,47,76,78,55,51,45,44,37,40,38,32,45,19,40,38,32,42,45,42,39,86,49,70,79,22,19,52,67,34,36,41,34,33,32,63,61,8,36,40,34,56,67,24,58,45,41,50,42,9,25,40,34,39,29,43,58,23,37,42,41,35,48,54,76,22,35,41,35,38,58,30,50,32,42,40,42,56,50,102,81,40,59,37,67,39,37,60,28,15,42,37,36,36,58,20,41,34,43,31,40,24,54,40,39,62,55,90,93,40,75,38,40,33,37,33,35,18,41,37,37,40,76,38,59,63,14,36,39,40,38,32,36,36,32,48,57,68,96,88,74,89,55,50,8,34,38,39,39,60,45,69,64,48,47,64,40,42,72,47,90,85,45,56,19,40,38,36,41,44,43,67,73,69,59,44,100,58,66,37,53,50,69,57,84,85,48,67,56,41,35,42,35,39,35,43,44,82,47,56,98,51,100,67,29,46,43,35,34,32,42,75,66,76,40,38,24,41,35,44,40,39,48,48,40,25,62,50,52,87,56,86,76,67,28,42,41,35,39,41,42,78,66,37,39,46,52,38,85,53,49,51,49,24,45,29,36,42,39,82,93,52,74,41,66,43,26,30,40,34,23,58,84,63,98,58,99,74,86,62,70,45,76,48,49,77,81,64,75,88,67,98,74,90,67,94,67,83,84,87,87,133

pLDDT: mean 72.44, std 18.28, range [19.97, 98.12]

Sequence (800 aa):
MKTKYLLPVLAGLALASCNTEDDFSGTSPKNNYSPITFSVSRDGAVDPLTRATIDGSVVNFDMTDVISMFHGMTMGNGSPDYSITAVGENAIFKGEGVDGALVFKTQSMVNPGKAILVYPADTAFNYVTDGNISIRVPVSQNEKTKLVQPYMSDVMDIATYDGTAADNSAGYGRNYDVPLKKVGSLLRIHIDAANKELVNNIQDVAPIKFQGITIDAGANKFNTSVKVVPGAAKPKLAEEGGVANSDVDRYDHLVNVAELEDGATKVQTITSTDVQDNVASVTLLPHVADVDLTGATSAITVQTNYGSVKVSYDAGQVAATNPLKRRNDDGTPDVAGSEANLNTALVEILNGTWKENTTSDNFKGENTGASFQRILSIDMTKLEMDGTIVTNSSELIDVLKVYKALGKTDVTKIELNGTNGRFELTGEALDLLIATNTGGGKIKLNIAKNSNSIVLADAAATLVKLNNEKVEFVDASGTAVKANVILKTGIDWTIDQTFDGSAKMTDIANEGTLKITNTESAADALAMELINAENATVKFGSPKVILGKFTSNAGSEVIVASSQTVQLAGETNLFGTTTNNGIISAAAVVTNLGTINNNFEISVLKGGSGSITNIGTINHLSSAAVTYITNNAGNYSGTGYKGTIILSDRKNEVSVKDDSNIGYIKFTINETKNDQTYTYNPTNDKFNWLIINTEGVTDAQQDVVNIKLTSVPTYLSLQGKTVNVTANISSGLTDLFVDSSMRLLGSNAIKATNIYVADYILHSGYLTGDQKTTYESGCYGVAEDAVTYANGQIRTVGNN

Mean predicted aligned error: 16.98 Å

Radius of gyration: 44.11 Å; Cα contacts (8 Å, |Δi|>4): 2032; chains: 1; bounding box: 98×69×130 Å

Nearest PDB structures (foldseek):
  5awf-assembly1_B  TM=1.426E-01  e=9.940E+00  Escherichia coli K-12